Protein AF-A0A8S1ZC48-F1 (afdb_monomer_lite)

pLDDT: mean 84.38, std 19.86, range [22.06, 98.94]

Sequence (873 aa):
MAVDSPAGVIIIATVLLHAATTLVCGSDAVLKLERLIPPNHELGLTELRAFDSARHGRLLQSPVGGVVNFPVDGASDPFLVGLYYTKVKLGTPPREFNVQIDTGSDVLWVSCTSCNGCPKTSELQIQLSFFDPGVSSSASLVSCSDRRCYSNFQTESGCSPNNLCSYSFKYGDGSGTSGFYISDFMSFDTVITSTLAINSSAPFVFGCSNLQTGDLQRPRRAVDGIFGLGQGSLSVISQLAVQGLAPRVFSHCLKGDKSGGGIMVLGQIKRPDTVYTPLVPSQPHYNVNLQSIAVNGQILPIDPSVFTIATGDGTIIDTGTTLAYLPDEAYSPFIQAIANAVSQYGRPITYESYQCFEITAGDVDVFPEVSLSFAGGASMVLRPRAYLQIFSSSGSSIWCIGFQRMSHRRITILGDLVLKDKVVVYDLVRQRIGWAEYDCSLEVNVSASRGGRSKDVINTGQWRESGSESFNRKRSRVFTDTTKMANGAGRLDLDGKPIKPITICMIGAGGFIGSHLCEKLMTETPHKVLALDVYNDKIKHLLEPDTVQWAGRIQFHRINIKHDSRLEGLIKMADLTINLAAICTPADYNTRPLDTIYSNFIDALPVVKYCSENNKRLIHFSTCEVYGKTIGSFLPKDHPLRQDPEFYVLKEDISPCIFGSIEKQRWSYACAKQLIERLVYAEGAENGLEFTIVRPFNWIGPRMDFIPGIDGPSEGVPRVLACFSNNLLRREPLKLVDGGESQRTFIYIKDAIEAVLLMIENPERANGHIFNVGNPNNEVTVRQLAEMMTEVYAKVSGETAIESPTIDVSSKEFYGEGYDDSDKRIPDMTIINRQLGWNPKTSLWDLLESTLTYQHTTYAEAIKKATSKPVAS

Foldseek 3Di:
DDDDDDDDDDPPPPPVPPPPPDDDDDDDPDPPDDPPAPPPDDDDPVVVVLVVVLVVLVVLDQAPAFKFWWWWDAALACVAANFIWTWWFWAVVTDIFIATEKLLFAFAEFEAPLADLAACAAPNRDHADHDYLVPGPFKDFAFCVDPVQPFDDQWPWDQDPVRGTKTKHADPQRKIWIATKIWTKIWTWGHRAQPDTDTDIDTAIHGHTRYIDDPSSDNHNHTRYHQHNYPDCRHPLNVCVSVVHAPNKWKWAWAHDPRTIFITISFDFDDPPKDKFFADPPARGRAFQWQFKAWQNHTFPAHSCLQDPVAFSHEGEISVGSFKEAEPSRVVSVLVSQCVQLVVFFHWDADPNFTKTWGQPDDLQSTTWMWTAGPPGDIQIDGSQLQWDWDDDPRITIITGRYHYDHPTSYIYRYPSNRHQKIWMCNVSRRMIIIDRHNRVAWTFGDNSDFQDPPRGHTDPSPPPPDDDDDDDDDDDDDDDDDDDDDDDADAFPVRHHFDAWEEEEACLLAPLNLVLVVCCLPPHNYAYEAEELDNPSNVVVVPDDPVSCPPRYHYDNDDLQDDPCLLVSQLRTQEYEYPFADDFLLCQLVVLPRRLCRLAVSCVVVLVSCLVNVHEYEYEFALCLQPAWQLVPDPPPDPCVVPCNGAADEPSDRHRDHDDPQLSSCSNNVSSNVNVVVSLVSCNPRVHWYFYEHEFAEDAARQDDADPQRDPVPDDGDQVNQLLNCLLLVHAREQEVNQQAKGFYAYSVLQSVLVVSCVRQSVLRTSYYDYRTALQQMDGRVVLQVLLQVLLCVLVVDDHDPRNHDYDYCCVVSNGSHDGHRYRGYDHVSSCVRRVGHGDDYPNRSSNNRSNSSCVPPNVVSVVVVPDDDDD

InterPro domains:
  IPR001461 Aspartic peptidase A1 [PR00792] (90-110)
  IPR001461 Aspartic peptidase A1 [PR00792] (315-326)
  IPR001461 Aspartic peptidase A1 [PR00792] (412-427)
  IPR001509 NAD-dependent epimerase/dehydratase [PF01370] (504-774)
  IPR021109 Aspartic peptidase domain superfamily [G3DSA:2.40.70.10] (67-267)
  IPR021109 Aspartic peptidase domain superfamily [G3DSA:2.40.70.10] (268-448)
  IPR021109 Aspartic peptidase domain superfamily [SSF50630] (79-441)
  IPR032799 Xylanase inhibitor, C-terminal [PF14541] (285-436)
  IPR032861 Xylanase inhibitor, N-terminal [PF14543] (84-268)
  IPR033121 Peptidase family A1 domain [PS51767] (84-436)
  IPR034161 Pepsin-like domain, plant [cd05476] (84-440)
  IPR036291 NAD(P)-binding domain superfamily [SSF51735] (503-855)
  IPR045869 Bifunctional polymyxin resistance protein ArnA-like, extended (e) SDRs [cd05257] (503-858)
  IPR050177 Bifunctional lipid A modification and metabolic enzymes [PTHR43245] (503-857)

Secondary structure (DSSP, 8-state):
-----------SSSSSSSSSSS-------------SS-TT----HHHHHHHHHHHHHHHT--S-BPEEEEEEEEES-TTTT-EEEEEEEETTTTEEEEEEEESS-S--EEEEEEEES--S--TTS-----B-TTT-TT-EEPBTTSGGGG--SSSEEEE-TTSBEEEEEE-TTS-EEEEEEEEEEEEEEEEEETTEEEEEEEEEEEEEEEEEEGGGG-GGG--SEEEE-SSSTTSHHHHHHHTTSS-SEEEEEE--STT--EEEEESEEP-TT-EEEEBPTT-SS-EE-EEEEEETTEEP---GGGGSTTSSSEEEE-TT-SSEEEEHHHHHHHHHHHHHHHTTTEEEEEETTEEEEEESS--GGGSPPEEEEEGGG-EEEE-GGGTEEEEEETTEEEEEE-EEEESSS-EEEE-HHHHTTEEEEEETTTTEEEEEE--TTS--EEE-B-SS-TT-EEEGGGGS----------------------S--PPB-TTSPBPPP-EEEEETTTSHHHHHHHHHHHHH---EEEEEES--GGGGGGTTT--GGGTTTEEEEE--TTS-THHHHHHHT-SEEEE------HHHHHHSHHHHHHHHTGGGHHHHHHHHHTT-EEEEE--GGGTBS-GGGGS-TT-GGGGSGGGTEE-TTT---B---TT-TTHHHHHHHHHHHHHHHHHHHHT---EEEEEE--EE-TT-S--BTTTB-TT----HHHHHHHHHHHT--EEEEGGG--EEE-EEHHHHHHHHHHHHH-HHHHTT-EEEE--TT-EEEHHHHHHHHHHHHHHHH-PPPPSS-EEEE-HHHHT-TT-------EE--HHHHHHH-------HHHHHHHHHHHHHHHHHHHHHHHHHS----

Structure (mmCIF, N/CA/C/O backbone):
data_AF-A0A8S1ZC48-F1
#
_entry.id   AF-A0A8S1ZC48-F1
#
loop_
_atom_site.group_PDB
_atom_site.id
_atom_site.type_symbol
_atom_site.label_atom_id
_atom_site.label_alt_id
_atom_site.label_comp_id
_atom_site.label_asym_id
_atom_site.label_entity_id
_atom_site.label_seq_id
_atom_site.pdbx_PDB_ins_code
_atom_site.Cartn_x
_atom_site.Cartn_y
_atom_site.Cartn_z
_atom_site.occupancy
_atom_site.B_iso_or_equiv
_atom_site.auth_seq_id
_atom_site.auth_comp_id
_atom_site.auth_asym_id
_atom_site.auth_atom_id
_atom_site.pdbx_PDB_model_num
ATOM 1 N N . MET A 1 1 ? -88.528 9.998 -3.762 1.00 31.97 1 MET A N 1
ATOM 2 C CA . MET A 1 1 ? -87.756 8.764 -3.500 1.00 31.97 1 MET A CA 1
ATOM 3 C C . MET A 1 1 ? -86.292 9.183 -3.537 1.00 31.97 1 MET A C 1
ATOM 5 O O . MET A 1 1 ? -85.896 9.717 -4.558 1.00 31.97 1 MET A O 1
ATOM 9 N N . ALA A 1 2 ? -85.645 9.362 -2.378 1.00 32.75 2 ALA A N 1
ATOM 10 C CA . ALA A 1 2 ? -84.881 8.324 -1.651 1.00 32.75 2 ALA A CA 1
ATOM 11 C C . ALA A 1 2 ? -83.567 8.007 -2.411 1.00 32.75 2 ALA A C 1
ATOM 13 O O . ALA A 1 2 ? -83.670 7.744 -3.599 1.00 32.75 2 ALA A O 1
ATOM 14 N N . VAL A 1 3 ? -82.332 8.010 -1.888 1.00 34.16 3 VAL A N 1
ATOM 15 C CA . VAL A 1 3 ? -81.734 7.854 -0.541 1.00 34.16 3 VAL A CA 1
ATOM 16 C C . VAL A 1 3 ? -80.184 8.034 -0.707 1.00 34.16 3 VAL A C 1
ATOM 18 O O . VAL A 1 3 ? -79.685 7.791 -1.800 1.00 34.16 3 VAL A O 1
ATOM 21 N N . ASP A 1 4 ? -79.479 8.450 0.364 1.00 33.12 4 ASP A N 1
ATOM 22 C CA . ASP A 1 4 ? -78.037 8.311 0.743 1.00 33.12 4 ASP A CA 1
ATOM 23 C C . ASP A 1 4 ? -76.818 8.893 -0.044 1.00 33.12 4 ASP A C 1
ATOM 25 O O . ASP A 1 4 ? -76.528 8.510 -1.169 1.00 33.12 4 ASP A O 1
ATOM 29 N N . SER A 1 5 ? -76.069 9.784 0.656 1.00 29.12 5 SER A N 1
ATOM 30 C CA . SER A 1 5 ? -74.627 9.785 1.082 1.00 29.12 5 SER A CA 1
ATOM 31 C C . SER A 1 5 ? -73.490 9.147 0.231 1.00 29.12 5 SER A C 1
ATOM 33 O O . SER A 1 5 ? -73.750 8.164 -0.452 1.00 29.12 5 SER A O 1
ATOM 35 N N . PRO A 1 6 ? -72.177 9.477 0.433 1.00 42.59 6 PRO A N 1
ATOM 36 C CA . PRO A 1 6 ? -71.505 10.687 0.964 1.00 42.59 6 PRO A CA 1
ATOM 37 C C . PRO A 1 6 ? -70.309 11.186 0.086 1.00 42.59 6 PRO A C 1
ATOM 39 O O . PRO A 1 6 ? -69.973 10.606 -0.940 1.00 42.59 6 PRO A O 1
ATOM 42 N N . ALA A 1 7 ? -69.592 12.203 0.594 1.00 28.47 7 ALA A N 1
ATOM 43 C CA . ALA A 1 7 ? -68.175 12.529 0.330 1.00 28.47 7 ALA A CA 1
ATOM 44 C C . ALA A 1 7 ? -67.841 13.479 -0.841 1.00 28.47 7 ALA A C 1
ATOM 46 O O . ALA A 1 7 ? -67.182 13.126 -1.815 1.00 28.47 7 ALA A O 1
ATOM 47 N N . GLY A 1 8 ? -68.188 14.755 -0.659 1.00 36.03 8 GLY A N 1
ATOM 48 C CA . GLY A 1 8 ? -67.446 15.871 -1.243 1.00 36.03 8 GLY A CA 1
ATOM 49 C C . GLY A 1 8 ? -66.411 16.377 -0.238 1.00 36.03 8 GLY A C 1
ATOM 50 O O . GLY A 1 8 ? -66.804 16.830 0.830 1.00 36.03 8 GLY A O 1
ATOM 51 N N . VAL A 1 9 ? -65.127 16.227 -0.584 1.00 42.31 9 VAL A N 1
ATOM 52 C CA . VAL A 1 9 ? -63.899 16.943 -0.155 1.00 42.31 9 VAL A CA 1
ATOM 53 C C . VAL A 1 9 ? -62.751 15.942 -0.345 1.00 42.31 9 VAL A C 1
ATOM 55 O O . VAL A 1 9 ? -62.556 15.087 0.503 1.00 42.31 9 VAL A O 1
ATOM 58 N N . ILE A 1 10 ? -62.091 15.995 -1.512 1.00 36.00 10 ILE A N 1
ATOM 59 C CA . ILE A 1 10 ? -60.701 15.593 -1.865 1.00 36.00 10 ILE A CA 1
ATOM 60 C C . ILE A 1 10 ? -60.612 15.678 -3.405 1.00 36.00 10 ILE A C 1
ATOM 62 O O . ILE A 1 10 ? -60.501 14.676 -4.088 1.00 36.00 10 ILE A O 1
ATOM 66 N N . ILE A 1 11 ? -60.727 16.873 -4.001 1.00 34.97 11 ILE A N 1
ATOM 67 C CA . ILE A 1 11 ? -60.312 17.107 -5.405 1.00 34.97 11 ILE A CA 1
ATOM 68 C C . ILE A 1 11 ? -59.805 18.555 -5.551 1.00 34.97 11 ILE A C 1
ATOM 70 O O . ILE A 1 11 ? -60.326 19.324 -6.344 1.00 34.97 11 ILE A O 1
ATOM 74 N N . ILE A 1 12 ? -58.810 18.959 -4.748 1.00 35.75 12 ILE A N 1
ATOM 75 C CA . ILE A 1 12 ? -57.923 20.115 -5.041 1.00 35.75 12 ILE A CA 1
ATOM 76 C C . ILE A 1 12 ? -56.485 19.786 -4.573 1.00 35.75 12 ILE A C 1
ATOM 78 O O . ILE A 1 12 ? -55.803 20.595 -3.958 1.00 35.75 12 ILE A O 1
ATOM 82 N N . ALA A 1 13 ? -56.012 18.558 -4.819 1.00 33.94 13 ALA A N 1
ATOM 83 C CA . ALA A 1 13 ? -54.624 18.162 -4.517 1.00 33.94 13 ALA A CA 1
ATOM 84 C C . ALA A 1 13 ? -53.935 17.368 -5.644 1.00 33.94 13 ALA A C 1
ATOM 86 O O . ALA A 1 13 ? -52.760 17.039 -5.541 1.00 33.94 13 ALA A O 1
ATOM 87 N N . THR A 1 14 ? -54.625 17.092 -6.753 1.00 34.25 14 THR A N 1
ATOM 88 C CA . THR A 1 14 ? -54.137 16.195 -7.817 1.00 34.25 14 THR A CA 1
ATOM 89 C C . THR A 1 14 ? -53.760 16.892 -9.128 1.00 34.25 14 THR A C 1
ATOM 91 O O . THR A 1 14 ? -53.378 16.219 -10.076 1.00 34.25 14 THR A O 1
ATOM 94 N N . VAL A 1 15 ? -53.773 18.231 -9.184 1.00 33.97 15 VAL A N 1
ATOM 95 C CA . VAL A 1 15 ? -53.374 19.003 -10.388 1.00 33.97 15 VAL A CA 1
ATOM 96 C C . VAL A 1 15 ? -52.029 19.741 -10.221 1.00 33.97 15 VAL A C 1
ATOM 98 O O . VAL A 1 15 ? -51.489 20.268 -11.184 1.00 33.97 15 VAL A O 1
ATOM 101 N N . LEU A 1 16 ? -51.398 19.684 -9.040 1.00 31.97 16 LEU A N 1
ATOM 102 C CA . LEU A 1 16 ? -50.037 20.210 -8.812 1.00 31.97 16 LEU A CA 1
ATOM 103 C C . LEU A 1 16 ? -48.938 19.132 -8.802 1.00 31.97 16 LEU A C 1
ATOM 105 O O . LEU A 1 16 ? -47.790 19.431 -8.494 1.00 31.97 16 LEU A O 1
ATOM 109 N N . LEU A 1 17 ? -49.261 17.888 -9.175 1.00 33.56 17 LEU A N 1
ATOM 110 C CA . LEU A 1 17 ? -48.328 16.757 -9.090 1.00 33.56 17 LEU A CA 1
ATOM 111 C C . LEU A 1 17 ? -48.048 16.055 -10.430 1.00 3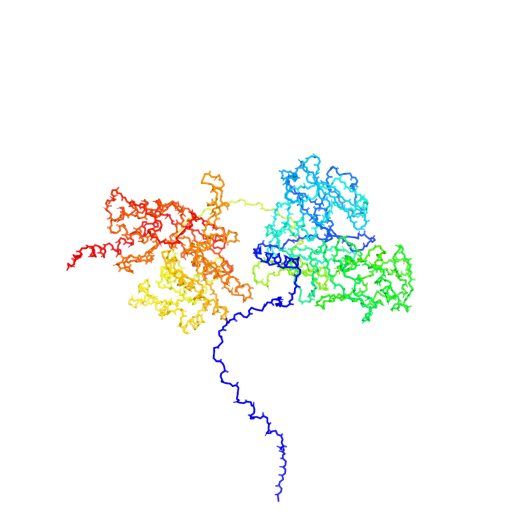3.56 17 LEU A C 1
ATOM 113 O O . LEU A 1 17 ? -47.770 14.864 -10.424 1.00 33.56 17 LEU A O 1
ATOM 117 N N . HIS A 1 18 ? -48.152 16.748 -11.572 1.00 29.42 18 HIS A N 1
ATOM 118 C CA . HIS A 1 18 ? -47.851 16.178 -12.905 1.00 29.42 18 HIS A CA 1
ATOM 119 C C . HIS A 1 18 ? -47.049 17.116 -13.837 1.00 29.42 18 HIS A C 1
ATOM 121 O O . HIS A 1 18 ? -47.028 16.923 -15.048 1.00 29.42 18 HIS A O 1
ATOM 127 N N . ALA A 1 19 ? -46.335 18.106 -13.286 1.00 31.00 19 ALA A N 1
ATOM 128 C CA . ALA A 1 19 ? -45.456 19.007 -14.048 1.00 31.00 19 ALA A CA 1
ATOM 129 C C . ALA A 1 19 ? -43.999 19.006 -13.537 1.00 31.00 19 ALA A C 1
ATOM 131 O O . ALA A 1 19 ? -43.366 20.054 -13.463 1.00 31.00 19 ALA A O 1
ATOM 132 N N . ALA A 1 20 ? -43.463 17.838 -13.159 1.00 32.59 20 ALA A N 1
ATOM 133 C CA . ALA A 1 20 ? -42.074 17.715 -12.696 1.00 32.59 20 ALA A CA 1
ATOM 134 C C . ALA A 1 20 ? -41.411 16.370 -13.065 1.00 32.59 20 ALA A C 1
ATOM 136 O O . ALA A 1 20 ? -40.667 15.806 -12.268 1.00 32.59 20 ALA A O 1
ATOM 137 N N . THR A 1 21 ? -41.677 15.828 -14.258 1.00 35.75 21 THR A N 1
ATOM 138 C CA . THR A 1 21 ? -41.058 14.567 -14.727 1.00 35.75 21 THR A CA 1
ATOM 139 C C . THR A 1 21 ? -40.542 14.618 -16.168 1.00 35.75 21 THR A C 1
ATOM 141 O O . THR A 1 21 ? -40.510 13.603 -16.855 1.00 35.75 21 THR A O 1
ATOM 144 N N . THR A 1 22 ? -40.058 15.776 -16.620 1.00 37.06 22 THR A N 1
ATOM 145 C CA . THR A 1 22 ? -39.253 15.900 -17.850 1.00 37.06 22 THR A CA 1
ATOM 146 C C . THR A 1 22 ? -38.326 17.111 -17.736 1.00 37.06 22 THR A C 1
ATOM 148 O O . THR A 1 22 ? -38.832 18.194 -17.464 1.00 37.06 22 THR A O 1
ATOM 151 N N . LEU A 1 23 ? -37.022 16.923 -18.009 1.00 33.91 23 LEU A N 1
ATOM 152 C CA . LEU A 1 23 ? -35.850 17.798 -17.749 1.00 33.91 23 LEU A CA 1
ATOM 153 C C . LEU A 1 23 ? -35.264 17.508 -16.357 1.00 33.91 23 LEU A C 1
ATOM 155 O O . LEU A 1 23 ? -35.817 17.927 -15.354 1.00 33.91 23 LEU A O 1
ATOM 159 N N . VAL A 1 24 ? -34.217 16.691 -16.224 1.00 30.47 24 VAL A N 1
ATOM 160 C CA . VAL A 1 24 ? -32.834 17.089 -16.528 1.00 30.47 24 VAL A CA 1
ATOM 161 C C . VAL A 1 24 ? -32.080 15.949 -17.219 1.00 30.47 24 VAL A C 1
ATOM 163 O O . VAL A 1 24 ? -31.787 14.915 -16.628 1.00 30.47 24 VAL A O 1
ATOM 166 N N . CYS A 1 25 ? -31.747 16.171 -18.487 1.00 31.59 25 CYS A N 1
ATOM 167 C CA . CYS A 1 25 ? -30.687 15.468 -19.191 1.00 31.59 25 CYS A CA 1
ATOM 168 C C . CYS A 1 25 ? -29.421 16.325 -19.039 1.00 31.59 25 CYS A C 1
ATOM 170 O O . CYS A 1 25 ? -29.484 17.524 -19.300 1.00 31.59 25 CYS A O 1
ATOM 172 N N . GLY A 1 26 ? -28.303 15.720 -18.628 1.00 39.72 26 GLY A N 1
ATOM 173 C CA . GLY A 1 26 ? -26.977 16.345 -18.621 1.00 39.72 26 GLY A CA 1
ATOM 174 C C . GLY A 1 26 ? -26.659 17.186 -17.383 1.00 39.72 26 GLY A C 1
ATOM 175 O O . GLY A 1 26 ? -26.842 18.397 -17.377 1.00 39.72 26 GLY A O 1
ATOM 176 N N . SER A 1 27 ? -26.086 16.558 -16.361 1.00 34.12 27 SER A N 1
ATOM 177 C CA . SER A 1 27 ? -25.153 17.254 -15.477 1.00 34.12 27 SER A CA 1
ATOM 178 C C . SER A 1 27 ? -23.816 16.543 -15.592 1.00 34.12 27 SER A C 1
ATOM 180 O O . SER A 1 27 ? -23.684 15.406 -15.134 1.00 34.12 27 SER A O 1
ATOM 182 N N . ASP A 1 28 ? -22.852 17.201 -16.236 1.00 39.34 28 ASP A N 1
ATOM 183 C CA . ASP A 1 28 ? -21.439 16.872 -16.099 1.00 39.34 28 ASP A CA 1
ATOM 184 C C . ASP A 1 28 ? -21.153 16.653 -14.613 1.00 39.34 28 ASP A C 1
ATOM 186 O O . ASP A 1 28 ? -21.445 17.518 -13.781 1.00 39.34 28 ASP A O 1
ATOM 190 N N . ALA A 1 29 ? -20.632 15.479 -14.261 1.00 38.12 29 ALA A N 1
ATOM 191 C CA . ALA A 1 29 ? -20.185 15.191 -12.908 1.00 38.12 29 ALA A CA 1
ATOM 192 C C . ALA A 1 29 ? -18.903 15.991 -12.640 1.00 38.12 29 ALA A C 1
ATOM 194 O O . ALA A 1 29 ? -17.794 15.465 -12.625 1.00 38.12 29 ALA A O 1
ATOM 195 N N . VAL A 1 30 ? -19.052 17.302 -12.475 1.00 42.72 30 VAL A N 1
ATOM 196 C CA . VAL A 1 30 ? -18.007 18.169 -11.958 1.00 42.72 30 VAL A CA 1
ATOM 197 C C . VAL A 1 30 ? -17.938 17.893 -10.464 1.00 42.72 30 VAL A C 1
ATOM 199 O O . VAL A 1 30 ? -18.889 18.160 -9.729 1.00 42.72 30 VAL A O 1
ATOM 202 N N . LEU A 1 31 ? -16.808 17.348 -10.013 1.00 31.00 31 LEU A N 1
ATOM 203 C CA . LEU A 1 31 ? -16.467 17.288 -8.596 1.00 31.00 31 LEU A CA 1
ATOM 204 C C . LEU A 1 31 ? -16.555 18.702 -8.022 1.00 31.00 31 LEU A C 1
ATOM 206 O O . LEU A 1 31 ? -15.705 19.557 -8.283 1.00 31.00 31 LEU A O 1
ATOM 210 N N . LYS A 1 32 ? -17.602 18.957 -7.240 1.00 34.84 32 LYS A N 1
ATOM 211 C CA . LYS A 1 32 ? -17.725 20.192 -6.478 1.00 34.84 32 LYS A CA 1
ATOM 212 C C . LYS A 1 32 ? -16.739 20.104 -5.318 1.00 34.84 32 LYS A C 1
ATOM 214 O O . LYS A 1 32 ? -17.021 19.517 -4.280 1.00 34.84 32 LYS A O 1
ATOM 219 N N . LEU A 1 33 ? -15.543 20.639 -5.534 1.00 41.12 33 LEU A N 1
ATOM 220 C CA . LEU A 1 33 ? -14.560 20.819 -4.476 1.00 41.12 33 LEU A CA 1
ATOM 221 C C . LEU A 1 33 ? -15.032 21.959 -3.577 1.00 41.12 33 LEU A C 1
ATOM 223 O O . LEU A 1 33 ? -14.867 23.137 -3.896 1.00 41.12 33 LEU A O 1
ATOM 227 N N . GLU A 1 34 ? -15.629 21.601 -2.449 1.00 49.59 34 GLU A N 1
ATOM 228 C CA . GLU A 1 34 ? -15.863 22.546 -1.369 1.00 49.59 34 GLU A CA 1
ATOM 229 C C . GLU A 1 34 ? -14.573 22.686 -0.566 1.00 49.59 34 GLU A C 1
ATOM 231 O O . GLU A 1 34 ? -13.942 21.703 -0.165 1.00 49.59 34 GLU A O 1
ATOM 236 N N . ARG A 1 35 ? -14.132 23.927 -0.357 1.00 48.28 35 ARG A N 1
ATOM 237 C CA . ARG A 1 35 ? -12.999 24.162 0.529 1.00 48.28 35 ARG A CA 1
ATOM 238 C C . ARG A 1 35 ? -13.444 23.816 1.945 1.00 48.28 35 ARG A C 1
ATOM 240 O O . ARG A 1 35 ? -14.361 24.443 2.461 1.00 48.28 35 ARG A O 1
ATOM 247 N N . LEU A 1 36 ? -12.731 22.889 2.584 1.00 50.44 36 LEU A N 1
ATOM 248 C CA . LEU A 1 36 ? -12.881 22.601 4.016 1.00 50.44 36 LEU A CA 1
ATOM 249 C C . LEU A 1 36 ? -12.700 23.872 4.871 1.00 50.44 36 LEU A C 1
ATOM 251 O O . LEU A 1 36 ? -13.241 23.971 5.964 1.00 50.44 36 LEU A O 1
ATOM 255 N N . ILE A 1 37 ? -11.947 24.847 4.347 1.00 56.09 37 ILE A N 1
ATOM 256 C CA . ILE A 1 37 ? -11.703 26.153 4.955 1.00 56.09 37 ILE A CA 1
ATOM 257 C C . ILE A 1 37 ? -12.317 27.224 4.039 1.00 56.09 37 ILE A C 1
ATOM 259 O O . ILE A 1 37 ? -11.817 27.432 2.925 1.00 56.09 37 ILE A O 1
ATOM 263 N N . PRO A 1 38 ? -13.395 27.902 4.466 1.00 64.69 38 PRO A N 1
ATOM 264 C CA . PRO A 1 38 ? -14.001 28.984 3.702 1.00 64.69 38 PRO A CA 1
ATOM 265 C C . PRO A 1 38 ? -12.984 30.102 3.411 1.00 64.69 38 PRO A C 1
ATOM 267 O O . PRO A 1 38 ? -12.132 30.378 4.252 1.00 64.69 38 PRO A O 1
ATOM 270 N N . PRO A 1 39 ? -13.078 30.803 2.266 1.00 56.03 39 PRO A N 1
ATOM 271 C CA . PRO A 1 39 ? -12.117 31.846 1.879 1.00 56.03 39 PRO A CA 1
ATOM 272 C C . PRO A 1 39 ? -12.024 33.027 2.860 1.00 56.03 39 PRO A C 1
ATOM 274 O O . PRO A 1 39 ? -11.066 33.786 2.796 1.00 56.03 39 PRO A O 1
ATOM 277 N N . ASN A 1 40 ? -12.990 33.157 3.774 1.00 60.78 40 ASN A N 1
ATOM 278 C CA . ASN A 1 40 ? -13.071 34.241 4.751 1.00 60.78 40 ASN A CA 1
ATOM 279 C C . ASN A 1 40 ? -12.570 33.822 6.148 1.00 60.78 40 ASN A C 1
ATOM 281 O O . ASN A 1 40 ? -12.772 34.561 7.107 1.00 60.78 40 ASN A O 1
ATOM 285 N N . HIS A 1 41 ? -12.000 32.621 6.289 1.00 58.09 41 HIS A N 1
ATOM 286 C CA . HIS A 1 41 ? -11.516 32.090 7.562 1.00 58.09 41 HIS A CA 1
ATOM 287 C C . HIS A 1 41 ? -9.984 32.129 7.587 1.00 58.09 41 HIS A C 1
ATOM 289 O O . HIS A 1 41 ? -9.327 31.423 6.820 1.00 58.09 41 HIS A O 1
ATOM 295 N N . GLU A 1 42 ? -9.411 32.964 8.451 1.00 52.31 42 GLU A N 1
ATOM 296 C CA . GLU A 1 42 ? -7.968 32.995 8.693 1.00 52.31 42 GLU A CA 1
ATOM 297 C C . GLU A 1 42 ? -7.601 31.878 9.678 1.00 52.31 42 GLU A C 1
ATOM 299 O O . GLU A 1 42 ? -8.136 31.819 10.782 1.00 52.31 42 GLU A O 1
ATOM 304 N N . LEU A 1 43 ? -6.708 30.974 9.268 1.00 58.44 43 LEU A N 1
ATOM 305 C CA . LEU A 1 43 ? -6.157 29.924 10.129 1.00 58.44 43 LEU A CA 1
ATOM 306 C C . LEU A 1 43 ? -4.695 30.214 10.434 1.00 58.44 43 LEU A C 1
ATOM 308 O O . LEU A 1 43 ? -3.944 30.687 9.574 1.00 58.44 43 LEU A O 1
ATOM 312 N N . GLY A 1 44 ? -4.274 29.878 11.650 1.00 61.84 44 GLY A N 1
ATOM 313 C CA . GLY A 1 44 ? -2.884 30.025 12.054 1.00 61.84 44 GLY A CA 1
ATOM 314 C C . GLY A 1 44 ? -1.964 29.122 11.228 1.00 61.84 44 GLY A C 1
ATOM 315 O O . GLY A 1 44 ? -2.311 27.995 10.869 1.00 61.84 44 GLY A O 1
ATOM 316 N N . LEU A 1 45 ? -0.733 29.575 10.970 1.00 47.56 45 LEU A N 1
ATOM 317 C CA . LEU A 1 45 ? 0.274 28.794 10.234 1.00 47.56 45 LEU A CA 1
ATOM 318 C C . LEU A 1 45 ? 0.539 27.419 10.884 1.00 47.56 45 LEU A C 1
ATOM 320 O O . LEU A 1 45 ? 0.847 26.444 10.199 1.00 47.56 45 LEU A O 1
ATOM 324 N N . THR A 1 46 ? 0.391 27.333 12.206 1.00 46.41 46 THR A N 1
ATOM 325 C CA . THR A 1 46 ? 0.514 26.097 12.988 1.00 46.41 46 THR A CA 1
ATOM 326 C C . THR A 1 46 ? -0.608 25.104 12.680 1.00 46.41 46 THR A C 1
ATOM 328 O O . THR A 1 46 ? -0.341 23.916 12.514 1.00 46.41 46 THR A O 1
ATOM 331 N N . GLU A 1 47 ? -1.845 25.578 12.525 1.00 50.97 47 GLU A N 1
ATOM 332 C CA . GLU A 1 47 ? -3.000 24.743 12.173 1.00 50.97 47 GLU A CA 1
ATOM 333 C C . GLU A 1 47 ? -2.887 24.251 10.730 1.00 50.97 47 GLU A C 1
ATOM 335 O O . GLU A 1 47 ? -3.097 23.072 10.458 1.00 50.97 47 GLU A O 1
ATOM 340 N N . LEU A 1 48 ? -2.443 25.113 9.810 1.00 52.19 48 LEU A N 1
ATOM 341 C CA . LEU A 1 48 ? -2.165 24.736 8.420 1.00 52.19 48 LEU A CA 1
ATOM 342 C C . LEU A 1 48 ? -1.072 23.663 8.315 1.00 52.19 48 LEU A C 1
ATOM 344 O O . LEU A 1 48 ? -1.229 22.699 7.566 1.00 52.19 48 LEU A O 1
ATOM 348 N N . ARG A 1 49 ? 0.011 23.781 9.095 1.00 48.12 49 ARG A N 1
ATOM 349 C CA . ARG A 1 49 ? 1.059 22.748 9.180 1.00 48.12 49 ARG A CA 1
ATOM 350 C C . ARG A 1 49 ? 0.541 21.442 9.777 1.00 48.12 49 ARG A C 1
ATOM 352 O O . ARG A 1 49 ? 0.950 20.375 9.323 1.00 48.12 49 ARG A O 1
ATOM 359 N N . ALA A 1 50 ? -0.358 21.507 10.757 1.00 50.72 50 ALA A N 1
ATOM 360 C CA . ALA A 1 50 ? -0.986 20.324 11.339 1.00 50.72 50 ALA A CA 1
ATOM 361 C C . ALA A 1 50 ? -1.917 19.629 10.330 1.00 50.72 50 ALA A C 1
ATOM 363 O O . ALA A 1 50 ? -1.843 18.411 10.171 1.00 50.72 50 ALA A O 1
ATOM 364 N N . PHE A 1 51 ? -2.718 20.390 9.576 1.00 54.66 51 PHE A N 1
ATOM 365 C CA . PHE A 1 51 ? -3.541 19.859 8.487 1.00 54.66 51 PHE A CA 1
ATOM 366 C C . PHE A 1 51 ? -2.696 19.227 7.379 1.00 54.66 51 PHE A C 1
ATOM 368 O O . PHE A 1 51 ? -3.028 18.142 6.898 1.00 54.66 51 PHE A O 1
ATOM 375 N N . ASP A 1 52 ? -1.588 19.862 6.996 1.00 48.44 52 ASP A N 1
ATOM 376 C CA . ASP A 1 52 ? -0.669 19.332 5.988 1.00 48.44 52 ASP A CA 1
ATOM 377 C C . ASP A 1 52 ? 0.066 18.073 6.484 1.00 48.44 52 ASP A C 1
ATOM 379 O O . ASP A 1 52 ? 0.176 17.092 5.749 1.00 48.44 52 ASP A O 1
ATOM 383 N N . SER A 1 53 ? 0.463 18.031 7.759 1.00 48.62 53 SER A N 1
ATOM 384 C CA . SER A 1 53 ? 1.038 16.838 8.401 1.00 48.62 53 SER A CA 1
ATOM 385 C C . SER A 1 53 ? 0.026 15.691 8.490 1.00 48.62 53 SER A C 1
ATOM 387 O O . SER A 1 53 ? 0.367 14.541 8.214 1.00 48.62 53 SER A O 1
ATOM 389 N N . ALA A 1 54 ? -1.241 15.987 8.800 1.00 46.84 54 ALA A N 1
ATOM 390 C CA . ALA A 1 54 ? -2.328 15.009 8.792 1.00 46.84 54 ALA A CA 1
ATOM 391 C C . ALA A 1 54 ? -2.642 14.510 7.370 1.00 46.84 54 ALA A C 1
ATOM 393 O O . ALA A 1 54 ? -2.950 13.332 7.185 1.00 46.84 54 ALA A O 1
ATOM 394 N N . ARG A 1 55 ? -2.528 15.372 6.350 1.00 50.56 55 ARG A N 1
ATOM 395 C CA . ARG A 1 55 ? -2.662 14.995 4.933 1.00 50.56 55 ARG A CA 1
ATOM 396 C C . ARG A 1 55 ? -1.518 14.079 4.492 1.00 50.56 55 ARG A C 1
ATOM 398 O O . ARG A 1 55 ? -1.780 13.038 3.896 1.00 50.56 55 ARG A O 1
ATOM 405 N N . HIS A 1 56 ? -0.273 14.420 4.820 1.00 42.44 56 HIS A N 1
ATOM 406 C CA . HIS A 1 56 ? 0.897 13.584 4.529 1.00 42.44 56 HIS A CA 1
ATOM 407 C C . HIS A 1 56 ? 0.864 12.251 5.294 1.00 42.44 56 HIS A C 1
ATOM 409 O O . HIS A 1 56 ? 1.210 11.215 4.731 1.00 42.44 56 HIS A O 1
ATOM 415 N N . GLY A 1 57 ? 0.343 12.237 6.525 1.00 38.41 57 GLY A N 1
ATOM 416 C CA . GLY A 1 57 ? 0.121 11.014 7.301 1.00 38.41 57 GLY A CA 1
ATOM 417 C C . GLY A 1 57 ? -0.896 10.043 6.684 1.00 38.41 57 GLY A C 1
ATOM 418 O O . GLY A 1 57 ? -0.796 8.842 6.923 1.00 38.41 57 GLY A O 1
ATOM 419 N N . ARG A 1 58 ? -1.840 10.528 5.860 1.00 42.41 58 ARG A N 1
ATOM 420 C CA . ARG A 1 58 ? -2.766 9.679 5.079 1.00 42.41 58 ARG A CA 1
ATOM 421 C C . ARG A 1 58 ? -2.111 9.084 3.829 1.00 42.41 58 ARG A C 1
ATOM 423 O O . ARG A 1 58 ? -2.470 7.984 3.433 1.00 42.41 58 ARG A O 1
ATOM 430 N N . LEU A 1 59 ? -1.152 9.790 3.223 1.00 37.84 59 LEU A N 1
ATOM 431 C CA . LEU A 1 59 ? -0.448 9.373 2.000 1.00 37.84 59 LEU A CA 1
ATOM 432 C C . LEU A 1 59 ? 0.601 8.270 2.234 1.00 37.84 59 LEU A C 1
ATOM 434 O O . LEU A 1 59 ? 0.939 7.559 1.294 1.00 37.84 59 LEU A O 1
ATOM 438 N N . LEU A 1 60 ? 1.085 8.107 3.471 1.00 35.56 60 LEU A N 1
ATOM 439 C CA . LEU A 1 60 ? 2.073 7.088 3.867 1.00 35.56 60 LEU A CA 1
ATOM 440 C C . LEU A 1 60 ? 1.449 5.754 4.330 1.00 35.56 60 LEU A C 1
ATOM 442 O O . LEU A 1 60 ? 2.160 4.877 4.814 1.00 35.56 60 LEU A O 1
ATOM 446 N N . GLN A 1 61 ? 0.132 5.575 4.195 1.00 36.41 61 GLN A N 1
ATOM 447 C CA . GLN A 1 61 ? -0.540 4.322 4.547 1.00 36.41 61 GLN A CA 1
ATOM 448 C C . GLN A 1 61 ? -0.343 3.268 3.449 1.00 36.41 61 GLN A C 1
ATOM 450 O O . GLN A 1 61 ? -1.184 3.119 2.566 1.00 36.41 61 GLN A O 1
ATOM 455 N N . SER A 1 62 ? 0.761 2.520 3.514 1.00 33.16 62 SER A N 1
ATOM 456 C CA . SER A 1 62 ? 0.847 1.213 2.853 1.00 33.16 62 SER A CA 1
ATOM 457 C C . SER A 1 62 ? 0.218 0.151 3.777 1.00 33.16 62 SER A C 1
ATOM 459 O O . SER A 1 62 ? 0.551 0.119 4.965 1.00 33.16 62 SER A O 1
ATOM 461 N N . PRO A 1 63 ? -0.726 -0.693 3.318 1.00 38.34 63 PRO A N 1
ATOM 462 C CA . PRO A 1 63 ? -1.457 -1.617 4.178 1.00 38.34 63 PRO A CA 1
ATOM 463 C C . PRO A 1 63 ? -0.672 -2.920 4.368 1.00 38.34 63 PRO A C 1
ATOM 465 O O . PRO A 1 63 ? -0.966 -3.930 3.730 1.00 38.34 63 PRO A O 1
ATOM 468 N N . VAL A 1 64 ? 0.318 -2.915 5.263 1.00 40.19 64 VAL A N 1
ATOM 469 C CA . VAL A 1 64 ? 0.951 -4.152 5.759 1.00 40.19 64 VAL A CA 1
ATOM 470 C C . VAL A 1 64 ? 1.073 -4.139 7.290 1.00 40.19 64 VAL A C 1
ATOM 472 O O . VAL A 1 64 ? 2.073 -4.555 7.848 1.00 40.19 64 VAL A O 1
ATOM 475 N N . GLY A 1 65 ? 0.039 -3.690 8.004 1.00 45.94 65 GLY A N 1
ATOM 476 C CA . GLY A 1 65 ? -0.008 -3.822 9.464 1.00 45.94 65 GLY A CA 1
ATOM 477 C C . GLY A 1 65 ? -0.884 -5.001 9.873 1.00 45.94 65 GLY A C 1
ATOM 478 O O . GLY A 1 65 ? -2.111 -4.881 9.826 1.00 45.94 65 GLY A O 1
ATOM 479 N N . GLY A 1 66 ? -0.286 -6.131 10.264 1.00 55.06 66 GLY A N 1
ATOM 480 C CA . GLY A 1 66 ? -1.003 -7.130 11.066 1.00 55.06 66 GLY A CA 1
ATOM 481 C C . GLY A 1 66 ? -1.345 -6.560 12.448 1.00 55.06 66 GLY A C 1
ATOM 482 O O . GLY A 1 66 ? -0.806 -5.532 12.852 1.00 55.06 66 GLY A O 1
ATOM 483 N N . VAL A 1 67 ? -2.258 -7.197 13.179 1.00 63.97 67 VAL A N 1
ATOM 484 C CA . VAL A 1 67 ? -2.569 -6.789 14.557 1.00 63.97 67 VAL A CA 1
ATOM 485 C C . VAL A 1 67 ? -1.477 -7.338 15.463 1.00 63.97 67 VAL A C 1
ATOM 487 O O . VAL A 1 67 ? -1.313 -8.554 15.557 1.00 63.97 67 VAL A O 1
ATOM 490 N N . VAL A 1 68 ? -0.738 -6.461 16.137 1.00 72.69 68 VAL A N 1
ATOM 491 C CA . VAL A 1 68 ? 0.178 -6.878 17.207 1.00 72.69 68 VAL A CA 1
ATOM 492 C C . VAL A 1 68 ? -0.616 -6.942 18.503 1.00 72.69 68 VAL A C 1
ATOM 494 O O . VAL A 1 68 ? -1.221 -5.942 18.895 1.00 72.69 68 VAL A O 1
ATOM 497 N N . ASN A 1 69 ? -0.637 -8.110 19.143 1.00 80.56 69 ASN A N 1
ATOM 498 C CA . ASN A 1 69 ? -1.307 -8.316 20.424 1.00 80.56 69 ASN A CA 1
ATOM 499 C C . ASN A 1 69 ? -0.286 -8.341 21.558 1.00 80.56 69 ASN A C 1
ATOM 501 O O . ASN A 1 69 ? 0.758 -8.982 21.454 1.00 80.56 69 ASN A O 1
ATOM 505 N N . PHE A 1 70 ? -0.628 -7.680 22.652 1.00 84.25 70 PHE A N 1
ATOM 506 C CA . PHE A 1 70 ? 0.173 -7.620 23.858 1.00 84.25 70 PHE A CA 1
ATOM 507 C C . PHE A 1 70 ? -0.655 -8.184 25.020 1.00 84.25 70 PHE A C 1
ATOM 509 O O . PHE A 1 70 ? -1.772 -7.706 25.240 1.00 84.25 70 PHE A O 1
ATOM 516 N N . PRO A 1 71 ? -0.153 -9.193 25.759 1.00 85.50 71 PRO A N 1
ATOM 517 C CA . PRO A 1 71 ? -0.846 -9.671 26.948 1.00 85.50 71 PRO A CA 1
ATOM 518 C C . PRO A 1 71 ? -0.925 -8.536 27.967 1.00 85.50 71 PRO A C 1
ATOM 520 O O . PRO A 1 71 ? 0.037 -7.794 28.144 1.00 85.50 71 PRO A O 1
ATOM 523 N N . VAL A 1 72 ? -2.071 -8.396 28.625 1.00 91.75 72 VAL A N 1
ATOM 524 C CA . VAL A 1 72 ? -2.258 -7.397 29.675 1.00 91.75 72 VAL A CA 1
ATOM 525 C C . VAL A 1 72 ? -2.453 -8.127 30.989 1.00 91.75 72 VAL A C 1
ATOM 527 O O . VAL A 1 72 ? -3.366 -8.943 31.114 1.00 91.75 72 VAL A O 1
ATOM 530 N N . ASP A 1 73 ? -1.614 -7.782 31.954 1.00 91.69 73 ASP A N 1
ATOM 531 C CA . ASP A 1 73 ? -1.675 -8.210 33.344 1.00 91.69 73 ASP A CA 1
ATOM 532 C C . ASP A 1 73 ? -1.851 -6.974 34.251 1.00 91.69 73 ASP A C 1
ATOM 534 O O . ASP A 1 73 ? -1.761 -5.823 33.812 1.00 91.69 73 ASP A O 1
ATOM 538 N N . GLY A 1 74 ? -2.106 -7.202 35.539 1.00 90.75 74 GLY A N 1
ATOM 539 C CA . GLY A 1 74 ? -2.306 -6.139 36.530 1.00 90.75 74 GLY A CA 1
ATOM 540 C C . GLY A 1 74 ? -3.774 -5.773 36.745 1.00 90.75 74 GLY A C 1
ATOM 541 O O . GLY A 1 74 ? -4.654 -6.470 36.260 1.00 90.75 74 GLY A O 1
ATOM 542 N N . ALA A 1 75 ? -4.062 -4.735 37.531 1.00 88.44 75 ALA A N 1
ATOM 543 C CA . ALA A 1 75 ? -5.432 -4.376 37.910 1.00 88.44 75 ALA A CA 1
ATOM 544 C C . ALA A 1 75 ? -5.556 -2.902 38.323 1.00 88.44 75 ALA A C 1
ATOM 546 O O . ALA A 1 75 ? -4.653 -2.340 38.946 1.00 88.44 75 ALA A O 1
ATOM 547 N N . SER A 1 76 ? -6.729 -2.312 38.067 1.00 84.94 76 SER A N 1
ATOM 548 C CA . SER A 1 76 ? -7.051 -0.914 38.420 1.00 84.94 76 SER A CA 1
ATOM 549 C C . SER A 1 76 ? -7.215 -0.639 39.923 1.00 84.94 76 SER A C 1
ATOM 551 O O . SER A 1 76 ? -7.345 0.519 40.315 1.00 84.94 76 SER A O 1
ATOM 553 N N . ASP A 1 77 ? -7.250 -1.669 40.776 1.00 83.25 77 ASP A N 1
ATOM 554 C CA . ASP A 1 77 ? -7.391 -1.499 42.226 1.00 83.25 77 ASP A CA 1
ATOM 555 C C . ASP A 1 77 ? -6.078 -0.951 42.822 1.00 83.25 77 ASP A C 1
ATOM 557 O O . ASP A 1 77 ? -5.081 -1.684 42.865 1.00 83.25 77 ASP A O 1
ATOM 561 N N . PRO A 1 78 ? -6.051 0.309 43.307 1.00 78.38 78 PRO A N 1
ATOM 562 C CA . PRO A 1 78 ? -4.837 0.943 43.815 1.00 78.38 78 PRO A CA 1
ATOM 563 C C . PRO A 1 78 ? -4.289 0.279 45.088 1.00 78.38 78 PRO A C 1
ATOM 565 O O . PRO A 1 78 ? -3.116 0.490 45.424 1.00 78.38 78 PRO A O 1
ATOM 568 N N . PHE A 1 79 ? -5.100 -0.512 45.793 1.00 74.75 79 PHE A N 1
ATOM 569 C CA . PHE A 1 79 ? -4.719 -1.204 47.022 1.00 74.75 79 PHE A CA 1
ATOM 570 C C . PHE A 1 79 ? -4.146 -2.602 46.767 1.00 74.75 79 PHE A C 1
ATOM 572 O O . PHE A 1 79 ? -3.456 -3.121 47.643 1.00 74.75 79 PHE A O 1
ATOM 579 N N . LEU A 1 80 ? -4.374 -3.179 45.582 1.00 72.69 80 LEU A N 1
ATOM 580 C CA . LEU A 1 80 ? -3.801 -4.464 45.168 1.00 72.69 80 LEU A CA 1
ATOM 581 C C . LEU A 1 80 ? -2.596 -4.275 44.246 1.00 72.69 80 LEU A C 1
ATOM 583 O O . LEU A 1 80 ? -1.467 -4.542 44.644 1.00 72.69 80 LEU A O 1
ATOM 587 N N . VAL A 1 81 ? -2.838 -3.806 43.022 1.00 76.19 81 VAL A N 1
ATOM 588 C CA . VAL A 1 81 ? -1.808 -3.647 41.985 1.00 76.19 81 VAL A CA 1
ATOM 589 C C . VAL A 1 81 ? -1.694 -2.171 41.636 1.00 76.19 81 VAL A C 1
ATOM 591 O O . VAL A 1 81 ? -0.674 -1.537 41.899 1.00 76.19 81 VAL A O 1
ATOM 594 N N . GLY A 1 82 ? -2.782 -1.590 41.134 1.00 85.06 82 GLY A N 1
ATOM 595 C CA . GLY A 1 82 ? -2.873 -0.172 40.825 1.00 85.06 82 GLY A CA 1
ATOM 596 C C . GLY A 1 82 ? -2.112 0.226 39.568 1.00 85.06 82 GLY A C 1
ATOM 597 O O . GLY A 1 82 ? -1.637 1.352 39.507 1.00 85.06 82 GLY A O 1
ATOM 598 N N . LEU A 1 83 ? -1.957 -0.684 38.610 1.00 91.56 83 LEU A N 1
ATOM 599 C CA . LEU A 1 83 ? -1.460 -0.425 37.257 1.00 91.56 83 LEU A CA 1
ATOM 600 C C . LEU A 1 83 ? -1.769 -1.627 36.361 1.00 91.56 83 LEU A C 1
ATOM 602 O O . LEU A 1 83 ? -1.937 -2.748 36.860 1.00 91.56 83 LEU A O 1
ATOM 606 N N . TYR A 1 84 ? -1.761 -1.404 35.050 1.00 95.12 84 TYR A N 1
ATOM 607 C CA . TYR A 1 84 ? -1.693 -2.467 34.049 1.00 95.12 84 TYR A CA 1
ATOM 608 C C . TYR A 1 84 ? -0.322 -2.494 33.378 1.00 95.12 84 TYR A C 1
ATOM 610 O O . TYR A 1 84 ? 0.297 -1.459 33.121 1.00 95.12 84 TYR A O 1
ATOM 618 N N . TYR A 1 85 ? 0.162 -3.696 33.093 1.00 95.19 85 TYR A N 1
ATOM 619 C CA . TYR A 1 85 ? 1.454 -3.914 32.455 1.00 95.19 85 TYR A CA 1
ATOM 620 C C . TYR A 1 85 ? 1.359 -4.993 31.378 1.00 95.19 85 TYR A C 1
ATOM 622 O O . TYR A 1 85 ? 0.419 -5.785 31.335 1.00 95.19 85 TYR A O 1
ATOM 630 N N . THR A 1 86 ? 2.341 -4.994 30.484 1.00 95.00 86 THR A N 1
ATOM 631 C CA . THR A 1 86 ? 2.488 -5.955 29.389 1.00 95.00 86 THR A CA 1
ATOM 632 C C . THR A 1 86 ? 3.903 -6.521 29.356 1.00 95.00 86 THR A C 1
ATOM 634 O O . THR A 1 86 ? 4.782 -6.068 30.090 1.00 95.00 86 THR A O 1
ATOM 637 N N . LYS A 1 87 ? 4.145 -7.503 28.488 1.00 94.06 87 LYS A N 1
ATOM 638 C CA . LYS A 1 87 ? 5.469 -8.058 28.212 1.00 94.06 87 LYS A CA 1
ATOM 639 C C . LYS A 1 87 ? 5.981 -7.607 26.852 1.00 94.06 87 LYS A C 1
ATOM 641 O O . LYS A 1 87 ? 5.288 -7.724 25.844 1.00 94.06 87 LYS A O 1
ATOM 646 N N . VAL A 1 88 ? 7.236 -7.170 26.820 1.00 94.38 88 VAL A N 1
ATOM 647 C CA . VAL A 1 88 ? 7.980 -6.861 25.595 1.00 94.38 88 VAL A CA 1
ATOM 648 C C . VAL A 1 88 ? 9.226 -7.737 25.502 1.00 94.38 88 VAL A C 1
ATOM 650 O O . VAL A 1 88 ? 9.852 -8.035 26.517 1.00 94.38 88 VAL A O 1
ATOM 653 N N . LYS A 1 89 ? 9.599 -8.159 24.288 1.00 95.12 89 LYS A N 1
ATOM 654 C CA . LYS A 1 89 ? 10.817 -8.939 24.037 1.00 95.12 89 LYS A CA 1
ATOM 655 C C . LYS A 1 89 ? 11.864 -8.073 23.347 1.00 95.12 89 LYS A C 1
ATOM 657 O O . LYS A 1 89 ? 11.601 -7.577 22.254 1.00 95.12 89 LYS A O 1
ATOM 662 N N . LEU A 1 90 ? 13.037 -7.912 23.957 1.00 96.12 90 LEU A N 1
ATOM 663 C CA . LEU A 1 90 ? 14.128 -7.073 23.448 1.00 96.12 90 LEU A CA 1
ATOM 664 C C . LEU A 1 90 ? 15.441 -7.861 23.344 1.00 96.12 90 LEU A C 1
ATOM 666 O O . LEU A 1 90 ? 15.736 -8.700 24.200 1.00 96.12 90 LEU A O 1
ATOM 670 N N . GLY A 1 91 ? 16.241 -7.547 22.326 1.00 93.44 91 GLY A N 1
ATOM 671 C CA . GLY A 1 91 ? 17.594 -8.072 22.128 1.00 93.44 91 GLY A CA 1
ATOM 672 C C . GLY A 1 91 ? 17.692 -9.358 21.309 1.00 93.44 91 GLY A C 1
ATOM 673 O O . GLY A 1 91 ? 16.688 -9.947 20.907 1.00 93.44 91 GLY A O 1
ATOM 674 N N . THR A 1 92 ? 18.932 -9.801 21.079 1.00 90.62 92 THR A N 1
ATOM 675 C CA . THR A 1 92 ? 19.260 -11.072 20.416 1.00 90.62 92 THR A CA 1
ATOM 676 C C . THR A 1 92 ? 20.233 -11.887 21.281 1.00 90.62 92 THR A C 1
ATOM 678 O O . THR A 1 92 ? 21.388 -11.479 21.427 1.00 90.62 92 THR A O 1
ATOM 681 N N . PRO A 1 93 ? 19.814 -13.045 21.836 1.00 92.81 93 PRO A N 1
ATOM 682 C CA . PRO A 1 93 ? 18.470 -13.629 21.744 1.00 92.81 93 PRO A CA 1
ATOM 683 C C . PRO A 1 93 ? 17.406 -12.787 22.484 1.00 92.81 93 PRO A C 1
ATOM 685 O O . PRO A 1 93 ? 17.751 -12.106 23.452 1.00 92.81 93 PRO A O 1
ATOM 688 N N . PRO A 1 94 ? 16.120 -12.849 22.078 1.00 92.69 94 PRO A N 1
ATOM 689 C CA . PRO A 1 94 ? 15.063 -12.056 22.706 1.00 92.69 94 PRO A CA 1
ATOM 690 C C . PRO A 1 94 ? 14.878 -12.385 24.191 1.00 92.69 94 PRO A C 1
ATOM 692 O O . PRO A 1 94 ? 14.741 -13.553 24.563 1.00 92.69 94 PRO A O 1
ATOM 695 N N . ARG A 1 95 ? 14.827 -11.351 25.037 1.00 94.69 95 ARG A N 1
ATOM 696 C CA . ARG A 1 95 ? 14.544 -11.448 26.479 1.00 94.69 95 ARG A CA 1
ATOM 697 C C . ARG A 1 95 ? 13.272 -10.688 26.831 1.00 94.69 95 ARG A C 1
ATOM 699 O O . ARG A 1 95 ? 13.054 -9.599 26.312 1.00 94.69 95 ARG A O 1
ATOM 706 N N . GLU A 1 96 ? 12.449 -11.263 27.702 1.00 95.31 96 GLU A N 1
ATOM 707 C CA . GLU A 1 96 ? 11.183 -10.667 28.144 1.00 95.31 96 GLU A CA 1
ATOM 708 C C . GLU A 1 96 ? 11.383 -9.642 29.269 1.00 95.31 96 GLU A C 1
ATOM 710 O O . GLU A 1 96 ? 12.177 -9.865 30.183 1.00 95.31 96 GLU A O 1
ATOM 715 N N . PHE A 1 97 ? 10.622 -8.548 29.202 1.00 96.44 97 PHE A N 1
ATOM 716 C CA . PHE A 1 97 ? 10.561 -7.478 30.196 1.00 96.44 97 PHE A CA 1
ATOM 717 C C . PHE A 1 97 ? 9.098 -7.094 30.445 1.00 96.44 97 PHE A C 1
ATOM 719 O O . PHE A 1 97 ? 8.345 -6.880 29.493 1.00 96.44 97 PHE A O 1
ATOM 726 N N . ASN A 1 98 ? 8.699 -7.000 31.710 1.00 96.88 98 ASN A N 1
ATOM 727 C CA . ASN A 1 98 ? 7.381 -6.539 32.138 1.00 96.88 98 ASN A CA 1
ATOM 728 C C . ASN A 1 98 ? 7.393 -5.014 32.209 1.00 96.88 98 ASN A C 1
ATOM 730 O O . ASN A 1 98 ? 8.211 -4.436 32.915 1.00 96.88 98 ASN A O 1
ATOM 734 N N . VAL A 1 99 ? 6.505 -4.349 31.487 1.00 96.94 99 VAL A N 1
ATOM 735 C CA . VAL A 1 99 ? 6.528 -2.895 31.317 1.00 96.94 99 VAL A CA 1
ATOM 736 C C . VAL A 1 99 ? 5.131 -2.312 31.505 1.00 96.94 99 VAL A C 1
ATOM 738 O O . VAL A 1 99 ? 4.160 -2.844 30.969 1.00 96.94 99 VAL A O 1
ATOM 741 N N . GLN A 1 100 ? 5.013 -1.236 32.285 1.00 96.25 100 GLN A N 1
ATOM 742 C CA . GLN A 1 100 ? 3.731 -0.574 32.550 1.00 96.25 100 GLN A CA 1
ATOM 743 C C . GLN A 1 100 ? 3.179 0.057 31.267 1.00 96.25 100 GLN A C 1
ATOM 745 O O . GLN A 1 100 ? 3.921 0.708 30.538 1.00 96.25 100 GLN A O 1
ATOM 750 N N . ILE A 1 101 ? 1.887 -0.116 30.992 1.00 97.06 101 ILE A N 1
ATOM 751 C CA . ILE A 1 101 ? 1.237 0.461 29.809 1.00 97.06 101 ILE A CA 1
ATOM 752 C C . ILE A 1 101 ? 0.984 1.948 30.062 1.00 97.06 101 ILE A C 1
ATOM 754 O O . ILE A 1 101 ? 0.183 2.297 30.923 1.00 97.06 101 ILE A O 1
ATOM 758 N N . ASP A 1 102 ? 1.628 2.831 29.301 1.00 96.06 102 ASP A N 1
ATOM 759 C CA . ASP A 1 102 ? 1.600 4.269 29.583 1.00 96.06 102 ASP A CA 1
ATOM 760 C C . ASP A 1 102 ? 1.344 5.093 28.316 1.00 96.06 102 ASP A C 1
ATOM 762 O O . ASP A 1 102 ? 2.215 5.263 27.464 1.00 96.06 102 ASP A O 1
ATOM 766 N N . THR A 1 103 ? 0.132 5.631 28.187 1.00 95.81 103 THR A N 1
ATOM 767 C CA . THR A 1 103 ? -0.229 6.568 27.109 1.00 95.81 103 THR A CA 1
ATOM 768 C C . THR A 1 103 ? 0.183 8.017 27.394 1.00 95.81 103 THR A C 1
ATOM 770 O O . THR A 1 103 ? 0.071 8.869 26.509 1.00 95.81 103 THR A O 1
ATOM 773 N N . GLY A 1 104 ? 0.637 8.310 28.610 1.00 90.88 104 GLY A N 1
ATOM 774 C CA . GLY A 1 104 ? 1.118 9.607 29.060 1.00 90.88 104 GLY A CA 1
ATOM 775 C C . GLY A 1 104 ? 2.567 9.893 28.665 1.00 90.88 104 GLY A C 1
ATOM 776 O O . GLY A 1 104 ? 2.927 11.070 28.594 1.00 90.88 104 GLY A O 1
ATOM 777 N N . SER A 1 105 ? 3.372 8.874 28.340 1.00 90.31 105 SER A N 1
ATOM 778 C CA . SER A 1 105 ? 4.780 9.035 27.949 1.00 90.31 105 SER A CA 1
ATOM 779 C C . SER A 1 105 ? 5.143 8.441 26.584 1.00 90.31 105 SER A C 1
ATOM 781 O O . SER A 1 105 ? 4.571 7.460 26.108 1.00 90.31 105 SER A O 1
ATOM 783 N N . ASP A 1 106 ? 6.128 9.061 25.930 1.00 89.25 106 ASP A N 1
ATOM 784 C CA . ASP A 1 106 ? 6.539 8.701 24.573 1.00 89.25 106 ASP A CA 1
ATOM 785 C C . ASP A 1 106 ? 7.531 7.539 24.478 1.00 89.25 106 ASP A C 1
ATOM 787 O O . ASP A 1 106 ? 7.650 6.975 23.409 1.00 89.25 106 ASP A O 1
ATOM 791 N N . VAL A 1 107 ? 8.312 7.188 25.497 1.00 91.31 107 VAL A N 1
ATOM 792 C CA . VAL A 1 107 ? 9.463 6.279 25.305 1.00 91.31 107 VAL A CA 1
ATOM 793 C C . VAL A 1 107 ? 9.220 4.944 25.988 1.00 91.31 107 VAL A C 1
ATOM 795 O O . VAL A 1 107 ? 8.990 4.897 27.193 1.00 91.31 107 VAL A O 1
ATOM 798 N N . LEU A 1 108 ? 9.372 3.848 25.236 1.00 96.12 108 LEU A N 1
ATOM 799 C CA . LEU A 1 108 ? 9.635 2.547 25.847 1.00 96.12 108 LEU A CA 1
ATOM 800 C C . LEU A 1 108 ? 11.015 2.586 26.502 1.00 96.12 108 LEU A C 1
ATOM 802 O O . LEU A 1 108 ? 12.009 2.837 25.817 1.00 96.12 108 LEU A O 1
ATOM 806 N N . TRP A 1 109 ? 11.097 2.294 27.793 1.00 96.31 109 TRP A N 1
ATOM 807 C CA . TRP A 1 109 ? 12.372 2.111 28.478 1.00 96.31 109 TRP A CA 1
ATOM 808 C C . TRP A 1 109 ? 12.337 0.910 29.414 1.00 96.31 109 TRP A C 1
ATOM 810 O O . TRP A 1 109 ? 11.283 0.541 29.925 1.00 96.31 109 TRP A O 1
ATOM 820 N N . VAL A 1 110 ? 13.509 0.317 29.642 1.00 97.69 110 VAL A N 1
ATOM 821 C CA . VAL A 1 110 ? 13.725 -0.776 30.600 1.00 97.69 110 VAL A CA 1
ATOM 822 C C . VAL A 1 110 ? 14.936 -0.489 31.481 1.00 97.69 110 VAL A C 1
ATOM 824 O O . VAL A 1 110 ? 15.850 0.253 31.110 1.00 97.69 110 VAL A O 1
ATOM 827 N N . SER A 1 111 ? 14.947 -1.078 32.669 1.00 97.00 111 SER A N 1
ATOM 828 C CA . SER A 1 111 ? 16.051 -0.980 33.618 1.00 97.00 111 SER A CA 1
ATOM 829 C C . SER A 1 111 ? 17.280 -1.710 33.082 1.00 97.00 111 SER A C 1
ATOM 831 O O . SER A 1 111 ? 17.208 -2.881 32.713 1.00 97.00 111 SER A O 1
ATOM 833 N N . CYS A 1 112 ? 18.432 -1.045 33.067 1.00 95.31 112 CYS A N 1
ATOM 834 C CA . CYS A 1 112 ? 19.684 -1.660 32.633 1.00 95.31 112 CYS A CA 1
ATOM 835 C C . CYS A 1 112 ? 20.524 -2.184 33.795 1.00 95.31 112 CYS A C 1
ATOM 837 O O . CYS A 1 112 ? 20.369 -1.752 34.937 1.00 95.31 112 CYS A O 1
ATOM 839 N N . THR A 1 113 ? 21.442 -3.113 33.521 1.00 93.00 113 THR A N 1
ATOM 840 C CA . THR A 1 113 ? 22.312 -3.727 34.547 1.00 93.00 113 THR A CA 1
ATOM 841 C C . THR A 1 113 ? 23.109 -2.699 35.350 1.00 93.00 113 THR A C 1
ATOM 843 O O . THR A 1 113 ? 23.339 -2.893 36.543 1.00 93.00 113 THR A O 1
ATOM 846 N N . SER A 1 114 ? 23.452 -1.570 34.731 1.00 88.62 114 SER A N 1
ATOM 847 C CA . SER A 1 114 ? 24.120 -0.429 35.360 1.00 88.62 114 SER A CA 1
ATOM 848 C C . SER A 1 114 ? 23.206 0.457 36.218 1.00 88.62 114 SER A C 1
ATOM 850 O O . SER A 1 114 ? 23.656 1.505 36.678 1.00 88.62 114 SER A O 1
ATOM 852 N N . CYS A 1 115 ? 21.924 0.117 36.387 1.00 92.75 115 CYS A N 1
ATOM 853 C CA . CYS A 1 115 ? 20.965 1.024 37.002 1.00 92.75 115 CYS A CA 1
ATOM 854 C C . CYS A 1 115 ? 21.164 1.207 38.508 1.00 92.75 115 CYS A C 1
ATOM 856 O O . CYS A 1 115 ? 21.135 0.244 39.281 1.00 92.75 115 CYS A O 1
ATOM 858 N N . ASN A 1 116 ? 21.262 2.472 38.913 1.00 93.19 116 ASN A N 1
ATOM 859 C CA . ASN A 1 116 ? 21.236 2.922 40.294 1.00 93.19 116 ASN A CA 1
ATOM 860 C C . ASN A 1 116 ? 19.809 3.320 40.717 1.00 93.19 116 ASN A C 1
ATOM 862 O O . ASN A 1 116 ? 19.056 3.910 39.947 1.00 93.19 116 ASN A O 1
ATOM 866 N N . GLY A 1 117 ? 19.418 2.985 41.945 1.00 89.69 117 GLY A N 1
ATOM 867 C CA . GLY A 1 117 ? 18.074 3.260 42.464 1.00 89.69 117 GLY A CA 1
ATOM 868 C C . GLY A 1 117 ? 16.957 2.375 41.896 1.00 89.69 117 GLY A C 1
ATOM 869 O O . GLY A 1 117 ? 15.847 2.436 42.406 1.00 89.69 117 GLY A O 1
ATOM 870 N N . CYS A 1 118 ? 17.227 1.528 40.896 1.00 92.69 118 CYS A N 1
ATOM 871 C CA . CYS A 1 118 ? 16.234 0.585 40.380 1.00 92.69 118 CYS A CA 1
ATOM 872 C C . CYS A 1 118 ? 15.890 -0.507 41.419 1.00 92.69 118 CYS A C 1
ATOM 874 O O . CYS A 1 118 ? 16.813 -1.105 41.997 1.00 92.69 118 CYS A O 1
ATOM 876 N N . PRO A 1 119 ? 14.600 -0.840 41.609 1.00 92.56 119 PRO A N 1
ATOM 877 C CA . PRO A 1 119 ? 14.172 -1.903 42.513 1.00 92.56 119 PRO A CA 1
ATOM 878 C C . PRO A 1 119 ? 14.730 -3.259 42.063 1.00 92.56 119 PRO A C 1
ATOM 880 O O . PRO A 1 119 ? 14.859 -3.541 40.874 1.00 92.56 119 PRO A O 1
ATOM 883 N N . LYS A 1 120 ? 15.089 -4.115 43.027 1.00 91.19 120 LYS A N 1
ATOM 884 C CA . LYS A 1 120 ? 15.584 -5.484 42.765 1.00 91.19 120 LYS A CA 1
ATOM 885 C C . LYS A 1 120 ? 14.527 -6.560 43.004 1.00 91.19 120 LYS A C 1
ATOM 887 O O . LYS A 1 120 ? 14.721 -7.703 42.605 1.00 91.19 120 LYS A O 1
ATOM 892 N N . THR A 1 121 ? 13.418 -6.189 43.632 1.00 91.44 121 THR A N 1
ATOM 893 C CA . THR A 1 121 ? 12.270 -7.050 43.911 1.00 91.44 121 THR A CA 1
ATOM 894 C C . THR A 1 121 ? 10.983 -6.306 43.580 1.00 91.44 121 THR A C 1
ATOM 896 O O . THR A 1 121 ? 10.939 -5.077 43.641 1.00 91.44 121 THR A O 1
ATOM 899 N N . SER A 1 122 ? 9.936 -7.059 43.252 1.00 92.56 122 SER A N 1
ATOM 900 C CA . SER A 1 122 ? 8.590 -6.536 43.041 1.00 92.56 122 SER A CA 1
ATOM 901 C C . SER A 1 122 ? 7.611 -7.213 43.995 1.00 92.56 122 SER A C 1
ATOM 903 O O . SER A 1 122 ? 7.589 -8.441 44.100 1.00 92.56 122 SER A O 1
ATOM 905 N N . GLU A 1 123 ? 6.783 -6.425 44.678 1.00 89.75 123 GLU A N 1
ATOM 906 C CA . GLU A 1 123 ? 5.672 -6.937 45.495 1.00 89.75 123 GLU A CA 1
ATOM 907 C C . GLU A 1 123 ? 4.522 -7.478 44.629 1.00 89.75 123 GLU A C 1
ATOM 909 O O . GLU A 1 123 ? 3.647 -8.173 45.139 1.00 89.75 123 GLU A O 1
ATOM 914 N N . LEU A 1 124 ? 4.571 -7.261 43.308 1.00 86.06 124 LEU A N 1
ATOM 915 C CA . LEU A 1 124 ? 3.660 -7.866 42.330 1.00 86.06 124 LEU A CA 1
ATOM 916 C C . LEU A 1 124 ? 4.003 -9.332 42.010 1.00 86.06 124 LEU A C 1
ATOM 918 O O . LEU A 1 124 ? 3.396 -9.920 41.122 1.00 86.06 124 LEU A O 1
ATOM 922 N N . GLN A 1 125 ? 4.986 -9.921 42.705 1.00 85.19 125 GLN A N 1
ATOM 923 C CA . GLN A 1 125 ? 5.486 -11.285 42.470 1.00 85.19 125 GLN A CA 1
ATOM 924 C C . GLN A 1 125 ? 6.082 -11.493 41.065 1.00 85.19 125 GLN A C 1
ATOM 926 O O . GLN A 1 125 ? 6.141 -12.610 40.553 1.00 85.19 125 GLN A O 1
ATOM 931 N N . ILE A 1 126 ? 6.574 -10.412 40.457 1.00 88.69 126 ILE A N 1
ATOM 932 C CA . ILE A 1 126 ? 7.262 -10.417 39.165 1.00 88.69 126 ILE A CA 1
ATOM 933 C C . ILE A 1 126 ? 8.772 -10.529 39.401 1.00 88.69 126 ILE A C 1
ATOM 935 O O . ILE A 1 126 ? 9.339 -9.825 40.242 1.00 88.69 126 ILE A O 1
ATOM 939 N N . GLN A 1 127 ? 9.445 -11.387 38.634 1.00 92.00 127 GLN A N 1
ATOM 940 C CA . GLN A 1 127 ? 10.904 -11.408 38.599 1.00 92.00 127 GLN A CA 1
ATOM 941 C C . GLN A 1 127 ? 11.418 -10.250 37.740 1.00 92.00 127 GLN A C 1
ATOM 943 O O . GLN A 1 127 ? 11.234 -10.256 36.524 1.00 92.00 127 GLN A O 1
ATOM 948 N N . LEU A 1 128 ? 12.092 -9.289 38.378 1.00 93.94 128 LEU A N 1
ATOM 949 C CA . LEU A 1 128 ? 12.650 -8.140 37.674 1.00 93.94 128 LEU A CA 1
ATOM 950 C C . LEU A 1 128 ? 13.879 -8.527 36.841 1.00 93.94 128 LEU A C 1
ATOM 952 O O . LEU A 1 128 ? 14.795 -9.209 37.315 1.00 93.94 128 LEU A O 1
ATOM 956 N N . SER A 1 129 ? 13.901 -8.056 35.601 1.00 94.94 129 SER A N 1
ATOM 957 C CA . SER A 1 129 ? 14.924 -8.285 34.591 1.00 94.94 129 SER A CA 1
ATOM 958 C C . SER A 1 129 ? 15.639 -6.990 34.230 1.00 94.94 129 SER A C 1
ATOM 960 O O . SER A 1 129 ? 15.034 -5.939 34.048 1.00 94.94 129 SER A O 1
ATOM 962 N N . PHE A 1 130 ? 16.958 -7.089 34.064 1.00 95.81 130 PHE A N 1
ATOM 963 C CA . PHE A 1 130 ? 17.800 -5.973 33.644 1.00 95.81 130 PHE A CA 1
ATOM 964 C C . PHE A 1 130 ? 18.354 -6.224 32.241 1.00 95.81 130 PHE A C 1
ATOM 966 O O . PHE A 1 130 ? 18.887 -7.309 31.958 1.00 95.81 130 PHE A O 1
ATOM 973 N N . PHE A 1 131 ? 18.223 -5.226 31.367 1.00 96.56 131 PHE A N 1
ATOM 974 C CA . PHE A 1 131 ? 18.794 -5.263 30.027 1.00 96.56 131 PHE A CA 1
ATOM 975 C C . PHE A 1 131 ? 20.309 -5.036 30.099 1.00 96.56 131 PHE A C 1
ATOM 977 O O . PHE A 1 131 ? 20.781 -4.130 30.788 1.00 96.56 131 PHE A O 1
ATOM 984 N N . ASP A 1 132 ? 21.067 -5.880 29.401 1.00 94.69 132 ASP A N 1
ATOM 985 C CA . ASP A 1 132 ? 22.520 -5.768 29.293 1.00 94.69 132 ASP A CA 1
ATOM 986 C C . ASP A 1 132 ? 22.899 -5.580 27.818 1.00 94.69 132 ASP A C 1
ATOM 988 O O . ASP A 1 132 ? 22.808 -6.539 27.041 1.00 94.69 132 ASP A O 1
ATOM 992 N N . PRO A 1 133 ? 23.335 -4.373 27.420 1.00 91.38 133 PRO A N 1
ATOM 993 C CA . PRO A 1 133 ? 23.732 -4.104 26.043 1.00 91.38 133 PRO A CA 1
ATOM 994 C C . PRO A 1 133 ? 24.928 -4.951 25.595 1.00 91.38 133 PRO A C 1
ATOM 996 O O . PRO A 1 133 ? 25.067 -5.213 24.408 1.00 91.38 133 PRO A O 1
ATOM 999 N N . GLY A 1 134 ? 25.787 -5.393 26.521 1.00 92.75 134 GLY A N 1
ATOM 1000 C CA . GLY A 1 134 ? 26.964 -6.204 26.201 1.00 92.75 134 GLY A CA 1
ATOM 1001 C C . GLY A 1 134 ? 26.646 -7.667 25.886 1.00 92.75 134 GLY A C 1
ATOM 1002 O O . GLY A 1 134 ? 27.498 -8.369 25.345 1.00 92.75 134 GLY A O 1
ATOM 1003 N N . VAL A 1 135 ? 25.439 -8.136 26.221 1.00 93.00 135 VAL A N 1
ATOM 1004 C CA . VAL A 1 135 ? 25.020 -9.535 26.029 1.00 93.00 135 VAL A CA 1
ATOM 1005 C C . VAL A 1 135 ? 24.201 -9.723 24.749 1.00 93.00 135 VAL A C 1
ATOM 1007 O O . VAL A 1 135 ? 24.198 -10.817 24.187 1.00 93.00 135 VAL A O 1
ATOM 1010 N N . SER A 1 136 ? 23.518 -8.682 24.270 1.00 94.50 136 SER A N 1
ATOM 1011 C CA . SER A 1 136 ? 22.749 -8.750 23.024 1.00 94.50 136 SER A CA 1
ATOM 1012 C C . SER A 1 136 ? 23.657 -8.549 21.813 1.00 94.50 136 SER A C 1
ATOM 1014 O O . SER A 1 136 ? 24.308 -7.514 21.681 1.00 94.50 136 SER A O 1
ATOM 1016 N N . SER A 1 137 ? 23.673 -9.506 20.883 1.00 93.12 137 SER A N 1
ATOM 1017 C CA . SER A 1 137 ? 24.543 -9.436 19.698 1.00 93.12 137 SER A CA 1
ATOM 1018 C C . SER A 1 137 ? 24.137 -8.358 18.685 1.00 93.12 137 SER A C 1
ATOM 1020 O O . SER A 1 137 ? 24.897 -8.075 17.763 1.00 93.12 137 SER A O 1
ATOM 1022 N N . SER A 1 138 ? 22.935 -7.796 18.819 1.00 90.75 138 SER A N 1
ATOM 1023 C CA . SER A 1 138 ? 22.375 -6.765 17.935 1.00 90.75 138 SER A CA 1
ATOM 1024 C C . SER A 1 138 ? 22.227 -5.397 18.602 1.00 90.75 138 SER A C 1
ATOM 1026 O O . SER A 1 138 ? 21.790 -4.455 17.942 1.00 90.75 138 SER A O 1
ATOM 1028 N N . ALA A 1 139 ? 22.604 -5.265 19.879 1.00 94.38 139 ALA A N 1
ATOM 1029 C CA . ALA A 1 139 ? 22.548 -3.988 20.576 1.00 94.38 139 ALA A CA 1
ATOM 1030 C C . ALA A 1 139 ? 23.558 -2.996 19.993 1.00 94.38 139 ALA A C 1
ATOM 1032 O O . ALA A 1 139 ? 24.745 -3.286 19.835 1.00 94.38 139 ALA A O 1
ATOM 1033 N N . SER A 1 140 ? 23.089 -1.780 19.738 1.00 93.31 140 SER A N 1
ATOM 1034 C CA . SER A 1 140 ? 23.912 -0.652 19.326 1.00 93.31 140 SER A CA 1
ATOM 1035 C C . SER A 1 140 ? 23.556 0.580 20.150 1.00 93.31 140 SER A C 1
ATOM 1037 O O . SER A 1 140 ? 22.388 0.947 20.284 1.00 93.31 140 SER A O 1
ATOM 1039 N N . LEU A 1 141 ? 24.569 1.226 20.725 1.00 93.50 141 LEU A N 1
ATOM 1040 C CA . LEU A 1 141 ? 24.383 2.463 21.476 1.00 93.50 141 LEU A CA 1
ATOM 1041 C C . LEU A 1 141 ? 24.062 3.613 20.515 1.00 93.50 141 LEU A C 1
ATOM 1043 O O . LEU A 1 141 ? 24.783 3.828 19.540 1.00 93.50 141 LEU A O 1
ATOM 1047 N N . VAL A 1 142 ? 23.011 4.382 20.803 1.00 91.56 142 VAL A N 1
ATOM 1048 C CA . VAL A 1 142 ? 22.635 5.529 19.967 1.00 91.56 142 VAL A CA 1
ATOM 1049 C C . VAL A 1 142 ? 23.564 6.700 20.277 1.00 91.56 142 VAL A C 1
ATOM 1051 O O . VAL A 1 142 ? 23.620 7.187 21.410 1.00 91.56 142 VAL A O 1
ATOM 1054 N N . SER A 1 143 ? 24.302 7.161 19.267 1.00 91.50 143 SER A N 1
ATOM 1055 C CA . SER A 1 143 ? 25.217 8.293 19.405 1.00 91.50 143 SER A CA 1
ATOM 1056 C C . SER A 1 143 ? 24.494 9.638 19.313 1.00 91.50 143 SER A C 1
ATOM 1058 O O . SER A 1 143 ? 23.371 9.736 18.815 1.00 91.50 143 SER A O 1
ATOM 1060 N N . CYS A 1 144 ? 25.160 10.714 19.731 1.00 89.31 144 CYS A N 1
ATOM 1061 C CA . CYS A 1 144 ? 24.592 12.060 19.633 1.00 89.31 144 CYS A CA 1
ATOM 1062 C C . CYS A 1 144 ? 24.411 12.561 18.194 1.00 89.31 144 CYS A C 1
ATOM 1064 O O . CYS A 1 144 ? 23.658 13.499 17.973 1.00 89.31 144 CYS A O 1
ATOM 1066 N N . SER A 1 145 ? 25.079 11.963 17.201 1.00 86.94 145 SER A N 1
ATOM 1067 C CA . SER A 1 145 ? 24.880 12.329 15.792 1.00 86.94 145 SER A CA 1
ATOM 1068 C C . SER A 1 145 ? 23.548 11.830 15.225 1.00 86.94 145 SER A C 1
ATOM 1070 O O . SER A 1 145 ? 23.160 12.235 14.128 1.00 86.94 145 SER A O 1
ATOM 1072 N N . ASP A 1 146 ? 22.856 10.935 15.933 1.00 84.56 146 ASP A N 1
ATOM 1073 C CA . ASP A 1 146 ? 21.535 10.469 15.535 1.00 84.56 146 ASP A CA 1
ATOM 1074 C C . ASP A 1 146 ? 20.512 11.609 15.638 1.00 84.56 146 ASP A C 1
ATOM 1076 O O . ASP A 1 146 ? 20.387 12.274 16.668 1.00 84.56 146 ASP A O 1
ATOM 1080 N N . ARG A 1 147 ? 19.738 11.826 14.569 1.00 80.50 147 ARG A N 1
ATOM 1081 C CA . ARG A 1 147 ? 18.723 12.893 14.513 1.00 80.50 147 ARG A CA 1
ATOM 1082 C C . ARG A 1 147 ? 17.678 12.765 15.621 1.00 80.50 147 ARG A C 1
ATOM 1084 O O . ARG A 1 147 ? 17.136 13.780 16.055 1.00 80.50 147 ARG A O 1
ATOM 1091 N N . ARG A 1 148 ? 17.425 11.541 16.096 1.00 75.81 148 ARG A N 1
ATOM 1092 C CA . ARG A 1 148 ? 16.480 11.252 17.184 1.00 75.81 148 ARG A CA 1
ATOM 1093 C C . ARG A 1 148 ? 16.930 11.810 18.531 1.00 75.81 148 ARG A C 1
ATOM 1095 O O . ARG A 1 148 ? 16.109 11.949 19.432 1.00 75.81 148 ARG A O 1
ATOM 1102 N N . CYS A 1 149 ? 18.207 12.170 18.663 1.00 80.44 149 CYS A N 1
ATOM 1103 C CA . CYS A 1 149 ? 18.734 12.722 19.901 1.00 80.44 149 CYS A CA 1
ATOM 1104 C C . CYS A 1 149 ? 18.225 14.133 20.219 1.00 80.44 149 CYS A C 1
ATOM 1106 O O . CYS A 1 149 ? 18.245 14.557 21.372 1.00 80.44 149 CYS A O 1
ATOM 1108 N N . TYR A 1 150 ? 17.733 14.849 19.206 1.00 75.00 150 TYR A N 1
ATOM 1109 C CA . TYR A 1 150 ? 17.325 16.250 19.321 1.00 75.00 150 TYR A CA 1
ATOM 1110 C C . TYR A 1 150 ? 15.844 16.483 18.983 1.00 75.00 150 TYR A C 1
ATOM 1112 O O . TYR A 1 150 ? 15.417 17.628 18.868 1.00 75.00 150 TYR A O 1
ATOM 1120 N N . SER A 1 151 ? 15.053 15.423 18.782 1.00 61.81 151 SER A N 1
ATOM 1121 C CA . SER A 1 151 ? 13.729 15.511 18.149 1.00 61.81 151 SER A CA 1
ATOM 1122 C C . SER A 1 151 ? 12.517 15.483 19.091 1.00 61.81 151 SER A C 1
ATOM 1124 O O . SER A 1 151 ? 11.396 15.393 18.592 1.00 61.81 151 SER A O 1
ATOM 1126 N N . ASN A 1 152 ? 12.676 15.519 20.419 1.00 60.88 152 ASN A N 1
ATOM 1127 C CA . ASN A 1 152 ? 11.606 15.049 21.315 1.00 60.88 152 ASN A CA 1
ATOM 1128 C C . ASN A 1 152 ? 10.994 16.142 22.204 1.00 60.88 152 ASN A C 1
ATOM 1130 O O . ASN A 1 152 ? 11.703 16.884 22.875 1.00 60.88 152 ASN A O 1
ATOM 1134 N N . PHE A 1 153 ? 9.655 16.194 22.215 1.00 54.81 153 PHE A N 1
ATOM 1135 C CA . PHE A 1 153 ? 8.824 17.218 22.864 1.00 54.81 153 PHE A CA 1
ATOM 1136 C C . PHE A 1 153 ? 8.465 16.921 24.342 1.00 54.81 153 PHE A C 1
ATOM 1138 O O . PHE A 1 153 ? 7.937 17.808 25.004 1.00 54.81 153 PHE A O 1
ATOM 1145 N N . GLN A 1 154 ? 8.757 15.723 24.877 1.00 57.31 154 GLN A N 1
ATOM 1146 C CA . GLN A 1 154 ? 8.419 15.324 26.263 1.00 57.31 154 GLN A CA 1
ATOM 1147 C C . GLN A 1 154 ? 9.620 14.987 27.172 1.00 57.31 154 GLN A C 1
ATOM 1149 O O . GLN A 1 154 ? 9.452 14.789 28.373 1.00 57.31 154 GLN A O 1
ATOM 1154 N N . THR A 1 155 ? 10.830 14.898 26.620 1.00 62.78 155 THR A N 1
ATOM 1155 C CA . THR A 1 155 ? 12.048 14.518 27.359 1.00 62.78 155 THR A CA 1
ATOM 1156 C C . THR A 1 155 ? 13.073 15.626 27.332 1.00 62.78 155 THR A C 1
ATOM 1158 O O . THR A 1 155 ? 13.300 16.211 26.271 1.00 62.78 155 THR A O 1
ATOM 1161 N N . GLU A 1 156 ? 13.835 15.764 28.411 1.00 69.69 156 GLU A N 1
ATOM 1162 C CA . GLU A 1 156 ? 15.162 16.368 28.327 1.00 69.69 156 GLU A CA 1
ATOM 1163 C C . GLU A 1 156 ? 16.104 15.341 27.681 1.00 69.69 156 GLU A C 1
ATOM 1165 O O . GLU A 1 156 ? 16.733 14.524 28.355 1.00 69.69 156 GLU A O 1
ATOM 1170 N N . SER A 1 157 ? 16.121 15.313 26.344 1.00 71.00 157 SER A N 1
ATOM 1171 C CA . SER A 1 157 ? 17.103 14.543 25.574 1.00 71.00 157 SER A CA 1
ATOM 1172 C C . SER A 1 157 ? 18.341 15.405 25.329 1.00 71.00 157 SER A C 1
ATOM 1174 O O . SER A 1 157 ? 18.235 16.585 24.992 1.00 71.00 157 SER A O 1
ATOM 1176 N N . GLY A 1 158 ? 19.524 14.826 25.513 1.00 77.81 158 GLY A N 1
ATOM 1177 C CA . GLY A 1 158 ? 20.780 15.560 25.423 1.00 77.81 158 GLY A CA 1
ATOM 1178 C C . GLY A 1 158 ? 21.970 14.660 25.131 1.00 77.81 158 GLY A C 1
ATOM 1179 O O . GLY A 1 158 ? 21.928 13.443 25.312 1.00 77.81 158 GLY A O 1
ATOM 1180 N N . CYS A 1 159 ? 23.061 15.266 24.675 1.00 84.50 159 CYS A N 1
ATOM 1181 C CA . CYS A 1 159 ? 24.292 14.532 24.424 1.00 84.50 159 CYS A CA 1
ATOM 1182 C C . CYS A 1 159 ? 25.107 14.387 25.710 1.00 84.50 159 CYS A C 1
ATOM 1184 O O . CYS A 1 159 ? 25.458 15.382 26.345 1.00 84.50 159 CYS A O 1
ATOM 1186 N N . SER A 1 160 ? 25.434 13.151 26.079 1.00 86.69 160 SER A N 1
ATOM 1187 C CA . SER A 1 160 ? 26.357 12.888 27.183 1.00 86.69 160 SER A CA 1
ATOM 1188 C C . SER A 1 160 ? 27.818 13.166 26.782 1.00 86.69 160 SER A C 1
ATOM 1190 O O . SER A 1 160 ? 28.153 13.113 25.595 1.00 86.69 160 SER A O 1
ATOM 1192 N N . PRO A 1 161 ? 28.734 13.364 27.752 1.00 84.25 161 PRO A N 1
ATOM 1193 C CA . PRO A 1 161 ? 30.163 13.553 27.473 1.00 84.25 161 PRO A CA 1
ATOM 1194 C C . PRO A 1 161 ? 30.817 12.410 26.680 1.00 84.25 161 PRO A C 1
ATOM 1196 O O . PRO A 1 161 ? 31.809 12.628 25.993 1.00 84.25 161 PRO A O 1
ATOM 1199 N N . ASN A 1 162 ? 30.246 11.203 26.738 1.00 86.25 162 ASN A N 1
ATOM 1200 C CA . ASN A 1 162 ? 30.747 10.014 26.045 1.00 86.25 162 ASN A CA 1
ATOM 1201 C C . ASN A 1 162 ? 30.128 9.827 24.647 1.00 86.25 162 ASN A C 1
ATOM 1203 O O . ASN A 1 162 ? 30.152 8.722 24.111 1.00 86.25 162 ASN A O 1
ATOM 1207 N N . ASN A 1 163 ? 29.548 10.883 24.063 1.00 88.81 163 ASN A N 1
ATOM 1208 C CA . ASN A 1 163 ? 28.871 10.857 22.762 1.00 88.81 163 ASN A CA 1
ATOM 1209 C C . ASN A 1 163 ? 27.668 9.890 22.693 1.00 88.81 163 ASN A C 1
ATOM 1211 O O . ASN A 1 163 ? 27.294 9.435 21.612 1.00 88.81 163 ASN A O 1
ATOM 1215 N N . LEU A 1 164 ? 27.047 9.580 23.838 1.00 91.62 164 LEU A N 1
ATOM 1216 C CA . LEU A 1 164 ? 25.810 8.795 23.910 1.00 91.62 164 LEU A CA 1
ATOM 1217 C C . LEU A 1 164 ? 24.603 9.716 24.000 1.00 91.62 164 LEU A C 1
ATOM 1219 O O . LEU A 1 164 ? 24.620 10.681 24.775 1.00 91.62 164 LEU A O 1
ATOM 1223 N N . CYS A 1 165 ? 23.550 9.380 23.265 1.00 91.88 165 CYS A N 1
ATOM 1224 C CA . CYS A 1 165 ? 22.292 10.087 23.361 1.00 91.88 165 CYS A CA 1
ATOM 1225 C C . CYS A 1 165 ? 21.562 9.722 24.658 1.00 91.88 165 CYS A C 1
ATOM 1227 O O . CYS A 1 165 ? 21.082 8.599 24.818 1.00 91.88 165 CYS A O 1
ATOM 1229 N N . SER A 1 166 ? 21.504 10.675 25.584 1.00 91.38 166 SER A N 1
ATOM 1230 C CA . SER A 1 166 ? 20.892 10.525 26.904 1.00 91.38 166 SER A CA 1
ATOM 1231 C C . SER A 1 166 ? 19.476 11.085 26.958 1.00 91.38 166 SER A C 1
ATOM 1233 O O . SER A 1 166 ? 19.130 11.988 26.195 1.00 91.38 166 SER A O 1
ATOM 1235 N N . TYR A 1 167 ? 18.676 10.558 27.882 1.00 90.56 167 TYR A N 1
ATOM 1236 C CA . TYR A 1 167 ? 17.333 11.046 28.175 1.00 90.56 167 TYR A CA 1
ATOM 1237 C C . TYR A 1 167 ? 17.099 11.145 29.681 1.00 90.56 167 TYR A C 1
ATOM 1239 O O . TYR A 1 167 ? 17.704 10.415 30.473 1.00 90.56 167 TYR A O 1
ATOM 1247 N N . SER A 1 168 ? 16.185 12.033 30.056 1.00 90.12 168 SER A N 1
ATOM 1248 C CA . SER A 1 168 ? 15.655 12.167 31.408 1.00 90.12 168 SER A CA 1
ATOM 1249 C C . SER A 1 168 ? 14.147 12.420 31.351 1.00 90.12 168 SER A C 1
ATOM 1251 O O . SER A 1 168 ? 13.680 13.258 30.572 1.00 90.12 168 SER A O 1
ATOM 1253 N N . PHE A 1 169 ? 13.398 11.686 32.171 1.00 86.19 169 PHE A N 1
ATOM 1254 C CA . PHE A 1 169 ? 11.958 11.818 32.367 1.00 86.19 169 PHE A CA 1
ATOM 1255 C C . PHE A 1 169 ? 11.640 12.174 33.809 1.00 86.19 169 PHE A C 1
ATOM 1257 O O . PHE A 1 169 ? 12.223 11.626 34.748 1.00 86.19 169 PHE A O 1
ATOM 1264 N N . LYS A 1 170 ? 10.627 13.025 33.963 1.00 88.75 170 LYS A N 1
ATOM 1265 C CA . LYS A 1 170 ? 9.980 13.301 35.238 1.00 88.75 170 LYS A CA 1
ATOM 1266 C C . LYS A 1 170 ? 8.475 13.122 35.084 1.00 88.75 170 LYS A C 1
ATOM 1268 O O . LYS A 1 170 ? 7.867 13.758 34.226 1.00 88.75 170 LYS A O 1
ATOM 1273 N N . TYR A 1 171 ? 7.900 12.262 35.910 1.00 87.75 171 TYR A N 1
ATOM 1274 C CA . TYR A 1 171 ? 6.486 11.913 35.883 1.00 87.75 171 TYR A CA 1
ATOM 1275 C C . TYR A 1 171 ? 5.663 12.833 36.788 1.00 87.75 171 TYR A C 1
ATOM 1277 O O . TYR A 1 171 ? 6.198 13.574 37.620 1.00 87.75 171 TYR A O 1
ATOM 1285 N N . GLY A 1 172 ? 4.339 12.809 36.602 1.00 79.31 172 GLY A N 1
ATOM 1286 C CA . GLY A 1 172 ? 3.401 13.673 37.326 1.00 79.31 172 GLY A CA 1
ATOM 1287 C C . GLY A 1 172 ? 3.376 13.440 38.840 1.00 79.31 172 GLY A C 1
ATOM 1288 O O . GLY A 1 172 ? 3.107 14.373 39.593 1.00 79.31 172 GLY A O 1
ATOM 1289 N N . ASP A 1 173 ? 3.726 12.233 39.286 1.00 81.69 173 ASP A N 1
ATOM 1290 C CA . ASP A 1 173 ? 3.898 11.867 40.698 1.00 81.69 173 ASP A CA 1
ATOM 1291 C C . ASP A 1 173 ? 5.233 12.361 41.299 1.00 81.69 173 ASP A C 1
ATOM 1293 O O . ASP A 1 173 ? 5.481 12.221 42.496 1.00 81.69 173 ASP A O 1
ATOM 1297 N N . GLY A 1 174 ? 6.097 12.968 40.480 1.00 85.62 174 GLY A N 1
ATOM 1298 C CA . GLY A 1 174 ? 7.414 13.466 40.863 1.00 85.62 174 GLY A CA 1
ATOM 1299 C C . GLY A 1 174 ? 8.537 12.432 40.774 1.00 85.62 174 GLY A C 1
ATOM 1300 O O . GLY A 1 174 ? 9.694 12.803 40.994 1.00 85.62 174 GLY A O 1
ATOM 1301 N N . SER A 1 175 ? 8.233 11.177 40.434 1.00 91.31 175 SER A N 1
ATOM 1302 C CA . SER A 1 175 ? 9.240 10.162 40.127 1.00 91.31 175 SER A CA 1
ATOM 1303 C C . SER A 1 175 ? 9.955 10.474 38.808 1.00 91.31 175 SER A C 1
ATOM 1305 O O . SER A 1 175 ? 9.524 11.321 38.021 1.00 91.31 175 SER A O 1
ATOM 1307 N N . GLY A 1 176 ? 11.087 9.821 38.561 1.00 92.25 176 GLY A N 1
ATOM 1308 C CA . GLY A 1 176 ? 11.836 10.059 37.332 1.00 92.25 176 GLY A CA 1
ATOM 1309 C C . GLY A 1 176 ? 12.822 8.960 36.991 1.00 92.25 176 GLY A C 1
ATOM 1310 O O . GLY A 1 176 ? 13.275 8.221 37.868 1.00 92.25 176 GLY A O 1
ATOM 1311 N N . THR A 1 177 ? 13.173 8.887 35.714 1.00 94.88 177 THR A N 1
ATOM 1312 C CA . THR A 1 177 ? 14.173 7.965 35.169 1.00 94.88 177 THR A CA 1
ATOM 1313 C C . THR A 1 177 ? 15.126 8.723 34.257 1.00 94.88 177 THR A C 1
ATOM 1315 O O . THR A 1 177 ? 14.715 9.639 33.546 1.00 94.88 177 THR A O 1
ATOM 1318 N N . SER A 1 178 ? 16.397 8.343 34.255 1.00 94.00 178 SER A N 1
ATOM 1319 C CA . SER A 1 178 ? 17.350 8.801 33.252 1.00 94.00 178 SER A CA 1
ATOM 1320 C C . SER A 1 178 ? 18.233 7.662 32.766 1.00 94.00 178 SER A C 1
ATOM 1322 O O . SER A 1 178 ? 18.339 6.602 33.394 1.00 94.00 178 SER A O 1
ATOM 1324 N N . GLY A 1 179 ? 18.808 7.854 31.582 1.00 94.06 179 GLY A N 1
ATOM 1325 C CA . GLY A 1 179 ? 19.516 6.805 30.870 1.00 94.06 179 GLY A CA 1
ATOM 1326 C C . GLY A 1 179 ? 20.025 7.250 29.509 1.00 94.06 179 GLY A C 1
ATOM 1327 O O . GLY A 1 179 ? 20.188 8.440 29.238 1.00 94.06 179 GLY A O 1
ATOM 1328 N N . PHE A 1 180 ? 20.278 6.276 28.642 1.00 93.44 180 PHE A N 1
ATOM 1329 C CA . PHE A 1 180 ? 20.662 6.500 27.249 1.00 93.44 180 PHE A CA 1
ATOM 1330 C C . PHE A 1 180 ? 19.848 5.621 26.307 1.00 93.44 180 PHE A C 1
ATOM 1332 O O . PHE A 1 180 ? 19.317 4.589 26.710 1.00 93.44 180 PHE A O 1
ATOM 1339 N N . TYR A 1 181 ? 19.726 6.039 25.052 1.00 94.38 181 TYR A N 1
ATOM 1340 C CA . TYR A 1 181 ? 19.003 5.270 24.048 1.00 94.38 181 TYR A CA 1
ATOM 1341 C C . TYR A 1 181 ? 19.867 4.150 23.463 1.00 94.38 181 TYR A C 1
ATOM 1343 O O . TYR A 1 181 ? 21.063 4.317 23.201 1.00 94.38 181 TYR A O 1
ATOM 1351 N N . ILE A 1 182 ? 19.229 3.010 23.217 1.00 93.75 182 ILE A N 1
ATOM 1352 C CA . ILE A 1 182 ? 19.807 1.841 22.554 1.00 93.75 182 ILE A CA 1
ATOM 1353 C C . ILE A 1 182 ? 18.939 1.502 21.351 1.00 93.75 182 ILE A C 1
ATOM 1355 O O . ILE A 1 182 ? 17.715 1.548 21.440 1.00 93.75 182 ILE A O 1
ATOM 1359 N N . SER A 1 183 ? 19.579 1.151 20.240 1.00 94.31 183 SER A N 1
ATOM 1360 C CA . SER A 1 183 ? 18.949 0.508 19.094 1.00 94.31 183 SER A CA 1
ATOM 1361 C C . SER A 1 183 ? 19.190 -0.997 19.182 1.00 94.31 183 SER A C 1
ATOM 1363 O O . SER A 1 183 ? 20.338 -1.433 19.211 1.00 94.31 183 SER A O 1
ATOM 1365 N N . ASP A 1 184 ? 18.127 -1.792 19.214 1.00 96.19 184 ASP A N 1
ATOM 1366 C CA . ASP A 1 184 ? 18.185 -3.260 19.174 1.00 96.19 184 ASP A CA 1
ATOM 1367 C C . ASP A 1 184 ? 16.894 -3.810 18.538 1.00 96.19 184 ASP A C 1
ATOM 1369 O O . ASP A 1 184 ? 16.031 -3.037 18.125 1.00 96.19 184 ASP A O 1
ATOM 1373 N N . PHE A 1 185 ? 16.723 -5.125 18.438 1.00 93.12 185 PHE A N 1
ATOM 1374 C CA . PHE A 1 185 ? 15.481 -5.721 17.955 1.00 93.12 185 PHE A CA 1
ATOM 1375 C C . PHE A 1 185 ? 14.423 -5.823 19.057 1.00 93.12 185 PHE A C 1
ATOM 1377 O O . PHE A 1 185 ? 14.680 -6.347 20.143 1.00 93.12 185 PHE A O 1
ATOM 1384 N N . MET A 1 186 ? 13.201 -5.393 18.737 1.00 93.81 186 MET A N 1
ATOM 1385 C CA . MET A 1 186 ? 11.988 -5.752 19.467 1.00 93.81 186 MET A CA 1
ATOM 1386 C C . MET A 1 186 ? 11.317 -6.929 18.762 1.00 93.81 186 MET A C 1
ATOM 1388 O O . MET A 1 186 ? 11.037 -6.842 17.568 1.00 93.81 186 MET A O 1
ATOM 1392 N N . SER A 1 187 ? 11.043 -8.008 19.494 1.00 90.94 187 SER A N 1
ATOM 1393 C CA . SER A 1 187 ? 10.288 -9.163 18.994 1.00 90.94 187 SER A CA 1
ATOM 1394 C C . SER A 1 187 ? 8.834 -9.104 19.461 1.00 90.94 187 SER A C 1
ATOM 1396 O O . SER A 1 187 ? 8.566 -8.787 20.620 1.00 90.94 187 SER A O 1
ATOM 1398 N N . PHE A 1 188 ? 7.895 -9.417 18.575 1.00 86.06 188 PHE A N 1
ATOM 1399 C CA . PHE A 1 188 ? 6.462 -9.388 18.859 1.00 86.06 188 PHE A CA 1
ATOM 1400 C C . PHE A 1 188 ? 5.693 -10.301 17.905 1.00 86.06 188 PHE A C 1
ATOM 1402 O O . PHE A 1 188 ? 6.099 -10.530 16.764 1.00 86.06 188 PHE A O 1
ATOM 1409 N N . ASP A 1 189 ? 4.545 -10.783 18.361 1.00 76.94 189 ASP A N 1
ATOM 1410 C CA . ASP A 1 189 ? 3.710 -11.677 17.571 1.00 76.94 189 ASP A CA 1
ATOM 1411 C C . ASP A 1 189 ? 2.746 -10.839 16.728 1.00 76.94 189 ASP A C 1
ATOM 1413 O O . ASP A 1 189 ? 1.912 -10.086 17.237 1.00 76.94 189 ASP A O 1
ATOM 1417 N N . THR A 1 190 ? 2.900 -10.926 15.408 1.00 70.38 190 THR A N 1
ATOM 1418 C CA . THR A 1 190 ? 2.034 -10.234 14.450 1.00 70.38 190 THR A CA 1
ATOM 1419 C C . THR A 1 190 ? 0.971 -11.186 13.963 1.00 70.38 190 THR A C 1
ATOM 1421 O O . THR A 1 190 ? 1.282 -12.240 13.405 1.00 70.38 190 THR A O 1
ATOM 1424 N N . VAL A 1 191 ? -0.289 -10.800 14.117 1.00 61.25 191 VAL A N 1
ATOM 1425 C CA . VAL A 1 191 ? -1.397 -11.674 13.757 1.00 61.25 191 VAL A CA 1
ATOM 1426 C C . VAL A 1 191 ? -2.153 -11.118 12.583 1.00 61.25 191 VAL A C 1
ATOM 1428 O O . VAL A 1 191 ? -2.626 -9.982 12.556 1.00 61.25 191 VAL A O 1
ATOM 1431 N N . ILE A 1 192 ? -2.184 -11.960 11.561 1.00 56.19 192 ILE A N 1
ATOM 1432 C CA . ILE A 1 192 ? -2.639 -11.611 10.224 1.00 56.19 192 ILE A CA 1
ATOM 1433 C C . ILE A 1 192 ? -4.033 -12.209 9.979 1.00 56.19 192 ILE A C 1
ATOM 1435 O O . ILE A 1 192 ? -4.800 -11.650 9.204 1.00 56.19 192 ILE A O 1
ATOM 1439 N N . THR A 1 193 ? -4.376 -13.309 10.667 1.00 47.62 193 THR A N 1
ATOM 1440 C CA . THR A 1 193 ? -5.692 -13.987 10.674 1.00 47.62 193 THR A CA 1
ATOM 1441 C C . THR A 1 193 ? -5.890 -14.715 12.015 1.00 47.62 193 THR A C 1
ATOM 1443 O O . THR A 1 193 ? -4.904 -14.936 12.712 1.00 47.62 193 THR A O 1
ATOM 1446 N N . SER A 1 194 ? -7.110 -15.135 12.379 1.00 43.09 194 SER A N 1
ATOM 1447 C CA . SER A 1 194 ? -7.413 -15.780 13.680 1.00 43.09 194 SER A CA 1
ATOM 1448 C C . SER A 1 194 ? -6.582 -17.029 14.015 1.00 43.09 194 SER A C 1
ATOM 1450 O O . SER A 1 194 ? -6.534 -17.431 15.170 1.00 43.09 194 SER A O 1
ATOM 1452 N N . THR A 1 195 ? -5.901 -17.624 13.032 1.00 35.22 195 THR A N 1
ATOM 1453 C CA . THR A 1 195 ? -5.112 -18.856 13.175 1.00 35.22 195 THR A CA 1
ATOM 1454 C C . THR A 1 195 ? -3.622 -18.692 12.859 1.00 35.22 195 THR A C 1
ATOM 1456 O O . THR A 1 195 ? -2.900 -19.687 12.852 1.00 35.22 195 THR A O 1
ATOM 1459 N N . LEU A 1 196 ? -3.138 -17.481 12.544 1.00 41.62 196 LEU A N 1
ATOM 1460 C CA . LEU A 1 196 ? -1.751 -17.268 12.110 1.00 41.62 196 LEU A CA 1
ATOM 1461 C C . LEU A 1 196 ? -1.095 -16.109 12.871 1.00 41.62 196 LEU A C 1
ATOM 1463 O O . LEU A 1 196 ? -1.294 -14.940 12.526 1.00 41.62 196 LEU A O 1
ATOM 1467 N N . ALA A 1 197 ? -0.288 -16.463 13.872 1.00 52.66 197 ALA A N 1
ATOM 1468 C CA . ALA A 1 197 ? 0.668 -15.573 14.517 1.00 52.66 197 ALA A CA 1
ATOM 1469 C C . ALA A 1 197 ? 2.064 -15.805 13.927 1.00 52.66 197 ALA A C 1
ATOM 1471 O O . ALA A 1 197 ? 2.538 -16.939 13.859 1.00 52.66 197 ALA A O 1
ATOM 1472 N N . ILE A 1 198 ? 2.704 -14.737 13.456 1.00 60.12 198 ILE A N 1
ATOM 1473 C CA . ILE A 1 198 ? 4.086 -14.756 12.979 1.00 60.12 198 ILE A CA 1
ATOM 1474 C C . ILE A 1 198 ? 4.944 -14.075 14.038 1.00 60.12 198 ILE A C 1
ATOM 1476 O O . ILE A 1 198 ? 4.683 -12.923 14.387 1.00 60.12 198 ILE A O 1
ATOM 1480 N N . ASN A 1 199 ? 5.979 -14.771 14.507 1.00 65.38 199 ASN A N 1
ATOM 1481 C CA . ASN A 1 199 ? 7.027 -14.158 15.314 1.00 65.38 199 ASN A CA 1
ATOM 1482 C C . ASN A 1 199 ? 7.769 -13.155 14.424 1.00 65.38 199 ASN A C 1
ATOM 1484 O O . ASN A 1 199 ? 8.541 -13.546 13.544 1.00 65.38 199 ASN A O 1
ATOM 1488 N N . SER A 1 200 ? 7.506 -11.874 14.640 1.00 76.31 200 SER A N 1
ATOM 1489 C CA . SER A 1 200 ? 8.149 -10.771 13.939 1.00 76.31 200 SER A CA 1
ATOM 1490 C C . SER A 1 200 ? 9.196 -10.136 14.843 1.00 76.31 200 SER A C 1
ATOM 1492 O O . SER A 1 200 ? 9.094 -10.166 16.069 1.00 76.31 200 SER A O 1
ATOM 1494 N N . SER A 1 201 ? 10.204 -9.524 14.236 1.00 84.69 201 SER A N 1
ATOM 1495 C CA . SER A 1 201 ? 11.173 -8.696 14.945 1.00 84.69 201 SER A CA 1
ATOM 1496 C C . SER A 1 201 ? 11.493 -7.459 14.125 1.00 84.69 201 SER A C 1
ATOM 1498 O O . SER A 1 201 ? 11.633 -7.559 12.906 1.00 84.69 201 SER A O 1
ATOM 1500 N N . ALA A 1 202 ? 11.647 -6.315 14.781 1.00 85.25 202 ALA A N 1
ATOM 1501 C CA . ALA A 1 202 ? 11.926 -5.044 14.124 1.00 85.25 202 ALA A CA 1
ATOM 1502 C C . ALA A 1 202 ? 13.033 -4.271 14.845 1.00 85.25 202 ALA A C 1
ATOM 1504 O O . ALA A 1 202 ? 13.071 -4.313 16.079 1.00 85.25 202 ALA A O 1
ATOM 1505 N N . PRO A 1 203 ? 13.906 -3.548 14.120 1.00 87.50 203 PRO A N 1
ATOM 1506 C CA . PRO A 1 203 ? 14.794 -2.574 14.738 1.00 87.50 203 PRO A CA 1
ATOM 1507 C C . PRO A 1 203 ? 13.974 -1.550 15.529 1.00 87.50 203 PRO A C 1
ATOM 1509 O O . PRO A 1 203 ? 12.995 -0.991 15.031 1.00 87.50 203 PRO A O 1
ATOM 1512 N N . PHE A 1 204 ? 14.366 -1.301 16.769 1.00 94.12 204 PHE A N 1
ATOM 1513 C CA . PHE A 1 204 ? 13.622 -0.468 17.699 1.00 94.12 204 PHE A CA 1
ATOM 1514 C C . PHE A 1 204 ? 14.581 0.304 18.601 1.00 94.12 204 PHE A C 1
ATOM 1516 O O . PHE A 1 204 ? 15.578 -0.242 19.078 1.00 94.12 204 PHE A O 1
ATOM 1523 N N . VAL A 1 205 ? 14.276 1.578 18.851 1.00 93.88 205 VAL A N 1
ATOM 1524 C CA . VAL A 1 205 ? 15.034 2.401 19.796 1.00 93.88 205 VAL A CA 1
ATOM 1525 C C . VAL A 1 205 ? 14.274 2.530 21.103 1.00 93.88 205 VAL A C 1
ATOM 1527 O O . VAL A 1 205 ? 13.135 2.986 21.123 1.00 93.88 205 VAL A O 1
ATOM 1530 N N . PHE A 1 206 ? 14.912 2.165 22.206 1.00 95.38 206 PHE A N 1
ATOM 1531 C CA . PHE A 1 206 ? 14.325 2.242 23.541 1.00 95.38 206 PHE A CA 1
ATOM 1532 C C . PHE A 1 206 ? 15.325 2.810 24.549 1.00 95.38 206 PHE A C 1
ATOM 1534 O O . PHE A 1 206 ? 16.535 2.863 24.309 1.00 95.38 206 PHE A O 1
ATOM 1541 N N . GLY A 1 207 ? 14.803 3.282 25.677 1.00 94.94 207 GLY A N 1
ATOM 1542 C CA . GLY A 1 207 ? 15.597 3.804 26.777 1.00 94.94 207 GLY A CA 1
ATOM 1543 C C . GLY A 1 207 ? 16.200 2.691 27.634 1.00 94.94 207 GLY A C 1
ATOM 1544 O O . GLY A 1 207 ? 15.503 1.795 28.105 1.00 94.94 207 GLY A O 1
ATOM 1545 N N . CYS A 1 208 ? 17.502 2.774 27.866 1.00 95.56 208 CYS A N 1
ATOM 1546 C CA . CYS A 1 208 ? 18.225 1.992 28.856 1.00 95.56 208 CYS A CA 1
ATOM 1547 C C . CYS A 1 208 ? 18.382 2.835 30.123 1.00 95.56 208 CYS A C 1
ATOM 1549 O O . CYS A 1 208 ? 19.277 3.682 30.211 1.00 95.56 208 CYS A O 1
ATOM 1551 N N . SER A 1 209 ? 17.481 2.632 31.088 1.00 95.94 209 SER A N 1
ATOM 1552 C CA . SER A 1 209 ? 17.442 3.402 32.335 1.00 95.94 209 SER A CA 1
ATOM 1553 C C . SER A 1 209 ? 18.615 3.011 33.228 1.00 95.94 209 SER A C 1
ATOM 1555 O O . SER A 1 209 ? 18.747 1.845 33.615 1.00 95.94 209 SER A O 1
ATOM 1557 N N . ASN A 1 210 ? 19.442 3.989 33.597 1.00 94.25 210 ASN A N 1
ATOM 1558 C CA . ASN A 1 210 ? 20.568 3.819 34.514 1.00 94.25 210 ASN A CA 1
ATOM 1559 C C . ASN A 1 210 ? 20.368 4.529 35.866 1.00 94.25 210 ASN A C 1
ATOM 1561 O O . ASN A 1 210 ? 21.169 4.328 36.780 1.00 94.25 210 ASN A O 1
ATOM 1565 N N . LEU A 1 211 ? 19.304 5.315 36.015 1.00 95.38 211 LEU A N 1
ATOM 1566 C CA . LEU A 1 211 ? 18.902 5.916 37.277 1.00 95.38 211 LEU A CA 1
ATOM 1567 C C . LEU A 1 211 ? 17.378 5.966 37.356 1.00 95.38 211 LEU A C 1
ATOM 1569 O O . LEU A 1 211 ? 16.723 6.411 36.419 1.00 95.38 211 LEU A O 1
ATOM 1573 N N . GLN A 1 212 ? 16.821 5.558 38.492 1.00 95.69 212 GLN A N 1
ATOM 1574 C CA . GLN A 1 212 ? 15.424 5.811 38.850 1.00 95.69 212 GLN A CA 1
ATOM 1575 C C . GLN A 1 212 ? 15.361 6.564 40.173 1.00 95.69 212 GLN A C 1
ATOM 1577 O O . GLN A 1 212 ? 16.223 6.376 41.033 1.00 95.69 212 GLN A O 1
ATOM 1582 N N . THR A 1 213 ? 14.354 7.418 40.345 1.00 95.00 213 THR A N 1
ATOM 1583 C CA . THR A 1 213 ? 14.123 8.227 41.552 1.00 95.00 213 THR A CA 1
ATOM 1584 C C . THR A 1 213 ? 12.636 8.272 41.913 1.00 95.00 213 THR A C 1
ATOM 1586 O O . THR A 1 213 ? 11.776 7.994 41.076 1.00 95.00 213 THR A O 1
ATOM 1589 N N . GLY A 1 214 ? 12.329 8.628 43.163 1.00 92.94 214 GLY A N 1
ATOM 1590 C CA . GLY A 1 214 ? 10.951 8.715 43.650 1.00 92.94 214 GLY A CA 1
ATOM 1591 C C . GLY A 1 214 ? 10.270 7.348 43.719 1.00 92.94 214 GLY A C 1
ATOM 1592 O O . GLY A 1 214 ? 10.893 6.355 44.097 1.00 92.94 214 GLY A O 1
ATOM 1593 N N . ASP A 1 215 ? 8.991 7.295 43.356 1.00 88.44 215 ASP A N 1
ATOM 1594 C CA . ASP A 1 215 ? 8.178 6.088 43.521 1.00 88.44 215 ASP A CA 1
ATOM 1595 C C . ASP A 1 215 ? 8.568 4.931 42.588 1.00 88.44 215 ASP A C 1
ATOM 1597 O O . ASP A 1 215 ? 8.338 3.777 42.949 1.00 88.44 215 ASP A O 1
ATOM 1601 N N . LEU A 1 216 ? 9.290 5.198 41.492 1.00 91.38 216 LEU A N 1
ATOM 1602 C CA . LEU A 1 216 ? 9.887 4.156 40.643 1.00 91.38 216 LEU A CA 1
ATOM 1603 C C . LEU A 1 216 ? 10.909 3.279 41.389 1.00 91.38 216 LEU A C 1
ATOM 1605 O O . LEU A 1 216 ? 11.101 2.123 41.030 1.00 91.38 216 LEU A O 1
ATOM 1609 N N . GLN A 1 217 ? 11.534 3.784 42.461 1.00 91.50 217 GLN A N 1
ATOM 1610 C CA . GLN A 1 217 ? 12.479 2.999 43.270 1.00 91.50 217 GLN A CA 1
ATOM 1611 C C . GLN A 1 217 ? 11.783 1.985 44.190 1.00 91.50 217 GLN A C 1
ATOM 1613 O O . GLN A 1 217 ? 12.441 1.127 44.787 1.00 91.50 217 GLN A O 1
ATOM 1618 N N . ARG A 1 218 ? 10.464 2.110 44.387 1.00 90.44 218 ARG A N 1
ATOM 1619 C CA . ARG A 1 218 ? 9.741 1.330 45.393 1.00 90.44 218 ARG A CA 1
ATOM 1620 C C . ARG A 1 218 ? 9.341 -0.042 44.847 1.00 90.44 218 ARG A C 1
ATOM 1622 O O . ARG A 1 218 ? 8.816 -0.135 43.742 1.00 90.44 218 ARG A O 1
ATOM 1629 N N . PRO A 1 219 ? 9.463 -1.111 45.653 1.00 88.31 219 PRO A N 1
ATOM 1630 C CA . PRO A 1 219 ? 9.137 -2.467 45.211 1.00 88.31 219 PRO A CA 1
ATOM 1631 C C . PRO A 1 219 ? 7.629 -2.698 45.016 1.00 88.31 219 PRO A C 1
ATOM 1633 O O . PRO A 1 219 ? 7.245 -3.607 44.285 1.00 88.31 219 PRO A O 1
ATOM 1636 N N . ARG A 1 220 ? 6.769 -1.872 45.633 1.00 85.44 220 ARG A N 1
ATOM 1637 C CA . ARG A 1 220 ? 5.307 -2.060 45.681 1.00 85.44 220 ARG A CA 1
ATOM 1638 C C . ARG A 1 220 ? 4.653 -2.263 44.311 1.00 85.44 220 ARG A C 1
ATOM 1640 O O . ARG A 1 220 ? 3.734 -3.060 44.177 1.00 85.44 220 ARG A O 1
ATOM 1647 N N . ARG A 1 221 ? 5.114 -1.520 43.305 1.00 86.62 221 ARG A N 1
ATOM 1648 C CA . ARG A 1 221 ? 4.576 -1.516 41.935 1.00 86.62 221 ARG A CA 1
ATOM 1649 C C . ARG A 1 221 ? 5.680 -1.672 40.888 1.00 86.62 221 ARG A C 1
ATOM 1651 O O . ARG A 1 221 ? 5.530 -1.251 39.748 1.00 86.62 221 ARG A O 1
ATOM 1658 N N . ALA A 1 222 ? 6.812 -2.240 41.298 1.00 92.62 222 ALA A N 1
ATOM 1659 C CA . ALA A 1 222 ? 7.984 -2.334 40.447 1.00 92.62 222 ALA A CA 1
ATOM 1660 C C . ALA A 1 222 ? 7.743 -3.287 39.270 1.00 92.62 222 ALA A C 1
ATOM 1662 O O . ALA A 1 222 ? 7.357 -4.444 39.456 1.00 92.62 222 ALA A O 1
ATOM 1663 N N . VAL A 1 223 ? 8.040 -2.796 38.074 1.00 95.38 223 VAL A N 1
ATOM 1664 C CA . VAL A 1 223 ? 8.128 -3.540 36.815 1.00 95.38 223 VAL A CA 1
ATOM 1665 C C . VAL A 1 223 ? 9.471 -3.204 36.152 1.00 95.38 223 VAL A C 1
ATOM 1667 O O . VAL A 1 223 ? 10.216 -2.353 36.643 1.00 95.38 223 VAL A O 1
ATOM 1670 N N . ASP A 1 224 ? 9.817 -3.867 35.053 1.00 96.81 224 ASP A N 1
ATOM 1671 C CA . ASP A 1 224 ? 11.119 -3.709 34.393 1.00 96.81 224 ASP A CA 1
ATOM 1672 C C . ASP A 1 224 ? 11.274 -2.349 33.699 1.00 96.81 224 ASP A C 1
ATOM 1674 O O . ASP A 1 224 ? 12.400 -1.870 33.531 1.00 96.81 224 ASP A O 1
ATOM 1678 N N . GLY A 1 225 ? 10.158 -1.702 33.350 1.00 96.50 225 GLY A N 1
ATOM 1679 C CA . GLY A 1 225 ? 10.116 -0.320 32.877 1.00 96.50 225 GLY A CA 1
ATOM 1680 C C . GLY A 1 225 ? 8.737 0.127 32.390 1.00 96.50 225 GLY A C 1
ATOM 1681 O O . GLY A 1 225 ? 7.721 -0.324 32.915 1.00 96.50 225 GLY A O 1
ATOM 1682 N N . ILE A 1 226 ? 8.685 1.012 31.395 1.00 96.44 226 ILE A N 1
ATOM 1683 C CA . ILE A 1 226 ? 7.437 1.620 30.896 1.00 96.44 226 ILE A CA 1
ATOM 1684 C C . ILE A 1 226 ? 7.315 1.431 29.389 1.00 96.44 226 ILE A C 1
ATOM 1686 O O . ILE A 1 226 ? 8.277 1.634 28.658 1.00 96.44 226 ILE A O 1
ATOM 1690 N N . PHE A 1 227 ? 6.116 1.081 28.930 1.00 96.88 227 PHE A N 1
ATOM 1691 C CA . PHE A 1 227 ? 5.720 0.919 27.537 1.00 96.88 227 PHE A CA 1
ATOM 1692 C C . PHE A 1 227 ? 5.055 2.199 27.018 1.00 96.88 227 PHE A C 1
ATOM 1694 O O . PHE A 1 227 ? 3.833 2.344 27.067 1.00 96.88 227 PHE A O 1
ATOM 1701 N N . GLY A 1 228 ? 5.880 3.129 26.528 1.00 95.06 228 GLY A N 1
ATOM 1702 C CA . GLY A 1 228 ? 5.435 4.443 26.061 1.00 95.06 228 GLY A CA 1
ATOM 1703 C C . GLY A 1 228 ? 4.578 4.397 24.790 1.00 95.06 228 GLY A C 1
ATOM 1704 O O . GLY A 1 228 ? 5.042 4.014 23.707 1.00 95.06 228 GLY A O 1
ATOM 1705 N N . LEU A 1 229 ? 3.326 4.832 24.919 1.00 95.12 229 LEU A N 1
ATOM 1706 C CA . LEU A 1 229 ? 2.300 4.912 23.873 1.00 95.12 229 LEU A CA 1
ATOM 1707 C C . LEU A 1 229 ? 1.879 6.354 23.558 1.00 95.12 229 LEU A C 1
ATOM 1709 O O . LEU A 1 229 ? 0.857 6.563 22.900 1.00 95.12 229 LEU A O 1
ATOM 1713 N N . GLY A 1 230 ? 2.655 7.343 23.999 1.00 91.81 230 GLY A N 1
ATOM 1714 C CA . GLY A 1 230 ? 2.435 8.758 23.716 1.00 91.81 230 GLY A CA 1
ATOM 1715 C C . GLY A 1 230 ? 2.461 9.121 22.223 1.00 91.81 230 GLY A C 1
ATOM 1716 O O . GLY A 1 230 ? 2.681 8.290 21.332 1.00 91.81 230 GLY A O 1
ATOM 1717 N N . GLN A 1 231 ? 2.196 10.394 21.931 1.00 88.56 231 GLN A N 1
ATOM 1718 C CA . GLN A 1 231 ? 2.046 10.893 20.558 1.00 88.56 231 GLN A CA 1
ATOM 1719 C C . GLN A 1 231 ? 3.381 11.169 19.846 1.00 88.56 231 GLN A C 1
ATOM 1721 O O . GLN A 1 231 ? 3.391 11.440 18.640 1.00 88.56 231 GLN A O 1
ATOM 1726 N N . GLY A 1 232 ? 4.502 11.123 20.564 1.00 84.62 232 GLY A N 1
ATOM 1727 C CA . GLY A 1 232 ? 5.825 11.438 20.043 1.00 84.62 232 GLY A CA 1
ATOM 1728 C C . GLY A 1 232 ? 6.422 10.371 19.130 1.00 84.62 232 GLY A C 1
ATOM 1729 O O . GLY A 1 232 ? 5.949 9.241 19.012 1.00 84.62 232 GLY A O 1
ATOM 1730 N N . SER A 1 233 ? 7.514 10.749 18.462 1.00 85.56 233 SER A N 1
ATOM 1731 C CA . SER A 1 233 ? 8.167 9.912 17.444 1.00 85.56 233 SER A CA 1
ATOM 1732 C C . SER A 1 233 ? 8.854 8.656 17.997 1.00 85.56 233 SER A C 1
ATOM 1734 O O . SER A 1 233 ? 9.049 7.699 17.250 1.00 85.56 233 SER A O 1
ATOM 1736 N N . LEU A 1 234 ? 9.190 8.647 19.293 1.00 87.50 234 LEU A N 1
ATOM 1737 C CA . LEU A 1 234 ? 9.817 7.512 19.975 1.00 87.50 234 LEU A CA 1
ATOM 1738 C C . LEU A 1 234 ? 8.816 6.535 20.610 1.00 87.50 234 LEU A C 1
ATOM 1740 O O . LEU A 1 234 ? 9.248 5.530 21.177 1.00 87.50 234 LEU A O 1
ATOM 1744 N N . SER A 1 235 ? 7.507 6.761 20.478 1.00 92.19 235 SER A N 1
ATOM 1745 C CA . SER A 1 235 ? 6.516 5.826 21.016 1.00 92.19 235 SER A CA 1
ATOM 1746 C C . SER A 1 235 ? 6.473 4.526 20.248 1.00 92.19 235 SER A C 1
ATOM 1748 O O . SER A 1 235 ? 6.828 4.464 19.066 1.00 92.19 235 SER A O 1
ATOM 1750 N N . VAL A 1 236 ? 6.040 3.464 20.930 1.00 94.12 236 VAL A N 1
ATOM 1751 C CA . VAL A 1 236 ? 5.978 2.125 20.334 1.00 94.12 236 VAL A CA 1
ATOM 1752 C C . VAL A 1 236 ? 5.117 2.148 19.072 1.00 94.12 236 VAL A C 1
ATOM 1754 O O . VAL A 1 236 ? 5.525 1.636 18.030 1.00 94.12 236 VAL A O 1
ATOM 1757 N N . ILE A 1 237 ? 3.967 2.824 19.137 1.00 92.06 237 ILE A N 1
ATOM 1758 C CA . ILE A 1 237 ? 3.067 2.988 17.995 1.00 92.06 237 ILE A CA 1
ATOM 1759 C C . ILE A 1 237 ? 3.726 3.765 16.849 1.00 92.06 237 ILE A C 1
ATOM 1761 O O . ILE A 1 237 ? 3.627 3.345 15.698 1.00 92.06 237 ILE A O 1
ATOM 1765 N N . SER A 1 238 ? 4.440 4.858 17.134 1.00 89.50 238 SER A N 1
ATOM 1766 C CA . SER A 1 238 ? 5.099 5.674 16.108 1.00 89.50 238 SER A CA 1
ATOM 1767 C C . SER A 1 238 ? 6.244 4.928 15.423 1.00 89.50 238 SER A C 1
ATOM 1769 O O . SER A 1 238 ? 6.309 4.908 14.192 1.00 89.50 238 SER A O 1
ATOM 1771 N N . GLN A 1 239 ? 7.118 4.275 16.194 1.00 90.69 239 GLN A N 1
ATOM 1772 C CA . GLN A 1 239 ? 8.276 3.557 15.656 1.00 90.69 239 GLN A CA 1
ATOM 1773 C C . GLN A 1 239 ? 7.870 2.350 14.805 1.00 90.69 239 GLN A C 1
ATOM 1775 O O . GLN A 1 239 ? 8.454 2.134 13.741 1.00 90.69 239 GLN A O 1
ATOM 1780 N N . LEU A 1 240 ? 6.860 1.583 15.232 1.00 88.19 240 LEU A N 1
ATOM 1781 C CA . LEU A 1 240 ? 6.367 0.439 14.461 1.00 88.19 240 LEU A CA 1
ATOM 1782 C C . LEU A 1 240 ? 5.548 0.882 13.242 1.00 88.19 240 LEU A C 1
ATOM 1784 O O . LEU A 1 240 ? 5.661 0.271 12.179 1.00 88.19 240 LEU A O 1
ATOM 1788 N N . ALA A 1 241 ? 4.773 1.965 13.347 1.00 85.00 241 ALA A N 1
ATOM 1789 C CA . ALA A 1 241 ? 3.986 2.461 12.222 1.00 85.00 241 ALA A CA 1
ATOM 1790 C C . ALA A 1 241 ? 4.835 3.087 11.109 1.00 85.00 241 ALA A C 1
ATOM 1792 O O . ALA A 1 241 ? 4.525 2.892 9.936 1.00 85.00 241 ALA A O 1
ATOM 1793 N N . VAL A 1 242 ? 5.924 3.793 11.439 1.00 81.75 242 VAL A N 1
ATOM 1794 C CA . VAL A 1 242 ? 6.871 4.323 10.434 1.00 81.75 242 VAL A CA 1
ATOM 1795 C C . VAL A 1 242 ? 7.555 3.196 9.655 1.00 81.75 242 VAL A C 1
ATOM 1797 O O . VAL A 1 242 ? 7.855 3.362 8.477 1.00 81.75 242 VAL A O 1
ATOM 1800 N N . GLN A 1 243 ? 7.744 2.037 10.287 1.00 81.25 243 GLN A N 1
ATOM 1801 C CA . GLN A 1 243 ? 8.265 0.827 9.647 1.00 81.25 243 GLN A CA 1
ATOM 1802 C C . GLN A 1 243 ? 7.181 0.016 8.916 1.00 81.25 243 GLN A C 1
ATOM 1804 O O . GLN A 1 243 ? 7.475 -1.032 8.349 1.00 81.25 243 GLN A O 1
ATOM 1809 N N . GLY A 1 244 ? 5.925 0.478 8.928 1.00 73.44 244 GLY A N 1
ATOM 1810 C CA . GLY A 1 244 ? 4.796 -0.199 8.292 1.00 73.44 244 GLY A CA 1
ATOM 1811 C C . GLY A 1 244 ? 4.319 -1.461 9.014 1.00 73.44 244 GLY A C 1
ATOM 1812 O O . GLY A 1 244 ? 3.532 -2.201 8.441 1.00 73.44 244 GLY A O 1
ATOM 1813 N N . LEU A 1 245 ? 4.769 -1.712 10.248 1.00 75.25 245 LEU A N 1
ATOM 1814 C CA . LEU A 1 245 ? 4.506 -2.950 10.999 1.00 75.25 245 LEU A CA 1
ATOM 1815 C C . LEU A 1 245 ? 3.240 -2.886 11.861 1.00 75.25 245 LEU A C 1
ATOM 1817 O O . LEU A 1 245 ? 2.695 -3.923 12.233 1.00 75.25 245 LEU A O 1
ATOM 1821 N N . ALA A 1 246 ? 2.760 -1.680 12.163 1.00 79.19 246 ALA A N 1
ATOM 1822 C CA . ALA A 1 246 ? 1.508 -1.438 12.871 1.00 79.19 246 ALA A CA 1
ATOM 1823 C C . ALA A 1 246 ? 0.740 -0.273 12.220 1.00 79.19 246 ALA A C 1
ATOM 1825 O O . ALA A 1 246 ? 1.359 0.665 11.711 1.00 79.19 246 ALA A O 1
ATOM 1826 N N . PRO A 1 247 ? -0.604 -0.272 12.228 1.00 80.06 247 PRO A N 1
ATOM 1827 C CA . PRO A 1 247 ? -1.362 0.922 11.861 1.00 80.06 247 PRO A CA 1
ATOM 1828 C C . PRO A 1 247 ? -1.082 2.062 12.850 1.00 80.06 247 PRO A C 1
ATOM 1830 O O . PRO A 1 247 ? -0.764 1.816 14.006 1.00 80.06 247 PRO A O 1
ATOM 1833 N N . ARG A 1 248 ? -1.298 3.325 12.455 1.00 87.38 248 ARG A N 1
ATOM 1834 C CA . ARG A 1 248 ? -1.302 4.479 13.388 1.00 87.38 248 ARG A CA 1
ATOM 1835 C C . ARG A 1 248 ? -2.596 4.553 14.215 1.00 87.38 248 ARG A C 1
ATOM 1837 O O . ARG A 1 248 ? -3.214 5.611 14.327 1.00 87.38 248 ARG A O 1
ATOM 1844 N N . VAL A 1 249 ? -3.036 3.408 14.726 1.00 90.94 249 VAL A N 1
ATOM 1845 C CA . VAL A 1 249 ? -4.210 3.237 15.583 1.00 90.94 249 VAL A CA 1
ATOM 1846 C C . VAL A 1 249 ? -3.911 2.104 16.555 1.00 90.94 249 VAL A C 1
ATOM 1848 O O . VAL A 1 249 ? -3.435 1.053 16.132 1.00 90.94 249 VAL A O 1
ATOM 1851 N N . PHE A 1 250 ? -4.216 2.292 17.834 1.00 94.50 250 PHE A N 1
ATOM 1852 C CA . PHE A 1 250 ? -4.147 1.228 18.835 1.00 94.50 250 PHE A CA 1
ATOM 1853 C C . PHE A 1 250 ? -5.381 1.263 19.732 1.00 94.50 250 PHE A C 1
ATOM 1855 O O . PHE A 1 250 ? -6.080 2.278 19.805 1.00 94.50 250 PHE A O 1
ATOM 1862 N N . SER A 1 251 ? -5.679 0.136 20.372 1.00 95.31 251 SER A N 1
ATOM 1863 C CA . SER A 1 251 ? -6.836 -0.004 21.252 1.00 95.31 251 SER A CA 1
ATOM 1864 C C . SER A 1 251 ? -6.493 -0.833 22.478 1.00 95.31 251 SER A C 1
ATOM 1866 O O . SER A 1 251 ? -5.675 -1.753 22.401 1.00 95.31 251 SER A O 1
ATOM 1868 N N . HIS A 1 252 ? -7.171 -0.557 23.586 1.00 95.88 252 HIS A N 1
ATOM 1869 C CA . HIS A 1 252 ? -7.114 -1.397 24.778 1.00 95.88 252 HIS A CA 1
ATOM 1870 C C . HIS A 1 252 ? -8.505 -1.630 25.373 1.00 95.88 252 HIS A C 1
ATOM 1872 O O . HIS A 1 252 ? -9.465 -0.934 25.036 1.00 95.88 252 HIS A O 1
ATOM 1878 N N . CYS A 1 253 ? -8.604 -2.660 26.207 1.00 95.19 253 CYS A N 1
ATOM 1879 C CA . CYS A 1 253 ? -9.745 -2.946 27.065 1.00 95.19 253 CYS A CA 1
ATOM 1880 C C . CYS A 1 253 ? -9.214 -3.508 28.383 1.00 95.19 253 CYS A C 1
ATOM 1882 O O . CYS A 1 253 ? -8.722 -4.639 28.421 1.00 95.19 253 CYS A O 1
ATOM 1884 N N . LEU A 1 254 ? -9.276 -2.712 29.449 1.00 94.88 254 LEU A N 1
ATOM 1885 C CA . LEU A 1 254 ? -8.734 -3.061 30.763 1.00 94.88 254 LEU A CA 1
ATOM 1886 C C . LEU A 1 254 ? -9.819 -3.700 31.628 1.00 94.88 254 LEU A C 1
ATOM 1888 O O . LEU A 1 254 ? -10.897 -3.128 31.800 1.00 94.88 254 LEU A O 1
ATOM 1892 N N . LYS A 1 255 ? -9.548 -4.879 32.188 1.00 92.75 255 LYS A N 1
ATOM 1893 C CA . LYS A 1 255 ? -10.530 -5.633 32.969 1.00 92.75 255 LYS A CA 1
ATOM 1894 C C . LYS A 1 255 ? -10.676 -5.054 34.375 1.00 92.75 255 LYS A C 1
ATOM 1896 O O . LYS A 1 255 ? -9.740 -5.092 35.165 1.00 92.75 255 LYS A O 1
ATOM 1901 N N . GLY A 1 256 ? -11.864 -4.554 34.712 1.00 86.56 256 GLY A N 1
ATOM 1902 C CA . GLY A 1 256 ? -12.081 -3.790 35.938 1.00 86.56 256 GLY A CA 1
ATOM 1903 C C . GLY A 1 256 ? -12.334 -4.587 37.218 1.00 86.56 256 GLY A C 1
ATOM 1904 O O . GLY A 1 256 ? -12.447 -3.970 38.284 1.00 86.56 256 GLY A O 1
ATOM 1905 N N . ASP A 1 257 ? -12.425 -5.918 37.145 1.00 82.62 257 ASP A N 1
ATOM 1906 C CA . ASP A 1 257 ? -12.572 -6.788 38.317 1.00 82.62 257 ASP A CA 1
ATOM 1907 C C . ASP A 1 257 ? -11.227 -7.091 39.011 1.00 82.62 257 ASP A C 1
ATOM 1909 O O . ASP A 1 257 ? -10.150 -6.730 38.542 1.00 82.62 257 ASP A O 1
ATOM 1913 N N . LYS A 1 258 ? -11.280 -7.784 40.157 1.00 77.44 258 LYS A N 1
ATOM 1914 C CA . LYS A 1 258 ? -10.084 -8.107 40.956 1.00 77.44 258 LYS A CA 1
ATOM 1915 C C . LYS A 1 258 ? -9.112 -9.079 40.282 1.00 77.44 258 LYS A C 1
ATOM 1917 O O . LYS A 1 258 ? -7.986 -9.201 40.751 1.00 77.44 258 LYS A O 1
ATOM 1922 N N . SER A 1 259 ? -9.544 -9.806 39.249 1.00 82.56 259 SER A N 1
ATOM 1923 C CA . SER A 1 259 ? -8.656 -10.710 38.508 1.00 82.56 259 SER A CA 1
ATOM 1924 C C . SER A 1 259 ? -7.784 -9.963 37.502 1.00 82.56 259 SER A C 1
ATOM 1926 O O . SER A 1 259 ? -6.717 -10.464 37.160 1.00 82.56 259 SER A O 1
ATOM 1928 N N . GLY A 1 260 ? -8.203 -8.762 37.092 1.00 87.25 260 GLY A N 1
ATOM 1929 C CA . GLY A 1 260 ? -7.388 -7.871 36.285 1.00 87.25 260 GLY A CA 1
ATOM 1930 C C . GLY A 1 260 ? -7.057 -8.399 34.885 1.00 87.25 260 GLY A C 1
ATOM 1931 O O . GLY A 1 260 ? -7.722 -9.285 34.344 1.00 87.25 260 GLY A O 1
ATOM 1932 N N . GLY A 1 261 ? -6.029 -7.814 34.279 1.00 90.94 261 GLY A N 1
ATOM 1933 C CA . GLY A 1 261 ? -5.605 -8.057 32.908 1.00 90.94 261 GLY A CA 1
ATOM 1934 C C . GLY A 1 261 ? -6.468 -7.335 31.876 1.00 90.94 261 GLY A C 1
ATOM 1935 O O . GLY A 1 261 ? -7.075 -6.302 32.160 1.00 90.94 261 GLY A O 1
ATOM 1936 N N . GLY A 1 262 ? -6.510 -7.855 30.653 1.00 91.75 262 GLY A N 1
ATOM 1937 C CA . GLY A 1 262 ? -7.277 -7.244 29.572 1.00 91.75 262 GLY A CA 1
ATOM 1938 C C . GLY A 1 262 ? -6.715 -7.545 28.191 1.00 91.75 262 GLY A C 1
ATOM 1939 O O . GLY A 1 262 ? -6.076 -8.575 27.966 1.00 91.75 262 GLY A O 1
ATOM 1940 N N . ILE A 1 263 ? -6.971 -6.630 27.262 1.00 90.69 263 ILE A N 1
ATOM 1941 C CA . ILE A 1 263 ? -6.588 -6.741 25.855 1.00 90.69 263 ILE A CA 1
ATOM 1942 C C . ILE A 1 263 ? -5.887 -5.450 25.450 1.00 90.69 263 ILE A C 1
ATOM 1944 O O . ILE A 1 263 ? -6.431 -4.369 25.666 1.00 90.69 263 ILE A O 1
ATOM 1948 N N . MET A 1 264 ? -4.714 -5.547 24.823 1.00 92.44 264 MET A N 1
ATOM 1949 C CA . MET A 1 264 ? -4.046 -4.408 24.197 1.00 92.44 264 MET A CA 1
ATOM 1950 C C . MET A 1 264 ? -3.555 -4.800 22.812 1.00 92.44 264 MET A C 1
ATOM 1952 O O . MET A 1 264 ? -2.815 -5.768 22.647 1.00 92.44 264 MET A O 1
ATOM 1956 N N . VAL A 1 265 ? -3.958 -4.023 21.810 1.00 90.25 265 VAL A N 1
ATOM 1957 C CA . VAL A 1 265 ? -3.639 -4.305 20.413 1.00 90.25 265 VAL A CA 1
ATOM 1958 C C . VAL A 1 265 ? -3.174 -3.054 19.684 1.00 90.25 265 VAL A C 1
ATOM 1960 O O . VAL A 1 265 ? -3.791 -1.991 19.782 1.00 90.25 265 VAL A O 1
ATOM 1963 N N . LEU A 1 266 ? -2.120 -3.187 18.879 1.00 90.19 266 LEU A N 1
ATOM 1964 C CA . LEU A 1 266 ? -1.759 -2.177 17.882 1.00 90.19 266 LEU A CA 1
ATOM 1965 C C . LEU A 1 266 ? -2.652 -2.376 16.654 1.00 90.19 266 LEU A C 1
ATOM 1967 O O . LEU A 1 266 ? -2.291 -3.014 15.667 1.00 90.19 266 LEU A O 1
ATOM 1971 N N . GLY A 1 267 ? -3.883 -1.902 16.792 1.00 86.50 267 GLY A N 1
ATOM 1972 C CA . GLY A 1 267 ? -4.950 -1.983 15.810 1.00 86.50 267 GLY A CA 1
ATOM 1973 C C . GLY A 1 267 ? -6.228 -1.354 16.353 1.00 86.50 267 GLY A C 1
ATOM 1974 O O . GLY A 1 267 ? -6.290 -0.903 17.498 1.00 86.50 267 GLY A O 1
ATOM 1975 N N . GLN A 1 268 ? -7.272 -1.324 15.528 1.00 87.62 268 GLN A N 1
ATOM 1976 C CA . GLN A 1 268 ? -8.573 -0.800 15.938 1.00 87.62 268 GLN A CA 1
ATOM 1977 C C . GLN A 1 268 ? -9.505 -1.939 16.356 1.00 87.62 268 GLN A C 1
ATOM 1979 O O . GLN A 1 268 ? -9.876 -2.755 15.509 1.00 87.62 268 GLN A O 1
ATOM 1984 N N . ILE A 1 269 ? -9.950 -1.960 17.614 1.00 87.81 269 ILE A N 1
ATOM 1985 C CA . ILE A 1 269 ? -11.091 -2.787 18.033 1.00 87.81 269 ILE A CA 1
ATOM 1986 C C . ILE A 1 269 ? -12.368 -2.147 17.474 1.00 87.81 269 ILE A C 1
ATOM 1988 O O . ILE A 1 269 ? -12.641 -0.968 17.704 1.00 87.81 269 ILE A O 1
ATOM 1992 N N . LYS A 1 270 ? -13.141 -2.905 16.689 1.00 83.69 270 LYS A N 1
ATOM 1993 C CA . LYS A 1 270 ? -14.362 -2.410 16.039 1.00 83.69 270 LYS A CA 1
ATOM 1994 C C . LYS A 1 270 ? -15.589 -2.689 16.895 1.00 83.69 270 LYS A C 1
ATOM 1996 O O . LYS A 1 270 ? -15.938 -3.840 17.150 1.00 83.69 270 LYS A O 1
ATOM 2001 N N . ARG A 1 271 ? -16.284 -1.614 17.253 1.00 86.00 271 ARG A N 1
ATOM 2002 C CA . ARG A 1 271 ? -17.525 -1.619 18.023 1.00 86.00 271 ARG A CA 1
ATOM 2003 C C . ARG A 1 271 ? -18.522 -0.643 17.370 1.00 86.00 271 ARG A C 1
ATOM 2005 O O . ARG A 1 271 ? -18.135 0.479 17.048 1.00 86.00 271 ARG A O 1
ATOM 2012 N N . PRO A 1 272 ? -19.770 -1.064 17.089 1.00 83.62 272 PRO A N 1
ATOM 2013 C CA . PRO A 1 272 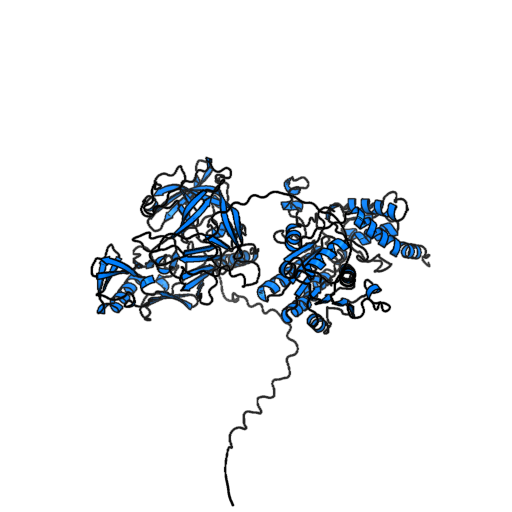? -20.756 -0.214 16.412 1.00 83.62 272 PRO A CA 1
ATOM 2014 C C . PRO A 1 272 ? -21.262 0.938 17.293 1.00 83.62 272 PRO A C 1
ATOM 2016 O O . PRO A 1 272 ? -21.739 1.941 16.777 1.00 83.62 272 PRO A O 1
ATOM 2019 N N . ASP A 1 273 ? -21.146 0.793 18.608 1.00 90.88 273 ASP A N 1
ATOM 2020 C CA . ASP A 1 273 ? -21.544 1.743 19.646 1.00 90.88 273 ASP A CA 1
ATOM 2021 C C . ASP A 1 273 ? -20.391 2.638 20.128 1.00 90.88 273 ASP A C 1
ATOM 2023 O O . ASP A 1 273 ? -20.553 3.373 21.099 1.00 90.88 273 ASP A O 1
ATOM 2027 N N . THR A 1 274 ? -19.227 2.605 19.466 1.00 93.69 274 THR A N 1
ATOM 2028 C CA . THR A 1 274 ? -18.125 3.513 19.803 1.00 93.69 274 THR A CA 1
ATOM 2029 C C . THR A 1 274 ? -18.494 4.957 19.494 1.00 93.69 274 THR A C 1
ATOM 2031 O O . THR A 1 274 ? -18.713 5.325 18.337 1.00 93.69 274 THR A O 1
ATOM 2034 N N . VAL A 1 275 ? -18.474 5.797 20.525 1.00 95.81 275 VAL A N 1
ATOM 2035 C CA . VAL A 1 275 ? -18.573 7.255 20.395 1.00 95.81 275 VAL A CA 1
ATOM 2036 C C . VAL A 1 275 ? -17.175 7.855 20.292 1.00 95.81 275 VAL A C 1
ATOM 2038 O O . VAL A 1 275 ? -16.246 7.339 20.905 1.00 95.81 275 VAL A O 1
ATOM 2041 N N . TYR A 1 276 ? -17.009 8.928 19.513 1.00 96.81 276 TYR A N 1
ATOM 2042 C CA . TYR A 1 276 ? -15.704 9.544 19.244 1.00 96.81 276 TYR A CA 1
ATOM 2043 C C . TYR A 1 276 ? -15.684 11.033 19.590 1.00 96.81 276 TYR A C 1
ATOM 2045 O O . TYR A 1 276 ? -16.573 11.773 19.177 1.00 96.81 276 TYR A O 1
ATOM 2053 N N . THR A 1 277 ? -14.610 11.481 20.241 1.00 97.25 277 THR A N 1
ATOM 2054 C CA . THR A 1 277 ? -14.265 12.899 20.437 1.00 97.25 277 THR A CA 1
ATOM 2055 C C . THR A 1 277 ? -12.974 13.231 19.679 1.00 97.25 277 THR A C 1
ATOM 2057 O O . THR A 1 277 ? -12.066 12.393 19.624 1.00 97.25 277 THR A O 1
ATOM 2060 N N . PRO A 1 278 ? -12.838 14.434 19.094 1.00 96.19 278 PRO A N 1
ATOM 2061 C CA . PRO A 1 278 ? -11.573 14.866 18.507 1.00 96.19 278 PRO A CA 1
ATOM 2062 C C . PRO A 1 278 ? -10.472 14.997 19.570 1.00 96.19 278 PRO A C 1
ATOM 2064 O O . PRO A 1 278 ? -10.736 15.391 20.710 1.00 96.19 278 PRO A O 1
ATOM 2067 N N . LEU A 1 279 ? -9.239 14.690 19.163 1.00 94.75 279 LEU A N 1
ATOM 2068 C CA . LEU A 1 279 ? -8.023 15.027 19.899 1.00 94.75 279 LEU A CA 1
ATOM 2069 C C . LEU A 1 279 ? -7.704 16.512 19.725 1.00 94.75 279 LEU A C 1
ATOM 2071 O O . LEU A 1 279 ? -7.937 17.090 18.660 1.00 94.75 279 LEU A O 1
ATOM 2075 N N . VAL A 1 280 ? -7.130 17.118 20.760 1.00 90.94 280 VAL A N 1
ATOM 2076 C CA . VAL A 1 280 ? -6.581 18.473 20.684 1.00 90.94 280 VAL A CA 1
ATOM 2077 C C . VAL A 1 280 ? -5.225 18.408 19.962 1.00 90.94 280 VAL A C 1
ATOM 2079 O O . VAL A 1 280 ? -4.324 17.712 20.437 1.00 90.94 280 VAL A O 1
ATOM 2082 N N . PRO A 1 281 ? -5.046 19.103 18.823 1.00 86.00 281 PRO A N 1
ATOM 2083 C CA . PRO A 1 281 ? -3.807 19.031 18.053 1.00 86.00 281 PRO A CA 1
ATOM 2084 C C . PRO A 1 281 ? -2.586 19.572 18.807 1.00 86.00 281 PRO A C 1
ATOM 2086 O O . PRO A 1 281 ? -2.692 20.475 19.641 1.00 86.00 281 PRO A O 1
ATOM 2089 N N . SER A 1 282 ? -1.404 19.070 18.434 1.00 82.94 282 SER A N 1
ATOM 2090 C CA . SER A 1 282 ? -0.096 19.570 18.893 1.00 82.94 282 SER A CA 1
ATOM 2091 C C . SER A 1 282 ? 0.094 19.572 20.415 1.00 82.94 282 SER A C 1
ATOM 2093 O O . SER A 1 282 ? 0.850 20.389 20.937 1.00 82.94 282 SER A O 1
ATOM 2095 N N . GLN A 1 283 ? -0.594 18.678 21.127 1.00 86.44 283 GLN A N 1
ATOM 2096 C CA . GLN A 1 283 ? -0.430 18.495 22.567 1.00 86.44 283 GLN A CA 1
ATOM 2097 C C . GLN A 1 283 ? 0.526 17.338 22.876 1.00 86.44 283 GLN A C 1
ATOM 2099 O O . GLN A 1 283 ? 0.592 16.385 22.096 1.00 86.44 283 GLN A O 1
ATOM 2104 N N . PRO A 1 284 ? 1.254 17.396 24.007 1.00 80.19 284 PRO A N 1
ATOM 2105 C CA . PRO A 1 284 ? 2.163 16.326 24.399 1.00 80.19 284 PRO A CA 1
ATOM 2106 C C . PRO A 1 284 ? 1.418 15.027 24.729 1.00 80.19 284 PRO A C 1
ATOM 2108 O O . PRO A 1 284 ? 1.915 13.958 24.397 1.00 80.19 284 PRO A O 1
ATOM 2111 N N . HIS A 1 285 ? 0.231 15.092 25.335 1.00 91.00 285 HIS A N 1
ATOM 2112 C CA . HIS A 1 285 ? -0.546 13.918 25.742 1.00 91.00 285 HIS A CA 1
ATOM 2113 C C . HIS A 1 285 ? -1.808 13.763 24.892 1.00 91.00 285 HIS A C 1
ATOM 2115 O O . HIS A 1 285 ? -2.112 14.603 24.046 1.00 91.00 285 HIS A O 1
ATOM 2121 N N . TYR A 1 286 ? -2.567 12.691 25.115 1.00 95.44 286 TYR A N 1
ATOM 2122 C CA . TYR A 1 286 ? -3.875 12.482 24.493 1.00 95.44 286 TYR A CA 1
ATOM 2123 C C . TYR A 1 286 ? -4.943 13.404 25.082 1.00 95.44 286 TYR A C 1
ATOM 2125 O O . TYR A 1 286 ? -5.800 12.996 25.869 1.00 95.44 286 TYR A O 1
ATOM 2133 N N . ASN A 1 287 ? -4.868 14.673 24.693 1.00 95.50 287 ASN A N 1
ATOM 2134 C CA . ASN A 1 287 ? -5.767 15.715 25.147 1.00 95.50 287 ASN A CA 1
ATOM 2135 C C . ASN A 1 287 ? -7.106 15.675 24.398 1.00 95.50 287 ASN A C 1
ATOM 2137 O O . ASN A 1 287 ? -7.143 15.612 23.168 1.00 95.50 287 ASN A O 1
ATOM 2141 N N . VAL A 1 288 ? -8.207 15.780 25.139 1.00 95.75 288 VAL A N 1
ATOM 2142 C CA . VAL A 1 288 ? -9.584 15.875 24.633 1.00 95.75 288 VAL A CA 1
ATOM 2143 C C . VAL A 1 288 ? -10.302 17.063 25.275 1.00 95.75 288 VAL A C 1
ATOM 2145 O O . VAL A 1 288 ? -9.923 17.536 26.344 1.00 95.75 288 VAL A O 1
ATOM 2148 N N . ASN A 1 289 ? -11.357 17.557 24.628 1.00 93.75 289 ASN A N 1
ATOM 2149 C CA . ASN A 1 289 ? -12.136 18.687 25.138 1.00 93.75 289 ASN A CA 1
ATOM 2150 C C . ASN A 1 289 ? -13.355 18.189 25.925 1.00 93.75 289 ASN A C 1
ATOM 2152 O O . ASN A 1 289 ? -14.398 17.914 25.329 1.00 93.75 289 ASN A O 1
ATOM 2156 N N . LEU A 1 290 ? -13.229 18.087 27.251 1.00 96.62 290 LEU A N 1
ATOM 2157 C CA . LEU A 1 290 ? -14.363 17.893 28.159 1.00 96.62 290 LEU A CA 1
ATOM 2158 C C . LEU A 1 290 ? -15.138 19.216 28.285 1.00 96.62 290 LEU A C 1
ATOM 2160 O O . LEU A 1 290 ? -14.549 20.275 28.463 1.00 96.62 290 LEU A O 1
ATOM 2164 N N . GLN A 1 291 ? -16.458 19.164 28.144 1.00 95.38 291 GLN A N 1
ATOM 2165 C CA . GLN A 1 291 ? -17.342 20.333 28.141 1.00 95.38 291 GLN A CA 1
ATOM 2166 C C . GLN A 1 291 ? -18.148 20.444 29.432 1.00 95.38 291 GLN A C 1
ATOM 2168 O O . GLN A 1 291 ? -18.379 21.549 29.915 1.00 95.38 291 GLN A O 1
ATOM 2173 N N . SER A 1 292 ? -18.591 19.316 29.991 1.00 97.12 292 SER A N 1
ATOM 2174 C CA . SER A 1 292 ? -19.375 19.308 31.224 1.00 97.12 292 SER A CA 1
ATOM 2175 C C . SER A 1 292 ? -19.337 17.959 31.936 1.00 97.12 292 SER A C 1
ATOM 2177 O O . SER A 1 292 ? -19.074 16.914 31.335 1.00 97.12 292 SER A O 1
ATOM 2179 N N . ILE A 1 293 ? -19.636 18.001 33.233 1.00 98.44 293 ILE A N 1
ATOM 2180 C CA . ILE A 1 293 ? -19.862 16.834 34.085 1.00 98.44 293 ILE A CA 1
ATOM 2181 C C . ILE A 1 293 ? -21.306 16.911 34.572 1.00 98.44 293 ILE A C 1
ATOM 2183 O O . ILE A 1 293 ? -21.751 17.976 34.999 1.00 98.44 293 ILE A O 1
ATOM 2187 N N . ALA A 1 294 ? -22.034 15.801 34.524 1.00 98.19 294 ALA A N 1
ATOM 2188 C CA . ALA A 1 294 ? -23.366 15.677 35.099 1.00 98.19 294 ALA A CA 1
ATOM 2189 C C . ALA A 1 294 ? -23.411 14.537 36.119 1.00 98.19 294 ALA A C 1
ATOM 2191 O O . ALA A 1 294 ? -22.758 13.511 35.937 1.00 98.19 294 ALA A O 1
ATOM 2192 N N . VAL A 1 295 ? -24.201 14.708 37.177 1.00 97.75 295 VAL A N 1
ATOM 2193 C CA . VAL A 1 295 ? -24.456 13.678 38.194 1.00 97.75 295 VAL A CA 1
ATOM 2194 C C . VAL A 1 295 ? -25.960 13.468 38.270 1.00 97.75 295 VAL A C 1
ATOM 2196 O O . VAL A 1 295 ? -26.710 14.431 38.435 1.00 97.75 295 VAL A O 1
ATOM 2199 N N . ASN A 1 296 ? -26.412 12.222 38.113 1.00 93.50 296 ASN A N 1
ATOM 2200 C CA . ASN A 1 296 ? -27.835 11.870 38.059 1.00 93.50 296 ASN A CA 1
ATOM 2201 C C . ASN A 1 296 ? -28.625 12.697 37.014 1.00 93.50 296 ASN A C 1
ATOM 2203 O O . ASN A 1 296 ? -29.707 13.220 37.283 1.00 93.50 296 ASN A O 1
ATOM 2207 N N . GLY A 1 297 ? -28.021 12.905 35.838 1.00 93.00 297 GLY A N 1
ATOM 2208 C CA . GLY A 1 297 ? -28.592 13.694 34.739 1.00 93.00 297 GLY A CA 1
ATOM 2209 C C . GLY A 1 297 ? -28.567 15.219 34.923 1.00 93.00 297 GLY A C 1
ATOM 2210 O O . GLY A 1 297 ? -28.942 15.937 33.999 1.00 93.00 297 GLY A O 1
ATOM 2211 N N . GLN A 1 298 ? -28.114 15.738 36.069 1.00 97.00 298 GLN A N 1
ATOM 2212 C CA . GLN A 1 298 ? -28.004 17.179 36.317 1.00 97.00 298 GLN A CA 1
ATOM 2213 C C . GLN A 1 298 ? -26.593 17.676 36.002 1.00 97.00 298 GLN A C 1
ATOM 2215 O O . GLN A 1 298 ? -25.626 17.234 36.624 1.00 97.00 298 GLN A O 1
ATOM 2220 N N . ILE A 1 299 ? -26.476 18.598 35.043 1.00 97.56 299 ILE A N 1
ATOM 2221 C CA . ILE A 1 299 ? -25.200 19.230 34.682 1.00 97.56 299 ILE A CA 1
ATOM 2222 C C . ILE A 1 299 ? -24.707 20.073 35.862 1.00 97.56 299 ILE A C 1
ATOM 2224 O O . ILE A 1 299 ? -25.431 20.926 36.377 1.00 97.56 299 ILE A O 1
ATOM 2228 N N . LEU A 1 300 ? -23.467 19.836 36.283 1.00 97.69 300 LEU A N 1
ATOM 2229 C CA . LEU A 1 300 ? -22.835 20.574 37.368 1.00 97.69 300 LEU A CA 1
ATOM 2230 C C . LEU A 1 300 ? -22.460 21.993 36.911 1.00 97.69 300 LEU A C 1
ATOM 2232 O O . LEU A 1 300 ? -22.043 22.172 35.764 1.00 97.69 300 LEU A O 1
ATOM 2236 N N . PRO A 1 301 ? -22.553 23.002 37.796 1.00 95.94 301 PRO A N 1
ATOM 2237 C CA . PRO A 1 301 ? -22.223 24.389 37.478 1.00 95.94 301 PRO A CA 1
ATOM 2238 C C . PRO A 1 301 ? -20.699 24.602 37.443 1.00 95.94 301 PRO A C 1
ATOM 2240 O O . PRO A 1 301 ? -20.128 25.242 38.323 1.00 95.94 301 PRO A O 1
ATOM 2243 N N . ILE A 1 302 ? -20.036 24.028 36.438 1.00 95.81 302 ILE A N 1
ATOM 2244 C CA . ILE A 1 302 ? -18.592 24.128 36.203 1.00 95.81 302 ILE A CA 1
ATOM 2245 C C . ILE A 1 302 ? -18.381 24.906 34.904 1.00 95.81 302 ILE A C 1
ATOM 2247 O O . ILE A 1 302 ? -19.001 24.594 33.888 1.00 95.81 302 ILE A O 1
ATOM 2251 N N . ASP A 1 303 ? -17.510 25.914 34.929 1.00 92.00 303 ASP A N 1
ATOM 2252 C CA . ASP A 1 303 ? -17.131 26.645 33.719 1.00 92.00 303 ASP A CA 1
ATOM 2253 C C . ASP A 1 303 ? -16.362 25.704 32.765 1.00 92.00 303 ASP A C 1
ATOM 2255 O O . ASP A 1 303 ? -15.324 25.169 33.166 1.00 92.00 303 ASP A O 1
ATOM 2259 N N . PRO A 1 304 ? -16.814 25.494 31.511 1.00 89.69 304 PRO A N 1
ATOM 2260 C CA . PRO A 1 304 ? -16.145 24.595 30.570 1.00 89.69 304 PRO A CA 1
ATOM 2261 C C . PRO A 1 304 ? -14.673 24.940 30.313 1.00 89.69 304 PRO A C 1
ATOM 2263 O O . PRO A 1 304 ? -13.892 24.047 29.984 1.00 89.69 304 PRO A O 1
ATOM 2266 N N . SER A 1 305 ? -14.269 26.208 30.477 1.00 89.94 305 SER A N 1
ATOM 2267 C CA . SER A 1 305 ? -12.873 26.635 30.310 1.00 89.94 305 SER A CA 1
ATOM 2268 C C . SER A 1 305 ? -11.919 25.870 31.227 1.00 89.94 305 SER A C 1
ATOM 2270 O O . SER A 1 305 ? -10.817 25.548 30.786 1.00 89.94 305 SER A O 1
ATOM 2272 N N . VAL A 1 306 ? -12.368 25.458 32.422 1.00 91.62 306 VAL A N 1
ATOM 2273 C CA . VAL A 1 306 ? -11.606 24.669 33.412 1.00 91.62 306 VAL A CA 1
ATOM 2274 C C . VAL A 1 306 ? -10.975 23.411 32.804 1.00 91.62 306 VAL A C 1
ATOM 2276 O O . VAL A 1 306 ? -9.909 22.981 33.243 1.00 91.62 306 VAL A O 1
ATOM 2279 N N . PHE A 1 307 ? -11.600 22.842 31.774 1.00 92.44 307 PHE A N 1
ATOM 2280 C CA . PHE A 1 307 ? -11.158 21.613 31.118 1.00 92.44 307 PHE A CA 1
ATOM 2281 C C . PHE A 1 307 ? -10.337 21.834 29.843 1.00 92.44 307 PHE A C 1
ATOM 2283 O O . PHE A 1 307 ? -9.922 20.861 29.207 1.00 92.44 307 PHE A O 1
ATOM 2290 N N . THR A 1 308 ? -10.123 23.086 29.438 1.00 86.50 308 THR A N 1
ATOM 2291 C CA . THR A 1 308 ? -9.459 23.439 28.177 1.00 86.50 308 THR A CA 1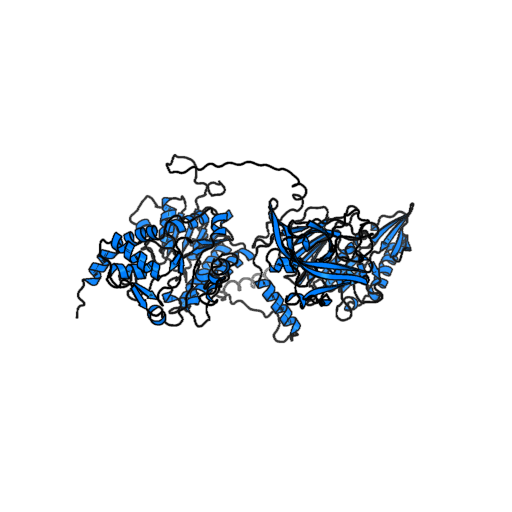
ATOM 2292 C C . THR A 1 308 ? -7.969 23.710 28.362 1.00 86.50 308 THR A C 1
ATOM 2294 O O . THR A 1 308 ? -7.516 24.134 29.425 1.00 86.50 308 THR A O 1
ATOM 2297 N N . ILE A 1 309 ? -7.206 23.546 27.278 1.00 85.75 309 ILE A N 1
ATOM 2298 C CA . ILE A 1 309 ? -5.780 23.911 27.232 1.00 85.75 309 ILE A CA 1
ATOM 2299 C C . ILE A 1 309 ? -5.538 25.432 27.287 1.00 85.75 309 ILE A C 1
ATOM 2301 O O . ILE A 1 309 ? -4.414 25.879 27.478 1.00 85.75 309 ILE A O 1
ATOM 2305 N N . ALA A 1 310 ? -6.580 26.251 27.098 1.00 78.56 310 ALA A N 1
ATOM 2306 C CA . ALA A 1 310 ? -6.449 27.708 27.108 1.00 78.56 310 ALA A CA 1
ATOM 2307 C C . ALA A 1 310 ? -6.167 28.254 28.516 1.00 78.56 310 ALA A C 1
ATOM 2309 O O . ALA A 1 310 ? -5.557 29.310 28.665 1.00 78.56 310 ALA A O 1
ATOM 2310 N N . THR A 1 311 ? -6.613 27.539 29.551 1.00 74.38 311 THR A N 1
ATOM 2311 C CA . THR A 1 311 ? -6.514 27.973 30.952 1.00 74.38 311 THR A CA 1
ATOM 2312 C C . THR A 1 311 ? -5.804 26.957 31.851 1.00 74.38 311 THR A C 1
ATOM 2314 O O . THR A 1 311 ? -5.840 27.109 33.074 1.00 74.38 311 THR A O 1
ATOM 2317 N N . GLY A 1 312 ? -5.188 25.922 31.273 1.00 82.69 312 GLY A N 1
ATOM 2318 C CA . GLY A 1 312 ? -4.554 24.813 31.984 1.00 82.69 312 GLY A CA 1
ATOM 2319 C C . GLY A 1 312 ? -3.957 23.773 31.032 1.00 82.69 312 GLY A C 1
ATOM 2320 O O . GLY A 1 312 ? -3.708 24.066 29.869 1.00 82.69 312 GLY A O 1
ATOM 2321 N N . ASP A 1 313 ? -3.760 22.548 31.514 1.00 83.19 313 ASP A N 1
ATOM 2322 C CA . ASP A 1 313 ? -3.228 21.427 30.720 1.00 83.19 313 ASP A CA 1
ATOM 2323 C C . ASP A 1 313 ? -4.337 20.615 30.020 1.00 83.19 313 ASP A C 1
ATOM 2325 O O . ASP A 1 313 ? -4.070 19.615 29.357 1.00 83.19 313 ASP A O 1
ATOM 2329 N N . GLY A 1 314 ? -5.596 21.037 30.165 1.00 91.81 314 GLY A N 1
ATOM 2330 C CA . GLY A 1 314 ? -6.763 20.394 29.572 1.00 91.81 314 GLY A CA 1
ATOM 2331 C C . GLY A 1 314 ? -7.154 19.059 30.220 1.00 91.81 314 GLY A C 1
ATOM 2332 O O . GLY A 1 314 ? -6.827 18.783 31.377 1.00 91.81 314 GLY A O 1
ATOM 2333 N N . THR A 1 315 ? -7.895 18.237 29.469 1.00 96.19 315 THR A N 1
ATOM 2334 C CA . THR A 1 315 ? -8.298 16.880 29.876 1.00 96.19 315 THR A CA 1
ATOM 2335 C C . THR A 1 315 ? -7.491 15.835 29.122 1.00 96.19 315 THR A C 1
ATOM 2337 O O . THR A 1 315 ? -7.498 15.837 27.894 1.00 96.19 315 THR A O 1
ATOM 2340 N N . ILE A 1 316 ? -6.823 14.939 29.843 1.00 95.69 316 ILE A N 1
ATOM 2341 C CA . ILE A 1 316 ? -5.914 13.925 29.302 1.00 95.69 316 ILE A CA 1
ATOM 2342 C C . ILE A 1 316 ? -6.474 12.526 29.567 1.00 95.69 316 ILE A C 1
ATOM 2344 O O . ILE A 1 316 ? -6.937 12.232 30.669 1.00 95.69 316 ILE A O 1
ATOM 2348 N N . ILE A 1 317 ? -6.414 11.665 28.552 1.00 97.25 317 ILE A N 1
ATOM 2349 C CA . ILE A 1 317 ? -6.663 10.224 28.677 1.00 97.25 317 ILE A CA 1
ATOM 2350 C C . ILE A 1 317 ? -5.328 9.526 28.946 1.00 97.25 317 ILE A C 1
ATOM 2352 O O . ILE A 1 317 ? -4.432 9.624 28.105 1.00 97.25 317 ILE A O 1
ATOM 2356 N N . ASP A 1 318 ? -5.191 8.834 30.083 1.00 96.25 318 ASP A N 1
ATOM 2357 C CA . ASP A 1 318 ? -3.896 8.287 30.501 1.00 96.25 318 ASP A CA 1
ATOM 2358 C C . ASP A 1 318 ? -3.963 6.916 31.201 1.00 96.25 318 ASP A C 1
ATOM 2360 O O . ASP A 1 318 ? -4.461 6.819 32.315 1.00 96.25 318 ASP A O 1
ATOM 2364 N N . THR A 1 319 ? -3.391 5.869 30.602 1.00 95.31 319 THR A N 1
ATOM 2365 C CA . THR A 1 319 ? -3.218 4.548 31.244 1.00 95.31 319 THR A CA 1
ATOM 2366 C C . THR A 1 319 ? -1.988 4.461 32.157 1.00 95.31 319 THR A C 1
ATOM 2368 O O . THR A 1 319 ? -1.834 3.502 32.906 1.00 95.31 319 THR A O 1
ATOM 2371 N N . GLY A 1 320 ? -1.091 5.455 32.123 1.00 92.38 320 GLY A N 1
ATOM 2372 C CA . GLY A 1 320 ? 0.029 5.564 33.064 1.00 92.38 320 GLY A CA 1
ATOM 2373 C C . GLY A 1 320 ? -0.418 5.935 34.482 1.00 92.38 320 GLY A C 1
ATOM 2374 O O . GLY A 1 320 ? 0.355 5.815 35.435 1.00 92.38 320 GLY A O 1
ATOM 2375 N N . THR A 1 321 ? -1.682 6.336 34.635 1.00 92.00 321 THR A N 1
ATOM 2376 C CA . THR A 1 321 ? -2.273 6.813 35.881 1.00 92.00 321 THR A CA 1
ATOM 2377 C C . THR A 1 321 ? -3.462 5.937 36.292 1.00 92.00 321 THR A C 1
ATOM 2379 O O . THR A 1 321 ? -4.423 5.777 35.547 1.00 92.00 321 THR A O 1
ATOM 2382 N N . THR A 1 322 ? -3.457 5.419 37.524 1.00 91.00 322 THR A N 1
ATOM 2383 C CA . THR A 1 322 ? -4.535 4.543 38.029 1.00 91.00 322 THR A CA 1
ATOM 2384 C C . THR A 1 322 ? -5.859 5.281 38.258 1.00 91.00 322 THR A C 1
ATOM 2386 O O . THR A 1 322 ? -6.937 4.788 37.929 1.00 91.00 322 THR A O 1
ATOM 2389 N N . LEU A 1 323 ? -5.784 6.441 38.917 1.00 92.69 323 LEU A N 1
ATOM 2390 C CA . LEU A 1 323 ? -6.929 7.209 39.413 1.00 92.69 323 LEU A CA 1
ATOM 2391 C C . LEU A 1 323 ? -7.318 8.318 38.437 1.00 92.69 323 LEU A C 1
ATOM 2393 O O . LEU A 1 323 ? -6.563 8.666 37.534 1.00 92.69 323 LEU A O 1
ATOM 2397 N N . ALA A 1 324 ? -8.489 8.910 38.644 1.00 95.25 324 ALA A N 1
ATOM 2398 C CA . ALA A 1 324 ? -8.857 10.128 37.938 1.00 95.25 324 ALA A CA 1
ATOM 2399 C C . ALA A 1 324 ? -8.491 11.361 38.766 1.00 95.25 324 ALA A C 1
ATOM 2401 O O . ALA A 1 324 ? -8.480 11.314 39.994 1.00 95.25 324 ALA A O 1
ATOM 2402 N N . TYR A 1 325 ? -8.230 12.481 38.103 1.00 95.31 325 TYR A N 1
ATOM 2403 C CA . TYR A 1 325 ? -7.891 13.744 38.751 1.00 95.31 325 TYR A CA 1
ATOM 2404 C C . TYR A 1 325 ? -8.736 14.862 38.167 1.00 95.31 325 TYR A C 1
ATOM 2406 O O . TYR A 1 325 ? -8.894 14.939 36.950 1.00 95.31 325 TYR A O 1
ATOM 2414 N N . LEU A 1 326 ? -9.261 15.726 39.032 1.00 96.12 326 LEU A N 1
ATOM 2415 C CA . LEU A 1 326 ? -9.994 16.926 38.641 1.00 96.12 326 LEU A CA 1
ATOM 2416 C C . LEU A 1 326 ? -9.345 18.168 39.259 1.00 96.12 326 LEU A C 1
ATOM 2418 O O . LEU A 1 326 ? -8.900 18.107 40.413 1.00 96.12 326 LEU A O 1
ATOM 2422 N N . PRO A 1 327 ? -9.344 19.305 38.543 1.00 94.75 327 PRO A N 1
ATOM 2423 C CA . PRO A 1 327 ? -9.010 20.591 39.138 1.00 94.75 327 PRO A CA 1
ATOM 2424 C C . PRO A 1 327 ? -10.005 20.924 40.254 1.00 94.75 327 PRO A C 1
ATOM 2426 O O . PRO A 1 327 ? -11.147 20.454 40.240 1.00 94.75 327 PRO A O 1
ATOM 2429 N N . ASP A 1 328 ? -9.582 21.727 41.228 1.00 92.31 328 ASP A N 1
ATOM 2430 C CA . ASP A 1 328 ? -10.372 22.029 42.431 1.00 92.31 328 ASP A CA 1
ATOM 2431 C C . ASP A 1 328 ? -11.779 22.566 42.104 1.00 92.31 328 ASP A C 1
ATOM 2433 O O . ASP A 1 328 ? -12.767 22.144 42.720 1.00 92.31 328 ASP A O 1
ATOM 2437 N N . GLU A 1 329 ? -11.875 23.402 41.064 1.00 93.25 329 GLU A N 1
ATOM 2438 C CA . GLU A 1 329 ? -13.113 24.010 40.568 1.00 93.25 329 GLU A CA 1
ATOM 2439 C C . GLU A 1 329 ? -14.134 22.979 40.055 1.00 93.25 329 GLU A C 1
ATOM 2441 O O . GLU A 1 329 ? -15.337 23.225 40.120 1.00 93.25 329 GLU A O 1
ATOM 2446 N N . ALA A 1 330 ? -13.677 21.819 39.574 1.00 96.00 330 ALA A N 1
ATOM 2447 C CA . ALA A 1 330 ? -14.534 20.721 39.125 1.00 96.00 330 ALA A CA 1
ATOM 2448 C C . ALA A 1 330 ? -14.703 19.635 40.201 1.00 96.00 330 ALA A C 1
ATOM 2450 O O . ALA A 1 330 ? -15.784 19.060 40.340 1.00 96.00 330 ALA A O 1
ATOM 2451 N N . TYR A 1 331 ? -13.657 19.378 40.992 1.00 96.38 331 TYR A N 1
ATOM 2452 C CA . TYR A 1 331 ? -13.646 18.371 42.051 1.00 96.38 331 TYR A CA 1
ATOM 2453 C C . TYR A 1 331 ? -14.694 18.671 43.127 1.00 96.38 331 TYR A C 1
ATOM 2455 O O . TYR A 1 331 ? -15.471 17.794 43.502 1.00 96.38 331 TYR A O 1
ATOM 2463 N N . SER A 1 332 ? -14.745 19.912 43.618 1.00 93.94 332 SER A N 1
ATOM 2464 C CA . SER A 1 332 ? -15.627 20.264 44.736 1.00 93.94 332 SER A CA 1
ATOM 2465 C C . SER A 1 332 ? -17.123 20.121 44.387 1.00 93.94 332 SER A C 1
ATOM 2467 O O . SER A 1 332 ? -17.821 19.420 45.129 1.00 93.94 332 SER A O 1
ATOM 2469 N N . PRO A 1 333 ? -17.631 20.661 43.254 1.00 96.56 333 PRO A N 1
ATOM 2470 C CA . PRO A 1 333 ? -19.014 20.426 42.823 1.00 96.56 333 PRO A CA 1
ATOM 2471 C C . PRO A 1 333 ? -19.330 18.948 42.568 1.00 96.56 333 PRO A C 1
ATOM 2473 O O . PRO A 1 333 ? -20.427 18.489 42.887 1.00 96.56 333 PRO A O 1
ATOM 2476 N N . PHE A 1 334 ? -18.371 18.193 42.024 1.00 97.19 334 PHE A N 1
ATOM 2477 C CA . PHE A 1 334 ? -18.528 16.769 41.730 1.00 97.19 334 PHE A CA 1
ATOM 2478 C C . PHE A 1 334 ? -18.748 15.931 42.995 1.00 97.19 334 PHE A C 1
ATOM 2480 O O . PHE A 1 334 ? -19.736 15.199 43.098 1.00 97.19 334 PHE A O 1
ATOM 2487 N N . ILE A 1 335 ? -17.873 16.090 43.991 1.00 95.25 335 ILE A N 1
ATOM 2488 C CA . ILE A 1 335 ? -17.991 15.398 45.278 1.00 95.25 335 ILE A CA 1
ATOM 2489 C C . ILE A 1 335 ? -19.295 15.772 45.988 1.00 95.25 335 ILE A C 1
ATOM 2491 O O . ILE A 1 335 ? -19.988 14.894 46.507 1.00 95.25 335 ILE A O 1
ATOM 2495 N N . GLN A 1 336 ? -19.647 17.061 46.000 1.00 94.81 336 GLN A N 1
ATOM 2496 C CA . GLN A 1 336 ? -20.863 17.543 46.651 1.00 94.81 336 GLN A CA 1
ATOM 2497 C C . GLN A 1 336 ? -22.124 16.945 46.015 1.00 94.81 336 GLN A C 1
ATOM 2499 O O . GLN A 1 336 ? -23.033 16.524 46.731 1.00 94.81 336 GLN A O 1
ATOM 2504 N N . ALA A 1 337 ? -22.175 16.867 44.685 1.00 96.69 337 ALA A N 1
ATOM 2505 C CA . ALA A 1 337 ? -23.309 16.291 43.975 1.00 96.69 337 ALA A CA 1
ATOM 2506 C C . ALA A 1 337 ? -23.496 14.798 44.287 1.00 96.69 337 ALA A C 1
ATOM 2508 O O . ALA A 1 337 ? -24.622 14.373 44.555 1.00 96.69 337 ALA A O 1
ATOM 2509 N N . ILE A 1 338 ? -22.410 14.015 44.331 1.00 95.44 338 ILE A N 1
ATOM 2510 C CA . ILE A 1 338 ? -22.479 12.600 44.728 1.00 95.44 338 ILE A CA 1
ATOM 2511 C C . ILE A 1 338 ? -22.929 12.474 46.185 1.00 95.44 338 ILE A C 1
ATOM 2513 O O . ILE A 1 338 ? -23.844 11.704 46.470 1.00 95.44 338 ILE A O 1
ATOM 2517 N N . ALA A 1 339 ? -22.336 13.250 47.098 1.00 93.19 339 ALA A N 1
ATOM 2518 C CA . ALA A 1 339 ? -22.680 13.199 48.517 1.00 93.19 339 ALA A CA 1
ATOM 2519 C C . ALA A 1 339 ? -24.158 13.520 48.776 1.00 93.19 339 ALA A C 1
ATOM 2521 O O . ALA A 1 339 ? -24.806 12.840 49.570 1.00 93.19 339 ALA A O 1
ATOM 2522 N N . ASN A 1 340 ? -24.709 14.504 48.064 1.00 93.12 340 ASN A N 1
ATOM 2523 C CA . ASN A 1 340 ? -26.128 14.836 48.140 1.00 93.12 340 ASN A CA 1
ATOM 2524 C C . ASN A 1 340 ? -27.006 13.681 47.638 1.00 93.12 340 ASN A C 1
ATOM 2526 O O . ASN A 1 340 ? -27.986 13.336 48.301 1.00 93.12 340 ASN A O 1
ATOM 2530 N N . ALA A 1 341 ? -26.637 13.057 46.513 1.00 92.00 341 ALA A N 1
ATOM 2531 C CA . ALA A 1 341 ? -27.394 11.962 45.909 1.00 92.00 341 ALA A CA 1
ATOM 2532 C C . ALA A 1 341 ? -27.483 10.715 46.806 1.00 92.00 341 ALA A C 1
ATOM 2534 O O . ALA A 1 341 ? -28.498 10.023 46.785 1.00 92.00 341 ALA A O 1
ATOM 2535 N N . VAL A 1 342 ? -26.456 10.447 47.622 1.00 90.75 342 VAL A N 1
ATOM 2536 C CA . VAL A 1 342 ? -26.403 9.255 48.494 1.00 90.75 342 VAL A CA 1
ATOM 2537 C C . VAL A 1 342 ? -26.655 9.536 49.974 1.00 90.75 342 VAL A C 1
ATOM 2539 O O . VAL A 1 342 ? -26.578 8.622 50.794 1.00 90.75 342 VAL A O 1
ATOM 2542 N N . SER A 1 343 ? -26.993 10.776 50.328 1.00 89.50 343 SER A N 1
ATOM 2543 C CA . SER A 1 343 ? -27.156 11.235 51.717 1.00 89.50 343 SER A CA 1
ATOM 2544 C C . SER A 1 343 ? -28.159 10.422 52.550 1.00 89.50 343 SER A C 1
ATOM 2546 O O . SER A 1 343 ? -28.013 10.329 53.766 1.00 89.50 343 SER A O 1
ATOM 2548 N N . GLN A 1 344 ? -29.153 9.799 51.910 1.00 87.50 344 GLN A N 1
ATOM 2549 C CA . GLN A 1 344 ? -30.144 8.942 52.571 1.00 87.50 344 GLN A CA 1
ATOM 2550 C C . GLN A 1 344 ? -29.657 7.508 52.853 1.00 87.50 344 GLN A C 1
ATOM 2552 O O . GLN A 1 344 ? -30.279 6.802 53.643 1.00 87.50 344 GLN A O 1
ATOM 2557 N N . TYR A 1 345 ? -28.569 7.068 52.213 1.00 85.12 345 TYR A N 1
ATOM 2558 C CA . TYR A 1 345 ? -28.056 5.692 52.293 1.00 85.12 345 TYR A CA 1
ATOM 2559 C C . TYR A 1 345 ? -26.803 5.557 53.167 1.00 85.12 345 TYR A C 1
ATOM 2561 O O . TYR A 1 345 ? -26.464 4.453 53.604 1.00 85.12 345 TYR A O 1
ATOM 2569 N N . GLY A 1 346 ? -26.114 6.665 53.440 1.00 81.00 346 GLY A N 1
ATOM 2570 C CA . GLY A 1 346 ? -24.921 6.669 54.274 1.00 81.00 346 GLY A CA 1
ATOM 2571 C C . GLY A 1 346 ? -24.300 8.049 54.439 1.00 81.00 346 GLY A C 1
ATOM 2572 O O . GLY A 1 346 ? -24.829 9.055 53.964 1.00 81.00 346 GLY A O 1
ATOM 2573 N N . ARG A 1 347 ? -23.160 8.098 55.136 1.00 85.25 347 ARG A N 1
ATOM 2574 C CA . ARG A 1 347 ? -22.468 9.350 55.485 1.00 85.25 347 ARG A CA 1
ATOM 2575 C C . ARG A 1 347 ? -21.127 9.482 54.756 1.00 85.25 347 ARG A C 1
ATOM 2577 O O . ARG A 1 347 ? -20.400 8.489 54.661 1.00 85.25 347 ARG A O 1
ATOM 2584 N N . PRO A 1 348 ? -20.755 10.688 54.291 1.00 89.75 348 PRO A N 1
ATOM 2585 C CA . PRO A 1 348 ? -19.414 10.939 53.785 1.00 89.75 348 PRO A CA 1
ATOM 2586 C C . PRO A 1 348 ? -18.385 10.825 54.919 1.00 89.75 348 PRO A C 1
ATOM 2588 O O . PRO A 1 348 ? -18.600 11.318 56.027 1.00 89.75 348 PRO A O 1
ATOM 2591 N N . ILE A 1 349 ? -17.252 10.199 54.628 1.00 89.19 349 ILE A N 1
ATOM 2592 C CA . ILE A 1 349 ? -16.073 10.100 55.492 1.00 89.19 349 ILE A CA 1
ATOM 2593 C C . ILE A 1 349 ? -14.816 10.369 54.661 1.00 89.19 349 ILE A C 1
ATOM 2595 O O . ILE A 1 349 ? -14.847 10.313 53.434 1.00 89.19 349 ILE A O 1
ATOM 2599 N N . THR A 1 350 ? -13.692 10.623 55.318 1.00 85.56 350 THR A N 1
ATOM 2600 C CA . THR A 1 350 ? -12.386 10.683 54.653 1.00 85.56 350 THR A CA 1
ATOM 2601 C C . THR A 1 350 ? -11.545 9.517 55.146 1.00 85.56 350 THR A C 1
ATOM 2603 O O . THR A 1 350 ? -11.415 9.326 56.355 1.00 85.56 350 THR A O 1
ATOM 2606 N N . TYR A 1 351 ? -10.984 8.739 54.225 1.00 80.06 351 TYR A N 1
ATOM 2607 C CA . TYR A 1 351 ? -10.135 7.591 54.538 1.00 80.06 351 TYR A CA 1
ATOM 2608 C C . TYR A 1 351 ? -8.865 7.658 53.690 1.00 80.06 351 TYR A C 1
ATOM 2610 O O . TYR A 1 351 ? -8.958 7.737 52.473 1.00 80.06 351 TYR A O 1
ATOM 2618 N N . GLU A 1 352 ? -7.684 7.678 54.319 1.00 71.19 352 GLU A N 1
ATOM 2619 C CA . GLU A 1 352 ? -6.379 7.738 53.629 1.00 71.19 352 GLU A CA 1
ATOM 2620 C C . GLU A 1 352 ? -6.311 8.788 52.499 1.00 71.19 352 GLU A C 1
ATOM 2622 O O . GLU A 1 352 ? -5.804 8.513 51.419 1.00 71.19 352 GLU A O 1
ATOM 2627 N N . SER A 1 353 ? -6.830 10.000 52.744 1.00 78.75 353 SER A N 1
ATOM 2628 C CA . SER A 1 353 ? -6.979 11.122 51.787 1.00 78.75 353 SER A CA 1
ATOM 2629 C C . SER A 1 353 ? -8.058 10.982 50.701 1.00 78.75 353 SER A C 1
ATOM 2631 O O . SER A 1 353 ? -8.380 11.970 50.044 1.00 78.75 353 SER A O 1
ATOM 2633 N N . TYR A 1 354 ? -8.711 9.825 50.585 1.00 85.25 354 TYR A N 1
ATOM 2634 C CA . TYR A 1 354 ? -9.857 9.624 49.701 1.00 85.25 354 TYR A CA 1
ATOM 2635 C C . TYR A 1 354 ? -11.146 10.150 50.330 1.00 85.25 354 TYR A C 1
ATOM 2637 O O . TYR A 1 354 ? -11.398 9.983 51.529 1.00 85.25 354 TYR A O 1
ATOM 2645 N N . GLN A 1 355 ? -12.010 10.729 49.496 1.00 91.25 355 GLN A N 1
ATOM 2646 C CA . GLN A 1 355 ? -13.396 10.968 49.870 1.00 91.25 355 GLN A CA 1
ATOM 2647 C C . GLN A 1 355 ? -14.175 9.658 49.761 1.00 91.25 355 GLN A C 1
ATOM 2649 O O . GLN A 1 355 ? -14.299 9.107 48.671 1.00 91.25 355 GLN A O 1
ATOM 2654 N N . CYS A 1 356 ? -14.730 9.178 50.868 1.00 91.38 356 CYS A N 1
ATOM 2655 C CA . CYS A 1 356 ? -15.459 7.917 50.916 1.00 91.38 356 CYS A CA 1
ATOM 2656 C C . CYS A 1 356 ? -16.840 8.069 51.551 1.00 91.38 356 CYS A C 1
ATOM 2658 O O . CYS A 1 356 ? -17.204 9.134 52.048 1.00 91.38 356 CYS A O 1
ATOM 2660 N N . PHE A 1 357 ? -17.610 6.988 51.520 1.00 90.00 357 PHE A N 1
ATOM 2661 C CA . PHE A 1 357 ? -18.962 6.899 52.047 1.00 90.00 357 PHE A CA 1
ATOM 2662 C C . PHE A 1 357 ? -19.128 5.570 52.763 1.00 90.00 357 PHE A C 1
ATOM 2664 O O . PHE A 1 357 ? -18.879 4.512 52.187 1.00 90.00 357 PHE A O 1
ATOM 2671 N N . GLU A 1 358 ? -19.549 5.631 54.018 1.00 87.31 358 GLU A N 1
ATOM 2672 C CA . GLU A 1 358 ? -19.950 4.449 54.773 1.00 87.31 358 GLU A CA 1
ATOM 2673 C C . GLU A 1 358 ? -21.441 4.204 54.522 1.00 87.31 358 GLU A C 1
ATOM 2675 O O . GLU A 1 358 ? -22.269 5.029 54.918 1.00 87.31 358 GLU A O 1
ATOM 2680 N N . ILE A 1 359 ? -21.770 3.103 53.837 1.00 81.88 359 ILE A N 1
ATOM 2681 C CA . ILE A 1 359 ? -23.143 2.749 53.452 1.00 81.88 359 ILE A CA 1
ATOM 2682 C C . ILE A 1 359 ? -23.645 1.599 54.329 1.00 81.88 359 ILE A C 1
ATOM 2684 O O . ILE A 1 359 ? -22.997 0.557 54.462 1.00 81.88 359 ILE A O 1
ATOM 2688 N N . THR A 1 360 ? -24.834 1.769 54.903 1.00 71.00 360 THR A N 1
ATOM 2689 C CA . THR A 1 360 ? -25.515 0.742 55.704 1.00 71.00 360 THR A CA 1
ATOM 2690 C C . THR A 1 360 ? -26.164 -0.299 54.786 1.00 71.00 360 THR A C 1
ATOM 2692 O O . THR A 1 360 ? -27.230 -0.055 54.235 1.00 71.00 360 THR A O 1
ATOM 2695 N N . ALA A 1 361 ? -25.509 -1.455 54.612 1.00 60.28 361 ALA A N 1
ATOM 2696 C CA . ALA A 1 361 ? -26.035 -2.659 53.946 1.00 60.28 361 ALA A CA 1
ATOM 2697 C C . ALA A 1 361 ? -26.717 -2.436 52.570 1.00 60.28 361 ALA A C 1
ATOM 2699 O O . ALA A 1 361 ? -27.773 -3.008 52.299 1.00 60.28 361 ALA A O 1
ATOM 2700 N N . GLY A 1 362 ? -26.108 -1.621 51.702 1.00 61.22 362 GLY A N 1
ATOM 2701 C CA . GLY A 1 362 ? -26.573 -1.354 50.335 1.00 61.22 362 GLY A CA 1
ATOM 2702 C C . GLY A 1 362 ? -25.533 -1.727 49.275 1.00 61.22 362 GLY A C 1
ATOM 2703 O O . GLY A 1 362 ? -24.329 -1.621 49.518 1.00 61.22 362 GLY A O 1
ATOM 2704 N N . ASP A 1 363 ? -26.009 -2.166 48.106 1.00 73.44 363 ASP A N 1
ATOM 2705 C CA . ASP A 1 363 ? -25.181 -2.395 46.913 1.00 73.44 363 ASP A CA 1
ATOM 2706 C C . ASP A 1 363 ? -24.641 -1.057 46.371 1.00 73.44 363 ASP A C 1
ATOM 2708 O O . ASP A 1 363 ? -25.207 0.008 46.619 1.00 73.44 363 ASP A O 1
ATOM 2712 N N . VAL A 1 364 ? -23.552 -1.097 45.606 1.00 83.81 364 VAL A N 1
ATOM 2713 C CA . VAL A 1 364 ? -22.901 0.067 44.979 1.00 83.81 364 VAL A CA 1
ATOM 2714 C C . VAL A 1 364 ? -23.837 0.856 44.052 1.00 83.81 364 VAL A C 1
ATOM 2716 O O . VAL A 1 364 ? -23.588 2.022 43.761 1.00 83.81 364 VAL A O 1
ATOM 2719 N N . ASP A 1 365 ? -24.937 0.242 43.627 1.00 84.88 365 ASP A N 1
ATOM 2720 C CA . ASP A 1 365 ? -25.935 0.827 42.732 1.00 84.88 365 ASP A CA 1
ATOM 2721 C C . ASP A 1 365 ? -26.785 1.930 43.390 1.00 84.88 365 ASP A C 1
ATOM 2723 O O . ASP A 1 365 ? -27.538 2.616 42.703 1.00 84.88 365 ASP A O 1
ATOM 2727 N N . VAL A 1 366 ? -26.655 2.159 44.706 1.00 89.00 366 VAL A N 1
ATOM 2728 C CA . VAL A 1 366 ? -27.264 3.333 45.370 1.00 89.00 366 VAL A CA 1
ATOM 2729 C C . VAL A 1 366 ? -26.609 4.656 44.964 1.00 89.00 366 VAL A C 1
ATOM 2731 O O . VAL A 1 366 ? -27.171 5.725 45.203 1.00 89.00 366 VAL A O 1
ATOM 2734 N N . PHE A 1 367 ? -25.405 4.603 44.395 1.00 93.50 367 PHE A N 1
ATOM 2735 C CA . PHE A 1 367 ? -24.695 5.785 43.933 1.00 93.50 367 PHE A CA 1
ATOM 2736 C C . PHE A 1 367 ? -25.166 6.215 42.532 1.00 93.50 367 PHE A C 1
ATOM 2738 O O . PHE A 1 367 ? -25.553 5.372 41.723 1.00 93.50 367 PHE A O 1
ATOM 2745 N N . PRO A 1 368 ? -25.143 7.524 42.220 1.00 95.00 368 PRO A N 1
ATOM 2746 C CA . PRO A 1 368 ? -25.680 8.040 40.961 1.00 95.00 368 PRO A CA 1
ATOM 2747 C C . PRO A 1 368 ? -24.792 7.719 39.753 1.00 95.00 368 PRO A C 1
ATOM 2749 O O . PRO A 1 368 ? -23.575 7.643 39.858 1.00 95.00 368 PRO A O 1
ATOM 2752 N N . GLU A 1 369 ? -25.373 7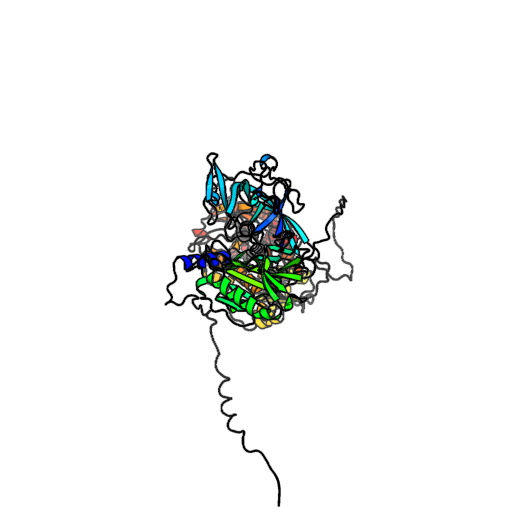.657 38.557 1.00 96.62 369 GLU A N 1
ATOM 2753 C CA . GLU A 1 369 ? -24.562 7.706 37.338 1.00 96.62 369 GLU A CA 1
ATOM 2754 C C . GLU A 1 369 ? -23.912 9.087 37.164 1.00 96.62 369 GLU A C 1
ATOM 2756 O O . GLU A 1 369 ? -24.507 10.133 37.463 1.00 96.62 369 GLU A O 1
ATOM 2761 N N . VAL A 1 370 ? -22.689 9.086 36.639 1.00 98.19 370 VAL A N 1
ATOM 2762 C CA . VAL A 1 370 ? -21.936 10.291 36.274 1.00 98.19 370 VAL A CA 1
ATOM 2763 C C . VAL A 1 370 ? -21.793 10.324 34.758 1.00 98.19 370 VAL A C 1
ATOM 2765 O O . VAL A 1 370 ? -21.477 9.311 34.151 1.00 98.19 370 VAL A O 1
ATOM 2768 N N . SER A 1 371 ? -22.001 11.470 34.119 1.00 97.75 371 SER A N 1
ATOM 2769 C CA . SER A 1 371 ? -21.787 11.631 32.675 1.00 97.75 371 SER A CA 1
ATOM 2770 C C . SER A 1 371 ? -20.738 12.700 32.400 1.00 97.75 371 SER A C 1
ATOM 2772 O O . SER A 1 371 ? -20.848 13.823 32.890 1.00 97.75 371 SER A O 1
ATOM 2774 N N . LEU A 1 372 ? -19.739 12.360 31.592 1.00 98.12 372 LEU A N 1
ATOM 2775 C CA . LEU A 1 372 ? -18.723 13.276 31.078 1.00 98.12 372 LEU A CA 1
ATOM 2776 C C . LEU A 1 372 ? -19.059 13.592 29.617 1.00 98.12 372 LEU A C 1
ATOM 2778 O O . LEU A 1 372 ? -19.124 12.677 28.796 1.00 98.12 372 LEU A O 1
ATOM 2782 N N . SER A 1 373 ? -19.305 14.858 29.281 1.00 97.69 373 SER A N 1
ATOM 2783 C CA . SER A 1 373 ? -19.683 15.269 27.918 1.00 97.69 373 SER A CA 1
ATOM 2784 C C . SER A 1 373 ? -18.522 15.957 27.220 1.00 97.69 373 SER A C 1
ATOM 2786 O O . SER A 1 373 ? -17.976 16.919 27.751 1.00 97.69 373 SER A O 1
ATOM 2788 N N . PHE A 1 374 ? -18.160 15.498 26.027 1.00 97.31 374 PHE A N 1
ATOM 2789 C CA . PHE A 1 374 ? -16.996 15.950 25.270 1.00 97.31 374 PHE A CA 1
ATOM 2790 C C . PHE A 1 374 ? -17.397 16.640 23.960 1.00 97.31 374 PHE A C 1
ATOM 2792 O O . PHE A 1 374 ? -18.518 16.504 23.461 1.00 97.31 374 PHE A O 1
ATOM 2799 N N . ALA A 1 375 ? -16.450 17.367 23.367 1.00 93.06 375 ALA A N 1
ATOM 2800 C CA . ALA A 1 375 ? -16.614 17.944 22.038 1.00 93.06 375 ALA A CA 1
ATOM 2801 C C . ALA A 1 375 ? -16.994 16.883 20.986 1.00 93.06 375 ALA A C 1
ATOM 2803 O O . ALA A 1 375 ? -16.647 15.708 21.085 1.00 93.06 375 ALA A O 1
ATOM 2804 N N . GLY A 1 376 ? -17.725 17.306 19.952 1.00 89.38 376 GLY A N 1
ATOM 2805 C CA . GLY A 1 376 ? -18.269 16.388 18.943 1.00 89.38 376 GLY A CA 1
ATOM 2806 C C . GLY A 1 376 ? -19.510 15.612 19.402 1.00 89.38 376 GLY A C 1
ATOM 2807 O O . GLY A 1 376 ? -19.991 14.766 18.657 1.00 89.38 376 GLY A O 1
ATOM 2808 N N . GLY A 1 377 ? -20.045 15.911 20.593 1.00 91.38 377 GLY A N 1
ATOM 2809 C CA . GLY A 1 377 ? -21.267 15.295 21.119 1.00 91.38 377 GLY A CA 1
ATOM 2810 C C . GLY A 1 377 ? -21.057 13.914 21.745 1.00 91.38 377 GLY A C 1
ATOM 2811 O O . GLY A 1 377 ? -22.034 13.231 22.041 1.00 91.38 377 GLY A O 1
ATOM 2812 N N . ALA A 1 378 ? -19.806 13.489 21.949 1.00 95.25 378 ALA A N 1
ATOM 2813 C CA . ALA A 1 378 ? -19.501 12.236 22.628 1.00 95.25 378 ALA A CA 1
ATOM 2814 C C . ALA A 1 378 ? -19.768 12.348 24.134 1.00 95.25 378 ALA A C 1
ATOM 2816 O O . ALA A 1 378 ? -19.450 13.359 24.759 1.00 95.25 378 ALA A O 1
ATOM 2817 N N . SER A 1 379 ? -20.309 11.290 24.733 1.00 95.31 379 SER A N 1
ATOM 2818 C CA . SER A 1 379 ? -20.551 11.214 26.174 1.00 95.31 379 SER A CA 1
ATOM 2819 C C . SER A 1 379 ? -19.980 9.916 26.741 1.00 95.31 379 SER A C 1
ATOM 2821 O O . SER A 1 379 ? -20.040 8.869 26.096 1.00 95.31 379 SER A O 1
ATOM 2823 N N . MET A 1 380 ? -19.396 9.983 27.934 1.00 96.81 380 MET A N 1
ATOM 2824 C CA . MET A 1 380 ? -18.939 8.825 28.698 1.00 96.81 380 MET A CA 1
ATOM 2825 C C . MET A 1 380 ? -19.758 8.732 29.980 1.00 96.81 380 MET A C 1
ATOM 2827 O O . MET A 1 380 ? -19.671 9.609 30.840 1.00 96.81 380 MET A O 1
ATOM 2831 N N . VAL A 1 381 ? -20.549 7.669 30.099 1.00 95.44 381 VAL A N 1
ATOM 2832 C CA . VAL A 1 381 ? -21.371 7.407 31.282 1.00 95.44 381 VAL A CA 1
ATOM 2833 C C . VAL A 1 381 ? -20.608 6.471 32.211 1.00 95.44 381 VAL A C 1
ATOM 2835 O O . VAL A 1 381 ? -20.240 5.362 31.838 1.00 95.44 381 VAL A O 1
ATOM 2838 N N . LEU A 1 382 ? -20.353 6.924 33.432 1.00 95.88 382 LEU A N 1
ATOM 2839 C CA . LEU A 1 382 ? -19.681 6.171 34.478 1.00 95.88 382 LEU A CA 1
ATOM 2840 C C . LEU A 1 382 ? -20.727 5.638 35.452 1.00 95.88 382 LEU A C 1
ATOM 2842 O O . LEU A 1 382 ? -21.368 6.393 36.188 1.00 95.88 382 LEU A O 1
ATOM 2846 N N . ARG A 1 383 ? -20.856 4.312 35.483 1.00 92.94 383 ARG A N 1
ATOM 2847 C CA . ARG A 1 383 ? -21.559 3.613 36.561 1.00 92.94 383 ARG A CA 1
ATOM 2848 C C . ARG A 1 383 ? -20.772 3.738 37.870 1.00 92.94 383 ARG A C 1
ATOM 2850 O O . ARG A 1 383 ? -19.553 3.908 37.813 1.00 92.94 383 ARG A O 1
ATOM 2857 N N . PRO A 1 384 ? -21.410 3.556 39.037 1.00 92.31 384 PRO A N 1
ATOM 2858 C CA . PRO A 1 384 ? -20.753 3.634 40.344 1.00 92.31 384 PRO A CA 1
ATOM 2859 C C . PRO A 1 384 ? -19.379 2.954 40.439 1.00 92.31 384 PRO A C 1
ATOM 2861 O O . PRO A 1 384 ? -18.408 3.556 40.890 1.00 92.31 384 PRO A O 1
ATOM 2864 N N . ARG A 1 385 ? -19.237 1.732 39.913 1.00 88.31 385 ARG A N 1
ATOM 2865 C CA . ARG A 1 385 ? -17.973 0.963 39.934 1.00 88.31 385 ARG A CA 1
ATOM 2866 C C . ARG A 1 385 ? -16.835 1.541 39.072 1.00 88.31 385 ARG A C 1
ATOM 2868 O O . ARG A 1 385 ? -15.690 1.113 39.222 1.00 88.31 385 ARG A O 1
ATOM 2875 N N . ALA A 1 386 ? -17.140 2.477 38.175 1.00 90.31 386 ALA A N 1
ATOM 2876 C CA . ALA A 1 386 ? -16.178 3.166 37.311 1.00 90.31 386 ALA A CA 1
ATOM 2877 C C . ALA A 1 386 ? -15.629 4.462 37.937 1.00 90.31 386 ALA A C 1
ATOM 2879 O O . ALA A 1 386 ? -14.747 5.095 37.367 1.00 90.31 386 ALA A O 1
ATOM 2880 N N . TYR A 1 387 ? -16.129 4.868 39.109 1.00 93.06 387 TYR A N 1
ATOM 2881 C CA . TYR A 1 387 ? -15.572 5.995 39.865 1.00 93.06 387 TYR A CA 1
ATOM 2882 C C . TYR A 1 387 ? -15.455 5.736 41.375 1.00 93.06 387 TYR A C 1
ATOM 2884 O O . TYR A 1 387 ? -14.893 6.572 42.085 1.00 93.06 387 TYR A O 1
ATOM 2892 N N . LEU A 1 388 ? -15.935 4.589 41.868 1.00 90.25 388 LEU A N 1
ATOM 2893 C CA . LEU A 1 388 ? -15.807 4.141 43.255 1.00 90.25 388 LEU A CA 1
ATOM 2894 C C . LEU A 1 388 ? -14.906 2.912 43.382 1.00 90.25 388 LEU A C 1
ATOM 2896 O O . LEU A 1 388 ? -14.873 2.040 42.515 1.00 90.25 388 LEU A O 1
ATOM 2900 N N . GLN A 1 389 ? -14.238 2.822 44.526 1.00 85.12 389 GLN A N 1
ATOM 2901 C CA . GLN A 1 389 ? -13.441 1.688 44.978 1.00 85.12 389 GLN A CA 1
ATOM 2902 C C . GLN A 1 389 ? -13.952 1.223 46.341 1.00 85.12 389 GLN A C 1
ATOM 2904 O O . GLN A 1 389 ? -14.296 2.050 47.185 1.00 85.12 389 GLN A O 1
ATOM 2909 N N . ILE A 1 390 ? -14.014 -0.090 46.570 1.00 80.62 390 ILE A N 1
ATOM 2910 C CA . ILE A 1 390 ? -14.488 -0.635 47.847 1.00 80.62 390 ILE A CA 1
ATOM 2911 C C . ILE A 1 390 ? -13.337 -0.819 48.834 1.00 80.62 390 ILE A C 1
ATOM 2913 O O . ILE A 1 390 ? -12.334 -1.463 48.539 1.00 80.62 390 ILE A O 1
ATOM 2917 N N . PHE A 1 391 ? -13.541 -0.325 50.046 1.00 74.75 391 PHE A N 1
ATOM 2918 C CA . PHE A 1 391 ? -12.734 -0.593 51.220 1.00 74.75 391 PHE A CA 1
ATOM 2919 C C . PHE A 1 391 ? -13.625 -1.339 52.224 1.00 74.75 391 PHE A C 1
ATOM 2921 O O . PHE A 1 391 ? -14.514 -0.766 52.847 1.00 74.75 391 PHE A O 1
ATOM 2928 N N . SER A 1 392 ? -13.484 -2.660 52.335 1.00 65.31 392 SER A N 1
ATOM 2929 C CA . SER A 1 392 ? -14.299 -3.424 53.288 1.00 65.31 392 SER A CA 1
ATOM 2930 C C . SER A 1 392 ? -13.576 -3.511 54.626 1.00 65.31 392 SER A C 1
ATOM 2932 O O . SER A 1 392 ? -12.539 -4.164 54.719 1.00 65.31 392 SER A O 1
ATOM 2934 N N . SER A 1 393 ? -14.161 -2.936 55.675 1.00 53.66 393 SER A N 1
ATOM 2935 C CA . SER A 1 393 ? -13.883 -3.325 57.060 1.00 53.66 393 SER A CA 1
ATOM 2936 C C . SER A 1 393 ? -15.047 -4.191 57.549 1.00 53.66 393 SER A C 1
ATOM 2938 O O . SER A 1 393 ? -16.184 -4.038 57.110 1.00 53.66 393 SER A O 1
ATOM 2940 N N . SER A 1 394 ? -14.769 -5.196 58.375 1.00 48.78 394 SER A N 1
ATOM 2941 C CA . SER A 1 394 ? -15.755 -6.191 58.813 1.00 48.78 394 SER A CA 1
ATOM 2942 C C . SER A 1 394 ? -17.024 -5.541 59.397 1.00 48.78 394 SER A C 1
ATOM 2944 O O . SER A 1 394 ? -16.992 -5.068 60.531 1.00 48.78 394 SER A O 1
ATOM 2946 N N . GLY A 1 395 ? -18.128 -5.536 58.635 1.00 58.28 395 GLY A N 1
ATOM 2947 C CA . GLY A 1 395 ? -19.464 -5.088 59.068 1.00 58.28 395 GLY A CA 1
ATOM 2948 C C . GLY A 1 395 ? -20.103 -3.948 58.254 1.00 58.28 395 GLY A C 1
ATOM 2949 O O . GLY A 1 395 ? -21.329 -3.914 58.175 1.00 58.28 395 GLY A O 1
ATOM 2950 N N . SER A 1 396 ? -19.314 -3.085 57.597 1.00 63.50 396 SER A N 1
ATOM 2951 C CA . SER A 1 396 ? -19.791 -1.950 56.775 1.00 63.50 396 SER A CA 1
ATOM 2952 C C . SER A 1 396 ? -19.029 -1.875 55.445 1.00 63.50 396 SER A C 1
ATOM 2954 O O . SER A 1 396 ? -17.814 -2.071 55.408 1.00 63.50 396 SER A O 1
ATOM 2956 N N . SER A 1 397 ? -19.712 -1.554 54.340 1.00 78.19 397 SER A N 1
ATOM 2957 C CA . SER A 1 397 ? -19.054 -1.304 53.048 1.00 78.19 397 SER A CA 1
ATOM 2958 C C . SER A 1 397 ? -18.681 0.173 52.930 1.00 78.19 397 SER A C 1
ATOM 2960 O O . SER A 1 397 ? -19.562 1.032 52.856 1.00 78.19 397 SER A O 1
ATOM 2962 N N . ILE A 1 398 ? -17.378 0.474 52.917 1.00 86.56 398 ILE A N 1
ATOM 2963 C CA . ILE A 1 398 ? -16.874 1.824 52.650 1.00 86.56 398 ILE A CA 1
ATOM 2964 C C . ILE A 1 398 ? -16.576 1.927 51.155 1.00 86.56 398 ILE A C 1
ATOM 2966 O O . ILE A 1 398 ? -15.803 1.142 50.615 1.00 86.56 398 ILE A O 1
ATOM 2970 N N . TRP A 1 399 ? -17.177 2.901 50.481 1.00 88.12 399 TRP A N 1
ATOM 2971 C CA . TRP A 1 399 ? -16.941 3.175 49.064 1.00 88.12 399 TRP A CA 1
ATOM 2972 C C . TRP A 1 399 ? -16.211 4.502 48.907 1.00 88.12 399 TRP A C 1
ATOM 2974 O O . TRP A 1 399 ? -16.716 5.539 49.325 1.00 88.12 399 TRP A O 1
ATOM 2984 N N . CYS A 1 400 ? -15.024 4.476 48.315 1.00 90.19 400 CYS A N 1
ATOM 2985 C CA . CYS A 1 400 ? -14.155 5.628 48.118 1.00 90.19 400 CYS A CA 1
ATOM 2986 C C . CYS A 1 400 ? -14.198 6.111 46.672 1.00 90.19 400 CYS A C 1
ATOM 2988 O O . CYS A 1 400 ? -14.041 5.318 45.749 1.00 90.19 400 CYS A O 1
ATOM 2990 N N . ILE A 1 401 ? -14.373 7.414 46.466 1.00 93.06 401 ILE A N 1
ATOM 2991 C CA . ILE A 1 401 ? -14.282 8.046 45.151 1.00 93.06 401 ILE A CA 1
ATOM 2992 C C . ILE A 1 401 ? -12.824 8.008 44.687 1.00 93.06 401 ILE A C 1
ATOM 2994 O O . ILE A 1 401 ? -11.924 8.508 45.360 1.00 93.06 401 ILE A O 1
ATOM 2998 N N . GLY A 1 402 ? -12.596 7.421 43.514 1.00 92.19 402 GLY A N 1
ATOM 2999 C CA . GLY A 1 402 ? -11.281 7.341 42.882 1.00 92.19 402 GLY A CA 1
ATOM 3000 C C . GLY A 1 402 ? -10.932 8.541 41.998 1.00 92.19 402 GLY A C 1
ATOM 3001 O O . GLY A 1 402 ? -9.895 8.530 41.344 1.00 92.19 402 GLY A O 1
ATOM 3002 N N . PHE A 1 403 ? -11.769 9.579 41.991 1.00 94.62 403 PHE A N 1
ATOM 3003 C CA . PHE A 1 403 ? -11.378 10.915 41.550 1.00 94.62 403 PHE A CA 1
ATOM 3004 C C . PHE A 1 403 ? -10.648 11.618 42.692 1.00 94.62 403 PHE A C 1
ATOM 3006 O O . PHE A 1 403 ? -11.139 11.640 43.818 1.00 94.62 403 PHE A O 1
ATOM 3013 N N . GLN A 1 404 ? -9.489 12.191 42.401 1.00 92.75 404 GLN A N 1
ATOM 3014 C CA . GLN A 1 404 ? -8.640 12.910 43.339 1.00 92.75 404 GLN A CA 1
ATOM 3015 C C . GLN A 1 404 ? -8.581 14.391 42.986 1.00 92.75 404 GLN A C 1
ATOM 3017 O O . GLN A 1 404 ? -8.765 14.802 41.836 1.00 92.75 404 GLN A O 1
ATOM 3022 N N . ARG A 1 405 ? -8.318 15.207 44.003 1.00 92.31 405 ARG A N 1
ATOM 3023 C CA . ARG A 1 405 ? -8.179 16.651 43.844 1.00 92.31 405 ARG A CA 1
ATOM 3024 C C . ARG A 1 405 ? -6.795 16.992 43.302 1.00 92.31 405 ARG A C 1
ATOM 3026 O O . ARG A 1 405 ? -5.790 16.575 43.873 1.00 92.31 405 ARG A O 1
ATOM 3033 N N . MET A 1 406 ? -6.746 17.821 42.265 1.00 88.88 406 MET A N 1
ATOM 3034 C CA . MET A 1 406 ? -5.515 18.400 41.739 1.00 88.88 406 MET A CA 1
ATOM 3035 C C . MET A 1 406 ? -5.425 19.888 42.097 1.00 88.88 406 MET A C 1
ATOM 3037 O O . MET A 1 406 ? -5.895 20.759 41.370 1.00 88.88 406 MET A O 1
ATOM 3041 N N . SER A 1 407 ? -4.818 20.186 43.246 1.00 79.44 407 SER A N 1
ATOM 3042 C CA . SER A 1 407 ? -4.830 21.537 43.833 1.00 79.44 407 SER A CA 1
ATOM 3043 C C . SER A 1 407 ? -3.827 22.521 43.215 1.00 79.44 407 SER A C 1
ATOM 3045 O O . SER A 1 407 ? -3.914 23.719 43.465 1.00 79.44 407 SER A O 1
ATOM 3047 N N . HIS A 1 408 ? -2.838 22.036 42.457 1.00 78.06 408 HIS A N 1
ATOM 3048 C CA . HIS A 1 408 ? -1.694 22.848 42.010 1.00 78.06 408 HIS A CA 1
ATOM 3049 C C . HIS A 1 408 ? -1.636 23.075 40.497 1.00 78.06 408 HIS A C 1
ATOM 3051 O O . HIS A 1 408 ? -0.823 23.870 40.029 1.00 78.06 408 HIS A O 1
ATOM 3057 N N . ARG A 1 409 ? -2.474 22.375 39.727 1.00 81.56 409 ARG A N 1
ATOM 3058 C CA . ARG A 1 409 ? -2.526 22.459 38.265 1.00 81.56 409 ARG A CA 1
ATOM 3059 C C . ARG A 1 409 ? -3.967 22.330 37.799 1.00 81.56 409 ARG A C 1
ATOM 3061 O O . ARG A 1 409 ? -4.707 21.487 38.300 1.00 81.56 409 ARG A O 1
ATOM 3068 N N . ARG A 1 410 ? -4.345 23.126 36.799 1.00 88.88 410 ARG A N 1
ATOM 3069 C CA . ARG A 1 410 ? -5.627 22.980 36.100 1.00 88.88 410 ARG A CA 1
ATOM 3070 C C . ARG A 1 410 ? -5.516 21.883 35.050 1.00 88.88 410 ARG A C 1
ATOM 3072 O O . ARG A 1 410 ? -5.352 22.157 33.866 1.00 88.88 410 ARG A O 1
ATOM 3079 N N . ILE A 1 411 ? -5.532 20.644 35.520 1.00 91.69 411 ILE A N 1
ATOM 3080 C CA . ILE A 1 411 ? -5.393 19.441 34.701 1.00 91.69 411 ILE A CA 1
ATOM 3081 C C . ILE A 1 411 ? -6.451 18.430 35.129 1.00 91.69 411 ILE A C 1
ATOM 3083 O O . ILE A 1 411 ? -6.662 18.198 36.321 1.00 91.69 411 ILE A O 1
ATOM 3087 N N . THR A 1 412 ? -7.118 17.840 34.144 1.00 95.94 412 THR A N 1
ATOM 3088 C CA . THR A 1 412 ? -7.985 16.678 34.343 1.00 95.94 412 THR A CA 1
ATOM 3089 C C . THR A 1 412 ? -7.294 15.461 33.753 1.00 95.94 412 THR A C 1
ATOM 3091 O O . THR A 1 412 ? -6.861 15.505 32.604 1.00 95.94 412 THR A O 1
ATOM 3094 N N . ILE A 1 413 ? -7.197 14.374 34.515 1.00 96.12 413 ILE A N 1
ATOM 3095 C CA . ILE A 1 413 ? -6.635 13.104 34.037 1.00 96.12 413 ILE A CA 1
ATOM 3096 C C . ILE A 1 413 ? -7.700 12.032 34.215 1.00 96.12 413 ILE A C 1
ATOM 3098 O O . ILE A 1 413 ? -8.229 11.862 35.313 1.00 96.12 413 ILE A O 1
ATOM 3102 N N . LEU A 1 414 ? -8.025 11.322 33.140 1.00 97.44 414 LEU A N 1
ATOM 3103 C CA . LEU A 1 414 ? -8.909 10.163 33.165 1.00 97.44 414 LEU A CA 1
ATOM 3104 C C . LEU A 1 414 ? -8.042 8.904 33.100 1.00 97.44 414 LEU A C 1
ATOM 3106 O O . LEU A 1 414 ? -7.596 8.510 32.022 1.00 97.44 414 LEU A O 1
ATOM 3110 N N . GLY A 1 415 ? -7.782 8.347 34.284 1.00 95.31 415 GLY A N 1
ATOM 3111 C CA . GLY A 1 415 ? -6.935 7.177 34.488 1.00 95.31 415 GLY A CA 1
ATOM 3112 C C . GLY A 1 415 ? -7.627 5.836 34.254 1.00 95.31 415 GLY A C 1
ATOM 3113 O O . GLY A 1 415 ? -8.827 5.776 33.972 1.00 95.31 415 GLY A O 1
ATOM 3114 N N . ASP A 1 416 ? -6.890 4.751 34.477 1.00 94.31 416 ASP A N 1
ATOM 3115 C CA . ASP A 1 416 ? -7.343 3.359 34.344 1.00 94.31 416 ASP A CA 1
ATOM 3116 C C . ASP A 1 416 ? -8.705 3.082 34.9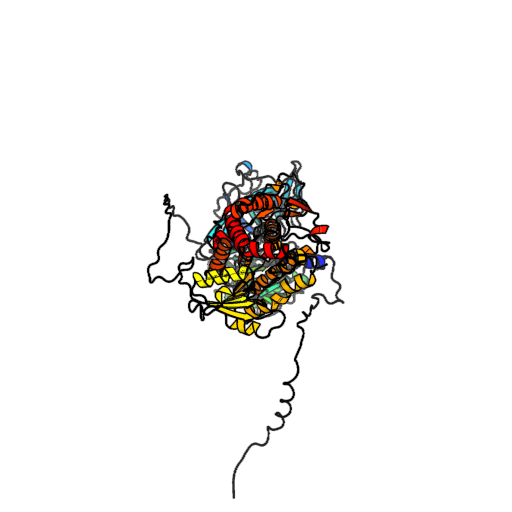88 1.00 94.31 416 ASP A C 1
ATOM 3118 O O . ASP A 1 416 ? -9.512 2.332 34.443 1.00 94.31 416 ASP A O 1
ATOM 3122 N N . LEU A 1 417 ? -8.994 3.691 36.143 1.00 92.62 417 LEU A N 1
ATOM 3123 C CA . LEU A 1 417 ? -10.278 3.546 36.828 1.00 92.62 417 LEU A CA 1
ATOM 3124 C C . LEU A 1 417 ? -11.473 3.936 35.946 1.00 92.62 417 LEU A C 1
ATOM 3126 O O . LEU A 1 417 ? -12.505 3.267 35.984 1.00 92.62 417 LEU A O 1
ATOM 3130 N N . VAL A 1 418 ? -11.326 5.011 35.175 1.00 95.62 418 VAL A N 1
ATOM 3131 C CA . VAL A 1 418 ? -12.352 5.526 34.259 1.00 95.62 418 VAL A CA 1
ATOM 3132 C C . VAL A 1 418 ? -12.352 4.737 32.950 1.00 95.62 418 VAL A C 1
ATOM 3134 O O . VAL A 1 418 ? -13.405 4.569 32.334 1.00 95.62 418 VAL A O 1
ATOM 3137 N N . LEU A 1 419 ? -11.181 4.246 32.535 1.00 95.81 419 LEU A N 1
ATOM 3138 C CA . LEU A 1 419 ? -10.968 3.563 31.259 1.00 95.81 419 LEU A CA 1
ATOM 3139 C C . LEU A 1 419 ? -11.253 2.054 31.298 1.00 95.81 419 LEU A C 1
ATOM 3141 O O . LEU A 1 419 ? -11.405 1.447 30.240 1.00 95.81 419 LEU A O 1
ATOM 3145 N N . LYS A 1 420 ? -11.333 1.440 32.482 1.00 93.00 420 LYS A N 1
ATOM 3146 C CA . LYS A 1 420 ? -11.664 0.017 32.635 1.00 93.00 420 LYS A CA 1
ATOM 3147 C C . LYS A 1 420 ? -13.089 -0.295 32.180 1.00 93.00 420 LYS A C 1
ATOM 3149 O O . LYS A 1 420 ? -13.974 0.566 32.193 1.00 93.00 420 LYS A O 1
ATOM 3154 N N . ASP A 1 421 ? -13.292 -1.557 31.811 1.00 93.94 421 ASP A N 1
ATOM 3155 C CA . ASP A 1 421 ? -14.559 -2.096 31.302 1.00 93.94 421 ASP A CA 1
ATOM 3156 C C . ASP A 1 421 ? -15.088 -1.310 30.083 1.00 93.94 421 ASP A C 1
ATOM 3158 O O . ASP A 1 421 ? -16.292 -1.184 29.843 1.00 93.94 421 ASP A O 1
ATOM 3162 N N . LYS A 1 422 ? -14.154 -0.751 29.304 1.00 95.12 422 LYS A N 1
ATOM 3163 C CA . LYS A 1 422 ? -14.397 -0.051 28.044 1.00 95.12 422 LYS A CA 1
ATOM 3164 C C . LYS A 1 422 ? -13.361 -0.479 27.027 1.00 95.12 422 LYS A C 1
ATOM 3166 O O . LYS A 1 422 ? -12.178 -0.589 27.333 1.00 95.12 422 LYS A O 1
ATOM 3171 N N . VAL A 1 423 ? -13.800 -0.629 25.785 1.00 96.31 423 VAL A N 1
ATOM 3172 C CA . VAL A 1 423 ? -12.887 -0.578 24.645 1.00 96.31 423 VAL A CA 1
ATOM 3173 C C . VAL A 1 423 ? -12.547 0.885 24.408 1.00 96.31 423 VAL A C 1
ATOM 3175 O O . VAL A 1 423 ? -13.454 1.673 24.149 1.00 96.31 423 VAL A O 1
ATOM 3178 N N . VAL A 1 424 ? -11.264 1.236 24.445 1.00 97.56 424 VAL A N 1
ATOM 3179 C CA . VAL A 1 424 ? -10.760 2.580 24.130 1.00 97.56 424 VAL A CA 1
ATOM 3180 C C . VAL A 1 424 ? -9.905 2.507 22.867 1.00 97.56 424 VAL A C 1
ATOM 3182 O O . VAL A 1 424 ? -8.995 1.686 22.776 1.00 97.56 424 VAL A O 1
ATOM 3185 N N . VAL A 1 425 ? -10.205 3.351 21.877 1.00 96.94 425 VAL A N 1
ATOM 3186 C CA . VAL A 1 425 ? -9.557 3.388 20.556 1.00 96.94 425 VAL A CA 1
ATOM 3187 C C . VAL A 1 425 ? -8.871 4.734 20.352 1.00 96.94 425 VAL A C 1
ATOM 3189 O O . VAL A 1 425 ? -9.535 5.770 20.331 1.00 96.94 425 VAL A O 1
ATOM 3192 N N . TYR A 1 426 ? -7.564 4.713 20.106 1.00 96.62 426 TYR A N 1
ATOM 3193 C CA . TYR A 1 426 ? -6.738 5.888 19.830 1.00 96.62 426 TYR A CA 1
ATOM 3194 C C . TYR A 1 426 ? -6.468 5.967 18.321 1.00 96.62 426 TYR A C 1
ATOM 3196 O O . TYR A 1 426 ? -5.541 5.340 17.807 1.00 96.62 426 TYR A O 1
ATOM 3204 N N . ASP A 1 427 ? -7.300 6.708 17.582 1.00 93.31 427 ASP A N 1
ATOM 3205 C CA . ASP A 1 427 ? -7.216 6.859 16.121 1.00 93.31 427 ASP A CA 1
ATOM 3206 C C . ASP A 1 427 ? -6.353 8.084 15.772 1.00 93.31 427 ASP A C 1
ATOM 3208 O O . ASP A 1 427 ? -6.850 9.198 15.572 1.00 93.31 427 ASP A O 1
ATOM 3212 N N . LEU A 1 428 ? -5.031 7.876 15.706 1.00 90.19 428 LEU A N 1
ATOM 3213 C CA . LEU A 1 428 ? -4.055 8.945 15.444 1.00 90.19 428 LEU A CA 1
ATOM 3214 C C . LEU A 1 428 ? -4.117 9.445 13.998 1.00 90.19 428 LEU A C 1
ATOM 3216 O O . LEU A 1 428 ? -3.676 10.554 13.702 1.00 90.19 428 LEU A O 1
ATOM 3220 N N . VAL A 1 429 ? -4.678 8.645 13.089 1.00 83.56 429 VAL A N 1
ATOM 3221 C CA . VAL A 1 429 ? -4.889 9.021 11.686 1.00 83.56 429 VAL A CA 1
ATOM 3222 C C . VAL A 1 429 ? -5.978 10.079 11.580 1.00 83.56 429 VAL A C 1
ATOM 3224 O O . VAL A 1 429 ? -5.798 11.096 10.908 1.00 83.56 429 VAL A O 1
ATOM 3227 N N . ARG A 1 430 ? -7.122 9.833 12.223 1.00 86.81 430 ARG A N 1
ATOM 3228 C CA . ARG A 1 430 ? -8.267 10.752 12.210 1.00 86.81 430 ARG A CA 1
ATOM 3229 C C . ARG A 1 430 ? -8.247 11.751 13.365 1.00 86.81 430 ARG A C 1
ATOM 3231 O O . ARG A 1 430 ? -9.191 12.526 13.474 1.00 86.81 430 ARG A O 1
ATOM 3238 N N . GLN A 1 431 ? -7.188 11.746 14.178 1.00 92.25 431 GLN A N 1
ATOM 3239 C CA . GLN A 1 431 ? -6.988 12.649 15.315 1.00 92.25 431 GLN A CA 1
ATOM 3240 C C . GLN A 1 431 ? -8.194 12.637 16.267 1.00 92.25 431 GLN A C 1
ATOM 3242 O O . GLN A 1 431 ? -8.811 13.666 16.538 1.00 92.25 431 GLN A O 1
ATOM 3247 N N . ARG A 1 432 ? -8.567 11.444 16.742 1.00 95.56 432 ARG A N 1
ATOM 3248 C CA . ARG A 1 432 ? -9.724 11.243 17.626 1.00 95.56 432 ARG A CA 1
ATOM 3249 C C . ARG A 1 432 ? -9.524 10.063 18.571 1.00 95.56 432 ARG A C 1
ATOM 3251 O O . ARG A 1 432 ? -8.833 9.106 18.228 1.00 95.56 432 ARG A O 1
ATOM 3258 N N . ILE A 1 433 ? -10.189 10.106 19.721 1.00 97.38 433 ILE A N 1
ATOM 3259 C CA . ILE A 1 433 ? -10.314 8.968 20.641 1.00 97.38 433 ILE A CA 1
ATOM 3260 C C . ILE A 1 433 ? -11.771 8.541 20.674 1.00 97.38 433 ILE A C 1
ATOM 3262 O O . ILE A 1 433 ? -12.664 9.389 20.637 1.00 97.38 433 ILE A O 1
ATOM 3266 N N . GLY A 1 434 ? -12.010 7.235 20.716 1.00 96.81 434 GLY A N 1
ATOM 3267 C CA . GLY A 1 434 ? -13.344 6.700 20.938 1.00 96.81 434 GLY A CA 1
ATOM 3268 C C . GLY A 1 434 ? -13.397 5.674 22.050 1.00 96.81 434 GLY A C 1
ATOM 3269 O O . GLY A 1 434 ? -12.387 5.053 22.375 1.00 96.81 434 GLY A O 1
ATOM 3270 N N . TRP A 1 435 ? -14.584 5.495 22.619 1.00 97.25 435 TRP A N 1
ATOM 3271 C CA . TRP A 1 435 ? -14.843 4.486 23.640 1.00 97.25 435 TRP A CA 1
ATOM 3272 C C . TRP A 1 435 ? -16.217 3.837 23.475 1.00 97.25 435 TRP A C 1
ATOM 3274 O O . TRP A 1 435 ? -17.138 4.434 22.914 1.00 97.25 435 TRP A O 1
ATOM 3284 N N . ALA A 1 436 ? -16.341 2.607 23.966 1.00 95.50 436 ALA A N 1
ATOM 3285 C CA . ALA A 1 436 ? -17.599 1.880 24.124 1.00 95.50 436 ALA A CA 1
ATOM 3286 C C . ALA A 1 436 ? -17.530 1.016 25.390 1.00 95.50 436 ALA A C 1
ATOM 3288 O O . ALA A 1 436 ? -16.486 0.419 25.652 1.00 95.50 436 ALA A O 1
ATOM 3289 N N . GLU A 1 437 ? -18.629 0.920 26.143 1.00 94.12 437 GLU A N 1
ATOM 3290 C CA . GLU A 1 437 ? -18.720 -0.015 27.274 1.00 94.12 437 GLU A CA 1
ATOM 3291 C C . GLU A 1 437 ? -18.530 -1.453 26.780 1.00 94.12 437 GLU A C 1
ATOM 3293 O O . GLU A 1 437 ? -19.106 -1.858 25.762 1.00 94.12 437 GLU A O 1
ATOM 3298 N N . TYR A 1 438 ? -17.709 -2.229 27.485 1.00 93.12 438 TYR A N 1
ATOM 3299 C CA . TYR A 1 438 ? -17.383 -3.585 27.069 1.00 93.12 438 TYR A CA 1
ATOM 3300 C C . TYR A 1 438 ? -16.926 -4.454 28.239 1.00 93.12 438 TYR A C 1
ATOM 3302 O O . TYR A 1 438 ? -16.143 -4.025 29.079 1.00 93.12 438 TYR A O 1
ATOM 3310 N N . ASP A 1 439 ? -17.356 -5.715 28.260 1.00 89.81 439 ASP A N 1
ATOM 3311 C CA . ASP A 1 439 ? -16.787 -6.698 29.179 1.00 89.81 439 ASP A CA 1
ATOM 3312 C C . ASP A 1 439 ? -15.423 -7.151 28.643 1.00 89.81 439 ASP A C 1
ATOM 3314 O O . ASP A 1 439 ? -15.338 -7.983 27.741 1.00 89.81 439 ASP A O 1
ATOM 3318 N N . CYS A 1 440 ? -14.346 -6.598 29.203 1.00 91.19 440 CYS A N 1
ATOM 3319 C CA . CYS A 1 440 ? -12.974 -6.880 28.775 1.00 91.19 440 CYS A CA 1
ATOM 3320 C C . CYS A 1 440 ? -12.496 -8.314 29.082 1.00 91.19 440 CYS A C 1
ATOM 3322 O O . CYS A 1 440 ? -11.343 -8.640 28.799 1.00 91.19 440 CYS A O 1
ATOM 3324 N N . SER A 1 441 ? -13.345 -9.178 29.656 1.00 84.25 441 SER A N 1
ATOM 3325 C CA . SER A 1 441 ? -13.105 -10.627 29.698 1.00 84.25 441 SER A CA 1
ATOM 3326 C C . SER A 1 441 ? -13.515 -11.346 28.411 1.00 84.25 441 SER A C 1
ATOM 3328 O O . SER A 1 441 ? -13.055 -12.463 28.165 1.00 84.25 441 SER A O 1
ATOM 3330 N N . LEU A 1 442 ? -14.361 -10.709 27.596 1.00 82.75 442 LEU A N 1
ATOM 3331 C CA . LEU A 1 442 ? -14.857 -11.248 26.340 1.00 82.75 442 LEU A CA 1
ATOM 3332 C C . LEU A 1 442 ? -13.889 -10.969 25.191 1.00 82.75 442 LEU A C 1
ATOM 3334 O O . LEU A 1 442 ? -13.127 -10.004 25.173 1.00 82.75 442 LEU A O 1
ATOM 3338 N N . GLU A 1 443 ? -13.972 -11.823 24.183 1.00 79.00 443 GLU A N 1
ATOM 3339 C CA . GLU A 1 443 ? -13.181 -11.728 22.965 1.00 79.00 443 GLU A CA 1
ATOM 3340 C C . GLU A 1 443 ? -13.539 -10.478 22.161 1.00 79.00 443 GLU A C 1
ATOM 3342 O O . GLU A 1 443 ? -14.716 -10.171 22.004 1.00 79.00 443 GLU A O 1
ATOM 3347 N N . VAL A 1 444 ? -12.556 -9.763 21.612 1.00 78.56 444 VAL A N 1
ATOM 3348 C CA . VAL A 1 444 ? -12.813 -8.555 20.810 1.00 78.56 444 VAL A CA 1
ATOM 3349 C C . VAL A 1 444 ? -12.546 -8.781 19.335 1.00 78.56 444 VAL A C 1
ATOM 3351 O O . VAL A 1 444 ? -11.712 -9.592 18.944 1.00 78.56 444 VAL A O 1
ATOM 3354 N N . ASN A 1 445 ? -13.226 -7.977 18.523 1.00 78.44 445 ASN A N 1
ATOM 3355 C CA . ASN A 1 445 ? -13.070 -7.955 17.083 1.00 78.44 445 ASN A CA 1
ATOM 3356 C C . ASN A 1 445 ? -12.080 -6.864 16.690 1.00 78.44 445 ASN A C 1
ATOM 3358 O O . ASN A 1 445 ? -12.426 -5.679 16.691 1.00 78.44 445 ASN A O 1
ATOM 3362 N N . VAL A 1 446 ? -10.860 -7.248 16.328 1.00 71.62 446 VAL A N 1
ATOM 3363 C CA . VAL A 1 446 ? -9.848 -6.284 15.886 1.00 71.62 446 VAL A CA 1
ATOM 3364 C C . VAL A 1 446 ? -9.854 -6.200 14.371 1.00 71.62 446 VAL A C 1
ATOM 3366 O O . VAL A 1 446 ? -9.749 -7.214 13.683 1.00 71.62 446 VAL A O 1
ATOM 3369 N N . SER A 1 447 ? -9.953 -4.985 13.838 1.00 66.75 447 SER A N 1
ATOM 3370 C CA . SER A 1 447 ? -9.608 -4.755 12.442 1.00 66.75 447 SER A CA 1
ATOM 3371 C C . SER A 1 447 ? -8.099 -4.739 12.277 1.00 66.75 447 SER A C 1
ATOM 3373 O O . SER A 1 447 ? -7.431 -3.781 12.668 1.00 66.75 447 SER A O 1
ATOM 3375 N N . ALA A 1 448 ? -7.587 -5.798 11.658 1.00 50.97 448 ALA A N 1
ATOM 3376 C CA . ALA A 1 448 ? -6.313 -5.742 10.969 1.00 50.97 448 ALA A CA 1
ATOM 3377 C C . ALA A 1 448 ? -6.486 -4.838 9.748 1.00 50.97 448 ALA A C 1
ATOM 3379 O O . ALA A 1 448 ? -7.414 -5.019 8.954 1.00 50.97 448 ALA A O 1
ATOM 3380 N N . SER A 1 449 ? -5.616 -3.848 9.583 1.00 43.00 449 SER A N 1
ATOM 3381 C CA . SER A 1 449 ? -5.553 -3.075 8.345 1.00 43.00 449 SER A CA 1
ATOM 3382 C C . SER A 1 449 ? -4.904 -3.926 7.252 1.00 43.00 449 SER A C 1
ATOM 3384 O O . SER A 1 449 ? -3.737 -3.742 6.910 1.00 43.00 449 SER A O 1
ATOM 3386 N N . ARG A 1 450 ? -5.683 -4.858 6.695 1.00 33.38 450 ARG A N 1
ATOM 3387 C CA . ARG A 1 450 ? -5.489 -5.411 5.353 1.00 33.38 450 ARG A CA 1
ATOM 3388 C C . ARG A 1 450 ? -6.579 -4.827 4.460 1.00 33.38 450 ARG A C 1
ATOM 3390 O O . ARG A 1 450 ? -7.723 -4.714 4.886 1.00 33.38 450 ARG A O 1
ATOM 3397 N N . GLY A 1 451 ? -6.176 -4.368 3.278 1.00 33.38 451 GLY A N 1
ATOM 3398 C CA . GLY A 1 451 ? -6.924 -3.452 2.414 1.00 33.38 451 GLY A CA 1
ATOM 3399 C C . GLY A 1 451 ? -8.448 -3.601 2.411 1.00 33.38 451 GLY A C 1
ATOM 3400 O O . GLY A 1 451 ? -8.964 -4.695 2.228 1.00 33.38 451 GLY A O 1
ATOM 3401 N N . GLY A 1 452 ? -9.148 -2.471 2.566 1.00 26.92 452 GLY A N 1
ATOM 3402 C CA . GLY A 1 452 ? -10.508 -2.209 2.065 1.00 26.92 452 GLY A CA 1
ATOM 3403 C C . GLY A 1 452 ? -11.689 -3.039 2.590 1.00 26.92 452 GLY A C 1
ATOM 3404 O O . GLY A 1 452 ? -12.796 -2.522 2.683 1.00 26.92 452 GLY A O 1
ATOM 3405 N N . ARG A 1 453 ? -11.516 -4.303 2.984 1.00 29.45 453 ARG A N 1
ATOM 3406 C CA . ARG A 1 453 ? -12.600 -5.159 3.474 1.00 29.45 453 ARG A CA 1
ATOM 3407 C C . ARG A 1 453 ? -12.659 -5.109 4.992 1.00 29.45 453 ARG A C 1
ATOM 3409 O O . ARG A 1 453 ? -11.930 -5.784 5.709 1.00 29.45 453 ARG A O 1
ATOM 3416 N N . SER A 1 454 ? -13.636 -4.367 5.499 1.00 29.08 454 SER A N 1
ATOM 3417 C CA . SER A 1 454 ? -14.139 -4.524 6.862 1.00 29.08 454 SER A CA 1
ATOM 3418 C C . SER A 1 454 ? -14.861 -5.873 7.032 1.00 29.08 454 SER A C 1
ATOM 3420 O O . SER A 1 454 ? -16.075 -5.871 7.213 1.00 29.08 454 SER A O 1
ATOM 3422 N N . LYS A 1 455 ? -14.154 -7.012 6.961 1.00 31.69 455 LYS A N 1
ATOM 3423 C CA . LYS A 1 455 ? -14.686 -8.326 7.385 1.00 31.69 455 LYS A CA 1
ATOM 3424 C C . LYS A 1 455 ? -13.687 -9.279 8.052 1.00 31.69 455 LYS A C 1
ATOM 3426 O O . LYS A 1 455 ? -14.157 -10.229 8.668 1.00 31.69 455 LYS A O 1
ATOM 3431 N N . ASP A 1 456 ? -12.383 -8.999 8.056 1.00 38.03 456 ASP A N 1
ATOM 3432 C CA . ASP A 1 456 ? -11.453 -9.789 8.874 1.00 38.03 456 ASP A CA 1
ATOM 3433 C C . ASP A 1 456 ? -11.464 -9.254 10.304 1.00 38.03 456 ASP A C 1
ATOM 3435 O O . ASP A 1 456 ? -10.713 -8.367 10.708 1.00 38.03 456 ASP A O 1
ATOM 3439 N N . VAL A 1 457 ? -12.441 -9.759 11.039 1.00 43.25 457 VAL A N 1
ATOM 3440 C CA . VAL A 1 457 ? -12.534 -9.667 12.481 1.00 43.25 457 VAL A CA 1
ATOM 3441 C C . VAL A 1 457 ? -11.630 -10.753 13.053 1.00 43.25 457 VAL A C 1
ATOM 3443 O O . VAL A 1 457 ? -11.916 -11.941 12.916 1.00 43.25 457 VAL A O 1
ATOM 3446 N N . ILE A 1 458 ? -10.522 -10.352 13.670 1.00 51.97 458 ILE A N 1
ATOM 3447 C CA . ILE A 1 458 ? -9.674 -11.284 14.411 1.00 51.97 458 ILE A CA 1
ATOM 3448 C C . ILE A 1 458 ? -10.205 -11.354 15.841 1.00 51.97 458 ILE A C 1
ATOM 3450 O O . ILE A 1 458 ? -10.290 -10.323 16.506 1.00 51.97 458 ILE A O 1
ATOM 3454 N N . ASN A 1 459 ? -10.571 -12.561 16.274 1.00 46.88 459 ASN A N 1
ATOM 3455 C CA . ASN A 1 459 ? -11.085 -12.864 17.605 1.00 46.88 459 ASN A CA 1
ATOM 3456 C C . ASN A 1 459 ? -9.920 -13.200 18.556 1.00 46.88 459 ASN A C 1
ATOM 3458 O O . ASN A 1 459 ? -9.081 -14.032 18.210 1.00 46.88 459 ASN A O 1
ATOM 3462 N N . THR A 1 460 ? -9.863 -12.569 19.732 1.00 51.34 460 THR A N 1
ATOM 3463 C CA . THR A 1 460 ? -8.760 -12.674 20.707 1.00 51.34 460 THR A CA 1
ATOM 3464 C C . THR A 1 460 ? -8.762 -13.917 21.614 1.00 51.34 460 THR A C 1
ATOM 3466 O O . THR A 1 460 ? -7.807 -14.093 22.369 1.00 51.34 460 THR A O 1
ATOM 3469 N N . GLY A 1 461 ? -9.750 -14.818 21.561 1.00 43.34 461 GLY A N 1
ATOM 3470 C CA . GLY A 1 461 ? -9.789 -15.984 22.467 1.00 43.34 461 GLY A CA 1
ATOM 3471 C C . GLY A 1 461 ? -9.086 -17.254 21.984 1.00 43.34 461 GLY A C 1
ATOM 3472 O O . GLY A 1 461 ? -8.706 -18.083 22.806 1.00 43.34 461 GLY A O 1
ATOM 3473 N N . GLN A 1 462 ? -8.762 -17.373 20.692 1.00 41.00 462 GLN A N 1
ATOM 3474 C CA . GLN A 1 462 ? -7.936 -18.476 20.151 1.00 41.00 462 GLN A CA 1
ATOM 3475 C C . GLN A 1 462 ? -6.431 -18.380 20.497 1.00 41.00 462 GLN A C 1
ATOM 3477 O O . GLN A 1 462 ? -5.614 -19.139 19.986 1.00 41.00 462 GLN A O 1
ATOM 3482 N N . TRP A 1 463 ? -6.052 -17.454 21.378 1.00 48.03 463 TRP A N 1
ATOM 3483 C CA . TRP A 1 463 ? -4.668 -17.029 21.612 1.00 48.03 463 TRP A CA 1
ATOM 3484 C C . TRP A 1 463 ? -4.053 -17.595 22.890 1.00 48.03 463 TRP A C 1
ATOM 3486 O O . TRP A 1 463 ? -2.871 -17.387 23.151 1.00 48.03 463 TRP A O 1
ATOM 3496 N N . ARG A 1 464 ? -4.851 -18.297 23.703 1.00 34.75 464 ARG A N 1
ATOM 3497 C CA . ARG A 1 464 ? -4.427 -18.823 25.008 1.00 34.75 464 ARG A CA 1
ATOM 3498 C C . ARG A 1 464 ? -3.833 -20.241 24.965 1.00 34.75 464 ARG A C 1
ATOM 3500 O O . ARG A 1 464 ? -3.329 -20.675 25.993 1.00 34.75 464 ARG A O 1
ATOM 3507 N N . GLU A 1 465 ? -3.836 -20.946 23.824 1.00 30.59 465 GLU A N 1
ATOM 3508 C CA . GLU A 1 465 ? -3.518 -22.394 23.784 1.00 30.59 465 GLU A CA 1
ATOM 3509 C C . GLU A 1 465 ? -2.319 -22.855 22.930 1.00 30.59 465 GLU A C 1
ATOM 3511 O O . GLU A 1 465 ? -2.033 -24.049 22.899 1.00 30.59 465 GLU A O 1
ATOM 3516 N N . SER A 1 466 ? -1.526 -21.989 22.293 1.00 28.62 466 SER A N 1
ATOM 3517 C CA . SER A 1 466 ? -0.339 -22.463 21.551 1.00 28.62 466 SER A CA 1
ATOM 3518 C C . SER A 1 466 ? 0.921 -22.515 22.426 1.00 28.62 466 SER A C 1
ATOM 3520 O O . SER A 1 466 ? 1.893 -21.796 22.195 1.00 28.62 466 SER A O 1
ATOM 3522 N N . GLY A 1 467 ? 0.897 -23.371 23.448 1.00 27.22 467 GLY A N 1
ATOM 3523 C CA . GLY A 1 467 ? 2.058 -23.762 24.243 1.00 27.22 467 GLY A CA 1
ATOM 3524 C C . GLY A 1 467 ? 2.371 -25.243 24.035 1.00 27.22 467 GLY A C 1
ATOM 3525 O O . GLY A 1 467 ? 1.611 -26.098 24.467 1.00 27.22 467 GLY A O 1
ATOM 3526 N N . SER A 1 468 ? 3.526 -25.522 23.426 1.00 27.75 468 SER A N 1
ATOM 3527 C CA . SER A 1 468 ? 4.152 -26.842 23.229 1.00 27.75 468 SER A CA 1
ATOM 3528 C C . SER A 1 468 ? 3.462 -27.820 22.266 1.00 27.75 468 SER A C 1
ATOM 3530 O O . SER A 1 468 ? 2.465 -28.437 22.598 1.00 27.75 468 SER A O 1
ATOM 3532 N N . GLU A 1 469 ? 4.085 -28.053 21.106 1.00 22.86 469 GLU A N 1
ATOM 3533 C CA . GLU A 1 469 ? 4.433 -29.412 20.670 1.00 22.86 469 GLU A CA 1
ATOM 3534 C C . GLU A 1 469 ? 5.432 -29.374 19.504 1.00 22.86 469 GLU A C 1
ATOM 3536 O O . GLU A 1 469 ? 5.222 -28.779 18.448 1.00 22.86 469 GLU A O 1
ATOM 3541 N N . SER A 1 470 ? 6.581 -30.002 19.731 1.00 25.62 470 SER A N 1
ATOM 3542 C CA . SER A 1 470 ? 7.644 -30.213 18.758 1.00 25.62 470 SER A CA 1
ATOM 3543 C C . SER A 1 470 ? 7.287 -31.360 17.815 1.00 25.62 470 SER A C 1
ATOM 3545 O O . SER A 1 470 ? 7.105 -32.478 18.291 1.00 25.62 470 SER A O 1
ATOM 3547 N N . PHE A 1 471 ? 7.330 -31.157 16.495 1.00 24.45 471 PHE A N 1
ATOM 3548 C CA . PHE A 1 471 ? 7.401 -32.281 15.558 1.00 24.45 471 PHE A CA 1
ATOM 3549 C C . PHE A 1 471 ? 8.443 -32.073 14.457 1.00 24.45 471 PHE A C 1
ATOM 3551 O O . PHE A 1 471 ? 8.256 -31.380 13.461 1.00 24.45 471 PHE A O 1
ATOM 3558 N N . ASN A 1 472 ? 9.563 -32.767 14.653 1.00 23.50 472 ASN A N 1
ATOM 3559 C CA . ASN A 1 472 ? 10.525 -33.133 13.626 1.00 23.50 472 ASN A CA 1
ATOM 3560 C C . ASN A 1 472 ? 9.871 -34.069 12.597 1.00 23.50 472 ASN A C 1
ATOM 3562 O O . ASN A 1 472 ? 9.413 -35.148 12.975 1.00 23.50 472 ASN A O 1
ATOM 3566 N N . ARG A 1 473 ? 9.988 -33.772 11.294 1.00 24.95 473 ARG A N 1
ATOM 3567 C CA . ARG A 1 473 ? 10.204 -34.825 10.281 1.00 24.95 473 ARG A CA 1
ATOM 3568 C C . ARG A 1 473 ? 10.780 -34.300 8.962 1.00 24.95 473 ARG A C 1
ATOM 3570 O O . ARG A 1 473 ? 10.131 -33.603 8.194 1.00 24.95 473 ARG A O 1
ATOM 3577 N N . LYS A 1 474 ? 12.010 -34.741 8.680 1.00 22.06 474 LYS A N 1
ATOM 3578 C CA . LYS A 1 474 ? 12.634 -34.775 7.350 1.00 22.06 474 LYS A CA 1
ATOM 3579 C C . LYS A 1 474 ? 11.949 -35.839 6.476 1.00 22.06 474 LYS A C 1
ATOM 3581 O O . LYS A 1 474 ? 11.826 -36.971 6.937 1.00 22.06 474 LYS A O 1
ATOM 3586 N N . ARG A 1 475 ? 11.670 -35.544 5.201 1.00 26.05 475 ARG A N 1
ATOM 3587 C CA . ARG A 1 475 ? 12.414 -36.051 4.017 1.00 26.05 475 ARG A CA 1
ATOM 3588 C C . ARG A 1 475 ? 11.640 -35.849 2.703 1.00 26.05 475 ARG A C 1
ATOM 3590 O O . ARG A 1 475 ? 10.485 -36.223 2.575 1.00 26.05 475 ARG A O 1
ATOM 3597 N N . SER A 1 476 ? 12.401 -35.334 1.740 1.00 24.08 476 SER A N 1
ATOM 3598 C CA . SER A 1 476 ? 12.319 -35.405 0.275 1.00 24.08 476 SER A CA 1
ATOM 3599 C C . SER A 1 476 ? 11.368 -36.418 -0.381 1.00 24.08 476 SER A C 1
ATOM 3601 O O . SER A 1 476 ? 11.438 -37.611 -0.076 1.00 24.08 476 SER A O 1
ATOM 3603 N N . ARG A 1 477 ? 10.729 -35.990 -1.479 1.00 24.45 477 ARG A N 1
ATOM 3604 C CA . ARG A 1 477 ? 10.722 -36.748 -2.743 1.00 24.45 477 ARG A CA 1
ATOM 3605 C C . ARG A 1 477 ? 10.449 -35.839 -3.946 1.00 24.45 477 ARG A C 1
ATOM 3607 O O . ARG A 1 477 ? 9.464 -35.115 -3.980 1.00 24.45 477 ARG A O 1
ATOM 3614 N N . VAL A 1 478 ? 11.366 -35.916 -4.905 1.00 26.67 478 VAL A N 1
ATOM 3615 C CA . VAL A 1 478 ? 11.251 -35.451 -6.291 1.00 26.67 478 VAL A CA 1
ATOM 3616 C C . VAL A 1 478 ? 10.274 -36.367 -7.025 1.00 26.67 478 VAL A C 1
ATOM 3618 O O . VAL A 1 478 ? 10.366 -37.579 -6.843 1.00 26.67 478 VAL A O 1
ATOM 3621 N N . PHE A 1 479 ? 9.411 -35.818 -7.880 1.00 26.67 479 PHE A N 1
ATOM 3622 C CA . PHE A 1 479 ? 8.891 -36.539 -9.042 1.00 26.67 479 PHE A CA 1
ATOM 3623 C C . PHE A 1 479 ? 8.656 -35.568 -10.199 1.00 26.67 479 PHE A C 1
ATOM 3625 O O . PHE A 1 479 ? 7.876 -34.624 -10.100 1.00 26.67 479 PHE A O 1
ATOM 3632 N N . THR A 1 480 ? 9.378 -35.818 -11.284 1.00 26.66 480 THR A N 1
ATOM 3633 C CA . THR A 1 480 ? 9.154 -35.279 -12.619 1.00 26.66 480 THR A CA 1
ATOM 3634 C C . THR A 1 480 ? 8.219 -36.206 -13.400 1.00 26.66 480 THR A C 1
ATOM 3636 O O . THR A 1 480 ? 8.382 -37.423 -13.357 1.00 26.66 480 THR A O 1
ATOM 3639 N N . ASP A 1 481 ? 7.342 -35.572 -14.178 1.00 28.66 481 ASP A N 1
ATOM 3640 C CA . ASP A 1 481 ? 7.043 -35.840 -15.594 1.00 28.66 481 ASP A CA 1
ATOM 3641 C C . ASP A 1 481 ? 5.631 -36.312 -16.043 1.00 28.66 481 ASP A C 1
ATOM 3643 O O . ASP A 1 481 ? 5.071 -37.300 -15.577 1.00 28.66 481 ASP A O 1
ATOM 3647 N N . THR A 1 482 ? 5.123 -35.493 -16.975 1.00 30.25 482 THR A N 1
ATOM 3648 C CA . THR A 1 482 ? 4.200 -35.618 -18.129 1.00 30.25 482 THR A CA 1
ATOM 3649 C C . THR A 1 482 ? 2.980 -36.570 -18.230 1.00 30.25 482 THR A C 1
ATOM 3651 O O . THR A 1 482 ? 3.061 -37.791 -18.243 1.00 30.25 482 THR A O 1
ATOM 3654 N N . THR A 1 483 ? 1.833 -35.904 -18.474 1.00 33.97 483 THR A N 1
ATOM 3655 C CA . THR A 1 483 ? 0.730 -36.144 -19.447 1.00 33.97 483 THR A CA 1
ATOM 3656 C C . THR A 1 483 ? 0.198 -37.558 -19.761 1.00 33.97 483 THR A C 1
ATOM 3658 O O . THR A 1 483 ? 0.795 -38.320 -20.514 1.00 33.97 483 THR A O 1
ATOM 3661 N N . LYS A 1 484 ? -1.094 -37.776 -19.446 1.00 30.08 484 LYS A N 1
ATOM 3662 C CA . LYS A 1 484 ? -2.181 -38.029 -20.430 1.00 30.08 484 LYS A CA 1
ATOM 3663 C C . LYS A 1 484 ? -3.563 -38.059 -19.757 1.00 30.08 484 LYS A C 1
ATOM 3665 O O . LYS A 1 484 ? -3.724 -38.607 -18.674 1.00 30.08 484 LYS A O 1
ATOM 3670 N N . MET A 1 485 ? -4.546 -37.451 -20.426 1.00 42.25 485 MET A N 1
ATOM 3671 C CA . MET A 1 485 ? -5.952 -37.367 -20.012 1.00 42.25 485 MET A CA 1
ATOM 3672 C C . MET A 1 485 ? -6.614 -38.740 -19.830 1.00 42.25 485 MET A C 1
ATOM 3674 O O . MET A 1 485 ? -6.482 -39.610 -20.691 1.00 42.25 485 MET A O 1
ATOM 3678 N N . ALA A 1 486 ? -7.447 -38.849 -18.793 1.00 29.28 486 ALA A N 1
ATOM 3679 C CA . ALA A 1 486 ? -8.590 -39.753 -18.750 1.00 29.28 486 ALA A CA 1
ATOM 3680 C C . ALA A 1 486 ? -9.765 -39.087 -18.003 1.00 29.28 486 ALA A C 1
ATOM 3682 O O . ALA A 1 486 ? -9.653 -38.699 -16.845 1.00 29.28 486 ALA A O 1
ATOM 3683 N N . ASN A 1 487 ? -10.860 -38.931 -18.749 1.00 33.25 487 ASN A N 1
ATOM 3684 C CA . ASN A 1 487 ? -12.256 -38.664 -18.399 1.00 33.25 487 ASN A CA 1
ATOM 3685 C C . ASN A 1 487 ? -12.659 -38.584 -16.912 1.00 33.25 487 ASN A C 1
ATOM 3687 O O . ASN A 1 487 ? -12.624 -39.578 -16.192 1.00 33.25 487 ASN A O 1
ATOM 3691 N N . GLY A 1 488 ? -13.236 -37.434 -16.533 1.00 35.09 488 GLY A N 1
ATOM 3692 C CA . GLY A 1 488 ? -14.262 -37.341 -15.483 1.00 35.09 488 GLY A CA 1
ATOM 3693 C C . GLY A 1 488 ? -13.980 -36.390 -14.317 1.00 35.09 488 GLY A C 1
ATOM 3694 O O . GLY A 1 488 ? -14.922 -35.991 -13.640 1.00 35.09 488 GLY A O 1
ATOM 3695 N N . ALA A 1 489 ? -12.731 -35.980 -14.091 1.00 46.16 489 ALA A N 1
ATOM 3696 C CA . ALA A 1 489 ? -12.393 -35.027 -13.033 1.00 46.16 489 ALA A CA 1
ATOM 3697 C C . ALA A 1 489 ? -12.387 -33.594 -13.592 1.00 46.16 489 ALA A C 1
ATOM 3699 O O . ALA A 1 489 ? -11.599 -33.278 -14.482 1.00 46.16 489 ALA A O 1
ATOM 3700 N N . GLY A 1 490 ? -13.289 -32.732 -13.114 1.00 62.81 490 GLY A N 1
ATOM 3701 C CA . GLY A 1 490 ? -13.302 -31.313 -13.487 1.00 62.81 490 GLY A CA 1
ATOM 3702 C C . GLY A 1 490 ? -11.975 -30.622 -13.148 1.00 62.81 490 GLY A C 1
ATOM 3703 O O . GLY A 1 490 ? -11.322 -30.989 -12.172 1.00 62.81 490 GLY A O 1
ATOM 3704 N N . ARG A 1 491 ? -11.572 -29.629 -13.955 1.00 78.69 491 ARG A N 1
ATOM 3705 C CA . ARG A 1 491 ? -10.379 -28.801 -13.699 1.00 78.69 491 ARG A CA 1
ATOM 3706 C C . ARG A 1 491 ? -10.528 -28.142 -12.320 1.00 78.69 491 ARG A C 1
ATOM 3708 O O . ARG A 1 491 ? -11.583 -27.573 -12.032 1.00 78.69 491 ARG A O 1
ATOM 3715 N N . LEU A 1 492 ? -9.505 -28.261 -11.476 1.00 89.19 492 LEU A N 1
ATOM 3716 C CA . LEU A 1 492 ? -9.482 -27.683 -10.132 1.00 89.19 492 LEU A CA 1
ATOM 3717 C C . LEU A 1 492 ? -8.624 -26.416 -10.117 1.00 89.19 492 LEU A C 1
ATOM 3719 O O . LEU A 1 492 ? -7.635 -26.337 -10.847 1.00 89.19 492 LEU A O 1
ATOM 3723 N N . ASP A 1 493 ? -9.003 -25.450 -9.287 1.00 90.00 493 ASP A N 1
ATOM 3724 C CA . ASP A 1 493 ? -8.181 -24.289 -8.959 1.00 90.00 493 ASP A CA 1
ATOM 3725 C C . ASP A 1 493 ? -7.062 -24.662 -7.955 1.00 90.00 493 ASP A C 1
ATOM 3727 O O . ASP A 1 493 ? -6.944 -25.811 -7.515 1.00 90.00 493 ASP A O 1
ATOM 3731 N N . LEU A 1 494 ? -6.205 -23.703 -7.595 1.00 89.75 494 LEU A N 1
ATOM 3732 C CA . LEU A 1 494 ? -5.090 -23.903 -6.657 1.00 89.75 494 LEU A CA 1
ATOM 3733 C C . LEU A 1 494 ? -5.547 -24.169 -5.214 1.00 89.75 494 LEU A C 1
ATOM 3735 O O . LEU A 1 494 ? -4.731 -24.598 -4.393 1.00 89.75 494 LEU A O 1
ATOM 3739 N N . ASP A 1 495 ? -6.815 -23.905 -4.899 1.00 85.88 495 ASP A N 1
ATOM 3740 C CA . ASP A 1 495 ? -7.457 -24.207 -3.617 1.00 85.88 495 ASP A CA 1
ATOM 3741 C C . ASP A 1 495 ? -8.177 -25.570 -3.642 1.00 85.88 495 ASP A C 1
ATOM 3743 O O . ASP A 1 495 ? -8.779 -25.984 -2.650 1.00 85.88 495 ASP A O 1
ATOM 3747 N N . GLY A 1 496 ? -8.088 -26.302 -4.759 1.00 88.44 496 GLY A N 1
ATOM 3748 C CA . GLY A 1 496 ? -8.683 -27.624 -4.942 1.00 88.44 496 GLY A CA 1
ATOM 3749 C C . GLY A 1 496 ? -10.186 -27.598 -5.224 1.00 88.44 496 GLY A C 1
ATOM 3750 O O . GLY A 1 496 ? -10.828 -28.652 -5.184 1.00 88.44 496 GLY A O 1
ATOM 3751 N N . LYS A 1 497 ? -10.771 -26.429 -5.511 1.00 89.31 497 LYS A N 1
ATOM 3752 C CA . LYS A 1 497 ? -12.191 -26.277 -5.850 1.00 89.31 497 LYS A CA 1
ATOM 3753 C C . LYS A 1 497 ? -12.395 -26.450 -7.360 1.00 89.31 497 LYS A C 1
ATOM 3755 O O . LYS A 1 497 ? -11.529 -26.086 -8.152 1.00 89.31 497 LYS A O 1
ATOM 3760 N N . PRO A 1 498 ? -13.540 -26.996 -7.804 1.00 91.88 498 PRO A N 1
ATOM 3761 C CA . PRO A 1 498 ? -13.833 -27.120 -9.228 1.00 91.88 498 PRO A CA 1
ATOM 3762 C C . PRO A 1 498 ? -14.030 -25.745 -9.877 1.00 91.88 498 PRO A C 1
ATOM 3764 O O . PRO A 1 498 ? -14.838 -24.937 -9.410 1.00 91.88 498 PRO A O 1
ATOM 3767 N N . ILE A 1 499 ? -13.343 -25.509 -10.996 1.00 91.69 499 ILE A N 1
ATOM 3768 C CA . ILE A 1 499 ? -13.445 -24.264 -11.762 1.00 91.69 499 ILE A CA 1
ATOM 3769 C C . ILE A 1 499 ? -14.793 -24.219 -12.479 1.00 91.69 499 ILE A C 1
ATOM 3771 O O . ILE A 1 499 ? -15.109 -25.055 -13.331 1.00 91.69 499 ILE A O 1
ATOM 3775 N N . LYS A 1 500 ? -15.598 -23.209 -12.142 1.00 89.62 500 LYS A N 1
ATOM 3776 C CA . LYS A 1 500 ? -16.877 -22.955 -12.807 1.00 89.62 500 LYS A CA 1
ATOM 3777 C C . LYS A 1 500 ? -16.641 -22.220 -14.134 1.00 89.62 500 LYS A C 1
ATOM 3779 O O . LYS A 1 500 ? -15.870 -21.259 -14.162 1.00 89.62 500 LYS A O 1
ATOM 3784 N N . PRO A 1 501 ? -17.309 -22.617 -15.233 1.00 94.62 501 PRO A N 1
ATOM 3785 C CA . PRO A 1 501 ? -17.328 -21.819 -16.453 1.00 94.62 501 PRO A CA 1
ATOM 3786 C C . PRO A 1 501 ? -17.904 -20.427 -16.169 1.00 94.62 501 PRO A C 1
ATOM 3788 O O . PRO A 1 501 ? -18.882 -20.302 -15.436 1.00 94.62 501 PRO A O 1
ATOM 3791 N N . ILE A 1 502 ? -17.305 -19.399 -16.770 1.00 97.50 502 ILE A N 1
ATOM 3792 C CA . ILE A 1 502 ? -17.706 -17.995 -16.621 1.00 97.50 502 ILE A CA 1
ATOM 3793 C C . ILE A 1 502 ? -17.691 -17.308 -17.983 1.00 97.50 502 ILE A C 1
ATOM 3795 O O . ILE A 1 502 ? -17.013 -17.769 -18.911 1.00 97.50 502 ILE A O 1
ATOM 3799 N N . THR A 1 503 ? -18.421 -16.205 -18.094 1.00 98.56 503 THR A N 1
ATOM 3800 C CA . THR A 1 503 ? -18.383 -15.302 -19.245 1.00 98.56 503 THR A CA 1
ATOM 3801 C C . THR A 1 503 ? -17.409 -14.159 -18.971 1.00 98.56 503 THR A C 1
ATOM 3803 O O . THR A 1 503 ? -17.506 -13.474 -17.954 1.00 98.56 503 THR A O 1
ATOM 3806 N N . ILE A 1 504 ? -16.476 -13.938 -19.895 1.00 98.88 504 ILE A N 1
ATOM 3807 C CA . ILE A 1 504 ? -15.404 -12.948 -19.798 1.00 98.88 504 ILE A CA 1
ATOM 3808 C C . ILE A 1 504 ? -15.634 -11.858 -20.849 1.00 98.88 504 ILE A C 1
ATOM 3810 O O . ILE A 1 504 ? -15.572 -12.134 -22.046 1.00 98.88 504 ILE A O 1
ATOM 3814 N N . CYS A 1 505 ? -15.866 -10.620 -20.417 1.00 98.81 505 CYS A N 1
ATOM 3815 C CA . CYS A 1 505 ? -15.840 -9.437 -21.275 1.00 98.81 505 CYS A CA 1
ATOM 3816 C C . CYS A 1 505 ? -14.390 -8.972 -21.432 1.00 98.81 505 CYS A C 1
ATOM 3818 O O . CYS A 1 505 ? -13.807 -8.415 -20.503 1.00 98.81 505 CYS A O 1
ATOM 3820 N N . MET A 1 506 ? -13.779 -9.233 -22.586 1.00 98.81 506 MET A N 1
ATOM 3821 C CA . MET A 1 506 ? -12.385 -8.886 -22.852 1.00 98.81 506 MET A CA 1
ATOM 3822 C C . MET A 1 506 ? -12.321 -7.680 -23.785 1.00 98.81 506 MET A C 1
ATOM 3824 O O . MET A 1 506 ? -12.607 -7.785 -24.975 1.00 98.81 506 MET A O 1
ATOM 3828 N N . ILE A 1 507 ? -11.941 -6.533 -23.234 1.00 98.69 507 ILE A N 1
ATOM 3829 C CA . ILE A 1 507 ? -11.815 -5.260 -23.946 1.00 98.69 507 ILE A CA 1
ATOM 3830 C C . ILE A 1 507 ? -10.379 -5.135 -24.454 1.00 98.69 507 ILE A C 1
ATOM 3832 O O . ILE A 1 507 ? -9.449 -5.303 -23.671 1.00 98.69 507 ILE A O 1
ATOM 3836 N N . GLY A 1 508 ? -10.182 -4.839 -25.739 1.00 97.69 508 GLY A N 1
ATOM 3837 C CA . GLY A 1 508 ? -8.866 -4.907 -26.389 1.00 97.69 508 GLY A CA 1
ATOM 3838 C C . GLY A 1 508 ? -8.470 -6.338 -26.783 1.00 97.69 508 GLY A C 1
ATOM 3839 O O . GLY A 1 508 ? -7.283 -6.680 -26.812 1.00 97.69 508 GLY A O 1
ATOM 3840 N N . ALA A 1 509 ? -9.458 -7.209 -27.021 1.00 98.06 509 ALA A N 1
ATOM 3841 C CA . ALA A 1 509 ? -9.248 -8.632 -27.302 1.00 98.06 509 ALA A CA 1
ATOM 3842 C C . ALA A 1 509 ? -8.540 -8.905 -28.643 1.00 98.06 509 ALA A C 1
ATOM 3844 O O . ALA A 1 509 ? -7.897 -9.942 -28.797 1.00 98.06 509 ALA A O 1
ATOM 3845 N N . GLY A 1 510 ? -8.623 -7.980 -29.601 1.00 96.69 510 GLY A N 1
ATOM 3846 C CA . GLY A 1 510 ? -7.934 -8.048 -30.892 1.00 96.69 510 GLY A CA 1
ATOM 3847 C C . GLY A 1 510 ? -6.467 -7.616 -30.827 1.00 96.69 510 GLY A C 1
ATOM 3848 O O . GLY A 1 510 ? -5.760 -7.681 -31.833 1.00 96.69 510 GLY A O 1
ATOM 3849 N N . GLY A 1 511 ? -5.982 -7.186 -29.660 1.00 96.31 511 GLY A N 1
ATOM 3850 C CA . GLY A 1 511 ? -4.589 -6.811 -29.439 1.00 96.31 511 GLY A CA 1
ATOM 3851 C C . GLY A 1 511 ? -3.626 -8.000 -29.330 1.00 96.31 511 GLY A C 1
ATOM 3852 O O . GLY A 1 511 ? -4.001 -9.170 -29.393 1.00 96.31 511 GLY A O 1
ATOM 3853 N N . PHE A 1 512 ? -2.343 -7.690 -29.109 1.00 97.62 512 PHE A N 1
ATOM 3854 C CA . PHE A 1 512 ? -1.296 -8.695 -28.883 1.00 97.62 512 PHE A CA 1
ATOM 3855 C C . PHE A 1 512 ? -1.666 -9.631 -27.724 1.00 97.62 512 PHE A C 1
ATOM 3857 O O . PHE A 1 512 ? -1.906 -10.811 -27.954 1.00 97.62 512 PHE A O 1
ATOM 3864 N N . ILE A 1 513 ? -1.799 -9.101 -26.505 1.00 98.50 513 ILE A N 1
ATOM 3865 C CA . ILE A 1 513 ? -2.130 -9.903 -25.316 1.00 98.50 513 ILE A CA 1
ATOM 3866 C C . ILE A 1 513 ? -3.498 -10.579 -25.472 1.00 98.50 513 ILE A C 1
ATOM 3868 O O . ILE A 1 513 ? -3.621 -11.774 -25.211 1.00 98.50 513 ILE A O 1
ATOM 3872 N N . GLY A 1 514 ? -4.500 -9.832 -25.947 1.00 98.25 514 GLY A N 1
ATOM 3873 C CA . GLY A 1 514 ? -5.868 -10.324 -26.114 1.00 98.25 514 GLY A CA 1
ATOM 3874 C C . GLY A 1 514 ? -5.953 -11.553 -27.015 1.00 98.25 514 GLY A C 1
ATOM 3875 O O . GLY A 1 514 ? -6.594 -12.534 -26.644 1.00 98.25 514 GLY A O 1
ATOM 3876 N N . SER A 1 515 ? -5.228 -11.554 -28.139 1.00 98.25 515 SER A N 1
ATOM 3877 C CA . SER A 1 515 ? -5.238 -12.684 -29.075 1.00 98.25 515 SER A CA 1
ATOM 3878 C C . SER A 1 515 ? -4.685 -13.978 -28.472 1.00 98.25 515 SER A C 1
ATOM 3880 O O . SER A 1 515 ? -5.311 -15.027 -28.603 1.00 98.25 515 SER A O 1
ATOM 3882 N N . HIS A 1 516 ? -3.559 -13.908 -27.752 1.00 98.69 516 HIS A N 1
ATOM 3883 C CA . HIS A 1 516 ? -2.976 -15.076 -27.073 1.00 98.69 516 HIS A CA 1
ATOM 3884 C C . HIS A 1 516 ? -3.831 -15.543 -25.892 1.00 98.69 516 HIS A C 1
ATOM 3886 O O . HIS A 1 516 ? -3.948 -16.743 -25.648 1.00 98.69 516 HIS A O 1
ATOM 3892 N N . LEU A 1 517 ? -4.462 -14.612 -25.169 1.00 98.62 517 LEU A N 1
ATOM 3893 C CA . LEU A 1 517 ? -5.376 -14.966 -24.086 1.00 98.62 517 LEU A CA 1
ATOM 3894 C C . LEU A 1 517 ? -6.632 -15.665 -24.623 1.00 98.62 517 LEU A C 1
ATOM 3896 O O . LEU A 1 517 ? -7.072 -16.651 -24.038 1.00 98.62 517 LEU A O 1
ATOM 3900 N N . CYS A 1 518 ? -7.177 -15.207 -25.755 1.00 98.12 518 CYS A N 1
ATOM 3901 C CA . CYS A 1 518 ? -8.287 -15.877 -26.431 1.00 98.12 518 CYS A CA 1
ATOM 3902 C C . CYS A 1 518 ? -7.910 -17.302 -26.853 1.00 98.12 518 CYS A C 1
ATOM 3904 O O . CYS A 1 518 ? -8.667 -18.223 -26.559 1.00 98.12 518 CYS A O 1
ATOM 3906 N N . GLU A 1 519 ? -6.742 -17.502 -27.477 1.00 97.00 519 GLU A N 1
ATOM 3907 C CA . GLU A 1 519 ? -6.247 -18.840 -27.839 1.00 97.00 519 GLU A CA 1
ATOM 3908 C C . GLU A 1 519 ? -6.214 -19.761 -26.614 1.00 97.00 519 GLU A C 1
ATOM 3910 O O . GLU A 1 519 ? -6.841 -20.817 -26.637 1.00 97.00 519 GLU A O 1
ATOM 3915 N N . LYS A 1 520 ? -5.576 -19.327 -25.518 1.00 97.31 520 LYS A N 1
ATOM 3916 C CA . LYS A 1 520 ? -5.458 -20.111 -24.278 1.00 97.31 520 LYS A CA 1
ATOM 3917 C C . LYS A 1 520 ? -6.819 -20.467 -23.676 1.00 97.31 520 LYS A C 1
ATOM 3919 O O . LYS A 1 520 ? -7.060 -21.622 -23.324 1.00 97.31 520 LYS A O 1
ATOM 3924 N N . LEU A 1 521 ? -7.720 -19.487 -23.571 1.00 97.12 521 LEU A N 1
ATOM 3925 C CA . LEU A 1 521 ? -9.063 -19.693 -23.022 1.00 97.12 521 LEU A CA 1
ATOM 3926 C C . LEU A 1 521 ? -9.871 -20.667 -23.881 1.00 97.12 521 LEU A C 1
ATOM 3928 O O . LEU A 1 521 ? -10.578 -21.519 -23.337 1.00 97.12 521 LEU A O 1
ATOM 3932 N N . MET A 1 522 ? -9.749 -20.579 -25.206 1.00 94.88 522 MET A N 1
ATOM 3933 C CA . MET A 1 522 ? -10.405 -21.519 -26.104 1.00 94.88 522 MET A CA 1
ATOM 3934 C C . MET A 1 522 ? -9.796 -22.918 -25.965 1.00 94.88 522 MET A C 1
ATOM 3936 O O . MET A 1 522 ? -10.521 -23.878 -25.732 1.00 94.88 522 MET A O 1
ATOM 3940 N N . THR A 1 523 ? -8.481 -23.076 -26.019 1.00 93.62 523 THR A N 1
ATOM 3941 C CA . THR A 1 523 ? -7.884 -24.416 -26.074 1.00 93.62 523 THR A CA 1
ATOM 3942 C C . THR A 1 523 ? -7.896 -25.172 -24.747 1.00 93.62 523 THR A C 1
ATOM 3944 O O . THR A 1 523 ? -7.918 -26.400 -24.771 1.00 93.62 523 THR A O 1
ATOM 3947 N N . GLU A 1 524 ? -7.874 -24.484 -23.600 1.00 94.25 524 GLU A N 1
ATOM 3948 C CA . GLU A 1 524 ? -7.565 -25.127 -22.309 1.00 94.25 524 GLU A CA 1
ATOM 3949 C C . GLU A 1 524 ? -8.632 -24.968 -21.218 1.00 94.25 524 GLU A C 1
ATOM 3951 O O . GLU A 1 524 ? -8.521 -25.594 -20.162 1.00 94.25 524 GLU A O 1
ATOM 3956 N N . THR A 1 525 ? -9.671 -24.161 -21.447 1.00 94.69 525 THR A N 1
ATOM 3957 C CA . THR A 1 525 ? -10.657 -23.821 -20.405 1.00 94.69 525 THR A CA 1
ATOM 3958 C C . THR A 1 525 ? -12.089 -23.959 -20.911 1.00 94.69 525 THR A C 1
ATOM 3960 O O . THR A 1 525 ? -12.303 -23.941 -22.125 1.00 94.69 525 THR A O 1
ATOM 3963 N N . PRO A 1 526 ? -13.096 -24.034 -20.021 1.00 90.75 526 PRO A N 1
ATOM 3964 C CA . PRO A 1 526 ? -14.504 -24.034 -20.409 1.00 90.75 526 PRO A CA 1
ATOM 3965 C C . PRO A 1 526 ? -15.114 -22.624 -20.543 1.00 90.75 526 PRO A C 1
ATOM 3967 O O . PRO A 1 526 ? -16.308 -22.511 -20.815 1.00 90.75 526 PRO A O 1
ATOM 3970 N N . HIS A 1 527 ? -14.343 -21.549 -20.344 1.00 96.50 527 HIS A N 1
ATOM 3971 C CA . HIS A 1 527 ? -14.867 -20.180 -20.301 1.00 96.50 527 HIS A CA 1
ATOM 3972 C C . HIS A 1 527 ? -15.437 -19.705 -21.648 1.00 96.50 527 HIS A C 1
ATOM 3974 O O . HIS A 1 527 ? -15.075 -20.207 -22.718 1.00 96.50 527 HIS A O 1
ATOM 3980 N N . LYS A 1 528 ? -16.331 -18.713 -21.578 1.00 97.75 528 LYS A N 1
ATOM 3981 C CA . LYS A 1 528 ? -16.890 -17.992 -22.727 1.00 97.75 528 LYS A CA 1
ATOM 3982 C C . LYS A 1 528 ? -16.279 -16.591 -22.799 1.00 97.75 528 LYS A C 1
ATOM 3984 O O . LYS A 1 528 ? -16.125 -15.943 -21.772 1.00 97.75 528 LYS A O 1
ATOM 3989 N N . VAL A 1 529 ? -15.972 -16.103 -23.996 1.00 98.38 529 VAL A N 1
ATOM 3990 C CA . VAL A 1 529 ? -15.337 -14.803 -24.244 1.00 98.38 529 VAL A CA 1
ATOM 3991 C C . VAL A 1 529 ? -16.240 -13.917 -25.102 1.00 98.38 529 VAL A C 1
ATOM 3993 O O . VAL A 1 529 ? -16.638 -14.290 -26.206 1.00 98.38 529 VAL A O 1
ATOM 3996 N N . LEU A 1 530 ? -16.526 -12.716 -24.608 1.00 98.25 530 LEU A N 1
ATOM 3997 C CA . LEU A 1 530 ? -17.017 -11.587 -25.392 1.00 98.25 530 LEU A CA 1
ATOM 3998 C C . LEU A 1 530 ? -15.792 -10.740 -25.760 1.00 98.25 530 LEU A C 1
ATOM 4000 O O . LEU A 1 530 ? -15.242 -10.035 -24.916 1.00 98.25 530 LEU A O 1
ATOM 4004 N N . ALA A 1 531 ? -15.321 -10.868 -26.997 1.00 98.12 531 ALA A N 1
ATOM 4005 C CA . ALA A 1 531 ? -14.139 -10.185 -27.507 1.00 98.12 531 ALA A CA 1
ATOM 4006 C C . ALA A 1 531 ? -14.534 -8.806 -28.053 1.00 98.12 531 ALA A C 1
ATOM 4008 O O . ALA A 1 531 ? -15.143 -8.711 -29.119 1.00 98.12 531 ALA A O 1
ATOM 4009 N N . LEU A 1 532 ? -14.207 -7.742 -27.322 1.00 98.50 532 LEU A N 1
ATOM 4010 C CA . LEU A 1 532 ? -14.501 -6.357 -27.691 1.00 98.50 532 LEU A CA 1
ATOM 4011 C C . LEU A 1 532 ? -13.232 -5.685 -28.209 1.00 98.50 532 LEU A C 1
ATOM 4013 O O . LEU A 1 532 ? -12.229 -5.611 -27.497 1.00 98.50 532 LEU A O 1
ATOM 4017 N N . ASP A 1 533 ? -13.278 -5.170 -29.432 1.00 98.12 533 ASP A N 1
ATOM 4018 C CA . ASP A 1 533 ? -12.178 -4.404 -30.023 1.00 98.12 533 ASP A CA 1
ATOM 4019 C C . ASP A 1 533 ? -12.671 -3.603 -31.242 1.00 98.12 533 ASP A C 1
ATOM 4021 O O . ASP A 1 533 ? -13.742 -3.874 -31.789 1.00 98.12 533 ASP A O 1
ATOM 4025 N N . VAL A 1 534 ? -11.882 -2.640 -31.710 1.00 96.62 534 VAL A N 1
ATOM 4026 C CA . VAL A 1 534 ? -12.102 -1.966 -32.997 1.00 96.62 534 VAL A CA 1
ATOM 4027 C C . VAL A 1 534 ? -11.662 -2.840 -34.180 1.00 96.62 534 VAL A C 1
ATOM 4029 O O . VAL A 1 534 ? -12.253 -2.742 -35.262 1.00 96.62 534 VAL A O 1
ATOM 4032 N N . TYR A 1 535 ? -10.690 -3.733 -33.962 1.00 94.12 535 TYR A N 1
ATOM 4033 C CA . TYR A 1 535 ? -10.101 -4.621 -34.969 1.00 94.12 535 TYR A CA 1
ATOM 4034 C C . TYR A 1 535 ? -10.101 -6.083 -34.502 1.00 94.12 535 TYR A C 1
ATOM 4036 O O . TYR A 1 535 ? -9.957 -6.368 -33.319 1.00 94.12 535 TYR A O 1
ATOM 4044 N N . ASN A 1 536 ? -10.238 -7.037 -35.426 1.00 94.19 536 ASN A N 1
ATOM 4045 C CA . ASN A 1 536 ? -10.233 -8.474 -35.115 1.00 94.19 536 ASN A CA 1
ATOM 4046 C C . ASN A 1 536 ? -9.138 -9.258 -35.845 1.00 94.19 536 ASN A C 1
ATOM 4048 O O . ASN A 1 536 ? -9.113 -10.482 -35.743 1.00 94.19 536 ASN A O 1
ATOM 4052 N N . ASP A 1 537 ? -8.224 -8.595 -36.551 1.00 93.31 537 ASP A N 1
ATOM 4053 C CA . ASP A 1 537 ? -7.250 -9.234 -37.444 1.00 93.31 537 ASP A CA 1
ATOM 4054 C C . ASP A 1 537 ? -6.433 -10.326 -36.737 1.00 93.31 537 ASP A C 1
ATOM 4056 O O . ASP A 1 537 ? -6.268 -11.431 -37.256 1.00 93.31 537 ASP A O 1
ATOM 4060 N N . LYS A 1 538 ? -6.015 -10.073 -35.489 1.00 94.94 538 LYS A N 1
ATOM 4061 C CA . LYS A 1 538 ? -5.202 -11.008 -34.690 1.00 94.94 538 LYS A CA 1
ATOM 4062 C C . LYS A 1 538 ? -5.990 -12.163 -34.072 1.00 94.94 538 LYS A C 1
ATOM 4064 O O . LYS A 1 538 ? -5.372 -13.125 -33.630 1.00 94.94 538 LYS A O 1
ATOM 4069 N N . ILE A 1 539 ? -7.321 -12.095 -34.058 1.00 94.56 539 ILE A N 1
ATOM 4070 C CA . ILE A 1 539 ? -8.214 -13.163 -33.573 1.00 94.56 539 ILE A CA 1
ATOM 4071 C C . ILE A 1 539 ? -9.075 -13.759 -34.687 1.00 94.56 539 ILE A C 1
ATOM 4073 O O . ILE A 1 539 ? -9.874 -14.650 -34.430 1.00 94.56 539 ILE A O 1
ATOM 4077 N N . LYS A 1 540 ? -8.905 -13.312 -35.935 1.00 92.56 540 LYS A N 1
ATOM 4078 C CA . LYS A 1 540 ? -9.703 -13.753 -37.084 1.00 92.56 540 LYS A CA 1
ATOM 4079 C C . LYS A 1 540 ? -9.662 -15.272 -37.279 1.00 92.56 540 LYS A C 1
ATOM 4081 O O . LYS A 1 540 ? -10.684 -15.880 -37.568 1.00 92.56 540 LYS A O 1
ATOM 4086 N N . HIS A 1 541 ? -8.511 -15.890 -37.020 1.00 90.00 541 HIS A N 1
ATOM 4087 C CA . HIS A 1 541 ? -8.320 -17.343 -37.069 1.00 90.00 541 HIS A CA 1
ATOM 4088 C C . HIS A 1 541 ? -9.126 -18.124 -36.007 1.00 90.00 541 HIS A C 1
ATOM 4090 O O . HIS A 1 541 ? -9.288 -19.332 -36.138 1.00 90.00 541 HIS A O 1
ATOM 4096 N N . LEU A 1 542 ? -9.636 -17.452 -34.967 1.00 90.75 542 LEU A N 1
ATOM 4097 C CA . LEU A 1 542 ? -10.560 -18.016 -33.973 1.00 90.75 542 LEU A CA 1
ATOM 4098 C C . LEU A 1 542 ? -12.036 -17.776 -34.338 1.00 90.75 542 LEU A C 1
ATOM 4100 O O . LEU A 1 542 ? -12.917 -18.285 -33.650 1.00 90.75 542 LEU A O 1
ATOM 4104 N N . LEU A 1 543 ? -12.304 -16.974 -35.376 1.00 87.31 543 LEU A N 1
ATOM 4105 C CA . LEU A 1 543 ? -13.642 -16.528 -35.778 1.00 87.31 543 LEU A CA 1
ATOM 4106 C C . LEU A 1 543 ? -14.086 -17.091 -37.142 1.00 87.31 543 LEU A C 1
ATOM 4108 O O . LEU A 1 543 ? -15.284 -17.254 -37.350 1.00 87.31 543 LEU A O 1
ATOM 4112 N N . GLU A 1 544 ? -13.161 -17.379 -38.068 1.00 74.31 544 GLU A N 1
ATOM 4113 C CA . GLU A 1 544 ? -13.469 -17.747 -39.464 1.00 74.31 544 GLU A CA 1
ATOM 4114 C C . GLU A 1 544 ? -12.779 -19.043 -39.949 1.00 74.31 544 GLU A C 1
ATOM 4116 O O . GLU A 1 544 ? -11.658 -19.325 -39.519 1.00 74.31 544 GLU A O 1
ATOM 4121 N N . PRO A 1 545 ? -13.361 -19.763 -40.938 1.00 59.34 545 PRO A N 1
ATOM 4122 C CA . PRO A 1 545 ? -14.784 -19.864 -41.270 1.00 59.34 545 PRO A CA 1
ATOM 4123 C C . PRO A 1 545 ? -15.375 -21.074 -40.529 1.00 59.34 545 PRO A C 1
ATOM 4125 O O . PRO A 1 545 ? -14.971 -22.205 -40.781 1.00 59.34 545 PRO A O 1
ATOM 4128 N N . ASP A 1 546 ? -16.286 -20.835 -39.583 1.00 55.72 546 ASP A N 1
ATOM 4129 C CA . ASP A 1 546 ? -16.995 -21.877 -38.828 1.00 55.72 546 ASP A CA 1
ATOM 4130 C C . ASP A 1 546 ? -16.103 -23.034 -38.350 1.00 55.72 546 ASP A C 1
ATOM 4132 O O . ASP A 1 546 ? -16.367 -24.210 -38.620 1.00 55.72 546 ASP A O 1
ATOM 4136 N N . THR A 1 547 ? -15.070 -22.742 -37.553 1.00 53.75 547 THR A N 1
ATOM 4137 C CA . THR A 1 547 ? -14.638 -23.775 -36.610 1.00 53.75 547 THR A CA 1
ATOM 4138 C C . THR A 1 547 ? -15.796 -23.981 -35.632 1.00 53.75 547 THR A C 1
ATOM 4140 O O . THR A 1 547 ? -15.890 -23.344 -34.585 1.00 53.75 547 THR A O 1
ATOM 4143 N N . VAL A 1 548 ? -16.694 -24.916 -35.975 1.00 56.84 548 VAL A N 1
ATOM 4144 C CA . VAL A 1 548 ? -17.750 -25.461 -35.098 1.00 56.84 548 VAL A CA 1
ATOM 4145 C C . VAL A 1 548 ? -17.174 -25.772 -33.710 1.00 56.84 548 VAL A C 1
ATOM 4147 O O . VAL A 1 548 ? -17.875 -25.687 -32.708 1.00 56.84 548 VAL A O 1
ATOM 4150 N N . GLN A 1 549 ? -15.866 -26.047 -33.656 1.00 70.75 549 GLN A N 1
ATOM 4151 C CA . GLN A 1 549 ? -15.058 -26.223 -32.459 1.00 70.75 549 GLN A CA 1
ATOM 4152 C C . GLN A 1 549 ? -15.278 -25.157 -31.370 1.00 70.75 549 GLN A C 1
ATOM 4154 O O . GLN A 1 549 ? -15.337 -25.525 -30.199 1.00 70.75 549 GLN A O 1
ATOM 4159 N N . TRP A 1 550 ? -15.412 -23.868 -31.715 1.00 82.31 550 TRP A N 1
ATOM 4160 C CA . TRP A 1 550 ? -15.543 -22.778 -30.727 1.00 82.31 550 TRP A CA 1
ATOM 4161 C C . TRP A 1 550 ? -16.857 -21.998 -30.818 1.00 82.31 550 TRP A C 1
ATOM 4163 O O . TRP A 1 550 ? -17.056 -21.031 -30.071 1.00 82.31 550 TRP A O 1
ATOM 4173 N N . ALA A 1 551 ? -17.770 -22.431 -31.691 1.00 72.25 551 ALA A N 1
ATOM 4174 C CA . ALA A 1 551 ? -19.075 -21.813 -31.867 1.00 72.25 551 ALA A CA 1
ATOM 4175 C C . ALA A 1 551 ? -19.806 -21.681 -30.517 1.00 72.25 551 ALA A C 1
ATOM 4177 O O . ALA A 1 551 ? -19.949 -22.637 -29.756 1.00 72.25 551 ALA A O 1
ATOM 4178 N N . GLY A 1 552 ? -20.234 -20.459 -30.192 1.00 82.94 552 GLY A N 1
ATOM 4179 C CA . GLY A 1 552 ? -20.922 -20.143 -28.936 1.00 82.94 552 GLY A CA 1
ATOM 4180 C C . GLY A 1 552 ? -20.016 -19.826 -27.738 1.00 82.94 552 GLY A C 1
ATOM 4181 O O . GLY A 1 552 ? -20.523 -19.277 -26.755 1.00 82.94 552 GLY A O 1
ATOM 4182 N N . ARG A 1 553 ? -18.699 -20.082 -27.814 1.00 92.88 553 ARG A N 1
ATOM 4183 C CA . ARG A 1 553 ? -17.742 -19.763 -26.735 1.00 92.88 553 ARG A CA 1
ATOM 4184 C C . ARG A 1 553 ? -16.922 -18.500 -26.958 1.00 92.88 553 ARG A C 1
ATOM 4186 O O . ARG A 1 553 ? -16.454 -17.940 -25.977 1.00 92.88 553 ARG A O 1
ATOM 4193 N N . ILE A 1 554 ? -16.792 -18.013 -28.187 1.00 95.25 554 ILE A N 1
ATOM 4194 C CA . ILE A 1 554 ? -16.213 -16.696 -28.479 1.00 95.25 554 ILE A CA 1
ATOM 4195 C C . ILE A 1 554 ? -17.178 -15.880 -29.342 1.00 95.25 554 ILE A C 1
ATOM 4197 O O . ILE A 1 554 ? -17.782 -16.404 -30.276 1.00 95.25 554 ILE A O 1
ATOM 4201 N N . GLN A 1 555 ? -17.372 -14.608 -28.997 1.00 94.62 555 GLN A N 1
ATOM 4202 C CA . GLN A 1 555 ? -18.235 -13.677 -29.729 1.00 94.62 555 GLN A CA 1
ATOM 4203 C C . GLN A 1 555 ? -17.504 -12.351 -29.913 1.00 94.62 555 GLN A C 1
ATOM 4205 O O . GLN A 1 555 ? -17.126 -11.719 -28.929 1.00 94.62 555 GLN A O 1
ATOM 4210 N N . PHE A 1 556 ? -17.296 -11.934 -31.162 1.00 96.00 556 PHE A N 1
ATOM 4211 C CA . PHE A 1 556 ? -16.645 -10.662 -31.458 1.00 96.00 556 PHE A CA 1
ATOM 4212 C C . PHE A 1 556 ? -17.658 -9.515 -31.527 1.00 96.00 556 PHE A C 1
ATOM 4214 O O . PHE A 1 556 ? -18.658 -9.592 -32.239 1.00 96.00 556 PHE A O 1
ATOM 4221 N N . HIS A 1 557 ? -17.355 -8.425 -30.829 1.00 96.88 557 HIS A N 1
ATOM 4222 C CA . HIS A 1 557 ? -18.118 -7.187 -30.841 1.00 96.88 557 HIS A CA 1
ATOM 4223 C C . HIS A 1 557 ? -17.209 -6.038 -31.267 1.00 96.88 557 HIS A C 1
ATOM 4225 O O . HIS A 1 557 ? -16.327 -5.615 -30.520 1.00 96.88 557 HIS A O 1
ATOM 4231 N N . ARG A 1 558 ? -17.467 -5.491 -32.460 1.00 97.56 558 ARG A N 1
ATOM 4232 C CA . ARG A 1 558 ? -16.770 -4.290 -32.923 1.00 97.56 558 ARG A CA 1
ATOM 4233 C C . ARG A 1 558 ? -17.242 -3.074 -32.119 1.00 97.56 558 ARG A C 1
ATOM 4235 O O . ARG A 1 558 ? -18.364 -2.602 -32.339 1.00 97.56 558 ARG A O 1
ATOM 4242 N N . ILE A 1 559 ? -16.411 -2.605 -31.186 1.00 95.12 559 ILE A N 1
ATOM 4243 C CA . ILE A 1 559 ? -16.707 -1.501 -30.257 1.00 95.12 559 ILE A CA 1
ATOM 4244 C C . ILE A 1 559 ? -15.488 -0.603 -30.066 1.00 95.12 559 ILE A C 1
ATOM 4246 O O . ILE A 1 559 ? -14.369 -1.078 -29.888 1.00 95.12 559 ILE A O 1
ATOM 4250 N N . ASN A 1 560 ? -15.743 0.707 -30.024 1.00 95.38 560 ASN A N 1
ATOM 4251 C CA . ASN A 1 560 ? -14.810 1.701 -29.510 1.00 95.38 560 ASN A CA 1
ATOM 4252 C C . ASN A 1 560 ? -15.306 2.193 -28.143 1.00 95.38 560 ASN A C 1
ATOM 4254 O O . ASN A 1 560 ? -16.375 2.793 -28.054 1.00 95.38 560 ASN A O 1
ATOM 4258 N N . ILE A 1 561 ? -14.529 1.954 -27.086 1.00 95.38 561 ILE A N 1
ATOM 4259 C CA . ILE A 1 561 ? -14.948 2.236 -25.704 1.00 95.38 561 ILE A CA 1
ATOM 4260 C C . ILE A 1 561 ? -15.090 3.725 -25.370 1.00 95.38 561 ILE A C 1
ATOM 4262 O O . ILE A 1 561 ? -15.683 4.041 -24.345 1.00 95.38 561 ILE A O 1
ATOM 4266 N N . LYS A 1 562 ? -14.600 4.634 -26.226 1.00 90.44 562 LYS A N 1
ATOM 4267 C CA . LYS A 1 562 ? -14.717 6.084 -26.006 1.00 90.44 562 LYS A CA 1
ATOM 4268 C C . LYS A 1 562 ? -16.179 6.525 -25.879 1.00 90.44 562 LYS A C 1
ATOM 4270 O O . LYS A 1 562 ? -16.513 7.252 -24.952 1.00 90.44 562 LYS A O 1
ATOM 4275 N N . HIS A 1 563 ? -17.048 6.069 -26.788 1.00 85.50 563 HIS A N 1
ATOM 4276 C CA . HIS A 1 563 ? -18.457 6.479 -26.850 1.00 85.50 563 HIS A CA 1
ATOM 4277 C C . HIS A 1 563 ? -19.341 5.391 -27.490 1.00 85.50 563 HIS A C 1
ATOM 4279 O O . HIS A 1 563 ? -19.847 5.567 -28.597 1.00 85.50 563 HIS A O 1
ATOM 4285 N N . ASP A 1 564 ? -19.542 4.261 -26.808 1.00 92.25 564 ASP A N 1
ATOM 4286 C CA . ASP A 1 564 ? -20.476 3.219 -27.261 1.00 92.25 564 ASP A CA 1
ATOM 4287 C C . ASP A 1 564 ? -21.389 2.776 -26.112 1.00 92.25 564 ASP A C 1
ATOM 4289 O O . ASP A 1 564 ? -20.937 2.214 -25.113 1.00 92.25 564 ASP A O 1
ATOM 4293 N N . SER A 1 565 ? -22.693 3.018 -26.261 1.00 91.19 565 SER A N 1
ATOM 4294 C CA . SER A 1 565 ? -23.701 2.715 -25.237 1.00 91.19 565 SER A CA 1
ATOM 4295 C C . SER A 1 565 ? -23.870 1.218 -24.969 1.00 91.19 565 SER A C 1
ATOM 4297 O O . SER A 1 565 ? -24.413 0.836 -23.934 1.00 91.19 565 SER A O 1
ATOM 4299 N N . ARG A 1 566 ? -23.384 0.344 -25.860 1.00 95.81 566 ARG A N 1
ATOM 4300 C CA . ARG A 1 566 ? -23.447 -1.114 -25.674 1.00 95.81 566 ARG A CA 1
ATOM 4301 C C . ARG A 1 566 ? -22.445 -1.619 -24.634 1.00 95.81 566 ARG A C 1
ATOM 4303 O O . ARG A 1 566 ? -22.606 -2.745 -24.162 1.00 95.81 566 ARG A O 1
ATOM 4310 N N . LEU A 1 567 ? -21.427 -0.824 -24.283 1.00 97.31 567 LEU A N 1
ATOM 4311 C CA . LEU A 1 567 ? -20.333 -1.232 -23.394 1.00 97.31 567 LEU A CA 1
ATOM 4312 C C . LEU A 1 567 ? -20.835 -1.699 -22.022 1.00 97.31 567 LEU A C 1
ATOM 4314 O O . LEU A 1 567 ? -20.465 -2.782 -21.572 1.00 97.31 567 LEU A O 1
ATOM 4318 N N . GLU A 1 568 ? -21.712 -0.921 -21.387 1.00 97.62 568 GLU A N 1
ATOM 4319 C CA . GLU A 1 568 ? -22.287 -1.267 -20.082 1.00 97.62 568 GLU A CA 1
ATOM 4320 C C . GLU A 1 568 ? -23.059 -2.593 -20.145 1.00 97.62 568 GLU A C 1
ATOM 4322 O O . GLU A 1 568 ? -22.859 -3.477 -19.312 1.00 97.62 568 GLU A O 1
ATOM 4327 N N . GLY A 1 569 ? -23.888 -2.774 -21.180 1.00 96.69 569 GLY A N 1
ATOM 4328 C CA . GLY A 1 569 ? -24.639 -4.012 -21.391 1.00 96.69 569 GLY A CA 1
ATOM 4329 C C . GLY A 1 569 ? -23.730 -5.235 -21.545 1.00 96.69 569 GLY A C 1
ATOM 4330 O O . GLY A 1 569 ? -24.007 -6.284 -20.966 1.00 96.69 569 GLY A O 1
ATOM 4331 N N . LEU A 1 570 ? -22.615 -5.101 -22.268 1.00 98.00 570 LEU A N 1
ATOM 4332 C CA . LEU A 1 570 ? -21.633 -6.177 -22.457 1.00 98.00 570 LEU A CA 1
ATOM 4333 C C . LEU A 1 570 ? -20.885 -6.528 -21.167 1.00 98.00 570 LEU A C 1
ATOM 4335 O O . LEU A 1 570 ? -20.700 -7.711 -20.886 1.00 98.00 570 LEU A O 1
ATOM 4339 N N . ILE A 1 571 ? -20.522 -5.533 -20.353 1.00 98.38 571 ILE A N 1
ATOM 4340 C CA . ILE A 1 571 ? -19.937 -5.755 -19.019 1.00 98.38 571 ILE A CA 1
ATOM 4341 C C . ILE A 1 571 ? -20.954 -6.438 -18.097 1.00 98.38 571 ILE A C 1
ATOM 4343 O O . ILE A 1 571 ? -20.625 -7.408 -17.414 1.00 98.38 571 ILE A O 1
ATOM 4347 N N . LYS A 1 572 ? -22.216 -6.001 -18.118 1.00 97.25 572 LYS A N 1
ATOM 4348 C CA . LYS A 1 572 ? -23.289 -6.575 -17.295 1.00 97.25 572 LYS A CA 1
ATOM 4349 C C . LYS A 1 572 ? -23.568 -8.049 -17.612 1.00 97.25 572 LYS A C 1
ATOM 4351 O O . LYS A 1 572 ? -23.879 -8.811 -16.694 1.00 97.25 572 LYS A O 1
ATOM 4356 N N . MET A 1 573 ? -23.439 -8.448 -18.880 1.00 95.25 573 MET A N 1
ATOM 4357 C CA . MET A 1 573 ? -23.604 -9.836 -19.340 1.00 95.25 573 MET A CA 1
ATOM 4358 C C . MET A 1 573 ? -22.458 -10.774 -18.933 1.00 95.25 573 MET A C 1
ATOM 4360 O O . MET A 1 573 ? -22.627 -11.989 -19.018 1.00 95.25 573 MET A O 1
ATOM 4364 N N . ALA A 1 574 ? -21.306 -10.242 -18.524 1.00 97.81 574 ALA A N 1
ATOM 4365 C CA . ALA A 1 574 ? -20.151 -11.033 -18.119 1.00 97.81 574 ALA A CA 1
ATOM 4366 C C . ALA A 1 574 ? -20.059 -11.195 -16.593 1.00 97.81 574 ALA A C 1
ATOM 4368 O O . ALA A 1 574 ? -20.667 -10.444 -15.827 1.00 97.81 574 ALA A O 1
ATOM 4369 N N . ASP A 1 575 ? -19.276 -12.176 -16.154 1.00 98.38 575 ASP A N 1
ATOM 4370 C CA . ASP A 1 575 ? -18.900 -12.380 -14.750 1.00 98.38 575 ASP A CA 1
ATOM 4371 C C . ASP A 1 575 ? -17.578 -11.659 -14.430 1.00 98.38 575 ASP A C 1
ATOM 4373 O O . ASP A 1 575 ? -17.385 -11.124 -13.338 1.00 98.38 575 ASP A O 1
ATOM 4377 N N . LEU A 1 576 ? -16.678 -11.616 -15.418 1.00 98.81 576 LEU A N 1
ATOM 4378 C CA . LEU A 1 576 ? -15.353 -11.011 -15.345 1.00 98.81 576 LEU A CA 1
ATOM 4379 C C . LEU A 1 576 ? -15.150 -10.048 -16.517 1.00 98.81 576 LEU A C 1
ATOM 4381 O O . LEU A 1 576 ? -15.392 -10.408 -17.667 1.00 98.81 576 LEU A O 1
ATOM 4385 N N . THR A 1 577 ? -14.624 -8.859 -16.239 1.00 98.88 577 THR A N 1
ATOM 4386 C CA . THR A 1 577 ? -14.130 -7.925 -17.256 1.00 98.88 577 THR A CA 1
ATOM 4387 C C . THR A 1 577 ? -12.606 -7.891 -17.241 1.00 98.88 577 THR A C 1
ATOM 4389 O O . THR A 1 577 ? -11.998 -7.749 -16.183 1.00 98.88 577 THR A O 1
ATOM 4392 N N . ILE A 1 578 ? -11.976 -8.000 -18.409 1.00 98.88 578 ILE A N 1
ATOM 4393 C CA . ILE A 1 578 ? -10.530 -7.828 -18.593 1.00 98.88 578 ILE A CA 1
ATOM 4394 C C . ILE A 1 578 ? -10.314 -6.622 -19.501 1.00 98.88 578 ILE A C 1
ATOM 4396 O O . ILE A 1 578 ? -10.751 -6.636 -20.651 1.00 98.88 578 ILE A O 1
ATOM 4400 N N . ASN A 1 579 ? -9.645 -5.584 -18.999 1.00 98.81 579 ASN A N 1
ATOM 4401 C CA . ASN A 1 579 ? -9.372 -4.376 -19.776 1.00 98.81 579 ASN A CA 1
ATOM 4402 C C . ASN A 1 579 ? -7.918 -4.340 -20.268 1.00 98.81 579 ASN A C 1
ATOM 4404 O O . ASN A 1 579 ? -7.001 -4.120 -19.475 1.00 98.81 579 ASN A O 1
ATOM 4408 N N . LEU A 1 580 ? -7.740 -4.540 -21.577 1.00 98.44 580 LEU A N 1
ATOM 4409 C CA . LEU A 1 580 ? -6.472 -4.482 -22.314 1.00 98.44 580 LEU A CA 1
ATOM 4410 C C . LEU A 1 580 ? -6.381 -3.263 -23.246 1.00 98.44 580 LEU A C 1
ATOM 4412 O O . LEU A 1 580 ? -5.315 -3.017 -23.811 1.00 98.44 580 LEU A O 1
ATOM 4416 N N . ALA A 1 581 ? -7.476 -2.524 -23.452 1.00 94.94 581 ALA A N 1
ATOM 4417 C CA . ALA A 1 581 ? -7.508 -1.407 -24.390 1.00 94.94 581 ALA A CA 1
ATOM 4418 C C . ALA A 1 581 ? -6.642 -0.247 -23.879 1.00 94.94 581 ALA A C 1
ATOM 4420 O O . ALA A 1 581 ? -6.928 0.356 -22.846 1.00 94.94 581 ALA A O 1
ATOM 4421 N N . ALA A 1 582 ? -5.560 0.038 -24.604 1.00 92.81 582 ALA A N 1
ATOM 4422 C CA . ALA A 1 582 ? -4.573 1.047 -24.244 1.00 92.81 582 ALA A CA 1
ATOM 4423 C C . ALA A 1 582 ? -3.681 1.406 -25.442 1.00 92.81 582 ALA A C 1
ATOM 4425 O O . ALA A 1 582 ? -3.238 0.523 -26.181 1.00 92.81 582 ALA A O 1
ATOM 4426 N N . ILE A 1 583 ? -3.325 2.685 -25.574 1.00 90.38 583 ILE A N 1
ATOM 4427 C CA . ILE A 1 583 ? -2.127 3.099 -26.319 1.00 90.38 583 ILE A CA 1
ATOM 4428 C C . ILE A 1 583 ? -0.904 2.757 -25.457 1.00 90.38 583 ILE A C 1
ATOM 4430 O O . ILE A 1 583 ? -0.797 3.247 -24.333 1.00 90.38 583 ILE A O 1
ATOM 4434 N N . CYS A 1 584 ? -0.003 1.908 -25.965 1.00 89.38 584 CYS A N 1
ATOM 4435 C CA . CYS A 1 584 ? 1.133 1.354 -25.206 1.00 89.38 584 CYS A CA 1
ATOM 4436 C C . CYS A 1 584 ? 2.461 1.290 -25.997 1.00 89.38 584 CYS A C 1
ATOM 4438 O O . CYS A 1 584 ? 3.341 0.474 -25.702 1.00 89.38 584 CYS A O 1
ATOM 4440 N N . THR A 1 585 ? 2.600 2.140 -27.014 1.00 89.38 585 THR A N 1
ATOM 4441 C CA . THR A 1 585 ? 3.792 2.318 -27.854 1.00 89.38 585 THR A CA 1
ATOM 4442 C C . THR A 1 585 ? 4.576 3.558 -27.400 1.00 89.38 585 THR A C 1
ATOM 4444 O O . THR A 1 585 ? 4.059 4.665 -27.530 1.00 89.38 585 THR A O 1
ATOM 4447 N N . PRO A 1 586 ? 5.822 3.424 -26.889 1.00 85.56 586 PRO A N 1
ATOM 4448 C CA . PRO A 1 586 ? 6.577 4.552 -26.332 1.00 85.56 586 PRO A CA 1
ATOM 4449 C C . PRO A 1 586 ? 6.747 5.766 -27.243 1.00 85.56 586 PRO A C 1
ATOM 4451 O O . PRO A 1 586 ? 6.770 6.887 -26.746 1.00 85.56 586 PRO A O 1
ATOM 4454 N N . ALA A 1 587 ? 6.801 5.556 -28.559 1.00 85.69 587 ALA A N 1
ATOM 4455 C CA . ALA A 1 587 ? 6.902 6.637 -29.535 1.00 85.69 587 ALA A CA 1
ATOM 4456 C C . ALA A 1 587 ? 5.703 7.598 -29.528 1.00 85.69 587 ALA A C 1
ATOM 4458 O O . ALA A 1 587 ? 5.843 8.762 -29.896 1.00 85.69 587 ALA A O 1
ATOM 4459 N N . ASP A 1 588 ? 4.532 7.138 -29.085 1.00 87.62 588 ASP A N 1
ATOM 4460 C CA . ASP A 1 588 ? 3.326 7.959 -29.011 1.00 87.62 588 ASP A CA 1
ATOM 4461 C C . ASP A 1 588 ? 3.221 8.754 -27.702 1.00 87.62 588 ASP A C 1
ATOM 4463 O O . ASP A 1 588 ? 2.433 9.695 -27.615 1.00 87.62 588 ASP A O 1
ATOM 4467 N N . TYR A 1 589 ? 4.000 8.417 -26.669 1.00 93.81 589 TYR A N 1
ATOM 4468 C CA . TYR A 1 589 ? 3.801 8.991 -25.331 1.00 93.81 589 TYR A CA 1
ATOM 4469 C C . TYR A 1 589 ? 4.179 10.470 -25.273 1.00 93.81 589 TYR A C 1
ATOM 4471 O O . TYR A 1 589 ? 3.485 11.264 -24.638 1.00 93.81 589 TYR A O 1
ATOM 4479 N N . ASN A 1 590 ? 5.278 10.839 -25.930 1.00 91.94 590 ASN A N 1
ATOM 4480 C CA . ASN A 1 590 ? 5.771 12.212 -26.002 1.00 91.94 590 ASN A CA 1
ATOM 4481 C C . ASN A 1 590 ? 5.291 12.961 -27.257 1.00 91.94 590 ASN A C 1
ATOM 4483 O O . ASN A 1 590 ? 5.318 14.188 -27.261 1.00 91.94 590 ASN A O 1
ATOM 4487 N N . THR A 1 591 ? 4.807 12.258 -28.286 1.00 91.75 591 THR A N 1
ATOM 4488 C CA . THR A 1 591 ? 4.300 12.873 -29.530 1.00 91.75 591 THR A CA 1
ATOM 4489 C C . THR A 1 591 ? 2.780 13.069 -29.524 1.00 91.75 591 THR A C 1
ATOM 4491 O O . THR A 1 591 ? 2.282 14.050 -30.074 1.00 91.75 591 THR A O 1
ATOM 4494 N N . ARG A 1 592 ? 2.033 12.189 -28.844 1.00 94.25 592 ARG A N 1
ATOM 4495 C CA . ARG A 1 592 ? 0.579 12.273 -28.618 1.00 94.25 592 ARG A CA 1
ATOM 4496 C C . ARG A 1 592 ? 0.242 12.112 -27.125 1.00 94.25 592 ARG A C 1
ATOM 4498 O O . ARG A 1 592 ? -0.510 11.206 -26.743 1.00 94.25 592 ARG A O 1
ATOM 4505 N N . PRO A 1 593 ? 0.771 12.989 -26.246 1.00 94.44 593 PRO A N 1
ATOM 4506 C CA . PRO A 1 593 ? 0.609 12.852 -24.798 1.00 94.44 593 PRO A CA 1
ATOM 4507 C C . PRO A 1 593 ? -0.854 12.949 -24.352 1.00 94.44 593 PRO A C 1
ATOM 4509 O O . PRO A 1 593 ? -1.258 12.242 -23.431 1.00 94.44 593 PRO A O 1
ATOM 4512 N N . LEU A 1 594 ? -1.671 13.768 -25.027 1.00 96.00 594 LEU A N 1
ATOM 4513 C CA . LEU A 1 594 ? -3.102 13.870 -24.733 1.00 96.00 594 LEU A CA 1
ATOM 4514 C C . LEU A 1 594 ? -3.814 12.545 -25.012 1.00 96.00 594 LEU A C 1
ATOM 4516 O O . LEU A 1 594 ? -4.378 11.968 -24.087 1.00 96.00 594 LEU A O 1
ATOM 4520 N N . ASP A 1 595 ? -3.730 12.018 -26.236 1.00 95.19 595 ASP A N 1
ATOM 4521 C CA . ASP A 1 595 ? -4.352 10.733 -26.590 1.00 95.19 595 ASP A CA 1
ATOM 4522 C C . ASP A 1 595 ? -3.893 9.604 -25.664 1.00 95.19 595 ASP A C 1
ATOM 4524 O O . ASP A 1 595 ? -4.693 8.756 -25.269 1.00 95.19 595 ASP A O 1
ATOM 4528 N N . THR A 1 596 ? -2.616 9.624 -25.274 1.00 96.56 596 THR A N 1
ATOM 4529 C CA . THR A 1 596 ? -2.036 8.669 -24.328 1.00 96.56 596 THR A CA 1
ATOM 4530 C C . THR A 1 596 ? -2.708 8.758 -22.955 1.00 96.56 596 THR A C 1
ATOM 4532 O O . THR A 1 596 ? -3.105 7.724 -22.413 1.00 96.56 596 THR A O 1
ATOM 4535 N N . ILE A 1 597 ? -2.894 9.960 -22.399 1.00 96.38 597 ILE A N 1
ATOM 4536 C CA . ILE A 1 597 ? -3.579 10.164 -21.110 1.00 96.38 597 ILE A CA 1
ATOM 4537 C C . ILE A 1 597 ? -5.062 9.793 -21.215 1.00 96.38 597 ILE A C 1
ATOM 4539 O O . ILE A 1 597 ? -5.566 9.054 -20.367 1.00 96.38 597 ILE A O 1
ATOM 4543 N N . TYR A 1 598 ? -5.754 10.253 -22.262 1.00 96.12 598 TYR A N 1
ATOM 4544 C CA . TYR A 1 598 ? -7.163 9.924 -22.488 1.00 96.12 598 TYR A CA 1
ATOM 4545 C C . TYR A 1 598 ? -7.358 8.409 -22.585 1.00 96.12 598 TYR A C 1
ATOM 4547 O O . TYR A 1 598 ? -8.172 7.855 -21.855 1.00 96.12 598 TYR A O 1
ATOM 4555 N N . SER A 1 599 ? -6.550 7.724 -23.398 1.00 95.88 599 SER A N 1
ATOM 4556 C CA . SER A 1 599 ? -6.644 6.275 -23.587 1.00 95.88 599 SER A CA 1
ATOM 4557 C C . SER A 1 599 ? -6.375 5.481 -22.310 1.00 95.88 599 SER A C 1
ATOM 4559 O O . SER A 1 599 ? -7.037 4.472 -22.080 1.00 95.88 599 SER A O 1
ATOM 4561 N N . ASN A 1 600 ? -5.387 5.885 -21.510 1.00 97.81 600 ASN A N 1
ATOM 4562 C CA . ASN A 1 600 ? -4.901 5.065 -20.398 1.00 97.81 600 ASN A CA 1
ATOM 4563 C C . ASN A 1 600 ? -5.526 5.408 -19.044 1.00 97.81 600 ASN A C 1
ATOM 4565 O O . ASN A 1 600 ? -5.391 4.614 -18.114 1.00 97.81 600 ASN A O 1
ATOM 4569 N N . PHE A 1 601 ? -6.201 6.552 -18.938 1.00 97.88 601 PHE A N 1
ATOM 4570 C CA . PHE A 1 601 ? -6.915 6.964 -17.735 1.00 97.88 601 PHE A CA 1
ATOM 4571 C C . PHE A 1 601 ? -8.402 7.182 -18.021 1.00 97.88 601 PHE A C 1
ATOM 4573 O O . PHE A 1 601 ? -9.227 6.410 -17.542 1.00 97.88 601 PHE A O 1
ATOM 4580 N N . ILE A 1 602 ? -8.746 8.185 -18.835 1.00 97.25 602 ILE A N 1
ATOM 4581 C CA . ILE A 1 602 ? -10.132 8.659 -18.999 1.00 97.25 602 ILE A CA 1
ATOM 4582 C C . ILE A 1 602 ? -11.032 7.589 -19.627 1.00 97.25 602 ILE A C 1
ATOM 4584 O O . ILE A 1 602 ? -12.087 7.282 -19.079 1.00 97.25 602 ILE A O 1
ATOM 4588 N N . ASP A 1 603 ? -10.595 6.965 -20.719 1.00 97.00 603 ASP A N 1
ATOM 4589 C CA . ASP A 1 603 ? -11.367 5.948 -21.445 1.00 97.00 603 ASP A CA 1
ATOM 4590 C C . ASP A 1 603 ? -11.546 4.654 -20.625 1.00 97.00 603 ASP A C 1
ATOM 4592 O O . ASP A 1 603 ? -12.442 3.854 -20.897 1.00 97.00 603 ASP A O 1
ATOM 4596 N N . ALA A 1 604 ? -10.718 4.443 -19.595 1.00 98.12 604 ALA A N 1
ATOM 4597 C CA . ALA A 1 604 ? -10.845 3.318 -18.675 1.00 98.12 604 ALA A CA 1
ATOM 4598 C C . ALA A 1 604 ? -11.850 3.583 -17.538 1.00 98.12 604 ALA A C 1
ATOM 4600 O O . ALA A 1 604 ? -12.366 2.620 -16.967 1.00 98.12 604 ALA A O 1
ATOM 4601 N N . LEU A 1 605 ? -12.167 4.847 -17.223 1.00 97.88 605 LEU A N 1
ATOM 4602 C CA . LEU A 1 605 ? -13.083 5.200 -16.128 1.00 97.88 605 LEU A CA 1
ATOM 4603 C C . LEU A 1 605 ? -14.479 4.581 -16.290 1.00 97.88 605 LEU A C 1
ATOM 4605 O O . LEU A 1 605 ? -14.960 4.000 -15.315 1.00 97.88 605 LEU A O 1
ATOM 4609 N N . PRO A 1 606 ? -15.128 4.614 -17.476 1.00 97.62 606 PRO A N 1
ATOM 4610 C CA . PRO A 1 606 ? -16.423 3.962 -17.655 1.00 97.62 606 PRO A CA 1
ATOM 4611 C C . PRO A 1 606 ? -16.360 2.461 -17.372 1.00 97.62 606 PRO A C 1
ATOM 4613 O O . PRO A 1 606 ? -17.256 1.922 -16.737 1.00 97.62 606 PRO A O 1
ATOM 4616 N N . VAL A 1 607 ? -15.276 1.783 -17.768 1.00 98.56 607 VAL A N 1
ATOM 4617 C CA . VAL A 1 607 ? -15.103 0.344 -17.515 1.00 98.56 607 VAL A CA 1
ATOM 4618 C C . VAL A 1 607 ? -15.066 0.055 -16.016 1.00 98.56 607 VAL A C 1
ATOM 4620 O O . VAL A 1 607 ? -15.770 -0.843 -15.556 1.00 98.56 607 VAL A O 1
ATOM 4623 N N . VAL A 1 608 ? -14.277 0.820 -15.252 1.00 98.56 608 VAL A N 1
ATOM 4624 C CA . VAL A 1 608 ? -14.187 0.663 -13.790 1.00 98.56 608 VAL A CA 1
ATOM 4625 C C . VAL A 1 608 ? -15.535 0.955 -13.136 1.00 98.56 608 VAL A C 1
ATOM 4627 O O . VAL A 1 608 ? -16.011 0.144 -12.341 1.00 98.56 608 VAL A O 1
ATOM 4630 N N . LYS A 1 609 ? -16.185 2.053 -13.540 1.00 97.56 609 LYS A N 1
ATOM 4631 C CA . LYS A 1 609 ? -17.516 2.445 -13.069 1.00 97.56 609 LYS A CA 1
ATOM 4632 C C . LYS A 1 609 ? -18.538 1.326 -13.283 1.00 97.56 609 LYS A C 1
ATOM 4634 O O . LYS A 1 609 ? -19.163 0.886 -12.325 1.00 97.56 609 LYS A O 1
ATOM 4639 N N . TYR A 1 610 ? -18.661 0.812 -14.506 1.00 98.44 610 TYR A N 1
ATOM 4640 C CA . TYR A 1 610 ? -19.629 -0.239 -14.824 1.00 98.44 610 TYR A CA 1
ATOM 4641 C C . TYR A 1 610 ? -19.328 -1.552 -14.105 1.00 98.44 610 TYR A C 1
ATOM 4643 O O . TYR A 1 610 ? -20.266 -2.256 -13.731 1.00 98.44 610 TYR A O 1
ATOM 4651 N N . CYS A 1 611 ? -18.052 -1.886 -13.882 1.00 98.62 611 CYS A N 1
ATOM 4652 C CA . CYS A 1 611 ? -17.695 -3.049 -13.074 1.00 98.62 611 CYS A CA 1
ATOM 4653 C C . CYS A 1 611 ? -18.128 -2.870 -11.616 1.00 98.62 611 CYS A C 1
ATOM 4655 O O . CYS A 1 611 ? -18.730 -3.781 -11.057 1.00 98.62 611 CYS A O 1
ATOM 4657 N N . SER A 1 612 ? -17.881 -1.700 -11.025 1.00 97.62 612 SER A N 1
ATOM 4658 C CA . SER A 1 612 ? -18.280 -1.397 -9.647 1.00 97.62 612 SER A CA 1
ATOM 4659 C C . SER A 1 612 ? -19.805 -1.410 -9.482 1.00 97.62 612 SER A C 1
ATOM 4661 O O . SER A 1 612 ? -20.337 -2.191 -8.693 1.00 97.62 612 SER A O 1
ATOM 4663 N N . GLU A 1 613 ? -20.528 -0.657 -10.320 1.00 97.19 613 GLU A N 1
ATOM 4664 C CA . GLU A 1 613 ? -21.995 -0.526 -10.271 1.00 97.19 613 GLU A CA 1
ATOM 4665 C C . GLU A 1 613 ? -22.734 -1.853 -10.500 1.00 97.19 613 GLU A C 1
ATOM 4667 O O . GLU A 1 613 ? -23.814 -2.063 -9.951 1.00 97.19 613 GLU A O 1
ATOM 4672 N N . ASN A 1 614 ? -22.164 -2.761 -11.300 1.00 96.81 614 ASN A N 1
ATOM 4673 C CA . ASN A 1 614 ? -22.767 -4.061 -11.612 1.00 96.81 614 ASN A CA 1
ATOM 4674 C C . ASN A 1 614 ? -22.107 -5.233 -10.861 1.00 96.81 614 ASN A C 1
ATOM 4676 O O . ASN A 1 614 ? -22.344 -6.388 -11.228 1.00 96.81 614 ASN A O 1
ATOM 4680 N N . ASN A 1 615 ? -21.272 -4.951 -9.853 1.00 96.88 615 ASN A N 1
ATOM 4681 C CA . ASN A 1 615 ? -20.543 -5.936 -9.044 1.00 96.88 615 ASN A CA 1
ATOM 4682 C C . ASN A 1 615 ? -19.792 -6.987 -9.884 1.00 96.88 615 ASN A C 1
ATOM 4684 O O . ASN A 1 615 ? -19.849 -8.187 -9.609 1.00 96.88 615 ASN A O 1
ATOM 4688 N N . LYS A 1 616 ? -19.110 -6.543 -10.940 1.00 98.12 616 LYS A N 1
ATOM 4689 C CA . LYS A 1 616 ? -18.304 -7.396 -11.818 1.00 98.12 616 LYS A CA 1
ATOM 4690 C C . LYS A 1 616 ? -16.851 -7.369 -11.391 1.00 98.12 616 LYS A C 1
ATOM 4692 O O . LYS A 1 616 ? -16.305 -6.311 -11.079 1.00 98.12 616 LYS A O 1
ATOM 4697 N N . ARG A 1 617 ? -16.207 -8.533 -11.448 1.00 98.75 617 ARG A N 1
ATOM 4698 C CA . ARG A 1 617 ? -14.767 -8.633 -11.224 1.00 98.75 617 ARG A CA 1
ATOM 4699 C C . ARG A 1 617 ? -14.018 -7.942 -12.367 1.00 98.75 617 ARG A C 1
ATOM 4701 O O . ARG A 1 617 ? -14.399 -8.100 -13.528 1.00 98.75 617 ARG A O 1
ATOM 4708 N N . LEU A 1 618 ? -12.941 -7.224 -12.056 1.00 98.94 618 LEU A N 1
ATOM 4709 C CA . LEU A 1 618 ? -12.104 -6.513 -13.026 1.00 98.94 618 LEU A CA 1
ATOM 4710 C C . LEU A 1 618 ? -10.650 -7.001 -12.989 1.00 98.94 618 LEU A C 1
ATOM 4712 O O . LEU A 1 618 ? -9.967 -6.863 -11.982 1.00 98.94 618 LEU A O 1
ATOM 4716 N N . ILE A 1 619 ? -10.119 -7.476 -14.113 1.00 98.94 619 ILE A N 1
ATOM 4717 C CA . ILE A 1 619 ? -8.669 -7.574 -14.318 1.00 98.94 619 ILE A CA 1
ATOM 4718 C C . ILE A 1 619 ? -8.232 -6.384 -15.171 1.00 98.94 619 ILE A C 1
ATOM 4720 O O . ILE A 1 619 ? -8.595 -6.278 -16.345 1.00 98.94 619 ILE A O 1
ATOM 4724 N N . HIS A 1 620 ? -7.456 -5.475 -14.588 1.00 98.88 620 HIS A N 1
ATOM 4725 C CA . HIS A 1 620 ? -6.962 -4.291 -15.284 1.00 98.88 620 HIS A CA 1
ATOM 4726 C C . HIS A 1 620 ? -5.489 -4.453 -15.660 1.00 98.88 620 HIS A C 1
ATOM 4728 O O . HIS A 1 620 ? -4.649 -4.756 -14.810 1.00 98.88 620 HIS A O 1
ATOM 4734 N N . PHE A 1 621 ? -5.155 -4.219 -16.930 1.00 98.81 621 PHE A N 1
ATOM 4735 C CA . PHE A 1 621 ? -3.767 -4.239 -17.379 1.00 98.81 621 PHE A CA 1
ATOM 4736 C C . PHE A 1 621 ? -3.133 -2.857 -17.260 1.00 98.81 621 PHE A C 1
ATOM 4738 O O . PHE A 1 621 ? -3.444 -1.916 -17.998 1.00 98.81 621 PHE A O 1
ATOM 4745 N N . SER A 1 622 ? -2.195 -2.773 -16.326 1.00 98.56 622 SER A N 1
ATOM 4746 C CA . SER A 1 622 ? -1.279 -1.659 -16.173 1.00 98.56 622 SER A CA 1
ATOM 4747 C C . SER A 1 622 ? 0.064 -1.993 -16.836 1.00 98.56 622 SER A C 1
ATOM 4749 O O . SER A 1 622 ? 0.090 -2.469 -17.971 1.00 98.56 622 SER A O 1
ATOM 4751 N N . THR A 1 623 ? 1.194 -1.695 -16.193 1.00 98.62 623 THR A N 1
ATOM 4752 C CA . THR A 1 623 ? 2.525 -1.776 -16.798 1.00 98.62 623 THR A CA 1
ATOM 4753 C C . THR A 1 623 ? 3.639 -1.733 -15.753 1.00 98.62 623 THR A C 1
ATOM 4755 O O . THR A 1 623 ? 3.519 -1.061 -14.731 1.00 98.62 623 THR A O 1
ATOM 4758 N N . CYS A 1 624 ? 4.776 -2.371 -16.044 1.00 98.38 624 CYS A N 1
ATOM 4759 C CA . CYS A 1 624 ? 6.020 -2.139 -15.302 1.00 98.38 624 CYS A CA 1
ATOM 4760 C C . CYS A 1 624 ? 6.513 -0.678 -15.379 1.00 98.38 624 CYS A C 1
ATOM 4762 O O . CYS A 1 624 ? 7.313 -0.254 -14.551 1.00 98.38 624 CYS A O 1
ATOM 4764 N N . GLU A 1 625 ? 6.028 0.129 -16.328 1.00 98.44 625 GLU A N 1
ATOM 4765 C CA . GLU A 1 625 ? 6.393 1.552 -16.399 1.00 98.44 625 GLU A CA 1
ATOM 4766 C C . GLU A 1 625 ? 5.852 2.382 -15.229 1.00 98.44 625 GLU A C 1
ATOM 4768 O O . GLU A 1 625 ? 6.353 3.479 -15.013 1.00 98.44 625 GLU A O 1
ATOM 4773 N N . VAL A 1 626 ? 4.888 1.871 -14.449 1.00 98.56 626 VAL A N 1
ATOM 4774 C CA . VAL A 1 626 ? 4.391 2.555 -13.241 1.00 98.56 626 VAL A CA 1
ATOM 4775 C C . VAL A 1 626 ? 5.492 2.720 -12.191 1.00 98.56 626 VAL A C 1
ATOM 4777 O O . VAL A 1 626 ? 5.471 3.696 -11.448 1.00 98.56 626 VAL A O 1
ATOM 4780 N N . TYR A 1 627 ? 6.491 1.834 -12.156 1.00 98.75 627 TYR A N 1
ATOM 4781 C CA . TYR A 1 627 ? 7.682 2.046 -11.325 1.00 98.75 627 TYR A CA 1
ATOM 4782 C C . TYR A 1 627 ? 8.576 3.164 -11.870 1.00 98.75 627 TYR A C 1
ATOM 4784 O O . TYR A 1 627 ? 9.193 3.895 -11.106 1.00 98.75 627 TYR A O 1
ATOM 4792 N N . GLY A 1 628 ? 8.629 3.319 -13.194 1.00 98.06 628 GLY A N 1
ATOM 4793 C CA . GLY A 1 628 ? 9.464 4.306 -13.864 1.00 98.06 628 GLY A CA 1
ATOM 4794 C C . GLY A 1 628 ? 10.955 3.974 -13.787 1.00 98.06 628 GLY A C 1
ATOM 4795 O O . GLY A 1 628 ? 11.386 2.984 -14.385 1.00 98.06 628 GLY A O 1
ATOM 4796 N N . LYS A 1 629 ? 11.740 4.833 -13.134 1.00 97.94 629 LYS A N 1
ATOM 4797 C CA . LYS A 1 629 ? 13.188 4.676 -12.919 1.00 97.94 629 LYS A CA 1
ATOM 4798 C C . LYS A 1 629 ? 13.482 3.927 -11.622 1.00 97.94 629 LYS A C 1
ATOM 4800 O O . LYS A 1 629 ? 12.709 3.997 -10.670 1.00 97.94 629 LYS A O 1
ATOM 4805 N N . THR A 1 630 ? 14.626 3.256 -11.556 1.00 97.38 630 THR A N 1
ATOM 4806 C CA . THR A 1 630 ? 15.108 2.670 -10.301 1.00 97.38 630 THR A CA 1
ATOM 4807 C C . THR A 1 630 ? 15.678 3.743 -9.373 1.00 97.38 630 THR A C 1
ATOM 4809 O O . THR A 1 630 ? 16.150 4.791 -9.827 1.00 97.38 630 THR A O 1
ATOM 4812 N N . ILE A 1 631 ? 15.693 3.475 -8.064 1.00 92.69 631 ILE A N 1
ATOM 4813 C CA . ILE A 1 631 ? 16.370 4.343 -7.085 1.00 92.69 631 ILE A CA 1
ATOM 4814 C C . ILE A 1 631 ? 17.876 4.378 -7.389 1.00 92.69 631 ILE A C 1
ATOM 4816 O O . ILE A 1 631 ? 18.499 5.441 -7.360 1.00 92.69 631 ILE A O 1
ATOM 4820 N N . GLY A 1 632 ? 18.453 3.230 -7.759 1.00 93.75 632 GLY A N 1
ATOM 4821 C CA . GLY A 1 632 ? 19.867 3.098 -8.106 1.00 93.75 632 GLY A CA 1
ATOM 4822 C C . GLY A 1 632 ? 20.307 3.981 -9.276 1.00 93.75 632 GLY A C 1
ATOM 4823 O O . GLY A 1 632 ? 21.468 4.391 -9.328 1.00 93.75 632 GLY A O 1
ATOM 4824 N N . SER A 1 633 ? 19.392 4.349 -10.178 1.00 95.62 633 SER A N 1
ATOM 4825 C CA . SER A 1 633 ? 19.692 5.205 -11.332 1.00 95.62 633 SER A CA 1
ATOM 4826 C C . SER A 1 633 ? 20.220 6.599 -10.961 1.00 95.62 633 SER A C 1
ATOM 4828 O O . SER A 1 633 ? 20.991 7.173 -11.732 1.00 95.62 633 SER A O 1
ATOM 4830 N N . PHE A 1 634 ? 19.879 7.109 -9.771 1.00 94.56 634 PHE A N 1
ATOM 4831 C CA . PHE A 1 634 ? 20.278 8.436 -9.281 1.00 94.56 634 PHE A CA 1
ATOM 4832 C C . PHE A 1 634 ? 21.624 8.441 -8.545 1.00 94.56 634 PHE A C 1
ATOM 4834 O O . PHE A 1 634 ? 22.153 9.505 -8.224 1.00 94.56 634 PHE A O 1
ATOM 4841 N N . LEU A 1 635 ? 22.195 7.266 -8.274 1.00 91.25 635 LEU A N 1
ATOM 4842 C CA . LEU A 1 635 ? 23.512 7.141 -7.654 1.00 91.25 635 LEU A CA 1
ATOM 4843 C C . LEU A 1 635 ? 24.627 7.381 -8.688 1.00 91.25 635 LEU A C 1
ATOM 4845 O O . LEU A 1 635 ? 24.395 7.200 -9.881 1.00 91.25 635 LEU A O 1
ATOM 4849 N N . PRO A 1 636 ? 25.867 7.714 -8.291 1.00 93.38 636 PRO A N 1
ATOM 4850 C CA . PRO A 1 636 ? 27.004 7.749 -9.218 1.00 93.38 636 PRO A CA 1
ATOM 4851 C C . PRO A 1 636 ? 27.180 6.419 -9.973 1.00 93.38 636 PRO A C 1
ATOM 4853 O O . PRO A 1 636 ? 26.879 5.365 -9.416 1.00 93.38 636 PRO A O 1
ATOM 4856 N N . LYS A 1 637 ? 27.650 6.457 -11.232 1.00 84.19 637 LYS A N 1
ATOM 4857 C CA . LYS A 1 637 ? 27.672 5.304 -12.163 1.00 84.19 637 LYS A CA 1
ATOM 4858 C C . LYS A 1 637 ? 28.320 4.042 -11.575 1.00 84.19 637 LYS A C 1
ATOM 4860 O O . LYS A 1 637 ? 27.775 2.958 -11.744 1.00 84.19 637 LYS A O 1
ATOM 4865 N N . ASP A 1 638 ? 29.403 4.216 -10.822 1.00 88.94 638 ASP A N 1
ATOM 4866 C CA . ASP A 1 638 ? 30.193 3.119 -10.246 1.00 88.94 638 ASP A CA 1
ATOM 4867 C C . ASP A 1 638 ? 29.944 2.931 -8.736 1.00 88.94 638 ASP A C 1
ATOM 4869 O O . ASP A 1 638 ? 30.726 2.293 -8.033 1.00 88.94 638 ASP A O 1
ATOM 4873 N N . HIS A 1 639 ? 28.863 3.511 -8.199 1.00 92.00 639 HIS A N 1
ATOM 4874 C CA . HIS A 1 639 ? 28.549 3.415 -6.776 1.00 92.00 639 HIS A CA 1
ATOM 4875 C C . HIS A 1 639 ? 28.124 1.983 -6.391 1.00 92.00 639 HIS A C 1
ATOM 4877 O O . HIS A 1 639 ? 27.218 1.438 -7.027 1.00 92.00 639 HIS A O 1
ATOM 4883 N N . PRO A 1 640 ? 28.672 1.385 -5.313 1.00 88.62 640 PRO A N 1
ATOM 4884 C CA . PRO A 1 640 ? 28.427 -0.019 -4.963 1.00 88.62 640 PRO A CA 1
ATOM 4885 C C . PRO A 1 640 ? 26.954 -0.342 -4.677 1.00 88.62 640 PRO A C 1
ATOM 4887 O O . PRO A 1 640 ? 26.488 -1.414 -5.049 1.00 88.62 640 PRO A O 1
ATOM 4890 N N . LEU A 1 641 ? 26.187 0.598 -4.107 1.00 89.12 641 LEU A N 1
ATOM 4891 C CA . LEU A 1 641 ? 24.744 0.410 -3.860 1.00 89.12 641 LEU A CA 1
ATOM 4892 C C . LEU A 1 641 ? 23.915 0.172 -5.136 1.00 89.12 641 LEU A C 1
ATOM 4894 O O . LEU A 1 641 ? 22.806 -0.333 -5.040 1.00 89.12 641 LEU A O 1
ATOM 4898 N N . ARG A 1 642 ? 24.432 0.465 -6.341 1.00 89.31 642 ARG A N 1
ATOM 4899 C CA . ARG A 1 642 ? 23.750 0.090 -7.596 1.00 89.31 642 ARG A CA 1
ATOM 4900 C C . ARG A 1 642 ? 23.631 -1.429 -7.780 1.00 89.31 642 ARG A C 1
ATOM 4902 O O . ARG A 1 642 ? 22.789 -1.863 -8.557 1.00 89.31 642 ARG A O 1
ATOM 4909 N N . GLN A 1 643 ? 24.473 -2.211 -7.101 1.00 89.75 643 GLN A N 1
ATOM 4910 C CA . GLN A 1 643 ? 24.446 -3.678 -7.126 1.00 89.75 643 GLN A CA 1
ATOM 4911 C C . GLN A 1 643 ? 23.557 -4.278 -6.034 1.00 89.75 643 GLN A C 1
ATOM 4913 O O . GLN A 1 643 ? 23.286 -5.479 -6.062 1.00 89.75 643 GLN A O 1
ATOM 4918 N N . ASP A 1 644 ? 23.087 -3.465 -5.090 1.00 92.19 644 ASP A N 1
ATOM 4919 C CA . ASP A 1 644 ? 22.188 -3.919 -4.040 1.00 92.19 644 ASP A CA 1
ATOM 4920 C C . ASP A 1 644 ? 20.753 -4.050 -4.600 1.00 92.19 644 ASP A C 1
ATOM 4922 O O . ASP A 1 644 ? 20.227 -3.076 -5.156 1.00 92.19 644 ASP A O 1
ATOM 4926 N N . PRO A 1 645 ? 20.111 -5.233 -4.490 1.00 89.69 645 PRO A N 1
ATOM 4927 C CA . PRO A 1 645 ? 18.741 -5.459 -4.947 1.00 89.69 645 PRO A CA 1
ATOM 4928 C C . PRO A 1 645 ? 17.721 -4.432 -4.446 1.00 89.69 645 PRO A C 1
ATOM 4930 O O . PRO A 1 645 ? 16.779 -4.131 -5.182 1.00 89.69 645 PRO A O 1
ATOM 4933 N N . GLU A 1 646 ? 17.912 -3.848 -3.258 1.00 89.38 646 GLU A N 1
ATOM 4934 C CA . GLU A 1 646 ? 17.024 -2.812 -2.703 1.00 89.38 646 GLU A CA 1
ATOM 4935 C C . GLU A 1 646 ? 16.875 -1.601 -3.646 1.00 89.38 646 GLU A C 1
ATOM 4937 O O . GLU A 1 646 ? 15.842 -0.929 -3.664 1.00 89.38 646 GLU A O 1
ATOM 4942 N N . PHE A 1 647 ? 17.877 -1.349 -4.493 1.00 92.50 647 PHE A N 1
ATOM 4943 C CA . PHE A 1 647 ? 17.937 -0.170 -5.351 1.00 92.50 647 PHE A CA 1
ATOM 4944 C C . PHE A 1 647 ? 17.429 -0.399 -6.778 1.00 92.50 647 PHE A C 1
ATOM 4946 O O . PHE A 1 647 ? 17.255 0.590 -7.494 1.00 92.50 647 PHE A O 1
ATOM 4953 N N . TYR A 1 648 ? 17.179 -1.644 -7.207 1.00 95.19 648 TYR A N 1
ATOM 4954 C CA . TYR A 1 648 ? 16.729 -1.942 -8.579 1.00 95.19 648 TYR A CA 1
ATOM 4955 C C . TYR A 1 648 ? 15.633 -3.007 -8.709 1.00 95.19 648 TYR A C 1
ATOM 4957 O O . TYR A 1 648 ? 15.013 -3.088 -9.774 1.00 95.19 648 TYR A O 1
ATOM 4965 N N . VAL A 1 649 ? 15.379 -3.826 -7.682 1.00 97.62 649 VAL A N 1
ATOM 4966 C CA . VAL A 1 649 ? 14.267 -4.785 -7.698 1.00 97.62 649 VAL A CA 1
ATOM 4967 C C . VAL A 1 649 ? 12.955 -4.032 -7.496 1.00 97.62 649 VAL A C 1
ATOM 4969 O O . VAL A 1 649 ? 12.795 -3.235 -6.572 1.00 97.62 649 VAL A O 1
ATOM 4972 N N . LEU A 1 650 ? 12.005 -4.275 -8.395 1.00 98.06 650 LEU A N 1
ATOM 4973 C CA . LEU A 1 650 ? 10.732 -3.569 -8.452 1.00 98.06 650 LEU A CA 1
ATOM 4974 C C . LEU A 1 650 ? 9.648 -4.440 -7.831 1.00 98.06 650 LEU A C 1
ATOM 4976 O O . LEU A 1 650 ? 9.073 -5.288 -8.508 1.00 98.06 650 LEU A O 1
ATOM 4980 N N . LYS A 1 651 ? 9.374 -4.236 -6.545 1.00 95.31 651 LYS A N 1
ATOM 4981 C CA . LYS A 1 651 ? 8.370 -4.965 -5.774 1.00 95.31 651 LYS A CA 1
ATOM 4982 C C . LYS A 1 651 ? 7.049 -4.206 -5.717 1.00 95.31 651 LYS A C 1
ATOM 4984 O O . LYS A 1 651 ? 7.014 -3.027 -5.368 1.00 95.31 651 LYS A O 1
ATOM 4989 N N . GLU A 1 652 ? 5.955 -4.870 -6.072 1.00 92.56 652 GLU A N 1
ATOM 4990 C CA . GLU A 1 652 ? 4.673 -4.210 -6.348 1.00 92.56 652 GLU A CA 1
ATOM 4991 C C . GLU A 1 652 ? 3.974 -3.575 -5.146 1.00 92.56 652 GLU A C 1
ATOM 4993 O O . GLU A 1 652 ? 3.167 -2.669 -5.357 1.00 92.56 652 GLU A O 1
ATOM 4998 N N . ASP A 1 653 ? 4.299 -3.992 -3.921 1.00 84.88 653 ASP A N 1
ATOM 4999 C CA . ASP A 1 653 ? 3.700 -3.490 -2.679 1.00 84.88 653 ASP A CA 1
ATOM 5000 C C . ASP A 1 653 ? 4.490 -2.351 -2.007 1.00 84.88 653 ASP A C 1
ATOM 5002 O O . ASP A 1 653 ? 3.924 -1.643 -1.171 1.00 84.88 653 ASP A O 1
ATOM 5006 N N . ILE A 1 654 ? 5.766 -2.148 -2.363 1.00 85.81 654 ILE A N 1
ATOM 5007 C CA . ILE A 1 654 ? 6.642 -1.181 -1.673 1.00 85.81 654 ILE A CA 1
ATOM 5008 C C . ILE A 1 654 ? 7.488 -0.296 -2.591 1.00 85.81 654 ILE A C 1
ATOM 5010 O O . ILE A 1 654 ? 7.823 0.820 -2.193 1.00 85.81 654 ILE A O 1
ATOM 5014 N N . SER A 1 655 ? 7.870 -0.757 -3.787 1.00 89.88 655 SER A N 1
ATOM 5015 C CA . SER A 1 655 ? 8.793 0.010 -4.624 1.00 89.88 655 SER A CA 1
ATOM 5016 C C . SER A 1 655 ? 8.110 1.278 -5.147 1.00 89.88 655 SER A C 1
ATOM 5018 O O . SER A 1 655 ? 6.946 1.234 -5.558 1.00 89.88 655 SER A O 1
ATOM 5020 N N . PRO A 1 656 ? 8.816 2.421 -5.146 1.00 91.50 656 PRO A N 1
ATOM 5021 C CA . PRO A 1 656 ? 8.224 3.700 -5.510 1.00 91.50 656 PRO A CA 1
ATOM 5022 C C . PRO A 1 656 ? 7.922 3.801 -7.011 1.00 91.50 656 PRO A C 1
ATOM 5024 O O . PRO A 1 656 ? 8.492 3.094 -7.841 1.00 91.50 656 PRO A O 1
ATOM 5027 N N . CYS A 1 657 ? 7.054 4.752 -7.356 1.00 98.06 657 CYS A N 1
ATOM 5028 C CA . CYS A 1 657 ? 6.858 5.219 -8.727 1.00 98.06 657 CYS A CA 1
ATOM 5029 C C . CYS A 1 657 ? 7.738 6.455 -8.951 1.00 98.06 657 CYS A C 1
ATOM 5031 O O . CYS A 1 657 ? 7.430 7.520 -8.411 1.00 98.06 657 CYS A O 1
ATOM 5033 N N . ILE A 1 658 ? 8.829 6.326 -9.707 1.00 97.94 658 ILE A N 1
ATOM 5034 C CA . ILE A 1 658 ? 9.797 7.404 -9.936 1.00 97.94 658 ILE A CA 1
ATOM 5035 C C . ILE A 1 658 ? 9.779 7.817 -11.403 1.00 97.94 658 ILE A C 1
ATOM 5037 O O . ILE A 1 658 ? 10.244 7.088 -12.278 1.00 97.94 658 ILE A O 1
ATOM 5041 N N . PHE A 1 659 ? 9.288 9.021 -11.673 1.00 98.38 659 PHE A N 1
ATOM 5042 C CA . PHE A 1 659 ? 9.212 9.581 -13.020 1.00 98.38 659 PHE A CA 1
ATOM 5043 C C . PHE A 1 659 ? 10.168 10.763 -13.179 1.00 98.38 659 PHE A C 1
ATOM 5045 O O . PHE A 1 659 ? 10.607 11.371 -12.202 1.00 98.38 659 PHE A O 1
ATOM 5052 N N . GLY A 1 660 ? 10.494 11.089 -14.426 1.00 94.25 660 GLY A N 1
ATOM 5053 C CA . GLY A 1 660 ? 11.181 12.330 -14.769 1.00 94.25 660 GLY A CA 1
ATOM 5054 C C . GLY A 1 660 ? 10.299 13.560 -14.544 1.00 94.25 660 GLY A C 1
ATOM 5055 O O . GLY A 1 660 ? 9.125 13.464 -14.184 1.00 94.25 660 GLY A O 1
ATOM 5056 N N . SER A 1 661 ? 10.879 14.738 -14.766 1.00 97.12 661 SER A N 1
ATOM 5057 C CA . SER A 1 661 ? 10.167 16.016 -14.690 1.00 97.12 661 SER A CA 1
ATOM 5058 C C . SER A 1 661 ? 9.029 16.103 -15.717 1.00 97.12 661 SER A C 1
ATOM 5060 O O . SER A 1 661 ? 8.975 15.343 -16.680 1.00 97.12 661 SER A O 1
ATOM 5062 N N . ILE A 1 662 ? 8.126 17.073 -15.546 1.00 96.31 662 ILE A N 1
ATOM 5063 C CA . ILE A 1 662 ? 6.951 17.243 -16.418 1.00 96.31 662 ILE A CA 1
ATOM 5064 C C . ILE A 1 662 ? 7.330 17.436 -17.896 1.00 96.31 662 ILE A C 1
ATOM 5066 O O . ILE A 1 662 ? 6.634 16.933 -18.770 1.00 96.31 662 ILE A O 1
ATOM 5070 N N . GLU A 1 663 ? 8.445 18.104 -18.206 1.00 95.12 663 GLU A N 1
ATOM 5071 C CA . GLU A 1 663 ? 8.930 18.251 -19.593 1.00 95.12 663 GLU A CA 1
ATOM 5072 C C . GLU A 1 663 ? 9.273 16.909 -20.269 1.00 95.12 663 GLU A C 1
ATOM 5074 O O . GLU A 1 663 ? 9.296 16.814 -21.497 1.00 95.12 663 GLU A O 1
ATOM 5079 N N . LYS A 1 664 ? 9.495 15.845 -19.489 1.00 97.12 664 LYS A N 1
ATOM 5080 C CA . LYS A 1 664 ? 9.715 14.484 -19.981 1.00 97.12 664 LYS A CA 1
ATOM 5081 C C . LYS A 1 664 ? 8.376 13.801 -20.239 1.00 97.12 664 LYS A C 1
ATOM 5083 O O . LYS A 1 664 ? 7.914 12.944 -19.486 1.00 97.12 664 LYS A O 1
ATOM 5088 N N . GLN A 1 665 ? 7.751 14.206 -21.341 1.00 96.12 665 GLN A N 1
ATOM 5089 C CA . GLN A 1 665 ? 6.401 13.809 -21.743 1.00 96.12 665 GLN A CA 1
ATOM 5090 C C . GLN A 1 665 ? 6.211 12.297 -21.925 1.00 96.12 665 GLN A C 1
ATOM 5092 O O . GLN A 1 665 ? 5.076 11.837 -21.839 1.00 96.12 665 GLN A O 1
ATOM 5097 N N . ARG A 1 666 ? 7.277 11.496 -22.078 1.00 96.56 666 ARG A N 1
ATOM 5098 C CA . ARG A 1 666 ? 7.181 10.022 -22.037 1.00 96.56 666 ARG A CA 1
ATOM 5099 C C . ARG A 1 666 ? 6.420 9.514 -20.804 1.00 96.56 666 ARG A C 1
ATOM 5101 O O . ARG A 1 666 ? 5.701 8.519 -20.888 1.00 96.56 666 ARG A O 1
ATOM 5108 N N . TRP A 1 667 ? 6.559 10.185 -19.659 1.00 97.94 667 TRP A N 1
ATOM 5109 C CA . TRP A 1 667 ? 5.897 9.788 -18.413 1.00 97.94 667 TRP A CA 1
ATOM 5110 C C . TRP A 1 667 ? 4.385 10.063 -18.397 1.00 97.94 667 TRP A C 1
ATOM 5112 O O . TRP A 1 667 ? 3.725 9.686 -17.430 1.00 97.94 667 TRP A O 1
ATOM 5122 N N . SER A 1 668 ? 3.810 10.635 -19.465 1.00 97.12 668 SER A N 1
ATOM 5123 C CA . SER A 1 668 ? 2.357 10.760 -19.659 1.00 97.12 668 SER A CA 1
ATOM 5124 C C . SER A 1 668 ? 1.652 9.403 -19.526 1.00 97.12 668 SER A C 1
ATOM 5126 O O . SER A 1 668 ? 0.683 9.277 -18.776 1.00 97.12 668 SER A O 1
ATOM 5128 N N . TYR A 1 669 ? 2.199 8.365 -20.167 1.00 98.31 669 TYR A N 1
ATOM 5129 C CA . TYR A 1 669 ? 1.707 6.990 -20.096 1.00 98.31 669 TYR A CA 1
ATOM 5130 C C . TYR A 1 669 ? 1.802 6.411 -18.681 1.00 98.31 669 TYR A C 1
ATOM 5132 O O . TYR A 1 669 ? 0.811 5.922 -18.138 1.00 98.31 669 TYR A O 1
ATOM 5140 N N . ALA A 1 670 ? 2.988 6.486 -18.071 1.00 97.75 670 ALA A N 1
ATOM 5141 C CA . ALA A 1 670 ? 3.244 5.912 -16.752 1.00 97.75 670 ALA A CA 1
ATOM 5142 C C . ALA A 1 670 ? 2.390 6.572 -15.661 1.00 97.75 670 ALA A C 1
ATOM 5144 O O . ALA A 1 670 ? 1.835 5.876 -14.816 1.00 97.75 670 ALA A O 1
ATOM 5145 N N . CYS A 1 671 ? 2.229 7.896 -15.714 1.00 98.38 671 CYS A N 1
ATOM 5146 C CA . CYS A 1 671 ? 1.406 8.646 -14.772 1.00 98.38 671 CYS A CA 1
ATOM 5147 C C . CYS A 1 671 ? -0.089 8.333 -14.949 1.00 98.38 671 CYS A C 1
ATOM 5149 O O . CYS A 1 671 ? -0.778 8.067 -13.965 1.00 98.38 671 CYS A O 1
ATOM 5151 N N . ALA A 1 672 ? -0.586 8.260 -16.191 1.00 98.00 672 ALA A N 1
ATOM 5152 C CA . ALA A 1 672 ? -1.964 7.843 -16.466 1.00 98.00 672 ALA A CA 1
ATOM 5153 C C . ALA A 1 672 ? -2.242 6.424 -15.940 1.00 98.00 672 ALA A C 1
ATOM 5155 O O . ALA A 1 672 ? -3.248 6.199 -15.264 1.00 98.00 672 ALA A O 1
ATOM 5156 N N . LYS A 1 673 ? -1.311 5.487 -16.175 1.00 98.56 673 LYS A N 1
ATOM 5157 C CA . LYS A 1 673 ? -1.380 4.116 -15.651 1.00 98.56 673 LYS A CA 1
ATOM 5158 C C . LYS A 1 673 ? -1.294 4.060 -14.123 1.00 98.56 673 LYS A C 1
ATOM 5160 O O . LYS A 1 673 ? -2.053 3.328 -13.499 1.00 98.56 673 LYS A O 1
ATOM 5165 N N . GLN A 1 674 ? -0.442 4.871 -13.500 1.00 98.75 674 GLN A N 1
ATOM 5166 C CA . GLN A 1 674 ? -0.385 4.971 -12.042 1.00 98.75 674 GLN A CA 1
ATOM 5167 C C . GLN A 1 674 ? -1.719 5.473 -11.470 1.00 98.75 674 GLN A C 1
ATOM 5169 O O . GLN A 1 674 ? -2.194 4.952 -10.462 1.00 98.75 674 GLN A O 1
ATOM 5174 N N . LEU A 1 675 ? -2.335 6.479 -12.097 1.00 98.12 675 LEU A N 1
ATOM 5175 C CA . LEU A 1 675 ? -3.572 7.068 -11.594 1.00 98.12 675 LEU A CA 1
ATOM 5176 C C . LEU A 1 675 ? -4.770 6.123 -11.750 1.00 98.12 675 LEU A C 1
ATOM 5178 O O . LEU A 1 675 ? -5.563 6.019 -10.816 1.00 98.12 675 LEU A O 1
ATOM 5182 N N . ILE A 1 676 ? -4.882 5.390 -12.865 1.00 98.62 676 ILE A N 1
ATOM 5183 C CA . ILE A 1 676 ? -5.936 4.371 -13.010 1.00 98.62 676 ILE A CA 1
ATOM 5184 C C . ILE A 1 676 ? -5.728 3.200 -12.041 1.00 98.62 676 ILE A C 1
ATOM 5186 O O . ILE A 1 676 ? -6.708 2.712 -11.489 1.00 98.62 676 ILE A O 1
ATOM 5190 N N . GLU A 1 677 ? -4.485 2.789 -11.751 1.00 98.69 677 GLU A N 1
ATOM 5191 C CA . GLU A 1 677 ? -4.225 1.789 -10.705 1.00 98.69 677 GLU A CA 1
ATOM 5192 C C . GLU A 1 677 ? -4.699 2.275 -9.334 1.00 98.69 677 GLU A C 1
ATOM 5194 O O . GLU A 1 677 ? -5.394 1.545 -8.628 1.00 98.69 677 GLU A O 1
ATOM 5199 N N . ARG A 1 678 ? -4.363 3.519 -8.967 1.00 96.69 678 ARG A N 1
ATOM 5200 C CA . ARG A 1 678 ? -4.811 4.125 -7.705 1.00 96.69 678 ARG A CA 1
ATOM 5201 C C . ARG A 1 678 ? -6.328 4.221 -7.632 1.00 96.69 678 ARG A C 1
ATOM 5203 O O . ARG A 1 678 ? -6.883 3.962 -6.571 1.00 96.69 678 ARG A O 1
ATOM 5210 N N . LEU A 1 679 ? -6.984 4.564 -8.738 1.00 98.56 679 LEU A N 1
ATOM 5211 C CA . LEU A 1 679 ? -8.438 4.646 -8.812 1.00 98.56 679 LEU A CA 1
ATOM 5212 C C . LEU A 1 679 ? -9.087 3.268 -8.670 1.00 98.56 679 LEU A C 1
ATOM 5214 O O . LEU A 1 679 ? -9.992 3.124 -7.864 1.00 98.56 679 LEU A O 1
ATOM 5218 N N . VAL A 1 680 ? -8.606 2.245 -9.382 1.00 97.88 680 VAL A N 1
ATOM 5219 C CA . VAL A 1 680 ? -9.108 0.865 -9.237 1.00 97.88 680 VAL A CA 1
ATOM 5220 C C . VAL A 1 680 ? -8.894 0.354 -7.810 1.00 97.88 680 VAL A C 1
ATOM 5222 O O . VAL A 1 680 ? -9.788 -0.264 -7.237 1.00 97.88 680 VAL A O 1
ATOM 5225 N N . TYR A 1 681 ? -7.737 0.651 -7.213 1.00 97.31 681 TYR A N 1
ATOM 5226 C CA . TYR A 1 681 ? -7.448 0.294 -5.826 1.00 97.31 681 TYR A CA 1
ATOM 5227 C C . TYR A 1 681 ? -8.389 1.008 -4.843 1.00 97.31 681 TYR A C 1
ATOM 5229 O O . TYR A 1 681 ? -8.917 0.375 -3.930 1.00 97.31 681 TYR A O 1
ATOM 5237 N N . ALA A 1 682 ? -8.632 2.308 -5.044 1.00 91.12 682 ALA A N 1
ATOM 5238 C CA . ALA A 1 682 ? -9.573 3.094 -4.251 1.00 91.12 682 ALA A CA 1
ATOM 5239 C C . ALA A 1 682 ? -11.013 2.588 -4.411 1.00 91.12 682 ALA A C 1
ATOM 5241 O O . ALA A 1 682 ? -11.700 2.418 -3.413 1.00 91.12 682 ALA A O 1
ATOM 5242 N N . GLU A 1 683 ? -11.440 2.241 -5.625 1.00 91.44 683 GLU A N 1
ATOM 5243 C CA . GLU A 1 683 ? -12.757 1.654 -5.896 1.00 91.44 683 GLU A CA 1
ATOM 5244 C C . GLU A 1 683 ? -12.931 0.306 -5.173 1.00 91.44 683 GLU A C 1
ATOM 5246 O O . GLU A 1 683 ? -13.989 0.002 -4.620 1.00 91.44 683 GLU A O 1
ATOM 5251 N N . GLY A 1 684 ? -11.861 -0.492 -5.101 1.00 89.50 684 GLY A N 1
ATOM 5252 C CA . GLY A 1 684 ? -11.815 -1.702 -4.280 1.00 89.50 684 GLY A CA 1
ATOM 5253 C C . GLY A 1 684 ? -11.907 -1.424 -2.777 1.00 89.50 684 GLY A C 1
ATOM 5254 O O . GLY A 1 684 ? -12.526 -2.199 -2.047 1.00 89.50 684 GLY A O 1
ATOM 5255 N N . ALA A 1 685 ? -11.315 -0.325 -2.309 1.00 77.50 685 ALA A N 1
ATOM 5256 C CA . ALA A 1 685 ? -11.276 0.044 -0.897 1.00 77.50 685 ALA A CA 1
ATOM 5257 C C . ALA A 1 685 ? -12.562 0.723 -0.396 1.00 77.50 685 ALA A C 1
ATOM 5259 O O . ALA A 1 685 ? -12.997 0.436 0.717 1.00 77.50 685 ALA A O 1
ATOM 5260 N N . GLU A 1 686 ? -13.151 1.614 -1.191 1.00 91.44 686 GLU A N 1
ATOM 5261 C CA . GLU A 1 686 ? -14.341 2.390 -0.830 1.00 91.44 686 GLU A CA 1
ATOM 5262 C C . GLU A 1 686 ? -15.633 1.636 -1.156 1.00 91.44 686 GLU A C 1
ATOM 5264 O O . GLU A 1 686 ? -16.534 1.578 -0.320 1.00 91.44 686 GLU A O 1
ATOM 5269 N N . ASN A 1 687 ? -15.699 1.006 -2.334 1.00 84.19 687 ASN A N 1
ATOM 5270 C CA . ASN A 1 687 ? -16.933 0.428 -2.877 1.00 84.19 687 ASN A CA 1
ATOM 5271 C C . ASN A 1 687 ? -16.893 -1.106 -2.982 1.00 84.19 687 ASN A C 1
ATOM 5273 O O . ASN A 1 687 ? -17.900 -1.740 -3.294 1.00 84.19 687 ASN A O 1
ATOM 5277 N N . GLY A 1 688 ? -15.751 -1.731 -2.674 1.00 89.75 688 GLY A N 1
ATOM 5278 C CA . GLY A 1 688 ? -15.621 -3.187 -2.636 1.00 89.75 688 GLY A CA 1
ATOM 5279 C C . GLY A 1 688 ? -15.483 -3.852 -4.007 1.00 89.75 688 GLY A C 1
ATOM 5280 O O . GLY A 1 688 ? -15.769 -5.047 -4.113 1.00 89.75 688 GLY A O 1
ATOM 5281 N N . LEU A 1 689 ? -15.043 -3.119 -5.040 1.00 98.12 689 LEU A N 1
ATOM 5282 C CA . LEU A 1 689 ? -14.735 -3.685 -6.357 1.00 98.12 689 LEU A CA 1
ATOM 5283 C C . LEU A 1 689 ? -13.762 -4.868 -6.231 1.00 98.12 689 LEU A C 1
ATOM 5285 O O . LEU A 1 689 ? -12.671 -4.751 -5.672 1.00 98.12 689 LEU A O 1
ATOM 5289 N N . GLU A 1 690 ? -14.135 -6.013 -6.797 1.00 98.56 690 GLU A N 1
ATOM 5290 C CA . GLU A 1 690 ? -13.224 -7.146 -6.924 1.00 98.56 690 GLU A CA 1
ATOM 5291 C C . GLU A 1 690 ? -12.292 -6.917 -8.106 1.00 98.56 690 GLU A C 1
ATOM 5293 O O . GLU A 1 690 ? -12.738 -6.903 -9.254 1.00 98.56 690 GLU A O 1
ATOM 5298 N N . PHE A 1 691 ? -10.997 -6.744 -7.843 1.00 98.81 691 PHE A N 1
ATOM 5299 C CA . PHE A 1 691 ? -10.042 -6.437 -8.899 1.00 98.81 691 PHE A CA 1
ATOM 5300 C C . PHE A 1 691 ? -8.735 -7.221 -8.798 1.00 98.81 691 PHE A C 1
ATOM 5302 O O . PHE A 1 691 ? -8.325 -7.638 -7.719 1.00 98.81 691 PHE A O 1
ATOM 5309 N N . THR A 1 692 ? -8.038 -7.342 -9.923 1.00 98.94 692 THR A N 1
ATOM 5310 C CA . THR A 1 692 ? -6.625 -7.732 -9.998 1.00 98.94 692 THR A CA 1
ATOM 5311 C C . THR A 1 692 ? -5.926 -6.810 -10.998 1.00 98.94 692 THR A C 1
ATOM 5313 O O . THR A 1 692 ? -6.435 -6.598 -12.100 1.00 98.94 692 THR A O 1
ATOM 5316 N N . ILE A 1 693 ? -4.767 -6.255 -10.647 1.00 98.94 693 ILE A N 1
ATOM 5317 C CA . ILE A 1 693 ? -3.970 -5.426 -11.566 1.00 98.94 693 ILE A CA 1
ATOM 5318 C C . ILE A 1 693 ? -2.771 -6.231 -12.063 1.00 98.94 693 ILE A C 1
ATOM 5320 O O . ILE A 1 693 ? -2.036 -6.821 -11.276 1.00 98.94 693 ILE A O 1
ATOM 5324 N N . VAL A 1 694 ? -2.540 -6.213 -13.373 1.00 98.94 694 VAL A N 1
ATOM 5325 C CA . VAL A 1 694 ? -1.386 -6.866 -14.004 1.00 98.94 694 VAL A CA 1
ATOM 5326 C C . VAL A 1 694 ? -0.369 -5.804 -14.409 1.00 98.94 694 VAL A C 1
ATOM 5328 O O . VAL A 1 694 ? -0.724 -4.850 -15.104 1.00 98.94 694 VAL A O 1
ATOM 5331 N N . ARG A 1 695 ? 0.900 -5.980 -14.029 1.00 98.88 695 ARG A N 1
ATOM 5332 C CA . ARG A 1 695 ? 2.042 -5.180 -14.499 1.00 98.88 695 ARG A CA 1
ATOM 5333 C C . ARG A 1 695 ? 2.939 -6.045 -15.399 1.00 98.88 695 ARG A C 1
ATOM 5335 O O . ARG A 1 695 ? 3.814 -6.750 -14.895 1.00 98.88 695 ARG A O 1
ATOM 5342 N N . PRO A 1 696 ? 2.740 -6.020 -16.732 1.00 98.81 696 PRO A N 1
ATOM 5343 C CA . PRO A 1 696 ? 3.601 -6.726 -17.677 1.00 98.81 696 PRO A CA 1
ATOM 5344 C C . PRO A 1 696 ? 5.031 -6.173 -17.712 1.00 98.81 696 PRO A C 1
ATOM 5346 O O . PRO A 1 696 ? 5.224 -4.972 -17.922 1.00 98.81 696 PRO A O 1
ATOM 5349 N N . PHE A 1 697 ? 6.031 -7.048 -17.590 1.00 98.50 697 PHE A N 1
ATOM 5350 C CA . PHE A 1 697 ? 7.448 -6.737 -17.808 1.00 98.50 697 PHE A CA 1
ATOM 5351 C C . PHE A 1 697 ? 7.871 -7.258 -19.177 1.00 98.50 697 PHE A C 1
ATOM 5353 O O . PHE A 1 697 ? 8.209 -8.427 -19.324 1.00 98.50 697 PHE A O 1
ATOM 5360 N N . ASN A 1 698 ? 7.796 -6.376 -20.178 1.00 98.00 698 ASN A N 1
ATOM 5361 C CA . ASN A 1 698 ? 8.274 -6.590 -21.549 1.00 98.00 698 ASN A CA 1
ATOM 5362 C C . ASN A 1 698 ? 7.905 -7.980 -22.107 1.00 98.00 698 ASN A C 1
ATOM 5364 O O . ASN A 1 698 ? 8.767 -8.805 -22.401 1.00 98.00 698 ASN A O 1
ATOM 5368 N N . TRP A 1 699 ? 6.604 -8.258 -22.215 1.00 98.38 699 TRP A N 1
ATOM 5369 C CA . TRP A 1 699 ? 6.123 -9.516 -22.788 1.00 98.38 699 TRP A CA 1
ATOM 5370 C C . TRP A 1 699 ? 6.442 -9.576 -24.283 1.00 98.38 699 TRP A C 1
ATOM 5372 O O . TRP A 1 699 ? 6.133 -8.635 -25.013 1.00 98.38 699 TRP A O 1
ATOM 5382 N N . ILE A 1 700 ? 7.025 -10.690 -24.726 1.00 97.00 700 ILE A N 1
ATOM 5383 C CA . ILE A 1 700 ? 7.521 -10.910 -26.089 1.00 97.00 700 ILE A CA 1
ATOM 5384 C C . ILE A 1 700 ? 6.850 -12.135 -26.700 1.00 97.00 700 ILE A C 1
ATOM 5386 O O . ILE A 1 700 ? 6.733 -13.185 -26.063 1.00 97.00 700 ILE A O 1
ATOM 5390 N N . GLY A 1 701 ? 6.430 -12.023 -27.959 1.00 97.44 701 GLY A N 1
ATOM 5391 C CA . GLY A 1 701 ? 5.893 -13.157 -28.695 1.00 97.44 701 GLY A CA 1
ATOM 5392 C C . GLY A 1 701 ? 5.303 -12.806 -30.061 1.00 97.44 701 GLY A C 1
ATOM 5393 O O . GLY A 1 701 ? 5.338 -11.647 -30.485 1.00 97.44 701 GLY A O 1
ATOM 5394 N N . PRO A 1 702 ? 4.726 -13.807 -30.750 1.00 96.44 702 PRO A N 1
ATOM 5395 C CA . PRO A 1 702 ? 4.008 -13.621 -32.010 1.00 96.44 702 PRO A CA 1
ATOM 5396 C C . PRO A 1 702 ? 2.938 -12.525 -31.931 1.00 96.44 702 PRO A C 1
ATOM 5398 O O . PRO A 1 702 ? 2.301 -12.362 -30.896 1.00 96.44 702 PRO A O 1
ATOM 5401 N N . ARG A 1 703 ? 2.673 -11.815 -33.033 1.00 95.50 703 ARG A N 1
ATOM 5402 C CA . ARG A 1 703 ? 1.629 -10.767 -33.131 1.00 95.50 703 ARG A CA 1
ATOM 5403 C C . ARG A 1 703 ? 1.826 -9.541 -32.218 1.00 95.50 703 ARG A C 1
ATOM 5405 O O . ARG A 1 703 ? 0.879 -8.772 -32.024 1.00 95.50 703 ARG A O 1
ATOM 5412 N N . MET A 1 704 ? 3.012 -9.334 -31.645 1.00 95.75 704 MET A N 1
ATOM 5413 C CA . MET A 1 704 ? 3.337 -8.101 -30.920 1.00 95.75 704 MET A CA 1
ATOM 5414 C C . MET A 1 704 ? 3.451 -6.921 -31.897 1.00 95.75 704 MET A C 1
ATOM 5416 O O . MET A 1 704 ? 4.210 -6.992 -32.854 1.00 95.75 704 MET A O 1
ATOM 5420 N N . ASP A 1 705 ? 2.690 -5.853 -31.640 1.00 93.38 705 ASP A N 1
ATOM 5421 C CA . ASP A 1 705 ? 2.604 -4.639 -32.471 1.00 93.38 705 ASP A CA 1
ATOM 5422 C C . ASP A 1 705 ? 2.361 -4.920 -33.963 1.00 93.38 705 ASP A C 1
ATOM 5424 O O . ASP A 1 705 ? 1.380 -5.598 -34.283 1.00 93.38 705 ASP A O 1
ATOM 5428 N N . PHE A 1 706 ? 3.187 -4.355 -34.841 1.00 92.62 706 PHE A N 1
ATOM 5429 C CA . PHE A 1 706 ? 3.100 -4.413 -36.297 1.00 92.62 706 PHE A CA 1
ATOM 5430 C C . PHE A 1 706 ? 4.494 -4.204 -36.909 1.00 92.62 706 PHE A C 1
ATOM 5432 O O . PHE A 1 706 ? 5.383 -3.632 -36.276 1.00 92.62 706 PHE A O 1
ATOM 5439 N N . ILE A 1 707 ? 4.665 -4.633 -38.153 1.00 94.50 707 ILE A N 1
ATOM 5440 C CA . ILE A 1 707 ? 5.800 -4.375 -39.033 1.00 94.50 707 ILE A CA 1
ATOM 5441 C C . ILE A 1 707 ? 5.461 -3.170 -39.933 1.00 94.50 707 ILE A C 1
ATOM 5443 O O . ILE A 1 707 ? 4.535 -3.250 -40.752 1.00 94.50 707 ILE A O 1
ATOM 5447 N N . PRO A 1 708 ? 6.193 -2.042 -39.809 1.00 91.75 708 PRO A N 1
ATOM 5448 C CA . PRO A 1 708 ? 5.908 -0.826 -40.567 1.00 91.75 708 PRO A CA 1
ATOM 5449 C C . PRO A 1 708 ? 5.859 -1.049 -42.086 1.00 91.75 708 PRO A C 1
ATOM 5451 O O . PRO A 1 708 ? 6.767 -1.629 -42.697 1.00 91.75 708 PRO A O 1
ATOM 5454 N N . GLY A 1 709 ? 4.769 -0.581 -42.699 1.00 90.12 709 GLY A N 1
ATOM 5455 C CA . GLY A 1 709 ? 4.520 -0.678 -44.138 1.00 90.12 709 GLY A CA 1
ATOM 5456 C C . GLY A 1 709 ? 4.021 -2.045 -44.617 1.00 90.12 709 GLY A C 1
ATOM 5457 O O . GLY A 1 709 ? 3.875 -2.229 -45.825 1.00 90.12 709 GLY A O 1
ATOM 5458 N N . ILE A 1 710 ? 3.765 -2.996 -43.708 1.00 92.00 710 ILE A N 1
ATOM 5459 C CA . ILE A 1 710 ? 3.195 -4.314 -44.030 1.00 92.00 710 ILE A CA 1
ATOM 5460 C C . ILE A 1 710 ? 1.822 -4.490 -43.374 1.00 92.00 710 ILE A C 1
ATOM 5462 O O . ILE A 1 710 ? 0.818 -4.553 -44.079 1.00 92.00 710 ILE A O 1
ATOM 5466 N N . ASP A 1 711 ? 1.763 -4.540 -42.043 1.00 88.62 711 ASP A N 1
ATOM 5467 C CA . ASP A 1 711 ? 0.528 -4.703 -41.254 1.00 88.62 711 ASP A CA 1
ATOM 5468 C C . ASP A 1 711 ? 0.311 -3.550 -40.253 1.00 88.62 711 ASP A C 1
ATOM 5470 O O . ASP A 1 711 ? -0.514 -3.632 -39.343 1.00 88.62 711 ASP A O 1
ATOM 5474 N N . GLY A 1 712 ? 1.024 -2.443 -40.466 1.00 87.75 712 GLY A N 1
ATOM 5475 C CA . GLY A 1 712 ? 0.853 -1.177 -39.768 1.00 87.75 712 GLY A CA 1
ATOM 5476 C C . GLY A 1 712 ? 1.369 0.007 -40.594 1.00 87.75 712 GLY A C 1
ATOM 5477 O O . GLY A 1 712 ? 1.902 -0.181 -41.694 1.00 87.75 712 GLY A O 1
ATOM 5478 N N . PRO A 1 713 ? 1.205 1.242 -40.094 1.00 83.88 713 PRO A N 1
ATOM 5479 C CA . PRO A 1 713 ? 1.609 2.447 -40.814 1.00 83.88 713 PRO A CA 1
ATOM 5480 C C . PRO A 1 713 ? 3.121 2.467 -41.072 1.00 83.88 713 PRO A C 1
ATOM 5482 O O . PRO A 1 713 ? 3.903 2.097 -40.199 1.00 83.88 713 PRO A O 1
ATOM 5485 N N . SER A 1 714 ? 3.534 2.926 -42.259 1.00 83.69 714 SER A N 1
ATOM 5486 C CA . SER A 1 714 ? 4.952 2.989 -42.655 1.00 83.69 714 SER A CA 1
ATOM 5487 C C . SER A 1 714 ? 5.801 3.857 -41.724 1.00 83.69 714 SER A C 1
ATOM 5489 O O . SER A 1 714 ? 6.932 3.496 -41.432 1.00 83.69 714 SER A O 1
ATOM 5491 N N . GLU A 1 715 ? 5.230 4.955 -41.222 1.00 81.06 715 GLU A N 1
ATOM 5492 C CA . GLU A 1 715 ? 5.888 5.888 -40.291 1.00 81.06 715 GLU A CA 1
ATOM 5493 C C . GLU A 1 715 ? 5.683 5.509 -38.810 1.00 81.06 715 GLU A C 1
ATOM 5495 O O . GLU A 1 715 ? 6.093 6.234 -37.908 1.00 81.06 715 GLU A O 1
ATOM 5500 N N . GLY A 1 716 ? 4.992 4.399 -38.524 1.00 82.94 716 GLY A N 1
ATOM 5501 C CA . GLY A 1 716 ? 4.739 3.971 -37.150 1.00 82.94 716 GLY A CA 1
ATOM 5502 C C . GLY A 1 716 ? 5.990 3.402 -36.489 1.00 82.94 716 GLY A C 1
ATOM 5503 O O . GLY A 1 716 ? 6.681 2.575 -37.079 1.00 82.94 716 GLY A O 1
ATOM 5504 N N . VAL A 1 717 ? 6.236 3.775 -35.232 1.00 90.75 717 VAL A N 1
ATOM 5505 C CA . VAL A 1 717 ? 7.357 3.257 -34.434 1.00 90.75 717 VAL A CA 1
ATOM 5506 C C . VAL A 1 717 ? 6.815 2.338 -33.327 1.00 90.75 717 VAL A C 1
ATOM 5508 O O . VAL A 1 717 ? 6.316 2.828 -32.308 1.00 90.75 717 VAL A O 1
ATOM 5511 N N . PRO A 1 718 ? 6.853 1.004 -33.517 1.00 91.06 718 PRO A N 1
ATOM 5512 C CA . PRO A 1 718 ? 6.380 0.050 -32.518 1.00 91.06 718 PRO A CA 1
ATOM 5513 C C . PRO A 1 718 ? 7.405 -0.137 -31.381 1.00 91.06 718 PRO A C 1
ATOM 5515 O O . PRO A 1 718 ? 8.395 0.587 -31.264 1.00 91.06 718 PRO A O 1
ATOM 5518 N N . ARG A 1 719 ? 7.175 -1.108 -30.490 1.00 91.06 719 ARG A N 1
ATOM 5519 C CA . ARG A 1 719 ? 8.140 -1.457 -29.435 1.00 91.06 719 ARG A CA 1
ATOM 5520 C C . ARG A 1 719 ? 9.340 -2.226 -30.000 1.00 91.06 719 ARG A C 1
ATOM 5522 O O . ARG A 1 719 ? 9.288 -2.797 -31.087 1.00 91.06 719 ARG A O 1
ATOM 5529 N N . VAL A 1 720 ? 10.407 -2.291 -29.195 1.00 90.88 720 VAL A N 1
ATOM 5530 C CA . VAL A 1 720 ? 11.754 -2.758 -29.581 1.00 90.88 720 VAL A CA 1
ATOM 5531 C C . VAL A 1 720 ? 11.786 -4.054 -30.400 1.00 90.88 720 VAL A C 1
ATOM 5533 O O . VAL A 1 720 ? 12.464 -4.101 -31.420 1.00 90.88 720 VAL A O 1
ATOM 5536 N N . LEU A 1 721 ? 11.011 -5.078 -30.024 1.00 87.75 721 LEU A N 1
ATOM 5537 C CA . LEU A 1 721 ? 10.980 -6.353 -30.745 1.00 87.75 721 LEU A CA 1
ATOM 5538 C C . LEU A 1 721 ? 10.530 -6.187 -32.198 1.00 87.75 721 LEU A C 1
ATOM 5540 O O . LEU A 1 721 ? 11.133 -6.774 -33.091 1.00 87.75 721 LEU A O 1
ATOM 5544 N N . ALA A 1 722 ? 9.461 -5.429 -32.432 1.00 91.31 722 ALA A N 1
ATOM 5545 C CA . ALA A 1 722 ? 8.911 -5.232 -33.766 1.00 91.31 722 ALA A CA 1
ATOM 5546 C C . ALA A 1 722 ? 9.818 -4.320 -34.607 1.00 91.31 722 ALA A C 1
ATOM 5548 O O . ALA A 1 722 ? 10.030 -4.606 -35.783 1.00 91.31 722 ALA A O 1
ATOM 5549 N N . CYS A 1 723 ? 10.439 -3.303 -33.992 1.00 94.88 723 CYS A N 1
ATOM 5550 C CA . CYS A 1 723 ? 11.475 -2.492 -34.641 1.00 94.88 723 CYS A CA 1
ATOM 5551 C C . CYS A 1 723 ? 12.644 -3.364 -35.119 1.00 94.88 723 CYS A C 1
ATOM 5553 O O . CYS A 1 723 ? 12.957 -3.379 -36.307 1.00 94.88 723 CYS A O 1
ATOM 5555 N N . PHE A 1 724 ? 13.233 -4.154 -34.217 1.00 97.00 724 PHE A N 1
ATOM 5556 C CA . PHE A 1 724 ? 14.360 -5.025 -34.547 1.00 97.00 724 PHE A CA 1
ATOM 5557 C C . PHE A 1 724 ? 13.967 -6.138 -35.520 1.00 97.00 724 PHE A C 1
ATOM 5559 O O . PHE A 1 724 ? 14.722 -6.421 -36.442 1.00 97.00 724 PHE A O 1
ATOM 5566 N N . SER A 1 725 ? 12.767 -6.713 -35.395 1.00 95.06 725 SER A N 1
ATOM 5567 C CA . SER A 1 725 ? 12.253 -7.689 -36.370 1.00 95.06 725 SER A CA 1
ATOM 5568 C C . SER A 1 725 ? 12.142 -7.072 -37.765 1.00 95.06 725 SER A C 1
ATOM 5570 O O . SER A 1 725 ? 12.580 -7.687 -38.732 1.00 95.06 725 SER A O 1
ATOM 5572 N N . ASN A 1 726 ? 11.624 -5.844 -37.881 1.00 95.31 726 ASN A N 1
ATOM 5573 C CA . ASN A 1 726 ? 11.563 -5.128 -39.155 1.00 95.31 726 ASN A CA 1
ATOM 5574 C C . ASN A 1 726 ? 12.965 -4.883 -39.736 1.00 95.31 726 ASN A C 1
ATOM 5576 O O . ASN A 1 726 ? 13.170 -5.140 -40.921 1.00 95.31 726 ASN A O 1
ATOM 5580 N N . ASN A 1 727 ? 13.935 -4.454 -38.919 1.00 95.25 727 ASN A N 1
ATOM 5581 C CA . ASN A 1 727 ? 15.313 -4.265 -39.382 1.00 95.25 727 ASN A CA 1
ATOM 5582 C C . ASN A 1 727 ? 15.933 -5.583 -39.873 1.00 95.25 727 ASN A C 1
ATOM 5584 O O . ASN A 1 727 ? 16.472 -5.625 -40.975 1.00 95.25 727 ASN A O 1
ATOM 5588 N N . LEU A 1 728 ? 15.776 -6.679 -39.127 1.00 95.56 728 LEU A N 1
ATOM 5589 C CA . LEU A 1 728 ? 16.270 -8.004 -39.520 1.00 95.56 728 LEU A CA 1
ATOM 5590 C C . LEU A 1 728 ? 15.647 -8.492 -40.834 1.00 95.56 728 LEU A C 1
ATOM 5592 O O . LEU A 1 728 ? 16.362 -8.924 -41.738 1.00 95.56 728 LEU A O 1
ATOM 5596 N N . LEU A 1 729 ? 14.325 -8.374 -40.975 1.00 94.56 729 LEU A N 1
ATOM 5597 C CA . LEU A 1 729 ? 13.604 -8.780 -42.184 1.00 94.56 729 LEU A CA 1
ATOM 5598 C C . LEU A 1 729 ? 13.987 -7.938 -43.412 1.00 94.56 729 LEU A C 1
ATOM 5600 O O . LEU A 1 729 ? 13.980 -8.448 -44.532 1.00 94.56 729 LEU A O 1
ATOM 5604 N N . ARG A 1 730 ? 14.318 -6.657 -43.212 1.00 94.00 730 ARG A N 1
ATOM 5605 C CA . ARG A 1 730 ? 14.781 -5.733 -44.264 1.00 94.00 730 ARG A CA 1
ATOM 5606 C C . ARG A 1 730 ? 16.290 -5.761 -44.484 1.00 94.00 730 ARG A C 1
ATOM 5608 O O . ARG A 1 730 ? 16.766 -5.115 -45.412 1.00 94.00 730 ARG A O 1
ATOM 5615 N N . ARG A 1 731 ? 17.026 -6.528 -43.675 1.00 93.56 731 ARG A N 1
ATOM 5616 C CA . ARG A 1 731 ? 18.494 -6.574 -43.652 1.00 93.56 731 ARG A CA 1
ATOM 5617 C C . ARG A 1 731 ? 19.144 -5.208 -43.399 1.00 93.56 731 ARG A C 1
ATOM 5619 O O . ARG A 1 731 ? 20.155 -4.867 -44.007 1.00 93.56 731 ARG A O 1
ATOM 5626 N N . GLU A 1 732 ? 18.567 -4.444 -42.484 1.00 94.56 732 GLU A N 1
ATOM 5627 C CA . GLU A 1 732 ? 19.065 -3.148 -42.023 1.00 94.56 732 GLU A CA 1
ATOM 5628 C C . GLU A 1 732 ? 19.715 -3.274 -40.633 1.00 94.56 732 GLU A C 1
ATOM 5630 O O . GLU A 1 732 ? 19.318 -4.147 -39.854 1.00 94.56 732 GLU A O 1
ATOM 5635 N N . PRO A 1 733 ? 20.675 -2.399 -40.274 1.00 96.56 733 PRO A N 1
ATOM 5636 C CA . PRO A 1 733 ? 21.209 -2.337 -38.916 1.00 96.56 733 PRO A CA 1
ATOM 5637 C C . PRO A 1 733 ? 20.125 -2.026 -37.875 1.00 96.56 733 PRO A C 1
ATOM 5639 O O . PRO A 1 733 ? 19.251 -1.181 -38.094 1.00 96.56 733 PRO A O 1
ATOM 5642 N N . LEU A 1 734 ? 20.202 -2.676 -36.713 1.00 97.12 734 LEU A N 1
ATOM 5643 C CA . LEU A 1 734 ? 19.303 -2.434 -35.585 1.00 97.12 734 LEU A CA 1
ATOM 5644 C C . LEU A 1 734 ? 19.688 -1.118 -34.898 1.00 97.12 734 LEU A C 1
ATOM 5646 O O . LEU A 1 734 ? 20.828 -0.936 -34.466 1.00 97.12 734 LEU A O 1
ATOM 5650 N N . LYS A 1 735 ? 18.727 -0.199 -34.789 1.00 96.88 735 LYS A N 1
ATOM 5651 C CA . LYS A 1 735 ? 18.943 1.138 -34.217 1.00 96.88 735 LYS A CA 1
ATOM 5652 C C . LYS A 1 735 ? 18.955 1.092 -32.682 1.00 96.88 735 LYS A C 1
ATOM 5654 O O . LYS A 1 735 ? 17.923 0.834 -32.063 1.00 96.88 735 LYS A O 1
ATOM 5659 N N . LEU A 1 736 ? 20.104 1.365 -32.067 1.00 97.75 736 LEU A N 1
ATOM 5660 C CA . LEU A 1 736 ? 20.306 1.396 -30.618 1.00 97.75 736 LEU A CA 1
ATOM 5661 C C . LEU A 1 736 ? 20.158 2.821 -30.084 1.00 97.75 736 LEU A C 1
ATOM 5663 O O . LEU A 1 736 ? 21.036 3.666 -30.256 1.00 97.75 736 LEU A O 1
ATOM 5667 N N . VAL A 1 737 ? 19.038 3.085 -29.416 1.00 96.31 737 VAL A N 1
ATOM 5668 C CA . VAL A 1 737 ? 18.753 4.404 -28.840 1.00 96.31 737 VAL A CA 1
ATOM 5669 C C . VAL A 1 737 ? 19.707 4.699 -27.682 1.00 96.31 737 VAL A C 1
ATOM 5671 O O . VAL A 1 737 ? 19.777 3.918 -26.733 1.00 96.31 737 VAL A O 1
ATOM 5674 N N . ASP A 1 738 ? 20.436 5.812 -27.776 1.00 95.56 738 ASP A N 1
ATOM 5675 C CA . ASP A 1 738 ? 21.456 6.271 -26.821 1.00 95.56 738 ASP A CA 1
ATOM 5676 C C . ASP A 1 738 ? 22.456 5.161 -26.435 1.00 95.56 738 ASP A C 1
ATOM 5678 O O . ASP A 1 738 ? 22.837 5.002 -25.275 1.00 95.56 738 ASP A O 1
ATOM 5682 N N . GLY A 1 739 ? 22.847 4.343 -27.418 1.00 94.88 739 GLY A N 1
ATOM 5683 C CA . GLY A 1 739 ? 23.789 3.236 -27.238 1.00 94.88 739 GLY A CA 1
ATOM 5684 C C . GLY A 1 739 ? 23.176 1.950 -26.672 1.00 94.88 739 GLY A C 1
ATOM 5685 O O . GLY A 1 739 ? 23.879 0.952 -26.559 1.00 94.88 739 GLY A O 1
ATOM 5686 N N . GLY A 1 740 ? 21.877 1.920 -26.358 1.00 96.25 740 GLY A N 1
ATOM 5687 C CA . GLY A 1 740 ? 21.175 0.688 -25.980 1.00 96.25 740 GLY A CA 1
ATOM 5688 C C . GLY A 1 740 ? 21.573 0.112 -24.616 1.00 96.25 740 GLY A C 1
ATOM 5689 O O . GLY A 1 740 ? 21.480 -1.097 -24.412 1.00 96.25 740 GLY A O 1
ATOM 5690 N N . GLU A 1 741 ? 22.004 0.962 -23.685 1.00 95.75 741 GLU A N 1
ATOM 5691 C CA . GLU A 1 741 ? 22.542 0.549 -22.379 1.00 95.75 741 GLU A CA 1
ATOM 5692 C C . GLU A 1 741 ? 21.464 0.276 -21.314 1.00 95.75 741 GLU A C 1
ATOM 5694 O O . GLU A 1 741 ? 21.756 -0.303 -20.264 1.00 95.75 741 GLU A O 1
ATOM 5699 N N . SER A 1 742 ? 20.208 0.671 -21.557 1.00 95.06 742 SER A N 1
ATOM 5700 C CA . SER A 1 742 ? 19.113 0.383 -20.628 1.00 95.06 742 SER A CA 1
ATOM 5701 C C . SER A 1 742 ? 18.794 -1.116 -20.592 1.00 95.06 742 SER A C 1
ATOM 5703 O O . SER A 1 742 ? 18.856 -1.818 -21.603 1.00 95.06 742 SER A O 1
ATOM 5705 N N . GLN A 1 743 ? 18.470 -1.622 -19.402 1.00 97.06 743 GLN A N 1
ATOM 5706 C CA . GLN A 1 743 ? 18.260 -3.041 -19.120 1.00 97.06 743 GLN A CA 1
ATOM 5707 C C . GLN A 1 743 ? 16.775 -3.375 -19.009 1.00 97.06 743 GLN A C 1
ATOM 5709 O O . GLN A 1 743 ? 15.971 -2.633 -18.426 1.00 97.06 743 GLN A O 1
ATOM 5714 N N . ARG A 1 744 ? 16.391 -4.516 -19.573 1.00 98.00 744 ARG A N 1
ATOM 5715 C CA . ARG A 1 744 ? 15.021 -5.032 -19.557 1.00 98.00 744 ARG A CA 1
ATOM 5716 C C . ARG A 1 744 ? 15.038 -6.522 -19.269 1.00 98.00 744 ARG A C 1
ATOM 5718 O O . ARG A 1 744 ? 15.952 -7.229 -19.669 1.00 98.00 744 ARG A O 1
ATOM 5725 N N . THR A 1 745 ? 13.974 -6.986 -18.628 1.00 98.00 745 THR A N 1
ATOM 5726 C CA . THR A 1 745 ? 13.661 -8.407 -18.477 1.00 98.00 745 THR A CA 1
ATOM 5727 C C . THR A 1 745 ? 12.553 -8.788 -19.440 1.00 98.00 745 THR A C 1
ATOM 5729 O O . THR A 1 745 ? 11.500 -8.144 -19.451 1.00 98.00 745 THR A O 1
ATOM 5732 N N . PHE A 1 746 ? 12.785 -9.808 -20.261 1.00 98.38 746 PHE A N 1
ATOM 5733 C CA . PHE A 1 746 ? 11.825 -10.252 -21.271 1.00 98.38 746 PHE A CA 1
ATOM 5734 C C . PHE A 1 746 ? 11.218 -11.598 -20.903 1.00 98.38 746 PHE A C 1
ATOM 5736 O O . PHE A 1 746 ? 11.921 -12.555 -20.580 1.00 98.38 746 PHE A O 1
ATOM 5743 N N . ILE A 1 747 ? 9.899 -11.697 -21.001 1.00 98.50 747 ILE A N 1
ATOM 5744 C CA . ILE A 1 747 ? 9.171 -12.940 -20.751 1.00 98.50 747 ILE A CA 1
ATOM 5745 C C . ILE A 1 747 ? 8.428 -13.392 -21.998 1.00 98.50 747 ILE A C 1
ATOM 5747 O O . ILE A 1 747 ? 7.872 -12.579 -22.740 1.00 98.50 747 ILE A O 1
ATOM 5751 N N . TYR A 1 748 ? 8.394 -14.705 -22.212 1.00 98.69 748 TYR A N 1
ATOM 5752 C CA . TYR A 1 748 ? 7.637 -15.282 -23.305 1.00 98.69 748 TYR A CA 1
ATOM 5753 C C . TYR A 1 748 ? 6.134 -15.133 -23.072 1.00 98.69 748 TYR A C 1
ATOM 5755 O O . TYR A 1 748 ? 5.628 -15.404 -21.983 1.00 98.69 748 TYR A O 1
ATOM 5763 N N . ILE A 1 749 ? 5.401 -14.748 -24.116 1.00 98.44 749 ILE A N 1
ATOM 5764 C CA . ILE A 1 749 ? 3.959 -14.506 -24.033 1.00 98.44 749 ILE A CA 1
ATOM 5765 C C . ILE A 1 749 ? 3.191 -15.715 -23.489 1.00 98.44 749 ILE A C 1
ATOM 5767 O O . ILE A 1 749 ? 2.261 -15.529 -22.715 1.00 98.44 749 ILE A O 1
ATOM 5771 N N . LYS A 1 750 ? 3.598 -16.952 -23.804 1.00 98.06 750 LYS A N 1
ATOM 5772 C CA . LYS A 1 750 ? 2.907 -18.147 -23.290 1.00 98.06 750 LYS A CA 1
ATOM 5773 C C . LYS A 1 750 ? 3.060 -18.304 -21.776 1.00 98.06 750 LYS A C 1
ATOM 5775 O O . LYS A 1 750 ? 2.081 -18.628 -21.111 1.00 98.06 750 LYS A O 1
ATOM 5780 N N . ASP A 1 751 ? 4.243 -18.014 -21.237 1.00 98.31 751 ASP A N 1
ATOM 5781 C CA . ASP A 1 751 ? 4.481 -18.047 -19.789 1.00 98.31 751 ASP A CA 1
ATOM 5782 C C . ASP A 1 751 ? 3.639 -16.979 -19.087 1.00 98.31 751 ASP A C 1
ATOM 5784 O O . ASP A 1 751 ? 3.006 -17.244 -18.066 1.00 98.31 751 ASP A O 1
ATOM 5788 N N . ALA A 1 752 ? 3.589 -15.776 -19.660 1.00 98.62 752 ALA A N 1
ATOM 5789 C CA . ALA A 1 752 ? 2.798 -14.676 -19.127 1.00 98.62 752 ALA A CA 1
ATOM 5790 C C . ALA A 1 752 ? 1.284 -14.948 -19.170 1.00 98.62 752 ALA A C 1
ATOM 5792 O O . ALA A 1 752 ? 0.572 -14.640 -18.217 1.00 98.62 752 ALA A O 1
ATOM 5793 N N . ILE A 1 753 ? 0.777 -15.552 -20.247 1.00 98.75 753 ILE A N 1
ATOM 5794 C CA . ILE A 1 753 ? -0.640 -15.921 -20.363 1.00 98.75 753 ILE A CA 1
ATOM 5795 C C . ILE A 1 753 ? -1.024 -17.012 -19.354 1.00 98.75 753 ILE A C 1
ATOM 5797 O O . ILE A 1 753 ? -2.145 -16.988 -18.850 1.00 98.75 753 ILE A O 1
ATOM 5801 N N . GLU A 1 754 ? -0.101 -17.903 -18.982 1.00 98.44 754 GLU A N 1
ATOM 5802 C CA . GLU A 1 754 ? -0.321 -18.843 -17.875 1.00 98.44 754 GLU A CA 1
ATOM 5803 C C . GLU A 1 754 ? -0.553 -18.108 -16.544 1.00 98.44 754 GLU A C 1
ATOM 5805 O O . GLU A 1 754 ? -1.477 -18.449 -15.809 1.00 98.44 754 GLU A O 1
ATOM 5810 N N . ALA A 1 755 ? 0.214 -17.047 -16.259 1.00 98.69 755 ALA A N 1
ATOM 5811 C CA . ALA A 1 755 ? -0.012 -16.221 -15.069 1.00 98.69 755 ALA A CA 1
ATOM 5812 C C . ALA A 1 755 ? -1.412 -15.597 -15.071 1.00 98.69 755 ALA A C 1
ATOM 5814 O O . ALA A 1 755 ? -2.110 -15.618 -14.058 1.00 98.69 755 ALA A O 1
ATOM 5815 N N . VAL A 1 756 ? -1.837 -15.055 -16.216 1.00 98.75 756 VAL A N 1
ATOM 5816 C CA . VAL A 1 756 ? -3.164 -14.437 -16.358 1.00 98.75 756 VAL A CA 1
ATOM 5817 C C . VAL A 1 756 ? -4.268 -15.476 -16.188 1.00 98.75 756 VAL A C 1
ATOM 5819 O O . VAL A 1 756 ? -5.263 -15.196 -15.524 1.00 98.75 756 VAL A O 1
ATOM 5822 N N . LEU A 1 757 ? -4.096 -16.684 -16.729 1.00 98.56 757 LEU A N 1
ATOM 5823 C CA . LEU A 1 757 ? -5.057 -17.769 -16.550 1.00 98.56 757 LEU A CA 1
ATOM 5824 C C . LEU A 1 757 ? -5.207 -18.149 -15.070 1.00 98.56 757 LEU A C 1
ATOM 5826 O O . LEU A 1 757 ? -6.330 -18.267 -14.580 1.00 98.56 757 LEU A O 1
ATOM 5830 N N . LEU A 1 758 ? -4.096 -18.237 -14.335 1.00 98.44 758 LEU A N 1
ATOM 5831 C CA . LEU A 1 758 ? -4.128 -18.452 -12.888 1.00 98.44 758 LEU A CA 1
ATOM 5832 C C . LEU A 1 758 ? -4.873 -17.317 -12.170 1.00 98.44 758 LEU A C 1
ATOM 5834 O O . LEU A 1 758 ? -5.681 -17.591 -11.289 1.00 98.44 758 LEU A O 1
ATOM 5838 N N . MET A 1 759 ? -4.691 -16.057 -12.574 1.00 98.69 759 MET A N 1
ATOM 5839 C CA . MET A 1 759 ? -5.466 -14.941 -12.011 1.00 98.69 759 MET A CA 1
ATOM 5840 C C . MET A 1 759 ? -6.965 -15.062 -12.314 1.00 98.69 759 MET A C 1
ATOM 5842 O O . MET A 1 759 ? -7.786 -14.735 -11.457 1.00 98.69 759 MET A O 1
ATOM 5846 N N . ILE A 1 760 ? -7.345 -15.521 -13.509 1.00 98.56 760 ILE A N 1
ATOM 5847 C CA . ILE A 1 760 ? -8.749 -15.718 -13.900 1.00 98.56 760 ILE A CA 1
ATOM 5848 C C . ILE A 1 760 ? -9.401 -16.784 -13.015 1.00 98.56 760 ILE A C 1
ATOM 5850 O O . ILE A 1 760 ? -10.454 -16.521 -12.434 1.00 98.56 760 ILE A O 1
ATOM 5854 N N . GLU A 1 761 ? -8.761 -17.942 -12.872 1.00 97.81 761 GLU A N 1
ATOM 5855 C CA . GLU A 1 761 ? -9.347 -19.121 -12.224 1.00 97.81 761 GLU A CA 1
ATOM 5856 C C . GLU A 1 761 ? -9.171 -19.159 -10.699 1.00 97.81 761 GLU A C 1
ATOM 5858 O O . GLU A 1 761 ? -9.841 -19.948 -10.044 1.00 97.81 761 GLU A O 1
ATOM 5863 N N . ASN A 1 762 ? -8.330 -18.292 -10.121 1.00 97.75 762 ASN A N 1
ATOM 5864 C CA . ASN A 1 762 ? -8.061 -18.241 -8.677 1.00 97.75 762 ASN A CA 1
ATOM 5865 C C . ASN A 1 762 ? -8.414 -16.863 -8.079 1.00 97.75 762 ASN A C 1
ATOM 5867 O O . ASN A 1 762 ? -7.538 -16.174 -7.544 1.00 97.75 762 ASN A O 1
ATOM 5871 N N . PRO A 1 763 ? -9.682 -16.412 -8.167 1.00 96.50 763 PRO A N 1
ATOM 5872 C CA . PRO A 1 763 ? -10.086 -15.088 -7.695 1.00 96.50 763 PRO A CA 1
ATOM 5873 C C . PRO A 1 763 ? -9.814 -14.875 -6.202 1.00 96.50 763 PRO A C 1
ATOM 5875 O O . PRO A 1 763 ? -9.459 -13.768 -5.815 1.00 96.50 763 PRO A O 1
ATOM 5878 N N . GLU A 1 764 ? -9.904 -15.914 -5.368 1.00 94.31 764 GLU A N 1
ATOM 5879 C CA . GLU A 1 764 ? -9.640 -15.810 -3.923 1.00 94.31 764 GLU A CA 1
ATOM 5880 C C . GLU A 1 764 ? -8.185 -15.431 -3.611 1.00 94.31 764 GLU A C 1
ATOM 5882 O O . GLU A 1 764 ? -7.920 -14.746 -2.625 1.00 94.31 764 GLU A O 1
ATOM 5887 N N . ARG A 1 765 ? -7.250 -15.814 -4.489 1.00 95.81 765 ARG A N 1
ATOM 5888 C CA . ARG A 1 765 ? -5.819 -15.503 -4.361 1.00 95.81 765 ARG A CA 1
ATOM 5889 C C . ARG A 1 765 ? -5.401 -14.262 -5.144 1.00 95.81 765 ARG A C 1
ATOM 5891 O O . ARG A 1 765 ? -4.397 -13.633 -4.816 1.00 95.81 765 ARG A O 1
ATOM 5898 N N . ALA A 1 766 ? -6.153 -13.911 -6.187 1.00 96.69 766 ALA A N 1
ATOM 5899 C CA . ALA A 1 766 ? -5.824 -12.816 -7.095 1.00 96.69 766 ALA A CA 1
ATOM 5900 C C . ALA A 1 766 ? -6.554 -11.500 -6.781 1.00 96.69 766 ALA A C 1
ATOM 5902 O O . ALA A 1 766 ? -6.039 -10.427 -7.103 1.00 96.69 766 ALA A O 1
ATOM 5903 N N . ASN A 1 767 ? -7.743 -11.543 -6.173 1.00 97.75 767 ASN A N 1
ATOM 5904 C CA . ASN A 1 767 ? -8.499 -10.335 -5.847 1.00 97.75 767 ASN A CA 1
ATOM 5905 C C . ASN A 1 767 ? -7.732 -9.458 -4.841 1.00 97.75 767 ASN A C 1
ATOM 5907 O O . ASN A 1 767 ? -7.104 -9.956 -3.906 1.00 97.75 767 ASN A O 1
ATOM 5911 N N . GLY A 1 768 ? -7.762 -8.144 -5.060 1.00 91.69 768 GLY A N 1
ATOM 5912 C CA . GLY A 1 768 ? -7.067 -7.129 -4.265 1.00 91.69 768 GLY A CA 1
ATOM 5913 C C . GLY A 1 768 ? -5.569 -6.989 -4.554 1.00 91.69 768 GLY A C 1
ATOM 5914 O O . GLY A 1 768 ? -4.940 -6.076 -4.020 1.00 91.69 768 GLY A O 1
ATOM 5915 N N . HIS A 1 769 ? -4.987 -7.860 -5.384 1.00 98.12 769 HIS A N 1
ATOM 5916 C CA . HIS A 1 769 ? -3.551 -7.867 -5.652 1.00 98.12 769 HIS A CA 1
ATOM 5917 C C . HIS A 1 769 ? -3.179 -7.118 -6.934 1.00 98.12 769 HIS A C 1
ATOM 5919 O O . HIS A 1 769 ? -3.926 -7.060 -7.916 1.00 98.12 769 HIS A O 1
ATOM 5925 N N . ILE A 1 770 ? -1.961 -6.588 -6.910 1.00 98.75 770 ILE A N 1
ATOM 5926 C CA . ILE A 1 770 ? -1.191 -6.172 -8.077 1.00 98.75 770 ILE A CA 1
ATOM 5927 C C . ILE A 1 770 ? -0.165 -7.280 -8.316 1.00 98.75 770 ILE A C 1
ATOM 5929 O O . ILE A 1 770 ? 0.365 -7.820 -7.348 1.00 98.75 770 ILE A O 1
ATOM 5933 N N . PHE A 1 771 ? 0.103 -7.637 -9.569 1.00 98.88 771 PHE A N 1
ATOM 5934 C CA . PHE A 1 771 ? 1.092 -8.661 -9.894 1.00 98.88 771 PHE A CA 1
ATOM 5935 C C . PHE A 1 771 ? 2.092 -8.172 -10.925 1.00 98.88 771 PHE A C 1
ATOM 5937 O O . PHE A 1 771 ? 1.723 -7.797 -12.045 1.00 98.88 771 PHE A O 1
ATOM 5944 N N . ASN A 1 772 ? 3.370 -8.275 -10.577 1.00 98.88 772 ASN A N 1
ATOM 5945 C CA . ASN A 1 772 ? 4.429 -8.298 -11.570 1.00 98.88 772 ASN A CA 1
ATOM 5946 C C . ASN A 1 772 ? 4.370 -9.607 -12.361 1.00 98.88 772 ASN A C 1
ATOM 5948 O O . ASN A 1 772 ? 4.379 -10.696 -11.791 1.00 98.88 772 ASN A O 1
ATOM 5952 N N . VAL A 1 773 ? 4.349 -9.507 -13.688 1.00 98.75 773 VAL A N 1
ATOM 5953 C CA . VAL A 1 773 ? 4.457 -10.675 -14.570 1.00 98.75 773 VAL A CA 1
ATOM 5954 C C . VAL A 1 773 ? 5.642 -10.454 -15.495 1.00 98.75 773 VAL A C 1
ATOM 5956 O O . VAL A 1 773 ? 5.548 -9.718 -16.483 1.00 98.75 773 VAL A O 1
ATOM 5959 N N . GLY A 1 774 ? 6.764 -11.076 -15.156 1.00 98.44 774 GLY A N 1
ATOM 5960 C CA . GLY A 1 774 ? 8.031 -10.947 -15.865 1.00 98.44 774 GLY A CA 1
ATOM 5961 C C . GLY A 1 774 ? 8.945 -12.138 -15.631 1.00 98.44 774 GLY A C 1
ATOM 5962 O O . GLY A 1 774 ? 8.599 -13.054 -14.890 1.00 98.44 774 GLY A O 1
ATOM 5963 N N . ASN A 1 775 ? 10.109 -12.125 -16.280 1.00 98.44 775 ASN A N 1
ATOM 5964 C CA . ASN A 1 775 ? 11.142 -13.133 -16.071 1.00 98.44 775 ASN A CA 1
ATOM 5965 C C . ASN A 1 775 ? 12.453 -12.465 -15.645 1.00 98.44 775 ASN A C 1
ATOM 5967 O O . ASN A 1 775 ? 13.174 -11.974 -16.516 1.00 98.44 775 ASN A O 1
ATOM 5971 N N . PRO A 1 776 ? 12.776 -12.439 -14.335 1.00 96.31 776 PRO A N 1
ATOM 5972 C CA . PRO A 1 776 ? 13.976 -11.765 -13.843 1.00 96.31 776 PRO A CA 1
ATOM 5973 C C . PRO A 1 776 ? 15.273 -12.403 -14.359 1.00 96.31 776 PRO A C 1
ATOM 5975 O O . PRO A 1 776 ? 16.300 -11.740 -14.381 1.00 96.31 776 PRO A O 1
ATOM 5978 N N . ASN A 1 777 ? 15.224 -13.657 -14.826 1.00 95.62 777 ASN A N 1
ATOM 5979 C CA . ASN A 1 777 ? 16.394 -14.380 -15.330 1.00 95.62 777 ASN A CA 1
ATOM 5980 C C . ASN A 1 777 ? 16.767 -13.994 -16.771 1.00 95.62 777 ASN A C 1
ATOM 5982 O O . ASN A 1 777 ? 17.868 -14.293 -17.220 1.00 95.62 777 ASN A O 1
ATOM 5986 N N . ASN A 1 778 ? 15.858 -13.342 -17.500 1.00 97.94 778 ASN A N 1
ATOM 5987 C CA . ASN A 1 778 ? 16.051 -12.929 -18.891 1.00 97.94 778 ASN A CA 1
ATOM 5988 C C . ASN A 1 778 ? 16.403 -11.430 -18.974 1.00 97.94 778 ASN A C 1
ATOM 5990 O O . ASN A 1 778 ? 15.829 -10.702 -19.790 1.00 97.94 778 ASN A O 1
ATOM 5994 N N . GLU A 1 779 ? 17.275 -10.951 -18.083 1.00 98.19 779 GLU A N 1
ATOM 5995 C CA . GLU A 1 779 ? 17.789 -9.580 -18.112 1.00 98.19 779 GLU A CA 1
ATOM 5996 C C . GLU A 1 779 ? 18.869 -9.421 -19.187 1.00 98.19 779 GLU A C 1
ATOM 5998 O O . GLU A 1 779 ? 19.843 -10.168 -19.207 1.00 98.19 779 GLU A O 1
ATOM 6003 N N . VAL A 1 780 ? 18.714 -8.409 -20.042 1.00 98.31 780 VAL A N 1
ATOM 6004 C CA . VAL A 1 780 ? 19.737 -7.964 -20.998 1.00 98.31 780 VAL A CA 1
ATOM 6005 C C . VAL A 1 780 ? 19.653 -6.451 -21.206 1.00 98.31 780 VAL A C 1
ATOM 6007 O O . VAL A 1 780 ? 18.595 -5.840 -21.003 1.00 98.31 780 VAL A O 1
ATOM 6010 N N . THR A 1 781 ? 20.749 -5.834 -21.648 1.00 98.44 781 THR A N 1
ATOM 6011 C CA . THR A 1 781 ? 20.700 -4.493 -22.251 1.00 98.44 781 THR A CA 1
ATOM 6012 C C . THR A 1 781 ? 20.007 -4.543 -23.616 1.00 98.44 781 THR A C 1
ATOM 6014 O O . THR A 1 781 ? 19.894 -5.602 -24.240 1.00 98.44 781 THR A O 1
ATOM 6017 N N . VAL A 1 782 ? 19.550 -3.400 -24.129 1.00 97.94 782 VAL A N 1
ATOM 6018 C CA . VAL A 1 782 ? 18.999 -3.325 -25.496 1.00 97.94 782 VAL A CA 1
ATOM 6019 C C . VAL A 1 782 ? 20.056 -3.698 -26.547 1.00 97.94 782 VAL A C 1
ATOM 6021 O O . VAL A 1 782 ? 19.716 -4.333 -27.545 1.00 97.94 782 VAL A O 1
ATOM 6024 N N . ARG A 1 783 ? 21.335 -3.377 -26.309 1.00 98.06 783 ARG A N 1
ATOM 6025 C CA . ARG A 1 783 ? 22.460 -3.810 -27.156 1.00 98.06 783 ARG A CA 1
ATOM 6026 C C . ARG A 1 783 ? 22.606 -5.333 -27.181 1.00 98.06 783 ARG A C 1
ATOM 6028 O O . ARG A 1 783 ? 22.595 -5.921 -28.258 1.00 98.06 783 ARG A O 1
ATOM 6035 N N . GLN A 1 784 ? 22.639 -5.969 -26.011 1.00 98.25 784 GLN A N 1
ATOM 6036 C CA . GLN A 1 784 ? 22.705 -7.430 -25.889 1.00 98.25 784 GLN A CA 1
ATOM 6037 C C . GLN A 1 784 ? 21.483 -8.117 -26.516 1.00 98.25 784 GLN A C 1
ATOM 6039 O O . GLN A 1 784 ? 21.611 -9.173 -27.131 1.00 98.25 784 GLN A O 1
ATOM 6044 N N . LEU A 1 785 ? 20.293 -7.511 -26.412 1.00 98.25 785 LEU A N 1
ATOM 6045 C CA . LEU A 1 785 ? 19.108 -7.994 -27.120 1.00 98.25 785 LEU A CA 1
ATOM 6046 C C . LEU A 1 785 ? 19.312 -7.960 -28.641 1.00 98.25 785 LEU A C 1
ATOM 6048 O O . LEU A 1 785 ? 18.969 -8.928 -29.312 1.00 98.25 785 LEU A O 1
ATOM 6052 N N . ALA A 1 786 ? 19.845 -6.864 -29.187 1.00 97.75 786 ALA A N 1
ATOM 6053 C CA . ALA A 1 786 ? 20.086 -6.728 -30.622 1.00 97.75 786 ALA A CA 1
ATOM 6054 C C . ALA A 1 786 ? 21.101 -7.763 -31.135 1.00 97.75 786 ALA A C 1
ATOM 6056 O O . ALA A 1 786 ? 20.865 -8.391 -32.166 1.00 97.75 786 ALA A O 1
ATOM 6057 N N . GLU A 1 787 ? 22.188 -7.980 -30.394 1.00 96.06 787 GLU A N 1
ATOM 6058 C CA . GLU A 1 787 ? 23.197 -9.011 -30.676 1.00 96.06 787 GLU A CA 1
ATOM 6059 C C . GLU A 1 787 ? 22.574 -10.415 -30.661 1.00 96.06 787 GLU A C 1
ATOM 6061 O O . GLU A 1 787 ? 22.662 -11.148 -31.643 1.00 96.06 787 GLU A O 1
ATOM 6066 N N . MET A 1 788 ? 21.825 -10.758 -29.610 1.00 97.56 788 MET A N 1
ATOM 6067 C CA . MET A 1 788 ? 21.163 -12.062 -29.524 1.00 97.56 788 MET A CA 1
ATOM 6068 C C . MET A 1 788 ? 20.118 -12.257 -30.633 1.00 97.56 788 MET A C 1
ATOM 6070 O O . MET A 1 788 ? 20.000 -13.340 -31.204 1.00 97.56 788 MET A O 1
ATOM 6074 N N . MET A 1 789 ? 19.356 -11.215 -30.976 1.00 97.50 789 MET A N 1
ATOM 6075 C CA . MET A 1 789 ? 18.363 -11.286 -32.048 1.00 97.50 789 MET A CA 1
ATOM 6076 C C . MET A 1 789 ? 19.003 -11.486 -33.425 1.00 97.50 789 MET A C 1
ATOM 6078 O O . MET A 1 789 ? 18.426 -12.207 -34.237 1.00 97.50 789 MET A O 1
ATOM 6082 N N . THR A 1 790 ? 20.167 -10.890 -33.704 1.00 96.44 790 THR A N 1
ATOM 6083 C CA . THR A 1 790 ? 20.857 -11.082 -34.992 1.00 96.44 790 THR A CA 1
ATOM 6084 C C . THR A 1 790 ? 21.424 -12.495 -35.113 1.00 96.44 790 THR A C 1
ATOM 6086 O O . THR A 1 790 ? 21.253 -13.120 -36.161 1.00 96.44 790 THR A O 1
ATOM 6089 N N . GLU A 1 791 ? 21.990 -13.045 -34.036 1.00 95.81 791 GLU A N 1
ATOM 6090 C CA . GLU A 1 791 ? 22.458 -14.436 -33.973 1.00 95.81 791 GLU A CA 1
ATOM 6091 C C . GLU A 1 791 ? 21.316 -15.439 -34.181 1.00 95.81 791 GLU A C 1
ATOM 6093 O O . GLU A 1 791 ? 21.384 -16.315 -35.051 1.00 95.81 791 GLU A O 1
ATOM 6098 N N . VAL A 1 792 ? 20.228 -15.288 -33.420 1.00 96.94 792 VAL A N 1
ATOM 6099 C CA . VAL A 1 792 ? 19.045 -16.149 -33.540 1.00 96.94 792 VAL A CA 1
ATOM 6100 C C . VAL A 1 792 ? 18.429 -16.021 -34.932 1.00 96.94 792 VAL A C 1
ATOM 6102 O O . VAL A 1 792 ? 18.047 -17.024 -35.535 1.00 96.94 792 VAL A O 1
ATOM 6105 N N . TYR A 1 793 ? 18.343 -14.810 -35.483 1.00 96.50 793 TYR A N 1
ATOM 6106 C CA . TYR A 1 793 ? 17.767 -14.610 -36.808 1.00 96.50 793 TYR A CA 1
ATOM 6107 C C . TYR A 1 793 ? 18.633 -15.198 -37.922 1.00 96.50 793 TYR A C 1
ATOM 6109 O O . TYR A 1 793 ? 18.079 -15.754 -38.867 1.00 96.50 793 TYR A O 1
ATOM 6117 N N . ALA A 1 794 ? 19.963 -15.155 -37.815 1.00 95.62 794 ALA A N 1
ATOM 6118 C CA . ALA A 1 794 ? 20.849 -15.840 -38.757 1.00 95.62 794 ALA A CA 1
ATOM 6119 C C . ALA A 1 794 ? 20.594 -17.359 -38.756 1.00 95.62 794 ALA A C 1
ATOM 6121 O O . ALA A 1 794 ? 20.486 -17.975 -39.817 1.00 95.62 794 ALA A O 1
ATOM 6122 N N . LYS A 1 795 ? 20.384 -17.954 -37.571 1.00 95.62 795 LYS A N 1
ATOM 6123 C CA . LYS A 1 795 ? 19.985 -19.365 -37.430 1.00 95.62 795 LYS A CA 1
ATOM 6124 C C . LYS A 1 795 ? 18.615 -19.650 -38.062 1.00 95.62 795 LYS A C 1
ATOM 6126 O O . LYS A 1 795 ? 18.467 -20.648 -38.759 1.00 95.62 795 LYS A O 1
ATOM 6131 N N . VAL A 1 796 ? 17.621 -18.793 -37.819 1.00 95.81 796 VAL A N 1
ATOM 6132 C CA . VAL A 1 796 ? 16.233 -18.974 -38.291 1.00 95.81 796 VAL A CA 1
ATOM 6133 C C . VAL A 1 796 ? 16.090 -18.752 -39.801 1.00 95.81 796 VAL A C 1
ATOM 6135 O O . VAL A 1 796 ? 15.383 -19.503 -40.467 1.00 95.81 796 VAL A O 1
ATOM 6138 N N . SER A 1 797 ? 16.730 -17.714 -40.341 1.00 94.50 797 SER A N 1
ATOM 6139 C CA . SER A 1 797 ? 16.630 -17.335 -41.758 1.00 94.50 797 SER A CA 1
ATOM 6140 C C . SER A 1 797 ? 17.577 -18.130 -42.661 1.00 94.50 797 SER A C 1
ATOM 6142 O O . SER A 1 797 ? 17.330 -18.238 -43.861 1.00 94.50 797 SER A O 1
ATOM 6144 N N . GLY A 1 798 ? 18.667 -18.671 -42.104 1.00 93.00 798 GLY A N 1
ATOM 6145 C CA . GLY A 1 798 ? 19.770 -19.253 -42.872 1.00 93.00 798 GLY A CA 1
ATOM 6146 C C . GLY A 1 798 ? 20.632 -18.210 -43.595 1.00 93.00 798 GLY A C 1
ATOM 6147 O O . GLY A 1 798 ? 21.509 -18.574 -44.377 1.00 93.00 798 GLY A O 1
ATOM 6148 N N . GLU A 1 799 ? 20.391 -16.918 -43.360 1.00 89.00 799 GLU A N 1
ATOM 6149 C CA . GLU A 1 799 ? 21.127 -15.816 -43.968 1.00 89.00 799 GLU A CA 1
ATOM 6150 C C . GLU A 1 799 ? 22.296 -15.368 -43.071 1.00 89.00 799 GLU A C 1
ATOM 6152 O O . GLU A 1 799 ? 22.206 -15.380 -41.844 1.00 89.00 799 GLU A O 1
ATOM 6157 N N . THR A 1 800 ? 23.414 -14.940 -43.670 1.00 85.06 800 THR A N 1
ATOM 6158 C CA . THR A 1 800 ? 24.559 -14.419 -42.906 1.00 85.06 800 THR A CA 1
ATOM 6159 C C . THR A 1 800 ? 24.252 -13.053 -42.298 1.00 85.06 800 THR A C 1
ATOM 6161 O O . THR A 1 800 ? 23.586 -12.221 -42.930 1.00 85.06 800 THR A O 1
ATOM 6164 N N . ALA A 1 801 ? 24.803 -12.804 -41.106 1.00 78.19 801 ALA A N 1
ATOM 6165 C CA . ALA A 1 801 ? 24.750 -11.502 -40.451 1.00 78.19 801 ALA A CA 1
ATOM 6166 C C . ALA A 1 801 ? 25.345 -10.396 -41.343 1.00 78.19 801 ALA A C 1
ATOM 6168 O O . ALA A 1 801 ? 26.245 -10.635 -42.152 1.00 78.19 801 ALA A O 1
ATOM 6169 N N . ILE A 1 802 ? 24.809 -9.186 -41.207 1.00 87.94 802 ILE A N 1
ATOM 6170 C CA . ILE A 1 802 ? 25.342 -7.977 -41.843 1.00 87.94 802 ILE A CA 1
ATOM 6171 C C . ILE A 1 802 ? 26.620 -7.520 -41.117 1.00 87.94 802 ILE A C 1
ATOM 6173 O O . ILE A 1 802 ? 26.747 -7.737 -39.916 1.00 87.94 802 ILE A O 1
ATOM 6177 N N . GLU A 1 803 ? 27.559 -6.902 -41.845 1.00 83.38 803 GLU A N 1
ATOM 6178 C CA . GLU A 1 803 ? 28.901 -6.545 -41.339 1.00 83.38 803 GLU A CA 1
ATOM 6179 C C . GLU A 1 803 ? 28.851 -5.646 -40.090 1.00 83.38 803 GLU A C 1
ATOM 6181 O O . GLU A 1 803 ? 29.553 -5.903 -39.116 1.00 83.38 803 GLU A O 1
ATOM 6186 N N . SER A 1 804 ? 27.948 -4.660 -40.092 1.00 90.19 804 SER A N 1
ATOM 6187 C CA . SER A 1 804 ? 27.634 -3.812 -38.936 1.00 90.19 804 SER A CA 1
ATOM 6188 C C . SER A 1 804 ? 26.165 -4.005 -38.543 1.00 90.19 804 SER A C 1
ATOM 6190 O O . SER A 1 804 ? 25.292 -3.329 -39.094 1.00 90.19 804 SER A O 1
ATOM 6192 N N . PRO A 1 805 ? 25.856 -4.946 -37.629 1.00 92.62 805 PRO A N 1
ATOM 6193 C CA . PRO A 1 805 ? 24.482 -5.331 -37.312 1.00 92.62 805 PRO A CA 1
ATOM 6194 C C . PRO A 1 805 ? 23.703 -4.317 -36.482 1.00 92.62 805 PRO A C 1
ATOM 6196 O O . PRO A 1 805 ? 22.479 -4.410 -36.401 1.00 92.62 805 PRO A O 1
ATOM 6199 N N . THR A 1 806 ? 24.381 -3.338 -35.891 1.00 96.56 806 THR A N 1
ATOM 6200 C CA . THR A 1 806 ? 23.774 -2.307 -35.050 1.00 96.56 806 THR A CA 1
ATOM 6201 C C . THR A 1 806 ? 24.312 -0.925 -35.404 1.00 96.56 806 THR A C 1
ATOM 6203 O O . THR A 1 806 ? 25.407 -0.786 -35.953 1.00 96.56 806 THR A O 1
ATOM 6206 N N . ILE A 1 807 ? 23.522 0.106 -35.108 1.00 97.00 807 ILE A N 1
ATOM 6207 C CA . ILE A 1 807 ? 23.919 1.510 -35.236 1.00 97.00 807 ILE A CA 1
ATOM 6208 C C . ILE A 1 807 ? 23.343 2.317 -34.075 1.00 97.00 807 ILE A C 1
ATOM 6210 O O . ILE A 1 807 ? 22.163 2.181 -33.753 1.00 97.00 807 ILE A O 1
ATOM 6214 N N . ASP A 1 808 ? 24.161 3.162 -33.453 1.00 97.06 808 ASP A N 1
ATOM 6215 C CA . ASP A 1 808 ? 23.706 4.035 -32.373 1.00 97.06 808 ASP A CA 1
ATOM 6216 C C . ASP A 1 808 ? 22.946 5.241 -32.946 1.00 97.06 808 ASP A C 1
ATOM 6218 O O . ASP A 1 808 ? 23.363 5.853 -33.931 1.00 97.06 808 ASP A O 1
ATOM 6222 N N . VAL A 1 809 ? 21.825 5.590 -32.317 1.00 97.06 809 VAL A N 1
ATOM 6223 C CA . VAL A 1 809 ? 20.981 6.736 -32.681 1.00 97.06 809 VAL A CA 1
ATOM 6224 C C . VAL A 1 809 ? 20.605 7.509 -31.422 1.00 97.06 809 VAL A C 1
ATOM 6226 O O . VAL A 1 809 ? 20.389 6.910 -30.369 1.00 97.06 809 VAL A O 1
ATOM 6229 N N . SER A 1 810 ? 20.510 8.837 -31.497 1.00 96.81 810 SER A N 1
ATOM 6230 C CA . SER A 1 810 ? 20.066 9.616 -30.333 1.00 96.81 810 SER A CA 1
ATOM 6231 C C . SER A 1 810 ? 18.572 9.408 -30.059 1.00 96.81 810 SER A C 1
ATOM 6233 O O . SER A 1 810 ? 17.770 9.290 -30.990 1.00 96.81 810 SER A O 1
ATOM 6235 N N . SER A 1 811 ? 18.156 9.430 -28.792 1.00 93.88 811 SER A N 1
ATOM 6236 C CA . SER A 1 811 ? 16.726 9.399 -28.439 1.00 93.88 811 SER A CA 1
ATOM 6237 C C . SER A 1 811 ? 15.935 10.556 -29.034 1.00 93.88 811 SER A C 1
ATOM 6239 O O . SER A 1 811 ? 14.787 10.364 -29.428 1.00 93.88 811 SER A O 1
ATOM 6241 N N . LYS A 1 812 ? 16.550 11.733 -29.169 1.00 91.81 812 LYS A N 1
ATOM 6242 C CA . LYS A 1 812 ? 15.928 12.888 -29.824 1.00 91.81 812 LYS A CA 1
ATOM 6243 C C . LYS A 1 812 ? 15.633 12.629 -31.304 1.00 91.81 812 LYS A C 1
ATOM 6245 O O . LYS A 1 812 ? 14.596 13.062 -31.788 1.00 91.81 812 LYS A O 1
ATOM 6250 N N . GLU A 1 813 ? 16.515 11.930 -32.013 1.00 94.06 813 GLU A N 1
ATOM 6251 C CA . GLU A 1 813 ? 16.288 11.547 -33.411 1.00 94.06 813 GLU A CA 1
ATOM 6252 C C . GLU A 1 813 ? 15.249 10.426 -33.534 1.00 94.06 813 GLU A C 1
ATOM 6254 O O . GLU A 1 813 ? 14.405 10.470 -34.423 1.00 94.06 813 GLU A O 1
ATOM 6259 N N . PHE A 1 814 ? 15.288 9.434 -32.640 1.00 93.94 814 PHE A N 1
ATOM 6260 C CA . PHE A 1 814 ? 14.435 8.249 -32.752 1.00 93.94 814 PHE A CA 1
ATOM 6261 C C . PHE A 1 814 ? 13.022 8.446 -32.181 1.00 93.94 814 PHE A C 1
ATOM 6263 O O . PHE A 1 814 ? 12.038 8.106 -32.832 1.00 93.94 814 PHE A O 1
ATOM 6270 N N . TYR A 1 815 ? 12.913 8.972 -30.959 1.00 93.12 815 TYR A N 1
ATOM 6271 C CA . TYR A 1 815 ? 11.646 9.162 -30.244 1.00 93.12 815 TYR A CA 1
ATOM 6272 C C . TYR A 1 815 ? 11.169 10.618 -30.223 1.00 93.12 815 TYR A C 1
ATOM 6274 O O . TYR A 1 815 ? 9.995 10.861 -29.951 1.00 93.12 815 TYR A O 1
ATOM 6282 N N . GLY A 1 816 ? 12.036 11.588 -30.516 1.00 93.56 816 GLY A N 1
ATOM 6283 C CA . GLY A 1 816 ? 11.693 13.010 -30.500 1.00 93.56 816 GLY A CA 1
ATOM 6284 C C . GLY A 1 816 ? 11.932 13.698 -29.153 1.00 93.56 816 GLY A C 1
ATOM 6285 O O . GLY A 1 816 ? 12.537 13.157 -28.225 1.00 93.56 816 GLY A O 1
ATOM 6286 N N . GLU A 1 817 ? 11.455 14.938 -29.052 1.00 92.06 817 GLU A N 1
ATOM 6287 C CA . GLU A 1 817 ? 11.586 15.763 -27.847 1.00 92.06 817 GLU A CA 1
ATOM 6288 C C . GLU A 1 817 ? 10.808 15.182 -26.657 1.00 92.06 817 GLU A C 1
ATOM 6290 O O . GLU A 1 817 ? 9.761 14.553 -26.815 1.00 92.06 817 GLU A O 1
ATOM 6295 N N . GLY A 1 818 ? 11.304 15.416 -25.439 1.00 91.12 818 GLY A N 1
ATOM 6296 C CA . GLY A 1 818 ? 10.626 14.980 -24.211 1.00 91.12 818 GLY A CA 1
ATOM 6297 C C . GLY A 1 818 ? 10.722 13.477 -23.914 1.00 91.12 818 GLY A C 1
ATOM 6298 O O . GLY A 1 818 ? 10.023 12.995 -23.015 1.00 91.12 818 GLY A O 1
ATOM 6299 N N . TYR A 1 819 ? 11.583 12.739 -24.626 1.00 95.62 819 TYR A N 1
ATOM 6300 C CA . TYR A 1 819 ? 11.932 11.365 -24.268 1.00 95.62 819 TYR A CA 1
ATOM 6301 C C . TYR A 1 819 ? 12.773 11.312 -22.978 1.00 95.62 819 TYR A C 1
ATOM 6303 O O . TYR A 1 819 ? 13.521 12.234 -22.636 1.00 95.62 819 TYR A O 1
ATOM 6311 N N . ASP A 1 820 ? 12.607 10.214 -22.251 1.00 95.62 820 ASP A N 1
ATOM 6312 C CA . ASP A 1 820 ? 13.345 9.799 -21.054 1.00 95.62 820 ASP A CA 1
ATOM 6313 C C . ASP A 1 820 ? 13.318 8.258 -21.035 1.00 95.62 820 ASP A C 1
ATOM 6315 O O . ASP A 1 820 ? 12.750 7.665 -21.946 1.00 95.62 820 ASP A O 1
ATOM 6319 N N . ASP A 1 821 ? 13.877 7.552 -20.057 1.00 95.31 821 ASP A N 1
ATOM 6320 C CA . ASP A 1 821 ? 13.701 6.092 -20.032 1.00 95.31 821 ASP A CA 1
ATOM 6321 C C . ASP A 1 821 ? 13.746 5.475 -18.635 1.00 95.31 821 ASP A C 1
ATOM 6323 O O . ASP A 1 821 ? 14.315 6.035 -17.697 1.00 95.31 821 ASP A O 1
ATOM 6327 N N . SER A 1 822 ? 13.143 4.290 -18.512 1.00 95.06 822 SER A N 1
ATOM 6328 C CA . SER A 1 822 ? 13.452 3.380 -17.408 1.00 95.06 822 SER A CA 1
ATOM 6329 C C . SER A 1 822 ? 14.846 2.802 -17.627 1.00 95.06 822 SER A C 1
ATOM 6331 O O . SER A 1 822 ? 15.152 2.296 -18.706 1.00 95.06 822 SER A O 1
ATOM 6333 N N . ASP A 1 823 ? 15.680 2.811 -16.602 1.00 95.88 823 ASP A N 1
ATOM 6334 C CA . ASP A 1 823 ? 17.070 2.368 -16.690 1.00 95.88 823 ASP A CA 1
ATOM 6335 C C . ASP A 1 823 ? 17.207 0.845 -16.578 1.00 95.88 823 ASP A C 1
ATOM 6337 O O . ASP A 1 823 ? 17.833 0.229 -17.436 1.00 95.88 823 ASP A O 1
ATOM 6341 N N . LYS A 1 824 ? 16.575 0.224 -15.578 1.00 97.38 824 LYS A N 1
ATOM 6342 C CA . LYS A 1 824 ? 16.635 -1.216 -15.306 1.00 97.38 824 LYS A CA 1
ATOM 6343 C C . LYS A 1 824 ? 15.275 -1.686 -14.795 1.00 97.38 824 LYS A C 1
ATOM 6345 O O . LYS A 1 824 ? 14.639 -1.009 -13.993 1.00 97.38 824 LYS A O 1
ATOM 6350 N N . ARG A 1 825 ? 14.782 -2.824 -15.291 1.00 97.62 825 ARG A N 1
ATOM 6351 C CA . ARG A 1 825 ? 13.478 -3.381 -14.885 1.00 97.62 825 ARG A CA 1
ATOM 6352 C C . ARG A 1 825 ? 13.630 -4.831 -14.456 1.00 97.62 825 ARG A C 1
ATOM 6354 O O . ARG A 1 825 ? 13.604 -5.719 -15.308 1.00 97.62 825 ARG A O 1
ATOM 6361 N N . ILE A 1 826 ? 13.724 -5.056 -13.149 1.00 98.38 826 ILE A N 1
ATOM 6362 C CA . ILE A 1 826 ? 13.754 -6.392 -12.548 1.00 98.38 826 ILE A CA 1
ATOM 6363 C C . ILE A 1 826 ? 12.475 -6.596 -11.730 1.00 98.38 826 ILE A C 1
ATOM 6365 O O . ILE A 1 826 ? 12.297 -5.894 -10.736 1.00 98.38 826 ILE A O 1
ATOM 6369 N N . PRO A 1 827 ? 11.569 -7.504 -12.133 1.00 98.19 827 PRO A N 1
ATOM 6370 C CA . PRO A 1 827 ? 10.368 -7.787 -11.358 1.00 98.19 827 PRO A CA 1
ATOM 6371 C C . PRO A 1 827 ? 10.737 -8.531 -10.074 1.00 98.19 827 PRO A C 1
ATOM 6373 O O . PRO A 1 827 ? 11.415 -9.560 -10.128 1.00 98.19 827 PRO A O 1
ATOM 6376 N N . ASP A 1 828 ? 10.241 -8.061 -8.929 1.00 98.44 828 ASP A N 1
ATOM 6377 C CA . ASP A 1 828 ? 10.099 -8.954 -7.781 1.00 98.44 828 ASP A CA 1
ATOM 6378 C C . ASP A 1 828 ? 9.034 -10.005 -8.101 1.00 98.44 828 ASP A C 1
ATOM 6380 O O . ASP A 1 828 ? 8.001 -9.701 -8.702 1.00 98.44 828 ASP A O 1
ATOM 6384 N N . MET A 1 829 ? 9.299 -11.245 -7.699 1.00 96.69 829 MET A N 1
ATOM 6385 C CA . MET A 1 829 ? 8.433 -12.385 -7.994 1.00 96.69 829 MET A CA 1
ATOM 6386 C C . MET A 1 829 ? 7.740 -12.927 -6.742 1.00 96.69 829 MET A C 1
ATOM 6388 O O . MET A 1 829 ? 7.041 -13.935 -6.828 1.00 96.69 829 MET A O 1
ATOM 6392 N N . THR A 1 830 ? 7.928 -12.310 -5.572 1.00 87.38 830 THR A N 1
ATOM 6393 C CA . THR A 1 830 ? 7.499 -12.841 -4.271 1.00 87.38 830 THR A CA 1
ATOM 6394 C C . THR A 1 830 ? 5.984 -12.985 -4.197 1.00 87.38 830 THR A C 1
ATOM 6396 O O . THR A 1 830 ? 5.477 -14.020 -3.762 1.00 87.38 830 THR A O 1
ATOM 6399 N N . ILE A 1 831 ? 5.243 -11.957 -4.613 1.00 91.44 831 ILE A N 1
ATOM 6400 C CA . ILE A 1 831 ? 3.784 -11.924 -4.465 1.00 91.44 831 ILE A CA 1
ATOM 6401 C C . ILE A 1 831 ? 3.122 -12.869 -5.467 1.00 91.44 831 ILE A C 1
ATOM 6403 O O . ILE A 1 831 ? 2.320 -13.706 -5.054 1.00 91.44 831 ILE A O 1
ATOM 6407 N N . ILE A 1 832 ? 3.494 -12.813 -6.749 1.00 97.12 832 ILE A N 1
ATOM 6408 C CA . ILE A 1 832 ? 2.937 -13.726 -7.756 1.00 97.12 832 ILE A CA 1
ATOM 6409 C C . ILE A 1 832 ? 3.277 -15.196 -7.468 1.00 97.12 832 ILE A C 1
ATOM 6411 O O . ILE A 1 832 ? 2.405 -16.055 -7.599 1.00 97.12 832 ILE A O 1
ATOM 6415 N N . ASN A 1 833 ? 4.488 -15.492 -6.979 1.00 93.00 833 ASN A N 1
ATOM 6416 C CA . ASN A 1 833 ? 4.850 -16.846 -6.558 1.00 93.00 833 ASN A CA 1
ATOM 6417 C C . ASN A 1 833 ? 4.029 -17.318 -5.368 1.00 93.00 833 ASN A C 1
ATOM 6419 O O . ASN A 1 833 ? 3.514 -18.432 -5.370 1.00 93.00 833 ASN A O 1
ATOM 6423 N N . ARG A 1 834 ? 3.892 -16.474 -4.345 1.00 91.12 834 ARG A N 1
ATOM 6424 C CA . ARG A 1 834 ? 3.141 -16.835 -3.144 1.00 91.12 834 ARG A CA 1
ATOM 6425 C C . ARG A 1 834 ? 1.666 -17.073 -3.449 1.00 91.12 834 ARG A C 1
ATOM 6427 O O . ARG A 1 834 ? 1.099 -18.026 -2.928 1.00 91.12 834 ARG A O 1
ATOM 6434 N N . GLN A 1 835 ? 1.051 -16.217 -4.266 1.00 93.19 835 GLN A N 1
ATOM 6435 C CA . GLN A 1 835 ? -0.378 -16.325 -4.557 1.00 93.19 835 GLN A CA 1
ATOM 6436 C C . GLN A 1 835 ? -0.680 -17.421 -5.580 1.00 93.19 835 GLN A C 1
ATOM 6438 O O . GLN A 1 835 ? -1.603 -18.208 -5.383 1.00 93.19 835 GLN A O 1
ATOM 6443 N N . LEU A 1 836 ? 0.092 -17.495 -6.665 1.00 94.06 836 LEU A N 1
ATOM 6444 C CA . LEU A 1 836 ? -0.258 -18.316 -7.827 1.00 94.06 836 LEU A CA 1
ATOM 6445 C C . LEU A 1 836 ? 0.703 -19.487 -8.069 1.00 94.06 836 LEU A C 1
ATOM 6447 O O . LEU A 1 836 ? 0.470 -20.277 -8.977 1.00 94.06 836 LEU A O 1
ATOM 6451 N N . GLY A 1 837 ? 1.793 -19.608 -7.303 1.00 92.69 837 GLY A N 1
ATOM 6452 C CA . GLY A 1 837 ? 2.825 -20.629 -7.534 1.00 92.69 837 GLY A CA 1
ATOM 6453 C C . GLY A 1 837 ? 3.499 -20.517 -8.907 1.00 92.69 837 GLY A C 1
ATOM 6454 O O . GLY A 1 837 ? 4.074 -21.489 -9.398 1.00 92.69 837 GLY A O 1
ATOM 6455 N N . TRP A 1 838 ? 3.376 -19.361 -9.562 1.00 97.56 838 TRP A N 1
ATOM 6456 C CA . TRP A 1 838 ? 3.746 -19.188 -10.959 1.00 97.56 838 TRP A CA 1
ATOM 6457 C C . TRP A 1 838 ? 5.201 -18.747 -11.117 1.00 97.56 838 TRP A C 1
ATOM 6459 O O . TRP A 1 838 ? 5.632 -17.777 -10.500 1.00 97.56 838 TRP A O 1
ATOM 6469 N N . ASN A 1 839 ? 5.924 -19.414 -12.021 1.00 88.44 839 ASN A N 1
ATOM 6470 C CA . ASN A 1 839 ? 7.250 -19.007 -12.480 1.00 88.44 839 ASN A CA 1
ATOM 6471 C C . ASN A 1 839 ? 7.351 -19.121 -14.009 1.00 88.44 839 ASN A C 1
ATOM 6473 O O . ASN A 1 839 ? 6.806 -20.073 -14.583 1.00 88.44 839 ASN A O 1
ATOM 6477 N N . PRO A 1 840 ? 8.087 -18.209 -14.667 1.00 95.00 840 PRO A N 1
ATOM 6478 C CA . PRO A 1 840 ? 8.400 -18.319 -16.085 1.00 95.00 840 PRO A CA 1
ATOM 6479 C C . PRO A 1 840 ? 9.361 -19.484 -16.340 1.00 95.00 840 PRO A C 1
ATOM 6481 O O . PRO A 1 840 ? 10.223 -19.787 -15.513 1.00 95.00 840 PRO A O 1
ATOM 6484 N N . LYS A 1 841 ? 9.216 -20.135 -17.494 1.00 93.06 841 LYS A N 1
ATOM 6485 C CA . LYS A 1 841 ? 9.970 -21.351 -17.845 1.00 93.06 841 LYS A CA 1
ATOM 6486 C C . LYS A 1 841 ? 10.866 -21.155 -19.061 1.00 93.06 841 LYS A C 1
ATOM 6488 O O . LYS A 1 841 ? 11.855 -21.865 -19.206 1.00 93.06 841 LYS A O 1
ATOM 6493 N N . THR A 1 842 ? 10.517 -20.217 -19.933 1.00 96.38 842 THR A N 1
ATOM 6494 C CA . THR A 1 842 ? 11.143 -20.052 -21.243 1.00 96.38 842 THR A CA 1
ATOM 6495 C C . THR A 1 842 ? 12.336 -19.101 -21.157 1.00 96.38 842 THR A C 1
ATOM 6497 O O . THR A 1 842 ? 12.212 -17.967 -20.675 1.00 96.38 842 THR A O 1
ATOM 6500 N N . SER A 1 843 ? 13.494 -19.551 -21.648 1.00 97.50 843 SER A N 1
ATOM 6501 C CA . SER A 1 843 ? 14.702 -18.725 -21.722 1.00 97.50 843 SER A CA 1
ATOM 6502 C C . SER A 1 843 ? 14.563 -17.605 -22.762 1.00 97.50 843 SER A C 1
ATOM 6504 O O . SER A 1 843 ? 13.703 -17.660 -23.648 1.00 97.50 843 SER A O 1
ATOM 6506 N N . LEU A 1 844 ? 15.415 -16.577 -22.667 1.00 98.00 844 LEU A N 1
ATOM 6507 C CA . LEU A 1 844 ? 15.442 -15.488 -23.648 1.00 98.00 844 LEU A CA 1
ATOM 6508 C C . LEU A 1 844 ? 15.780 -15.986 -25.060 1.00 98.00 844 LEU A C 1
ATOM 6510 O O . LEU A 1 844 ? 15.181 -15.541 -26.035 1.00 98.00 844 LEU A O 1
ATOM 6514 N N . TRP A 1 845 ? 16.701 -16.940 -25.175 1.00 97.62 845 TRP A N 1
ATOM 6515 C CA . TRP A 1 845 ? 17.048 -17.518 -26.468 1.00 97.62 845 TRP A CA 1
ATOM 6516 C C . TRP A 1 845 ? 15.849 -18.249 -27.087 1.00 97.62 845 TRP A C 1
ATOM 6518 O O . TRP A 1 845 ? 15.457 -17.957 -28.217 1.00 97.62 845 TRP A O 1
ATOM 6528 N N . ASP A 1 846 ? 15.206 -19.140 -26.327 1.00 97.44 846 ASP A N 1
ATOM 6529 C CA . ASP A 1 846 ? 14.106 -19.975 -26.832 1.00 97.44 846 ASP A CA 1
ATOM 6530 C C . ASP A 1 846 ? 12.884 -19.141 -27.235 1.00 97.44 846 ASP A C 1
ATOM 6532 O O . ASP A 1 846 ? 12.221 -19.421 -28.245 1.00 97.44 846 ASP A O 1
ATOM 6536 N N . LEU A 1 847 ? 12.579 -18.091 -26.462 1.00 97.88 847 LEU A N 1
ATOM 6537 C CA . LEU A 1 847 ? 11.476 -17.190 -26.791 1.00 97.88 847 LEU A CA 1
ATOM 6538 C C . LEU A 1 847 ? 11.783 -16.362 -28.043 1.00 97.88 847 LEU A C 1
ATOM 6540 O O . LEU A 1 847 ? 10.864 -16.115 -28.831 1.00 97.88 847 LEU A O 1
ATOM 6544 N N . LEU A 1 848 ? 13.043 -15.959 -28.260 1.00 98.12 848 LEU A N 1
ATOM 6545 C CA . LEU A 1 848 ? 13.457 -15.236 -29.463 1.00 98.12 848 LEU A CA 1
ATOM 6546 C C . LEU A 1 848 ? 13.437 -16.154 -30.679 1.00 98.12 848 LEU A C 1
ATOM 6548 O O . LEU A 1 848 ? 12.888 -15.759 -31.700 1.00 98.12 848 LEU A O 1
ATOM 6552 N N . GLU A 1 849 ? 13.933 -17.386 -30.568 1.00 97.56 849 GLU A N 1
ATOM 6553 C CA . GLU A 1 849 ? 13.911 -18.369 -31.657 1.00 97.56 849 GLU A CA 1
ATOM 6554 C C . GLU A 1 849 ? 12.473 -18.667 -32.092 1.00 97.56 849 GLU A C 1
ATOM 6556 O O . GLU A 1 849 ? 12.138 -18.571 -33.276 1.00 97.56 849 GLU A O 1
ATOM 6561 N N . SER A 1 850 ? 11.582 -18.898 -31.127 1.00 97.31 850 SER A N 1
ATOM 6562 C CA . SER A 1 850 ? 10.152 -19.099 -31.386 1.00 97.31 850 SER A CA 1
ATOM 6563 C C . SER A 1 850 ? 9.505 -17.881 -32.052 1.00 97.31 850 SER A C 1
ATOM 6565 O O . SER A 1 850 ? 8.719 -18.011 -32.994 1.00 97.31 850 SER A O 1
ATOM 6567 N N . THR A 1 851 ? 9.818 -16.680 -31.562 1.00 97.44 851 THR A N 1
ATOM 6568 C CA . THR A 1 851 ? 9.198 -15.441 -32.043 1.00 97.44 851 THR A CA 1
ATOM 6569 C C . THR A 1 851 ? 9.726 -15.044 -33.416 1.00 97.44 851 THR A C 1
ATOM 6571 O O . THR A 1 851 ? 8.934 -14.726 -34.298 1.00 97.44 851 THR A O 1
ATOM 6574 N N . LEU A 1 852 ? 11.036 -15.110 -33.638 1.00 97.56 852 LEU A N 1
ATOM 6575 C CA . LEU A 1 852 ? 11.669 -14.779 -34.911 1.00 97.56 852 LEU A CA 1
ATOM 6576 C C . LEU A 1 852 ? 11.343 -15.806 -35.997 1.00 97.56 852 LEU A C 1
ATOM 6578 O O . LEU A 1 852 ? 11.188 -15.415 -37.150 1.00 97.56 852 LEU A O 1
ATOM 6582 N N . THR A 1 853 ? 11.122 -17.078 -35.649 1.00 98.12 853 THR A N 1
ATOM 6583 C CA . THR A 1 853 ? 10.581 -18.073 -36.593 1.00 98.12 853 THR A CA 1
ATOM 6584 C C . THR A 1 853 ? 9.195 -17.668 -37.090 1.00 98.12 853 THR A C 1
ATOM 6586 O O . THR A 1 853 ? 8.935 -17.697 -38.295 1.00 98.12 853 THR A O 1
ATOM 6589 N N . TYR A 1 854 ? 8.316 -17.224 -36.184 1.00 97.38 854 TYR A N 1
ATOM 6590 C CA . TYR A 1 854 ? 7.016 -16.668 -36.566 1.00 97.38 854 TYR A CA 1
ATOM 6591 C C . TYR A 1 854 ? 7.175 -15.417 -37.444 1.00 97.38 854 TYR A C 1
ATOM 6593 O O . TYR A 1 854 ? 6.529 -15.330 -38.488 1.00 97.38 854 TYR A O 1
ATOM 6601 N N . GLN A 1 855 ? 8.045 -14.475 -37.060 1.00 96.38 855 GLN A N 1
ATOM 6602 C CA . GLN A 1 855 ? 8.282 -13.239 -37.818 1.00 96.38 855 GLN A CA 1
ATOM 6603 C C . GLN A 1 855 ? 8.784 -13.537 -39.238 1.00 96.38 855 GLN A C 1
ATOM 6605 O O . GLN A 1 855 ? 8.219 -13.040 -40.210 1.00 96.38 855 GLN A O 1
ATOM 6610 N N . HIS A 1 856 ? 9.790 -14.403 -39.369 1.00 96.44 856 HIS A N 1
ATOM 6611 C CA . HIS A 1 856 ? 10.347 -14.812 -40.655 1.00 96.44 856 HIS A CA 1
ATOM 6612 C C . HIS A 1 856 ? 9.288 -15.481 -41.536 1.00 96.44 856 HIS A C 1
ATOM 6614 O O . HIS A 1 856 ? 9.055 -15.049 -42.663 1.00 96.44 856 HIS A O 1
ATOM 6620 N N . THR A 1 857 ? 8.582 -16.480 -40.999 1.00 96.88 857 THR A N 1
ATOM 6621 C CA . THR A 1 857 ? 7.551 -17.225 -41.741 1.00 96.88 857 THR A CA 1
ATOM 6622 C C . THR A 1 857 ? 6.403 -16.323 -42.197 1.00 96.88 857 THR A C 1
ATOM 6624 O O . THR A 1 857 ? 5.869 -16.507 -43.286 1.00 96.88 857 THR A O 1
ATOM 6627 N N . THR A 1 858 ? 6.027 -15.335 -41.382 1.00 95.12 858 THR A N 1
ATOM 6628 C CA . THR A 1 858 ? 4.872 -14.468 -41.655 1.00 95.12 858 THR A CA 1
ATOM 6629 C C . THR A 1 858 ? 5.211 -13.326 -42.615 1.00 95.12 858 THR A C 1
ATOM 6631 O O . THR A 1 858 ? 4.416 -13.014 -43.500 1.00 95.12 858 THR A O 1
ATOM 6634 N N . TYR A 1 859 ? 6.376 -12.688 -42.458 1.00 96.00 859 TYR A N 1
ATOM 6635 C CA . TYR A 1 859 ? 6.648 -11.389 -43.087 1.00 96.00 859 TYR A CA 1
ATOM 6636 C C . TYR A 1 859 ? 7.741 -11.403 -44.159 1.00 96.00 859 TYR A C 1
ATOM 6638 O O . TYR A 1 859 ? 7.767 -10.485 -44.9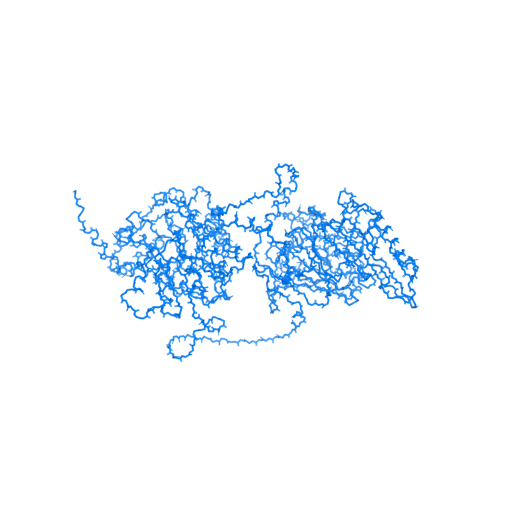82 1.00 96.00 859 TYR A O 1
ATOM 6646 N N . ALA A 1 860 ? 8.626 -12.409 -44.207 1.00 94.12 860 ALA A N 1
ATOM 6647 C CA . ALA A 1 860 ? 9.790 -12.374 -45.100 1.00 94.12 860 ALA A CA 1
ATOM 6648 C C . ALA A 1 860 ? 9.400 -12.259 -46.585 1.00 94.12 860 ALA A C 1
ATOM 6650 O O . ALA A 1 860 ? 9.964 -11.442 -47.315 1.00 94.12 860 ALA A O 1
ATOM 6651 N N . GLU A 1 861 ? 8.397 -13.016 -47.044 1.00 92.38 861 GLU A N 1
ATOM 6652 C CA . GLU A 1 861 ? 7.917 -12.908 -48.429 1.00 92.38 861 GLU A CA 1
ATOM 6653 C C . GLU A 1 861 ? 7.231 -11.570 -48.721 1.00 92.38 861 GLU A C 1
ATOM 6655 O O . GLU A 1 861 ? 7.410 -11.003 -49.802 1.00 92.38 861 GLU A O 1
ATOM 6660 N N . ALA A 1 862 ? 6.437 -11.062 -47.775 1.00 92.75 862 ALA A N 1
ATOM 6661 C CA . ALA A 1 862 ? 5.730 -9.795 -47.928 1.00 92.75 862 ALA A CA 1
ATOM 6662 C C . ALA A 1 862 ? 6.720 -8.628 -48.055 1.00 92.75 862 ALA A C 1
ATOM 6664 O O . ALA A 1 862 ? 6.565 -7.783 -48.938 1.00 92.75 862 ALA A O 1
ATOM 6665 N N . ILE A 1 863 ? 7.782 -8.630 -47.244 1.00 91.75 863 ILE A N 1
ATOM 6666 C CA . ILE A 1 863 ? 8.854 -7.634 -47.316 1.00 91.75 863 ILE A CA 1
ATOM 6667 C C . ILE A 1 863 ? 9.636 -7.759 -48.621 1.00 91.75 863 ILE A C 1
ATOM 6669 O O . ILE A 1 863 ? 9.810 -6.743 -49.287 1.00 91.75 863 ILE A O 1
ATOM 6673 N N . LYS A 1 864 ? 10.023 -8.973 -49.045 1.00 89.50 864 LYS A N 1
ATOM 6674 C CA . LYS A 1 864 ? 10.693 -9.194 -50.345 1.00 89.50 864 LYS A CA 1
ATOM 6675 C C . LYS A 1 864 ? 9.863 -8.642 -51.511 1.00 89.50 864 LYS A C 1
ATOM 6677 O O . LYS A 1 864 ? 10.399 -7.991 -52.405 1.00 89.50 864 LYS A O 1
ATOM 6682 N N . LYS A 1 865 ? 8.539 -8.837 -51.490 1.00 89.81 865 LYS A N 1
ATOM 6683 C CA . LYS A 1 865 ? 7.626 -8.266 -52.496 1.00 89.81 865 LYS A CA 1
ATOM 6684 C C . LYS A 1 865 ? 7.572 -6.738 -52.422 1.00 89.81 865 LYS A C 1
ATOM 6686 O O . LYS A 1 865 ? 7.620 -6.091 -53.466 1.00 89.81 865 LYS A O 1
ATOM 6691 N N . ALA A 1 866 ? 7.504 -6.163 -51.222 1.00 87.19 866 ALA A N 1
ATOM 6692 C CA . ALA A 1 866 ? 7.455 -4.715 -51.027 1.00 87.19 866 ALA A CA 1
ATOM 6693 C C . ALA A 1 866 ? 8.751 -4.005 -51.459 1.00 87.19 866 ALA A C 1
ATOM 6695 O O . ALA A 1 866 ? 8.673 -2.934 -52.053 1.00 87.19 866 ALA A O 1
ATOM 6696 N N . THR A 1 867 ? 9.922 -4.604 -51.223 1.00 80.69 867 THR A N 1
ATOM 6697 C CA . THR A 1 867 ? 11.229 -4.046 -51.619 1.00 80.69 867 THR A CA 1
ATOM 6698 C C . THR A 1 867 ? 11.560 -4.254 -53.099 1.00 80.69 867 THR A C 1
ATOM 6700 O O . THR A 1 867 ? 12.353 -3.501 -53.652 1.00 80.69 867 THR A O 1
ATOM 6703 N N . SER A 1 868 ? 10.933 -5.231 -53.766 1.00 74.56 868 SER A N 1
ATOM 6704 C CA . SER A 1 868 ? 11.134 -5.509 -55.200 1.00 74.56 868 SER A CA 1
ATOM 6705 C C . SER A 1 868 ? 10.313 -4.640 -56.168 1.00 74.56 868 SER A C 1
ATOM 6707 O O . SER A 1 868 ? 10.553 -4.689 -57.375 1.00 74.56 868 SER A O 1
ATOM 6709 N N . LYS A 1 869 ? 9.340 -3.848 -55.690 1.00 54.22 869 LYS A N 1
ATOM 6710 C CA . LYS A 1 869 ? 8.580 -2.933 -56.560 1.00 54.22 869 LYS A CA 1
ATOM 6711 C C . LYS A 1 869 ? 9.479 -1.760 -56.989 1.00 54.22 869 LYS A C 1
ATOM 6713 O O . LYS A 1 869 ? 9.961 -1.048 -56.110 1.00 54.22 869 LYS A O 1
ATOM 6718 N N . PRO A 1 870 ? 9.679 -1.506 -58.299 1.00 46.66 870 PRO A N 1
ATOM 6719 C CA . PRO A 1 870 ? 10.376 -0.307 -58.744 1.00 46.66 870 PRO A CA 1
ATOM 6720 C C . PRO A 1 870 ? 9.563 0.914 -58.317 1.00 46.66 870 PRO A C 1
ATOM 6722 O O . PRO A 1 870 ? 8.349 0.954 -58.531 1.00 46.66 870 PRO A O 1
ATOM 6725 N N . VAL A 1 871 ? 10.223 1.905 -57.725 1.00 43.09 871 VAL A N 1
ATOM 6726 C CA . VAL A 1 871 ? 9.640 3.234 -57.533 1.00 43.09 871 VAL A CA 1
ATOM 6727 C C . VAL A 1 871 ? 9.318 3.770 -58.930 1.00 43.09 871 VAL A C 1
ATOM 6729 O O . VAL A 1 871 ? 10.230 4.009 -59.719 1.00 43.09 871 VAL A O 1
ATOM 6732 N N . ALA A 1 872 ? 8.032 3.867 -59.275 1.00 39.88 872 ALA A N 1
ATOM 6733 C CA . ALA A 1 872 ? 7.614 4.561 -60.484 1.00 39.88 872 ALA A CA 1
ATOM 6734 C C . ALA A 1 872 ? 8.020 6.034 -60.333 1.00 39.88 872 ALA A C 1
ATOM 6736 O O . ALA A 1 872 ? 7.635 6.680 -59.358 1.00 39.88 872 ALA A O 1
ATOM 6737 N N . SER A 1 873 ? 8.867 6.477 -61.262 1.00 36.06 873 SER A N 1
ATOM 6738 C CA . SER A 1 873 ? 9.416 7.828 -61.418 1.00 36.06 873 SER A CA 1
ATOM 6739 C C . SER A 1 873 ? 8.358 8.912 -61.519 1.00 36.06 873 SER A C 1
ATOM 6741 O O . SER A 1 873 ? 7.378 8.657 -62.261 1.00 36.06 873 SER A O 1
#

Radius of gyration: 35.2 Å; chains: 1; bounding box: 118×74×120 Å

Organism: Arabidopsis arenosa (NCBI:txid38785)